Protein AF-0000000081538821 (afdb_homodimer)

Secondary structure (DSSP, 8-state):
--------------------------------------------------EEEEEEEESS-S-HHHH-EEEEEEEPPP-TTEEEEEEEEEE--HHHHHHHHT-SSSPPPTTTT-SS--GGGTT-EE----EEEEEEEE-TTHHHHH---TT-EEEE-STT---SBSEEEEEGGGEEE---BTTBTT--HHHHHTTTSHHHHHHHHHHHSS---TT-EEEESSTTSHHHHHHHHIIIIII--EEEEEE---TTHHHHHHHHHHHTTTSS-EEEEEHHHHH-SSGGGSTTSS-HHHHHHHHHTT--EEEEEESS-HHHHHHHHTT--TT-EEEE---TTSS-EEE-HHHHHHH--EEEE--HHHHHHTS-HHHHHHHHHHHHHHHHTTSSPPPPEEEEEEPS---SBSSHHHHHHHHHHHHHHSTT--SEEEEEES-TTGGGSPPB-PPPPPP-----/------------------------------------------------PPEEEEEEEESS-S-HHHH-EEEEEEEPPP-TTEEEEEEEEEE--HHHHHHHHT-SSSPPPTTTT-SS--GGGTT-EE----EEEEEEEE-TTHHHHH---TT-EEEE-STT---SBSEEEEEGGGEEE---BTTBTT--HHHHHTTTSHHHHHHHHHHHSS---TT-EEEESSTTSHHHHHHHHIIIIII--EEEEEE---TTHHHHHHHHHHHTTTSS-EEEEEHHHHH-SSGGGSTTSS-HHHHHHHHHTT----EEEESS-HHHHHHHHTT--TT-EEEE---TT-S-EEE-HHHHHHH--EEEE--HHHHHHTS-HHHHHHHHHHHHHHHHTTSSPPPPEEEEEEPS---SBSSHHHHHHHHHHHHHHSTT--SEEEEEES-TTGGGSPPB-PPPPPP-----

Nearest PDB structures (foldseek):
  1zsy-assembly1_A  TM=9.513E-01  e=8.155E-37  Homo sapiens
  7ayc-assembly1_A-2  TM=9.439E-01  e=1.626E-33  Homo sapiens
  4w99-assembly1_B  TM=8.924E-01  e=1.151E-33  Candida tropicalis
  1n9g-assembly1_A  TM=8.915E-01  e=8.147E-33  Candida tropicalis
  8j9i-assembly1_E3  TM=8.903E-01  e=4.312E-21  Euglena gracilis

Radius of gyration: 36.96 Å; Cα contacts (8 Å, |Δi|>4): 1919; chains: 2; bounding box: 76×119×106 Å

Structure (mmCIF, N/CA/C/O backbone):
data_AF-0000000081538821-model_v1
#
loop_
_entity.id
_entity.type
_entity.pdbx_description
1 polymer enoyl-
#
loop_
_atom_site.group_PDB
_atom_site.id
_atom_site.type_symbol
_atom_site.label_atom_id
_atom_site.label_alt_id
_atom_site.label_comp_id
_atom_site.label_asym_id
_atom_site.label_entity_id
_atom_site.label_seq_id
_atom_site.pdbx_PDB_ins_code
_atom_site.Cartn_x
_atom_site.Cartn_y
_atom_site.Cartn_z
_atom_site.occupancy
_atom_site.B_iso_or_equiv
_atom_site.auth_seq_id
_atom_site.auth_comp_id
_atom_site.auth_asym_id
_atom_site.auth_atom_id
_atom_site.pdbx_PDB_model_num
ATOM 1 N N . MET A 1 1 ? -42.844 4.176 -30.062 1 19.36 1 MET A N 1
ATOM 2 C CA . MET A 1 1 ? -42.062 3.545 -31.109 1 19.36 1 MET A CA 1
ATOM 3 C C . MET A 1 1 ? -41.438 4.594 -32.031 1 19.36 1 MET A C 1
ATOM 5 O O . MET A 1 1 ? -40.812 4.25 -33.031 1 19.36 1 MET A O 1
ATOM 9 N N . SER A 1 2 ? -41.75 5.887 -31.719 1 19.02 2 SER A N 1
ATOM 10 C CA . SER A 1 2 ? -41.812 7.047 -32.594 1 19.02 2 SER A CA 1
ATOM 11 C C . SER A 1 2 ? -40.438 7.473 -33.062 1 19.02 2 SER A C 1
ATOM 13 O O . SER A 1 2 ? -39.469 7.453 -32.312 1 19.02 2 SER A O 1
ATOM 15 N N . VAL A 1 3 ? -40.156 7.582 -34.469 1 19.09 3 VAL A N 1
ATOM 16 C CA . VAL A 1 3 ? -39.312 7.41 -35.656 1 19.09 3 VAL A CA 1
ATOM 17 C C . VAL A 1 3 ? -38.438 8.648 -35.844 1 19.09 3 VAL A C 1
ATOM 19 O O . VAL A 1 3 ? -37.5 8.648 -36.656 1 19.09 3 VAL A O 1
ATOM 22 N N . MET A 1 4 ? -38.625 9.781 -34.875 1 18.23 4 MET A N 1
ATOM 23 C CA . MET A 1 4 ? -38.469 11.055 -35.562 1 18.23 4 MET A CA 1
ATOM 24 C C . MET A 1 4 ? -37 11.258 -35.969 1 18.23 4 MET A C 1
ATOM 26 O O . MET A 1 4 ? -36.094 10.773 -35.312 1 18.23 4 MET A O 1
ATOM 30 N N . GLY A 1 5 ? -36.656 11.805 -37.188 1 18.34 5 GLY A N 1
ATOM 31 C CA . GLY A 1 5 ? -35.906 12.008 -38.406 1 18.34 5 GLY A CA 1
ATOM 32 C C . GLY A 1 5 ? -34.719 12.969 -38.25 1 18.34 5 GLY A C 1
ATOM 33 O O . GLY A 1 5 ? -34.875 14.18 -38.406 1 18.34 5 GLY A O 1
ATOM 34 N N . ILE A 1 6 ? -34.062 12.961 -36.906 1 18.58 6 ILE A N 1
ATOM 35 C CA . ILE A 1 6 ? -33.469 14.266 -36.688 1 18.58 6 ILE A CA 1
ATOM 36 C C . ILE A 1 6 ? -32.312 14.461 -37.688 1 18.58 6 ILE A C 1
ATOM 38 O O . ILE A 1 6 ? -31.359 13.68 -37.719 1 18.58 6 ILE A O 1
ATOM 42 N N . ARG A 1 7 ? -32.5 15.227 -38.75 1 16.61 7 ARG A N 1
ATOM 43 C CA . ARG A 1 7 ? -31.984 15.523 -40.094 1 16.61 7 ARG A CA 1
ATOM 44 C C . ARG A 1 7 ? -30.641 16.25 -40 1 16.61 7 ARG A C 1
ATOM 46 O O . ARG A 1 7 ? -29.984 16.469 -41.031 1 16.61 7 ARG A O 1
ATOM 53 N N . ALA A 1 8 ? -30.078 16.641 -38.688 1 19.66 8 ALA A N 1
ATOM 54 C CA . ALA A 1 8 ? -29.516 17.984 -38.781 1 19.66 8 ALA A CA 1
ATOM 55 C C . ALA A 1 8 ? -28.219 17.969 -39.594 1 19.66 8 ALA A C 1
ATOM 57 O O . ALA A 1 8 ? -27.266 17.281 -39.25 1 19.66 8 ALA A O 1
ATOM 58 N N . VAL A 1 9 ? -28.344 18.406 -40.812 1 17.19 9 VAL A N 1
ATOM 59 C CA . VAL A 1 9 ? -27.484 18.297 -42 1 17.19 9 VAL A CA 1
ATOM 60 C C . VAL A 1 9 ? -26.172 19.047 -41.719 1 17.19 9 VAL A C 1
ATOM 62 O O . VAL A 1 9 ? -26.078 19.812 -40.781 1 17.19 9 VAL A O 1
ATOM 65 N N . SER A 1 10 ? -25.656 19.844 -42.688 1 16.42 10 SER A N 1
ATOM 66 C CA . SER A 1 10 ? -24.531 19.781 -43.625 1 16.42 10 SER A CA 1
ATOM 67 C C . SER A 1 10 ? -23.531 20.891 -43.375 1 16.42 10 SER A C 1
ATOM 69 O O . SER A 1 10 ? -22.312 20.641 -43.344 1 16.42 10 SER A O 1
ATOM 71 N N . CYS A 1 11 ? -23.875 22.297 -43.25 1 16.98 11 CYS A N 1
ATOM 72 C CA . CYS A 1 11 ? -23.375 23.094 -44.375 1 16.98 11 CYS A CA 1
ATOM 73 C C . CYS A 1 11 ? -22.078 23.812 -44 1 16.98 11 CYS A C 1
ATOM 75 O O . CYS A 1 11 ? -22.109 24.844 -43.344 1 16.98 11 CYS A O 1
ATOM 77 N N . VAL A 1 12 ? -21.016 23.203 -43.375 1 18.64 12 VAL A N 1
ATOM 78 C CA . VAL A 1 12 ? -20.062 24 -42.594 1 18.64 12 VAL A CA 1
ATOM 79 C C . VAL A 1 12 ? -19.172 24.781 -43.562 1 18.64 12 VAL A C 1
ATOM 81 O O . VAL A 1 12 ? -17.953 24.578 -43.562 1 18.64 12 VAL A O 1
ATOM 84 N N . ARG A 1 13 ? -19.781 25.484 -44.625 1 16.3 13 ARG A N 1
ATOM 85 C CA . ARG A 1 13 ? -18.891 25.797 -45.719 1 16.3 13 ARG A CA 1
ATOM 86 C C . ARG A 1 13 ? -17.953 26.938 -45.344 1 16.3 13 ARG A C 1
ATOM 88 O O . ARG A 1 13 ? -17.031 27.266 -46.094 1 16.3 13 ARG A O 1
ATOM 95 N N . ALA A 1 14 ? -18.078 27.812 -44.312 1 17.19 14 ALA A N 1
ATOM 96 C CA . ALA A 1 14 ? -17.953 29.203 -44.719 1 17.19 14 ALA A CA 1
ATOM 97 C C . ALA A 1 14 ? -16.5 29.594 -44.938 1 17.19 14 ALA A C 1
ATOM 99 O O . ALA A 1 14 ? -15.664 29.469 -44.062 1 17.19 14 ALA A O 1
ATOM 100 N N . ALA A 1 15 ? -16.141 29.609 -46.281 1 16.66 15 ALA A N 1
ATOM 101 C CA . ALA A 1 15 ? -14.836 29.766 -46.906 1 16.66 15 ALA A CA 1
ATOM 102 C C . ALA A 1 15 ? -14.258 31.156 -46.656 1 16.66 15 ALA A C 1
ATOM 104 O O . ALA A 1 15 ? -14.945 32.156 -46.812 1 16.66 15 ALA A O 1
ATOM 105 N N . CYS A 1 16 ? -13.195 31.328 -46 1 17.25 16 CYS A N 1
ATOM 106 C CA . CYS A 1 16 ? -12.367 32.312 -45.281 1 17.25 16 CYS A CA 1
ATOM 107 C C . CYS A 1 16 ? -11.719 33.281 -46.25 1 17.25 16 CYS A C 1
ATOM 109 O O . CYS A 1 16 ? -10.891 34.094 -45.844 1 17.25 16 CYS A O 1
ATOM 111 N N . ARG A 1 17 ? -12.352 33.438 -47.562 1 15.86 17 ARG A N 1
ATOM 112 C CA . ARG A 1 17 ? -11.18 33.719 -48.406 1 15.86 17 ARG A CA 1
ATOM 113 C C . ARG A 1 17 ? -10.547 35.062 -48 1 15.86 17 ARG A C 1
ATOM 115 O O . ARG A 1 17 ? -11.211 35.906 -47.438 1 15.86 17 ARG A O 1
ATOM 122 N N . PRO A 1 18 ? -9.594 35.594 -48.938 1 17.22 18 PRO A N 1
ATOM 123 C CA . PRO A 1 18 ? -8.211 36.031 -48.812 1 17.22 18 PRO A CA 1
ATOM 124 C C . PRO A 1 18 ? -8.086 37.562 -48.75 1 17.22 18 PRO A C 1
ATOM 126 O O . PRO A 1 18 ? -7.246 38.094 -48.031 1 17.22 18 PRO A O 1
ATOM 129 N N . PHE A 1 19 ? -9.109 38.406 -49.406 1 17.39 19 PHE A N 1
ATOM 130 C CA . PHE A 1 19 ? -8.359 39.156 -50.406 1 17.39 19 PHE A CA 1
ATOM 131 C C . PHE A 1 19 ? -7.699 40.375 -49.812 1 17.39 19 PHE A C 1
ATOM 133 O O . PHE A 1 19 ? -8.172 40.906 -48.781 1 17.39 19 PHE A O 1
ATOM 140 N N . ASN A 1 20 ? -6.664 40.938 -50.469 1 17 20 ASN A N 1
ATOM 141 C CA . ASN A 1 20 ? -5.332 41.531 -50.438 1 17 20 ASN A CA 1
ATOM 142 C C . ASN A 1 20 ? -5.406 43.062 -50.281 1 17 20 ASN A C 1
ATOM 144 O O . ASN A 1 20 ? -4.711 43.625 -49.438 1 17 20 ASN A O 1
ATOM 148 N N . VAL A 1 21 ? -6.102 43.844 -51.219 1 17.09 21 VAL A N 1
ATOM 149 C CA . VAL A 1 21 ? -5.082 44.594 -51.938 1 17.09 21 VAL A CA 1
ATOM 150 C C . VAL A 1 21 ? -4.875 45.969 -51.281 1 17.09 21 VAL A C 1
ATOM 152 O O . VAL A 1 21 ? -3.736 46.406 -51.094 1 17.09 21 VAL A O 1
ATOM 155 N N . GLY A 1 22 ? -5.988 46.812 -51.125 1 16.81 22 GLY A N 1
ATOM 156 C CA . GLY A 1 22 ? -5.723 48.031 -51.906 1 16.81 22 GLY A CA 1
ATOM 157 C C . GLY A 1 22 ? -4.816 49 -51.156 1 16.81 22 GLY A C 1
ATOM 158 O O . GLY A 1 22 ? -4.57 48.844 -49.969 1 16.81 22 GLY A O 1
ATOM 159 N N . PHE A 1 23 ? -5.066 50.344 -51.5 1 17.81 23 PHE A N 1
ATOM 160 C CA . PHE A 1 23 ? -4.211 51.406 -52.031 1 17.81 23 PHE A CA 1
ATOM 161 C C . PHE A 1 23 ? -3.635 52.25 -50.906 1 17.81 23 PHE A C 1
ATOM 163 O O . PHE A 1 23 ? -3.949 52.031 -49.75 1 17.81 23 PHE A O 1
ATOM 170 N N . PRO A 1 24 ? -4.027 53.562 -50.969 1 18.25 24 PRO A N 1
ATOM 171 C CA . PRO A 1 24 ? -3.096 54.625 -51.312 1 18.25 24 PRO A CA 1
ATOM 172 C C . PRO A 1 24 ? -2.516 55.312 -50.094 1 18.25 24 PRO A C 1
ATOM 174 O O . PRO A 1 24 ? -1.297 55.469 -49.969 1 18.25 24 PRO A O 1
ATOM 177 N N . LEU A 1 25 ? -3.27 56.281 -49.562 1 18.95 25 LEU A N 1
ATOM 178 C CA . LEU A 1 25 ? -2.807 57.656 -49.594 1 18.95 25 LEU A CA 1
ATOM 179 C C . LEU A 1 25 ? -2.039 58 -48.344 1 18.95 25 LEU A C 1
ATOM 181 O O . LEU A 1 25 ? -2.354 57.5 -47.25 1 18.95 25 LEU A O 1
ATOM 185 N N . ARG A 1 26 ? -0.921 58.75 -48.469 1 17.45 26 ARG A N 1
ATOM 186 C CA . ARG A 1 26 ? 0.308 59.156 -47.812 1 17.45 26 ARG A CA 1
ATOM 187 C C . ARG A 1 26 ? 0.015 60.156 -46.719 1 17.45 26 ARG A C 1
ATOM 189 O O . ARG A 1 26 ? 0.92 60.562 -45.969 1 17.45 26 ARG A O 1
ATOM 196 N N . VAL A 1 27 ? -1.133 60.75 -46.531 1 20.5 27 VAL A N 1
ATOM 197 C CA . VAL A 1 27 ? -0.892 62.156 -46.219 1 20.5 27 VAL A CA 1
ATOM 198 C C . VAL A 1 27 ? -0.397 62.281 -44.781 1 20.5 27 VAL A C 1
ATOM 200 O O . VAL A 1 27 ? -1.11 61.938 -43.844 1 20.5 27 VAL A O 1
ATOM 203 N N . ASP A 1 28 ? 0.809 62.031 -44.469 1 19.16 28 ASP A N 1
ATOM 204 C CA . ASP A 1 28 ? 1.161 61.906 -43.062 1 19.16 28 ASP A CA 1
ATOM 205 C C . ASP A 1 28 ? 1.113 63.281 -42.375 1 19.16 28 ASP A C 1
ATOM 207 O O . ASP A 1 28 ? 1.746 64.25 -42.844 1 19.16 28 ASP A O 1
ATOM 211 N N . ARG A 1 29 ? -0.028 63.594 -41.812 1 17.11 29 ARG A N 1
ATOM 212 C CA . ARG A 1 29 ? -0.252 64.812 -41 1 17.11 29 ARG A CA 1
ATOM 213 C C . ARG A 1 29 ? 0.865 65 -39.969 1 17.11 29 ARG A C 1
ATOM 215 O O . ARG A 1 29 ? 1.244 64.062 -39.281 1 17.11 29 ARG A O 1
ATOM 222 N N . ALA A 1 30 ? 1.724 65.938 -40.125 1 20.12 30 ALA A N 1
ATOM 223 C CA . ALA A 1 30 ? 2.828 66.5 -39.312 1 20.12 30 ALA A CA 1
ATOM 224 C C . ALA A 1 30 ? 2.367 66.875 -37.906 1 20.12 30 ALA A C 1
ATOM 226 O O . ALA A 1 30 ? 3.139 67.375 -37.125 1 20.12 30 ALA A O 1
ATOM 227 N N . ILE A 1 31 ? 1.176 66.312 -37.375 1 19.8 31 ILE A N 1
ATOM 228 C CA . ILE A 1 31 ? 0.764 67.125 -36.25 1 19.8 31 ILE A CA 1
ATOM 229 C C . ILE A 1 31 ? 1.896 67.25 -35.25 1 19.8 31 ILE A C 1
ATOM 231 O O . ILE A 1 31 ? 2.572 66.25 -34.969 1 19.8 31 ILE A O 1
ATOM 235 N N . ALA A 1 32 ? 2.254 68.5 -34.844 1 22.36 32 ALA A N 1
ATOM 236 C CA . ALA A 1 32 ? 3.127 69.25 -33.938 1 22.36 32 ALA A CA 1
ATOM 237 C C . ALA A 1 32 ? 2.971 68.812 -32.5 1 22.36 32 ALA A C 1
ATOM 239 O O . ALA A 1 32 ? 1.892 68.938 -31.922 1 22.36 32 ALA A O 1
ATOM 240 N N . GLY A 1 33 ? 3.492 67.625 -32.125 1 21.53 33 GLY A N 1
ATOM 241 C CA . GLY A 1 33 ? 3.344 67.062 -30.797 1 21.53 33 GLY A CA 1
ATOM 242 C C . GLY A 1 33 ? 3.846 68 -29.719 1 21.53 33 GLY A C 1
ATOM 243 O O . GLY A 1 33 ? 4.969 68.5 -29.781 1 21.53 33 GLY A O 1
ATOM 244 N N . ASN A 1 34 ? 2.955 68.938 -29.312 1 23.7 34 ASN A N 1
ATOM 245 C CA . ASN A 1 34 ? 3.217 69.75 -28.125 1 23.7 34 ASN A CA 1
ATOM 246 C C . ASN A 1 34 ? 3.771 68.875 -26.984 1 23.7 34 ASN A C 1
ATOM 248 O O . ASN A 1 34 ? 3.291 67.812 -26.734 1 23.7 34 ASN A O 1
ATOM 252 N N . PHE A 1 35 ? 5.031 69.188 -26.625 1 24.12 35 PHE A N 1
ATOM 253 C CA . PHE A 1 35 ? 5.953 68.688 -25.609 1 24.12 35 PHE A CA 1
ATOM 254 C C . PHE A 1 35 ? 5.336 68.75 -24.219 1 24.12 35 PHE A C 1
ATOM 256 O O . PHE A 1 35 ? 5.195 69.875 -23.688 1 24.12 35 PHE A O 1
ATOM 263 N N . GLN A 1 36 ? 4.176 68.125 -23.969 1 22.34 36 GLN A N 1
ATOM 264 C CA . GLN A 1 36 ? 3.791 68.25 -22.562 1 22.34 36 GLN A CA 1
ATOM 265 C C . GLN A 1 36 ? 4.922 67.75 -21.641 1 22.34 36 GLN A C 1
ATOM 267 O O . GLN A 1 36 ? 5.52 66.688 -21.859 1 22.34 36 GLN A O 1
ATOM 272 N N . GLN A 1 37 ? 5.5 68.688 -20.875 1 23.59 37 GLN A N 1
ATOM 273 C CA . GLN A 1 37 ? 6.488 68.5 -19.812 1 23.59 37 GLN A CA 1
ATOM 274 C C . GLN A 1 37 ? 6.047 67.438 -18.828 1 23.59 37 GLN A C 1
ATOM 276 O O . GLN A 1 37 ? 4.973 67.5 -18.219 1 23.59 37 GLN A O 1
ATOM 281 N N . ARG A 1 38 ? 6.5 66.125 -19.031 1 29.06 38 ARG A N 1
ATOM 282 C CA . ARG A 1 38 ? 6.324 65.062 -18.078 1 29.06 38 ARG A CA 1
ATOM 283 C C . ARG A 1 38 ? 6.855 65.438 -16.703 1 29.06 38 ARG A C 1
ATOM 285 O O . ARG A 1 38 ? 8.055 65.688 -16.531 1 29.06 38 ARG A O 1
ATOM 292 N N . ALA A 1 39 ? 5.996 66.125 -15.938 1 28.22 39 ALA A N 1
ATOM 293 C CA . ALA A 1 39 ? 6.305 66.25 -14.508 1 28.22 39 ALA A CA 1
ATOM 294 C C . ALA A 1 39 ? 6.719 64.875 -13.961 1 28.22 39 ALA A C 1
ATOM 296 O O . ALA A 1 39 ? 5.98 63.875 -14.094 1 28.22 39 ALA A O 1
ATOM 297 N N . THR A 1 40 ? 7.984 64.688 -13.859 1 29.33 40 THR A N 1
ATOM 298 C CA . THR A 1 40 ? 8.57 63.562 -13.172 1 29.33 40 THR A CA 1
ATOM 299 C C . THR A 1 40 ? 8.023 63.469 -11.75 1 29.33 40 THR A C 1
ATOM 301 O O . THR A 1 40 ? 8.211 64.375 -10.938 1 29.33 40 THR A O 1
ATOM 304 N N . PHE A 1 41 ? 6.855 62.969 -11.57 1 25.56 41 PHE A N 1
ATOM 305 C CA . PHE A 1 41 ? 6.5 62.594 -10.203 1 25.56 41 PHE A CA 1
ATOM 306 C C . PHE A 1 41 ? 7.602 61.719 -9.586 1 25.56 41 PHE A C 1
ATOM 308 O O . PHE A 1 41 ? 7.902 60.625 -10.078 1 25.56 41 PHE A O 1
ATOM 315 N N . ALA A 1 42 ? 8.531 62.406 -9.125 1 32.19 42 ALA A N 1
ATOM 316 C CA . ALA A 1 42 ? 9.414 61.688 -8.211 1 32.19 42 ALA A CA 1
ATOM 317 C C . ALA A 1 42 ? 8.609 60.844 -7.242 1 32.19 42 ALA A C 1
ATOM 319 O O . ALA A 1 42 ? 7.84 61.344 -6.43 1 32.19 42 ALA A O 1
ATOM 320 N N . SER A 1 43 ? 8.211 59.719 -7.676 1 32.06 43 SER A N 1
ATOM 321 C CA . SER A 1 43 ? 7.699 58.719 -6.723 1 32.06 43 SER A CA 1
ATOM 322 C C . SER A 1 43 ? 8.547 58.688 -5.457 1 32.06 43 SER A C 1
ATOM 324 O O . SER A 1 43 ? 9.758 58.469 -5.516 1 32.06 43 SER A O 1
ATOM 326 N N . SER A 1 44 ? 8.391 59.625 -4.625 1 32.75 44 SER A N 1
ATOM 327 C CA . SER A 1 44 ? 8.992 59.5 -3.299 1 32.75 44 SER A CA 1
ATOM 328 C C . SER A 1 44 ? 8.938 58.062 -2.789 1 32.75 44 SER A C 1
ATOM 330 O O . SER A 1 44 ? 7.859 57.531 -2.588 1 32.75 44 SER A O 1
ATOM 332 N N . SER A 1 45 ? 9.797 57.219 -3.242 1 38.12 45 SER A N 1
ATOM 333 C CA . SER A 1 45 ? 10.062 56 -2.504 1 38.12 45 SER A CA 1
ATOM 334 C C . SER A 1 45 ? 10.133 56.25 -1.003 1 38.12 45 SER A C 1
ATOM 336 O O . SER A 1 45 ? 11.109 56.844 -0.518 1 38.12 45 SER A O 1
ATOM 338 N N . SER A 1 46 ? 9.195 56.875 -0.344 1 37.59 46 SER A N 1
ATOM 339 C CA . SER A 1 46 ? 9.227 56.938 1.114 1 37.59 46 SER A CA 1
ATOM 340 C C . SER A 1 46 ? 9.938 55.688 1.686 1 37.59 46 SER A C 1
ATOM 342 O O . SER A 1 46 ? 9.539 54.562 1.423 1 37.59 46 SER A O 1
ATOM 344 N N . SER A 1 47 ? 11.164 55.75 1.842 1 44.84 47 SER A N 1
ATOM 345 C CA . SER A 1 47 ? 12 54.812 2.572 1 44.84 47 SER A CA 1
ATOM 346 C C . SER A 1 47 ? 11.281 54.281 3.816 1 44.84 47 SER A C 1
ATOM 348 O O . SER A 1 47 ? 11.172 55 4.816 1 44.84 47 SER A O 1
ATOM 350 N N . ARG A 1 48 ? 10.258 53.625 3.689 1 52.03 48 ARG A N 1
ATOM 351 C CA . ARG A 1 48 ? 9.586 53.031 4.844 1 52.03 48 ARG A CA 1
ATOM 352 C C . ARG A 1 48 ? 10.602 52.375 5.781 1 52.03 48 ARG A C 1
ATOM 354 O O . ARG A 1 48 ? 11.477 51.625 5.34 1 52.03 48 ARG A O 1
ATOM 361 N N . ALA A 1 49 ? 10.758 52.906 6.984 1 57.94 49 ALA A N 1
ATOM 362 C CA . ALA A 1 49 ? 11.625 52.5 8.086 1 57.94 49 ALA A CA 1
ATOM 363 C C . ALA A 1 49 ? 11.523 50.969 8.336 1 57.94 49 ALA A C 1
ATOM 365 O O . ALA A 1 49 ? 10.438 50.406 8.219 1 57.94 49 ALA A O 1
ATOM 366 N N . ALA A 1 50 ? 12.719 50.312 8.383 1 72.31 50 ALA A N 1
ATOM 367 C CA . ALA A 1 50 ? 12.859 48.906 8.742 1 72.31 50 ALA A CA 1
ATOM 368 C C . ALA A 1 50 ? 12 48.562 9.961 1 72.31 50 ALA A C 1
ATOM 370 O O . ALA A 1 50 ? 11.883 49.375 10.891 1 72.31 50 ALA A O 1
ATOM 371 N N . ILE A 1 51 ? 11.188 47.594 9.812 1 85.94 51 ILE A N 1
ATOM 372 C CA . ILE A 1 51 ? 10.336 47.125 10.898 1 85.94 51 ILE A CA 1
ATOM 373 C C . ILE A 1 51 ? 11.141 46.188 11.805 1 85.94 51 ILE A C 1
ATOM 375 O O . ILE A 1 51 ? 11.953 45.406 11.336 1 85.94 51 ILE A O 1
ATOM 379 N N . THR A 1 52 ? 10.977 46.438 13.078 1 88.81 52 THR A N 1
ATOM 380 C CA . THR A 1 52 ? 11.523 45.5 14.031 1 88.81 52 THR A CA 1
ATOM 381 C C . THR A 1 52 ? 10.586 44.312 14.203 1 88.81 52 THR A C 1
ATOM 383 O O . THR A 1 52 ? 9.43 44.469 14.594 1 88.81 52 THR A O 1
ATOM 386 N N . ALA A 1 53 ? 11.078 43.125 13.883 1 90.62 53 ALA A N 1
ATOM 387 C CA . ALA A 1 53 ? 10.281 41.906 13.953 1 90.62 53 ALA A CA 1
ATOM 388 C C . ALA A 1 53 ? 10.797 40.969 15.039 1 90.62 53 ALA A C 1
ATOM 390 O O . ALA A 1 53 ? 11.953 41.062 15.453 1 90.62 53 ALA A O 1
ATOM 391 N N . ARG A 1 54 ? 9.914 40.156 15.547 1 92.44 54 ARG A N 1
ATOM 392 C CA . ARG A 1 54 ? 10.234 39.125 16.531 1 92.44 54 ARG A CA 1
ATOM 393 C C . ARG A 1 54 ? 9.883 37.719 16 1 92.44 54 ARG A C 1
ATOM 395 O O . ARG A 1 54 ? 8.883 37.562 15.297 1 92.44 54 ARG A O 1
ATOM 402 N N . ALA A 1 55 ? 10.734 36.75 16.359 1 93.25 55 ALA A N 1
ATOM 403 C CA . ALA A 1 55 ? 10.484 35.375 15.906 1 93.25 55 ALA A CA 1
ATOM 404 C C . ALA A 1 55 ? 10.953 34.344 16.95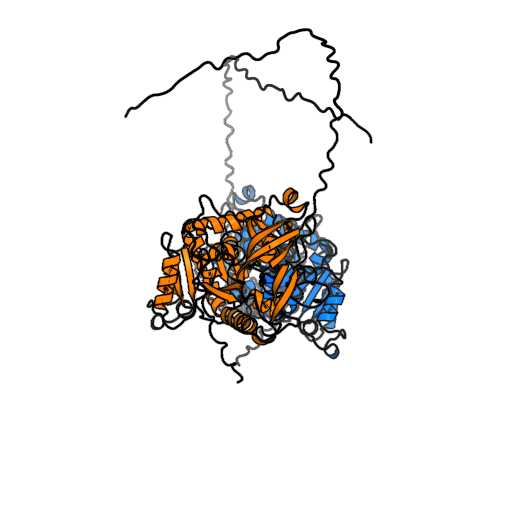3 1 93.25 55 ALA A C 1
ATOM 406 O O . ALA A 1 55 ? 11.68 34.719 17.875 1 93.25 55 ALA A O 1
ATOM 407 N N . ILE A 1 56 ? 10.414 33.156 16.875 1 94.75 56 ILE A N 1
ATOM 408 C CA . ILE A 1 56 ? 10.953 32 17.594 1 94.75 56 ILE A CA 1
ATOM 409 C C . ILE A 1 56 ? 11.938 31.266 16.703 1 94.75 56 ILE A C 1
ATOM 411 O O . ILE A 1 56 ? 11.562 30.75 15.641 1 94.75 56 ILE A O 1
ATOM 415 N N . VAL A 1 57 ? 13.188 31.156 17.188 1 93.06 57 VAL A N 1
ATOM 416 C CA . VAL A 1 57 ? 14.242 30.641 16.328 1 93.06 57 VAL A CA 1
ATOM 417 C C . VAL A 1 57 ? 14.977 29.5 17.031 1 93.06 57 VAL A C 1
ATOM 419 O O . VAL A 1 57 ? 14.797 29.281 18.234 1 93.06 57 VAL A O 1
ATOM 422 N N . TYR A 1 58 ? 15.695 28.766 16.297 1 92.19 58 TYR A N 1
ATOM 423 C CA . TYR A 1 58 ? 16.672 27.797 16.781 1 92.19 58 TYR A CA 1
ATOM 424 C C . TYR A 1 58 ? 17.859 27.703 15.844 1 92.19 58 TYR A C 1
ATOM 426 O O . TYR A 1 58 ? 17.75 28.016 14.656 1 92.19 58 TYR A O 1
ATOM 434 N N . GLU A 1 59 ? 18.984 27.297 16.344 1 89.06 59 GLU A N 1
ATOM 435 C CA . GLU A 1 59 ? 20.219 27.203 15.586 1 89.06 59 GLU A CA 1
ATOM 436 C C . GLU A 1 59 ? 20.594 25.75 15.312 1 89.06 59 GLU A C 1
ATOM 438 O O . GLU A 1 59 ? 21.234 25.453 14.305 1 89.06 59 GLU A O 1
ATOM 443 N N . THR A 1 60 ? 20.281 24.984 16.297 1 91.06 60 THR A N 1
ATOM 444 C CA . THR A 1 60 ? 20.547 23.562 16.203 1 91.06 60 THR A CA 1
ATOM 445 C C . THR A 1 60 ? 19.297 22.75 16.469 1 91.06 60 THR A C 1
ATOM 447 O O . THR A 1 60 ? 18.391 23.219 17.172 1 91.06 60 THR A O 1
ATOM 450 N N . HIS A 1 61 ? 19.281 21.609 15.875 1 93.06 61 HIS A N 1
ATOM 451 C CA . HIS A 1 61 ? 18.156 20.719 16.156 1 93.06 61 HIS A CA 1
ATOM 452 C C . HIS A 1 61 ? 18.219 20.203 17.594 1 93.06 61 HIS A C 1
ATOM 454 O O . HIS A 1 61 ? 19.297 20.078 18.172 1 93.06 61 HIS A O 1
ATOM 460 N N . GLY A 1 62 ? 17.062 19.875 18.141 1 94.06 62 GLY A N 1
ATOM 461 C CA . GLY A 1 62 ? 16.922 19.359 19.5 1 94.06 62 GLY A CA 1
ATOM 462 C C . GLY A 1 62 ? 15.492 19.422 20 1 94.06 62 GLY A C 1
ATOM 463 O O . GLY A 1 62 ? 14.562 19.688 19.25 1 94.06 62 GLY A O 1
ATOM 464 N N . GLU A 1 63 ? 15.406 19.125 21.281 1 94.31 63 GLU A N 1
ATOM 465 C CA . GLU A 1 63 ? 14.086 19.25 21.891 1 94.31 63 GLU A CA 1
ATOM 466 C C . GLU A 1 63 ? 13.641 20.719 21.906 1 94.31 63 GLU A C 1
ATOM 468 O O . GLU A 1 63 ? 14.406 21.609 22.266 1 94.31 63 GLU A O 1
ATOM 473 N N . PRO A 1 64 ? 12.469 20.969 21.547 1 94.56 64 PRO A N 1
ATOM 474 C CA . PRO A 1 64 ? 11.969 22.344 21.5 1 94.56 64 PRO A CA 1
ATOM 475 C C . PRO A 1 64 ? 12.195 23.094 22.812 1 94.56 64 PRO A C 1
ATOM 477 O O . PRO A 1 64 ? 12.57 24.266 22.797 1 94.56 64 PRO A O 1
ATOM 480 N N . SER A 1 65 ? 12.008 22.422 23.922 1 92.56 65 SER A N 1
ATOM 481 C CA . SER A 1 65 ? 12.164 23.047 25.234 1 92.56 65 SER A CA 1
ATOM 482 C C . SER A 1 65 ? 13.594 23.5 25.469 1 92.56 65 SER A C 1
ATOM 484 O O . SER A 1 65 ? 13.852 24.344 26.328 1 92.56 65 SER A O 1
ATOM 486 N N . ASP A 1 66 ? 14.5 23 24.641 1 93.5 66 ASP A N 1
ATOM 487 C CA . ASP A 1 66 ? 15.914 23.297 24.859 1 93.5 66 ASP A CA 1
ATOM 488 C C . ASP A 1 66 ? 16.438 24.281 23.812 1 93.5 66 ASP A C 1
ATOM 490 O O . ASP A 1 66 ? 17.359 25.047 24.078 1 93.5 66 ASP A O 1
ATOM 494 N N . VAL A 1 67 ? 15.867 24.281 22.641 1 94.62 67 VAL A N 1
ATOM 495 C CA . VAL A 1 67 ? 16.609 24.922 21.562 1 94.62 67 VAL A CA 1
ATOM 496 C C . VAL A 1 67 ? 15.852 26.156 21.078 1 94.62 67 VAL A C 1
ATOM 498 O O . VAL A 1 67 ? 16.422 27.031 20.422 1 94.62 67 VAL A O 1
ATOM 501 N N . LEU A 1 68 ? 14.609 26.312 21.375 1 95.56 68 LEU A N 1
ATOM 502 C CA . LEU A 1 68 ? 13.828 27.438 20.891 1 95.56 68 LEU A CA 1
ATOM 503 C C . LEU A 1 68 ? 14.102 28.688 21.734 1 95.56 68 LEU A C 1
ATOM 505 O O . LEU A 1 68 ? 14.234 28.594 22.953 1 95.56 68 LEU A O 1
ATOM 509 N N . ARG A 1 69 ? 14.109 29.812 21.062 1 94.56 69 ARG A N 1
ATOM 510 C CA . ARG A 1 69 ? 14.219 31.094 21.75 1 94.56 69 ARG A CA 1
ATOM 511 C C . ARG A 1 69 ? 13.641 32.219 20.891 1 94.56 69 ARG A C 1
ATOM 513 O O . ARG A 1 69 ? 13.57 32.094 19.672 1 94.56 69 ARG A O 1
ATOM 520 N N . THR A 1 70 ? 13.305 33.281 21.562 1 93.56 70 THR A N 1
ATOM 521 C CA . THR A 1 70 ? 12.859 34.469 20.844 1 93.56 70 THR A CA 1
ATOM 522 C C . THR A 1 70 ? 14.047 35.25 20.297 1 93.56 70 THR A C 1
ATOM 524 O O . THR A 1 70 ? 15.148 35.188 20.859 1 93.56 70 THR A O 1
ATOM 527 N N . HIS A 1 71 ? 13.797 35.844 19.25 1 91.62 71 HIS A N 1
ATOM 528 C CA . HIS A 1 71 ? 14.812 36.656 18.578 1 91.62 71 HIS A CA 1
ATOM 529 C C . HIS A 1 71 ? 14.195 37.906 17.922 1 91.62 71 HIS A C 1
ATOM 531 O O . HIS A 1 71 ? 13.141 37.812 17.297 1 91.62 71 HIS A O 1
ATOM 537 N N . THR A 1 72 ? 14.859 39 18.172 1 90.81 72 THR A N 1
ATOM 538 C CA . THR A 1 72 ? 14.445 40.25 17.516 1 90.81 72 THR A CA 1
ATOM 539 C C . THR A 1 72 ? 15.367 40.594 16.344 1 90.81 72 THR A C 1
ATOM 541 O O . THR A 1 72 ? 16.594 40.438 16.438 1 90.81 72 THR A O 1
ATOM 544 N N . PHE A 1 73 ? 14.773 41 15.289 1 86.25 73 PHE A N 1
ATOM 545 C CA . PHE A 1 73 ? 15.57 41.312 14.109 1 86.25 73 PHE A CA 1
ATOM 546 C C . PHE A 1 73 ? 14.906 42.438 13.297 1 86.25 73 PHE A C 1
ATOM 548 O O . PHE A 1 73 ? 13.727 42.719 13.492 1 86.25 73 PHE A O 1
ATOM 555 N N . SER A 1 74 ? 15.742 43.062 12.43 1 87.12 74 SER A N 1
ATOM 556 C CA . SER A 1 74 ? 15.227 44.094 11.539 1 87.12 74 SER A CA 1
ATOM 557 C C . SER A 1 74 ? 14.797 43.5 10.203 1 87.12 74 SER A C 1
ATOM 559 O O . SER A 1 74 ? 15.547 42.75 9.578 1 87.12 74 SER A O 1
ATOM 561 N N . LEU A 1 75 ? 13.602 43.812 9.867 1 87.94 75 LEU A N 1
ATOM 562 C CA . LEU A 1 75 ? 13.047 43.312 8.609 1 87.94 75 LEU A CA 1
ATOM 563 C C . LEU A 1 75 ? 13.109 44.375 7.535 1 87.94 75 LEU A C 1
ATOM 565 O O . LEU A 1 75 ? 12.633 45.5 7.738 1 87.94 75 LEU A O 1
ATOM 569 N N . SER A 1 76 ? 13.672 44.031 6.414 1 85 76 SER A N 1
ATOM 570 C CA . SER A 1 76 ? 13.797 44.969 5.297 1 85 76 SER A CA 1
ATOM 571 C C . SER A 1 76 ? 12.492 45.062 4.516 1 85 76 SER A C 1
ATOM 573 O O . SER A 1 76 ? 11.625 44.188 4.641 1 85 76 SER A O 1
ATOM 575 N N . ASP A 1 77 ? 12.461 46.094 3.727 1 89.31 77 ASP A N 1
ATOM 576 C CA . ASP A 1 77 ? 11.32 46.219 2.82 1 89.31 77 ASP A CA 1
ATOM 577 C C . ASP A 1 77 ? 11.297 45.094 1.796 1 89.31 77 ASP A C 1
ATOM 579 O O . ASP A 1 77 ? 12.352 44.594 1.385 1 89.31 77 ASP A O 1
ATOM 583 N N . PRO A 1 78 ? 10.062 44.75 1.386 1 92.88 78 PRO A N 1
ATOM 584 C CA . PRO A 1 78 ? 9.984 43.656 0.391 1 92.88 78 PRO A CA 1
ATOM 585 C C . PRO A 1 78 ? 10.57 44.062 -0.961 1 92.88 78 PRO A C 1
ATOM 587 O O . PRO A 1 78 ? 10.414 45.219 -1.386 1 92.88 78 PRO A O 1
ATOM 590 N N . SER A 1 79 ? 11.266 43.094 -1.604 1 92.19 79 SER A N 1
ATOM 591 C CA . SER A 1 79 ? 11.727 43.312 -2.973 1 92.19 79 SER A CA 1
ATOM 592 C C . SER A 1 79 ? 10.57 43.281 -3.959 1 92.19 79 SER A C 1
ATOM 594 O O . SER A 1 79 ? 9.406 43.156 -3.561 1 92.19 79 SER A O 1
ATOM 596 N N . ALA A 1 80 ? 10.852 43.469 -5.234 1 94.62 80 ALA A N 1
ATOM 597 C CA . ALA A 1 80 ? 9.867 43.719 -6.281 1 94.62 80 ALA A CA 1
ATOM 598 C C . ALA A 1 80 ? 8.773 42.656 -6.285 1 94.62 80 ALA A C 1
ATOM 600 O O . ALA A 1 80 ? 7.594 42.969 -6.461 1 94.62 80 ALA A O 1
ATOM 601 N N . THR A 1 81 ? 9.117 41.406 -6.055 1 94.56 81 THR A N 1
ATOM 602 C CA . THR A 1 81 ? 8.141 40.312 -6.184 1 94.56 81 THR A CA 1
ATOM 603 C C . THR A 1 81 ? 7.699 39.812 -4.812 1 94.56 81 THR A C 1
ATOM 605 O O . THR A 1 81 ? 6.977 38.844 -4.707 1 94.56 81 THR A O 1
ATOM 608 N N . GLN A 1 82 ? 8.094 40.5 -3.773 1 93.94 82 GLN A N 1
ATOM 609 C CA . GLN A 1 82 ? 7.875 40.031 -2.408 1 93.94 82 GLN A CA 1
ATOM 610 C C . GLN A 1 82 ? 6.758 40.844 -1.73 1 93.94 82 GLN A C 1
ATOM 612 O O . GLN A 1 82 ? 6.316 41.875 -2.244 1 93.94 82 GLN A O 1
ATOM 617 N N . VAL A 1 83 ? 6.305 40.281 -0.609 1 94.88 83 VAL A N 1
ATOM 618 C CA . VAL A 1 83 ? 5.316 40.938 0.247 1 94.88 83 VAL A CA 1
ATOM 619 C C . VAL A 1 83 ? 5.785 40.906 1.699 1 94.88 83 VAL A C 1
ATOM 621 O O . VAL A 1 83 ? 6.441 39.938 2.121 1 94.88 83 VAL A O 1
ATOM 624 N N . ARG A 1 84 ? 5.488 41.906 2.375 1 95.06 84 ARG A N 1
ATOM 625 C CA . ARG A 1 84 ? 5.652 41.938 3.826 1 95.06 84 ARG A CA 1
ATOM 626 C C . ARG A 1 84 ? 4.344 41.562 4.527 1 95.06 84 ARG A C 1
ATOM 628 O O . ARG A 1 84 ? 3.297 42.156 4.23 1 95.06 84 ARG A O 1
ATOM 635 N N . LEU A 1 85 ? 4.473 40.656 5.414 1 95.62 85 LEU A N 1
ATOM 636 C CA . LEU A 1 85 ? 3.305 40.125 6.113 1 95.62 85 LEU A CA 1
ATOM 637 C C . LEU A 1 85 ? 3.396 40.406 7.609 1 95.62 85 LEU A C 1
ATOM 639 O O . LEU A 1 85 ? 4.473 40.312 8.203 1 95.62 85 LEU A O 1
ATOM 643 N N . ARG A 1 86 ? 2.314 40.844 8.156 1 96.25 86 ARG A N 1
ATOM 644 C CA . ARG A 1 86 ? 2.113 40.75 9.602 1 96.25 86 ARG A CA 1
ATOM 645 C C . ARG A 1 86 ? 1.365 39.469 9.977 1 96.25 86 ARG A C 1
ATOM 647 O O . ARG A 1 86 ? 0.197 39.312 9.617 1 96.25 86 ARG A O 1
ATOM 654 N N . VAL A 1 87 ? 2.002 38.625 10.734 1 96.12 87 VAL A N 1
ATOM 655 C CA . VAL A 1 87 ? 1.389 37.344 11.086 1 96.12 87 VAL A CA 1
ATOM 656 C C . VAL A 1 87 ? 0.36 37.562 12.195 1 96.12 87 VAL A C 1
ATOM 658 O O . VAL A 1 87 ? 0.676 38.125 13.242 1 96.12 87 VAL A O 1
ATOM 661 N N . LEU A 1 88 ? -0.856 37.156 11.938 1 97.12 88 LEU A N 1
ATOM 662 C CA . LEU A 1 88 ? -1.927 37.281 12.922 1 97.12 88 LEU A CA 1
ATOM 663 C C . LEU A 1 88 ? -1.88 36.156 13.938 1 97.12 88 LEU A C 1
ATOM 665 O O . LEU A 1 88 ? -2.049 36.375 15.141 1 97.12 88 LEU A O 1
ATOM 669 N N . LEU A 1 89 ? -1.681 35 13.422 1 97.12 89 LEU A N 1
ATOM 670 C CA . LEU A 1 89 ? -1.694 33.781 14.219 1 97.12 89 LEU A CA 1
ATOM 671 C C . LEU A 1 89 ? -0.9 32.688 13.531 1 97.12 89 LEU A C 1
ATOM 673 O O . LEU A 1 89 ? -0.938 32.562 12.305 1 97.12 89 LEU A O 1
ATOM 677 N N . ALA A 1 90 ? -0.118 31.922 14.312 1 96.69 90 ALA A N 1
ATOM 678 C CA . ALA A 1 90 ? 0.599 30.75 13.812 1 96.69 90 ALA A CA 1
ATOM 679 C C . ALA A 1 90 ? 0.28 29.5 14.641 1 96.69 90 ALA A C 1
ATOM 681 O O . ALA A 1 90 ? 0.178 29.578 15.867 1 96.69 90 ALA A O 1
ATOM 682 N N . SER A 1 91 ? 0.126 28.422 13.984 1 96.25 91 SER A N 1
ATOM 683 C CA . SER A 1 91 ? -0.218 27.203 14.695 1 96.25 91 SER A CA 1
ATOM 684 C C . SER A 1 91 ? 1.03 26.406 15.047 1 96.25 91 SER A C 1
ATOM 686 O O . SER A 1 91 ? 2.113 26.656 14.523 1 96.25 91 SER A O 1
ATOM 688 N N . CYS A 1 92 ? 0.871 25.5 15.992 1 94.94 92 CYS A N 1
ATOM 689 C CA . CYS A 1 92 ? 1.866 24.484 16.328 1 94.94 92 CYS A CA 1
ATOM 690 C C . CYS A 1 92 ? 1.362 23.094 15.977 1 94.94 92 CYS A C 1
ATOM 692 O O . CYS A 1 92 ? 0.407 22.609 16.578 1 94.94 92 CYS A O 1
ATOM 694 N N . ASN A 1 93 ? 1.975 22.469 15.031 1 92.38 93 ASN A N 1
ATOM 695 C CA . ASN A 1 93 ? 1.66 21.094 14.648 1 92.38 93 ASN A CA 1
ATOM 696 C C . ASN A 1 93 ? 2.77 20.125 15.055 1 92.38 93 ASN A C 1
ATOM 698 O O . ASN A 1 93 ? 3.924 20.531 15.211 1 92.38 93 ASN A O 1
ATOM 702 N N . PRO A 1 94 ? 2.406 18.828 15.195 1 88.75 94 PRO A N 1
ATOM 703 C CA . PRO A 1 94 ? 3.447 17.844 15.469 1 88.75 94 PRO A CA 1
ATOM 704 C C . PRO A 1 94 ? 4.578 17.875 14.445 1 88.75 94 PRO A C 1
ATOM 706 O O . PRO A 1 94 ? 5.746 17.688 14.805 1 88.75 94 PRO A O 1
ATOM 709 N N . ALA A 1 95 ? 4.258 18.125 13.25 1 89.88 95 ALA A N 1
ATOM 710 C CA . ALA A 1 95 ? 5.273 18.219 12.203 1 89.88 95 ALA A CA 1
ATOM 711 C C . ALA A 1 95 ? 6.281 19.312 12.508 1 89.88 95 ALA A C 1
ATOM 713 O O . ALA A 1 95 ? 7.473 19.172 12.219 1 89.88 95 ALA A O 1
ATOM 714 N N . ASP A 1 96 ? 5.863 20.438 13.094 1 93 96 ASP A N 1
ATOM 715 C CA . ASP A 1 96 ? 6.766 21.516 13.469 1 93 96 ASP A CA 1
ATOM 716 C C . ASP A 1 96 ? 7.785 21.047 14.508 1 93 96 ASP A C 1
ATOM 718 O O . ASP A 1 96 ? 8.969 21.391 14.414 1 93 96 ASP A O 1
ATOM 722 N N . THR A 1 97 ? 7.285 20.328 15.438 1 91.88 97 THR A N 1
ATOM 723 C CA . THR A 1 97 ? 8.164 19.781 16.469 1 91.88 97 THR A CA 1
ATOM 724 C C . THR A 1 97 ? 9.195 18.844 15.836 1 91.88 97 THR A C 1
ATOM 726 O O . THR A 1 97 ? 10.391 18.922 16.156 1 91.88 97 THR A O 1
ATOM 729 N N . ASN A 1 98 ? 8.727 18.016 14.922 1 90.12 98 ASN A N 1
ATOM 730 C CA . ASN A 1 98 ? 9.633 17.094 14.242 1 90.12 98 ASN A CA 1
ATOM 731 C C . ASN A 1 98 ? 10.703 17.844 13.445 1 90.12 98 ASN A C 1
ATOM 733 O O . ASN A 1 98 ? 11.844 17.391 13.359 1 90.12 98 ASN A O 1
ATOM 737 N N . VAL A 1 99 ? 10.352 18.953 12.891 1 91.19 99 VAL A N 1
ATOM 738 C CA . VAL A 1 99 ? 11.297 19.781 12.148 1 91.19 99 VAL A CA 1
ATOM 739 C C . VAL A 1 99 ? 12.359 20.328 13.102 1 91.19 99 VAL A C 1
ATOM 741 O O . VAL A 1 99 ? 13.562 20.234 12.82 1 91.19 99 VAL A O 1
ATOM 744 N N . VAL A 1 100 ? 11.977 20.828 14.211 1 92.81 100 VAL A N 1
ATOM 745 C CA . VAL A 1 100 ? 12.891 21.391 15.203 1 92.81 100 VAL A CA 1
ATOM 746 C C . VAL A 1 100 ? 13.82 20.281 15.719 1 92.81 100 VAL A C 1
ATOM 748 O O . VAL A 1 100 ? 15.008 20.531 15.938 1 92.81 100 VAL A O 1
ATOM 751 N N . GLN A 1 101 ? 13.273 19.125 15.789 1 92.12 101 GLN A N 1
ATOM 752 C CA . GLN A 1 101 ? 14.039 17.984 16.281 1 92.12 101 GLN A CA 1
ATOM 753 C C . GLN A 1 101 ? 14.969 17.438 15.203 1 92.12 101 GLN A C 1
ATOM 755 O O . GLN A 1 101 ? 15.883 16.672 15.5 1 92.12 101 GLN A O 1
ATOM 760 N N . GLY A 1 102 ? 14.719 17.75 13.992 1 89.5 102 GLY A N 1
ATOM 761 C CA . GLY A 1 102 ? 15.539 17.297 12.883 1 89.5 102 GLY A CA 1
ATOM 762 C C . GLY A 1 102 ? 15.094 15.961 12.32 1 89.5 102 GLY A C 1
ATOM 763 O O . GLY A 1 102 ? 15.812 15.336 11.539 1 89.5 102 GLY A O 1
ATOM 764 N N . SER A 1 103 ? 13.945 15.523 12.688 1 83 103 SER A N 1
ATOM 765 C CA . SER A 1 103 ? 13.461 14.211 12.266 1 83 103 SER A CA 1
ATOM 766 C C . SER A 1 103 ? 12.469 14.328 11.117 1 83 103 SER A C 1
ATOM 768 O O . SER A 1 103 ? 11.93 13.32 10.648 1 83 103 SER A O 1
ATOM 770 N N . TYR A 1 104 ? 12.266 15.508 10.656 1 82.62 104 TYR A N 1
ATOM 771 C CA . TYR A 1 104 ? 11.328 15.742 9.562 1 82.62 104 TYR A CA 1
ATOM 772 C C . TYR A 1 104 ? 12.062 15.883 8.234 1 82.62 104 TYR A C 1
ATOM 774 O O . TYR A 1 104 ? 13.102 16.531 8.164 1 82.62 104 TYR A O 1
ATOM 782 N N . PRO A 1 105 ? 11.57 15.305 7.191 1 74.19 105 PRO A N 1
ATOM 783 C CA . PRO A 1 105 ? 12.32 15.305 5.934 1 74.19 105 PRO A CA 1
ATOM 784 C C . PRO A 1 105 ? 12.414 16.688 5.301 1 74.19 105 PRO A C 1
ATOM 786 O O . PRO A 1 105 ? 13.422 17.031 4.68 1 74.19 105 PRO A O 1
ATOM 789 N N . SER A 1 106 ? 11.352 17.422 5.402 1 69.94 106 SER A N 1
ATOM 790 C CA . SER A 1 106 ? 11.43 18.781 4.879 1 69.94 106 SER A CA 1
ATOM 791 C C . SER A 1 106 ? 12.203 19.703 5.82 1 69.94 106 SER A C 1
ATOM 793 O O . SER A 1 106 ? 11.766 19.969 6.938 1 69.94 106 SER A O 1
ATOM 795 N N . ARG A 1 107 ? 13.469 20 5.387 1 66.19 107 ARG A N 1
ATOM 796 C CA . ARG A 1 107 ? 14.328 20.828 6.219 1 66.19 107 ARG A CA 1
ATOM 797 C C . ARG A 1 107 ? 14.312 22.281 5.754 1 66.19 107 ARG A C 1
ATOM 799 O O . ARG A 1 107 ? 14.258 22.562 4.551 1 66.19 107 ARG A O 1
ATOM 806 N N . PRO A 1 108 ? 14.242 23.016 6.84 1 68 108 PRO A N 1
ATOM 807 C CA . PRO A 1 108 ? 14.328 24.438 6.453 1 68 108 PRO A CA 1
ATOM 808 C C . PRO A 1 108 ? 15.648 24.766 5.754 1 68 108 PRO A C 1
ATOM 810 O O . PRO A 1 108 ? 16.672 24.141 6.027 1 68 108 PRO A O 1
ATOM 813 N N . SER A 1 109 ? 15.523 25.266 4.559 1 62.03 109 SER A N 1
ATOM 814 C CA . SER A 1 109 ? 16.75 25.75 3.92 1 62.03 109 SER A CA 1
ATOM 815 C C . SER A 1 109 ? 16.969 27.219 4.191 1 62.03 109 SER A C 1
ATOM 817 O O . SER A 1 109 ? 16.031 27.953 4.488 1 62.03 109 SER A O 1
ATOM 819 N N . ARG A 1 110 ? 18.219 27.609 4.312 1 56.09 110 ARG A N 1
ATOM 820 C CA . ARG A 1 110 ? 18.547 29.016 4.465 1 56.09 110 ARG A CA 1
ATOM 821 C C . ARG A 1 110 ? 17.719 29.875 3.508 1 56.09 110 ARG A C 1
ATOM 823 O O . ARG A 1 110 ? 17.375 31.016 3.824 1 56.09 110 ARG A O 1
ATOM 830 N N . ARG A 1 111 ? 17.375 29.406 2.387 1 49.81 111 ARG A N 1
ATOM 831 C CA . ARG A 1 111 ? 16.609 30.109 1.376 1 49.81 111 ARG A CA 1
ATOM 832 C C . ARG A 1 111 ? 15.141 30.203 1.78 1 49.81 111 ARG A C 1
ATOM 834 O O . ARG A 1 111 ? 14.484 31.219 1.531 1 49.81 111 ARG A O 1
ATOM 841 N N . THR A 1 112 ? 14.656 29.094 2.195 1 50.62 112 THR A N 1
ATOM 842 C CA . THR A 1 112 ? 13.219 29 2.416 1 50.62 112 THR A CA 1
ATOM 843 C C . THR A 1 112 ? 12.797 29.812 3.639 1 50.62 112 THR A C 1
ATOM 845 O O . THR A 1 112 ? 11.656 30.266 3.727 1 50.62 112 THR A O 1
ATOM 848 N N . THR A 1 113 ? 13.797 29.859 4.621 1 50.19 113 THR A N 1
ATOM 849 C CA . THR A 1 113 ? 13.438 30.547 5.855 1 50.19 113 THR A CA 1
ATOM 850 C C . THR A 1 113 ? 13.711 32.031 5.742 1 50.19 113 THR A C 1
ATOM 852 O O . THR A 1 113 ? 13.648 32.781 6.734 1 50.19 113 THR A O 1
ATOM 855 N N . TYR A 1 114 ? 13.961 32.5 4.496 1 54.91 114 TYR A N 1
ATOM 856 C CA . TYR A 1 114 ? 14.438 33.875 4.469 1 54.91 114 TYR A CA 1
ATOM 857 C C . TYR A 1 114 ? 13.297 34.875 4.73 1 54.91 114 TYR A C 1
ATOM 859 O O . TYR A 1 114 ? 12.664 35.344 3.793 1 54.91 114 TYR A O 1
ATOM 867 N N . LEU A 1 115 ? 12.891 34.688 5.926 1 62.53 115 LEU A N 1
ATOM 868 C CA . LEU A 1 115 ? 11.914 35.625 6.48 1 62.53 115 LEU A CA 1
ATOM 869 C C . LEU A 1 115 ? 12.469 37.031 6.508 1 62.53 115 LEU A C 1
ATOM 871 O O . LEU A 1 115 ? 12.047 37.844 7.332 1 62.53 115 LEU A O 1
ATOM 875 N N . GLY A 1 116 ? 13.492 37.312 5.57 1 62.78 116 GLY A N 1
ATOM 876 C CA . GLY A 1 116 ? 14.07 38.656 5.68 1 62.78 116 GLY A CA 1
ATOM 877 C C . GLY A 1 116 ? 15.125 38.75 6.766 1 62.78 116 GLY A C 1
ATOM 878 O O . GLY A 1 116 ? 15.469 39.844 7.199 1 62.78 116 GLY A O 1
ATOM 879 N N . LEU A 1 117 ? 15.578 37.5 7.254 1 66.19 117 LEU A N 1
ATOM 880 C CA . LEU A 1 117 ? 16.656 37.531 8.242 1 66.19 117 LEU A CA 1
ATOM 881 C C . LEU A 1 117 ? 17.938 38.062 7.625 1 66.19 117 LEU A C 1
ATOM 883 O O . LEU A 1 117 ? 18.25 37.781 6.465 1 66.19 117 LEU A O 1
ATOM 887 N N . GLY A 1 118 ? 18.5 39 8.328 1 64.44 118 GLY A N 1
ATOM 888 C CA . GLY A 1 118 ? 19.703 39.656 7.84 1 64.44 118 GLY A CA 1
ATOM 889 C C . GLY A 1 118 ? 20.953 38.812 7.961 1 64.44 118 GLY A C 1
ATOM 890 O O . GLY A 1 118 ? 20.875 37.656 8.398 1 64.44 118 GLY A O 1
ATOM 891 N N . GLU A 1 119 ? 22.016 39.281 7.48 1 63.66 119 GLU A N 1
ATOM 892 C CA . GLU A 1 119 ? 23.312 38.625 7.457 1 63.66 119 GLU A CA 1
ATOM 893 C C . GLU A 1 119 ? 23.75 38.188 8.859 1 63.66 119 GLU A C 1
ATOM 895 O O . GLU A 1 119 ? 24.391 37.156 9.023 1 63.66 119 GLU A O 1
ATOM 900 N N . GLY A 1 120 ? 23.391 38.969 9.859 1 66 120 GLY A N 1
ATOM 901 C CA . GLY A 1 120 ? 23.75 38.656 11.227 1 66 120 GLY A CA 1
ATOM 902 C C . GLY A 1 120 ? 23 37.469 11.781 1 66 120 GLY A C 1
ATOM 903 O O . GLY A 1 120 ? 23.312 36.969 12.875 1 66 120 GLY A O 1
ATOM 904 N N . GLU A 1 121 ? 22.109 37 11.055 1 73.31 121 GLU A N 1
ATOM 905 C CA . GLU A 1 121 ? 21.25 35.906 11.523 1 73.31 121 GLU A CA 1
ATOM 906 C C . GLU A 1 121 ? 21.531 34.625 10.742 1 73.31 121 GLU A C 1
ATOM 908 O O . GLU A 1 121 ? 20.672 33.75 10.672 1 73.31 121 GLU A O 1
ATOM 913 N N . GLU A 1 122 ? 22.781 34.625 10.344 1 75 122 GLU A N 1
ATOM 914 C CA . GLU A 1 122 ? 23.156 33.406 9.602 1 75 122 GLU A CA 1
ATOM 915 C C . GLU A 1 122 ? 23.109 32.188 10.484 1 75 122 GLU A C 1
ATOM 917 O O . GLU A 1 122 ? 23.578 32.188 11.625 1 75 122 GLU A O 1
ATOM 922 N N . GLY A 1 123 ? 22.375 31.203 10.117 1 79.5 123 GLY A N 1
ATOM 923 C CA . GLY A 1 123 ? 22.328 29.938 10.828 1 79.5 123 GLY A CA 1
ATOM 924 C C . GLY A 1 123 ? 21.062 29.766 11.648 1 79.5 123 GLY A C 1
ATOM 925 O O . GLY A 1 123 ? 20.812 28.688 12.211 1 79.5 123 GLY A O 1
ATOM 926 N N . LEU A 1 124 ? 20.297 30.875 11.734 1 87.38 124 LEU A N 1
ATOM 927 C CA . LEU A 1 124 ? 19.062 30.781 12.5 1 87.38 124 LEU A CA 1
ATOM 928 C C . LEU A 1 124 ? 17.906 30.281 11.617 1 87.38 124 LEU A C 1
ATOM 930 O O . LEU A 1 124 ? 17.797 30.672 10.453 1 87.38 124 LEU A O 1
ATOM 934 N N . PHE A 1 125 ? 17.109 29.438 12.234 1 89.88 125 PHE A N 1
ATOM 935 C CA . PHE A 1 125 ? 15.875 28.984 11.594 1 89.88 125 PHE A CA 1
ATOM 936 C C . PHE A 1 125 ? 14.656 29.453 12.375 1 89.88 125 PHE A C 1
ATOM 938 O O . PHE A 1 125 ? 14.633 29.375 13.609 1 89.88 125 PHE A O 1
ATOM 945 N N . VAL A 1 126 ? 13.719 30.016 11.672 1 91.88 126 VAL A N 1
ATOM 946 C CA . VAL A 1 126 ? 12.445 30.375 12.297 1 91.88 126 VAL A CA 1
ATOM 947 C C . VAL A 1 126 ? 11.5 29.172 12.25 1 91.88 126 VAL A C 1
ATOM 949 O O . VAL A 1 126 ? 11.328 28.547 11.195 1 91.88 126 VAL A O 1
ATOM 952 N N . GLY A 1 127 ? 10.844 28.844 13.359 1 93.12 127 GLY A N 1
ATOM 953 C CA . GLY A 1 127 ? 9.953 27.688 13.414 1 93.12 127 GLY A CA 1
ATOM 954 C C . GLY A 1 127 ? 8.586 27.969 12.828 1 93.12 127 GLY A C 1
ATOM 955 O O . GLY A 1 127 ? 8.242 29.109 12.547 1 93.12 127 GLY A O 1
ATOM 956 N N . GLY A 1 128 ? 7.867 26.844 12.594 1 93.69 128 GLY A N 1
ATOM 957 C CA . GLY A 1 128 ? 6.477 26.938 12.18 1 93.69 128 GLY A CA 1
ATOM 958 C C . GLY A 1 128 ? 6.293 26.875 10.68 1 93.69 128 GLY A C 1
ATOM 959 O O . GLY A 1 128 ? 7.156 27.312 9.922 1 93.69 128 GLY A O 1
ATOM 960 N N . ASN A 1 129 ? 5.105 26.453 10.273 1 92.56 129 ASN A N 1
ATOM 961 C CA . ASN A 1 129 ? 4.82 26.297 8.852 1 92.56 129 ASN A CA 1
ATOM 962 C C . ASN A 1 129 ? 3.42 26.797 8.5 1 92.56 129 ASN A C 1
ATOM 964 O O . ASN A 1 129 ? 3.168 27.203 7.367 1 92.56 129 ASN A O 1
ATOM 968 N N . GLU A 1 130 ? 2.52 26.797 9.438 1 95.69 130 GLU A N 1
ATOM 969 C CA . GLU A 1 130 ? 1.125 27.156 9.203 1 95.69 130 GLU A CA 1
ATOM 970 C C . GLU A 1 130 ? 0.749 28.422 9.984 1 95.69 130 GLU A C 1
ATOM 972 O O . GLU A 1 130 ? 1.165 28.594 11.125 1 95.69 130 GLU A O 1
ATOM 977 N N . GLY A 1 131 ? -0.075 29.25 9.305 1 96.5 131 GLY A N 1
ATOM 978 C CA . GLY A 1 131 ? -0.53 30.484 9.906 1 96.5 131 GLY A CA 1
ATOM 979 C C . GLY A 1 131 ? -1.419 31.312 8.992 1 96.5 131 GLY A C 1
ATOM 980 O O . GLY A 1 131 ? -1.768 30.859 7.898 1 96.5 131 GLY A O 1
ATOM 981 N N . VAL A 1 132 ? -1.837 32.406 9.539 1 97.5 132 VAL A N 1
ATOM 982 C CA . VAL A 1 132 ? -2.566 33.438 8.789 1 97.5 132 VAL A CA 1
ATOM 983 C C . VAL A 1 132 ? -1.928 34.812 9.016 1 97.5 132 VAL A C 1
ATOM 985 O O . VAL A 1 132 ? -1.486 35.125 10.125 1 97.5 132 VAL A O 1
ATOM 988 N N . ALA A 1 133 ? -1.821 35.531 7.934 1 96.94 133 ALA A N 1
ATOM 989 C CA . ALA A 1 133 ? -1.185 36.844 7.98 1 96.94 133 ALA A CA 1
ATOM 990 C C . ALA A 1 133 ? -1.967 37.875 7.156 1 96.94 133 ALA A C 1
ATOM 992 O O . ALA A 1 133 ? -2.891 37.5 6.426 1 96.94 133 ALA A O 1
ATOM 993 N N . VAL A 1 134 ? -1.588 39.094 7.398 1 96.81 134 VAL A N 1
ATOM 994 C CA . VAL A 1 134 ? -2.139 40.188 6.609 1 96.81 134 VAL A CA 1
ATOM 995 C C . VAL A 1 134 ? -1.028 40.844 5.805 1 96.81 134 VAL A C 1
ATOM 997 O O . VAL A 1 134 ? 0.074 41.062 6.312 1 96.81 134 VAL A O 1
ATOM 1000 N N . VAL A 1 135 ? -1.339 41.156 4.582 1 97 135 VAL A N 1
ATOM 1001 C CA . VAL A 1 135 ? -0.385 41.875 3.738 1 97 135 VAL A CA 1
ATOM 1002 C C . VAL A 1 135 ? -0.256 43.312 4.211 1 97 135 VAL A C 1
ATOM 1004 O O . VAL A 1 135 ? -1.239 44.062 4.227 1 97 135 VAL A O 1
ATOM 1007 N N . GLU A 1 136 ? 0.967 43.688 4.539 1 96.31 136 GLU A N 1
ATOM 1008 C CA . GLU A 1 136 ? 1.203 45.062 5.016 1 96.31 136 GLU A CA 1
ATOM 1009 C C . GLU A 1 136 ? 1.826 45.938 3.924 1 96.31 136 GLU A C 1
ATOM 1011 O O . GLU A 1 136 ? 1.594 47.125 3.877 1 96.31 136 GLU A O 1
ATOM 1016 N N . ALA A 1 137 ? 2.668 45.312 3.143 1 95.81 137 ALA A N 1
ATOM 1017 C CA . ALA A 1 137 ? 3.334 46.031 2.049 1 95.81 137 ALA A CA 1
ATOM 1018 C C . ALA A 1 137 ? 3.662 45.062 0.903 1 95.81 137 ALA A C 1
ATOM 1020 O O . ALA A 1 137 ? 3.811 43.844 1.114 1 95.81 137 ALA A O 1
ATOM 1021 N N . LEU A 1 138 ? 3.699 45.625 -0.296 1 96.69 138 LEU A N 1
ATOM 1022 C CA . LEU A 1 138 ? 4.004 44.875 -1.494 1 96.69 138 LEU A CA 1
ATOM 1023 C C . LEU A 1 138 ? 5.172 45.469 -2.258 1 96.69 138 LEU A C 1
ATOM 1025 O O . LEU A 1 138 ? 5.273 46.719 -2.352 1 96.69 138 LEU A O 1
ATOM 1029 N N . GLY A 1 139 ? 5.918 44.562 -2.748 1 95 139 GLY A N 1
ATOM 1030 C CA . GLY A 1 139 ? 6.898 45.031 -3.709 1 95 139 GLY A CA 1
ATOM 1031 C C . GLY A 1 139 ? 6.273 45.594 -4.977 1 95 139 GLY A C 1
ATOM 1032 O O . GLY A 1 139 ? 5.094 45.344 -5.25 1 95 139 GLY A O 1
ATOM 1033 N N . SER A 1 140 ? 7.094 46.188 -5.77 1 94.5 140 SER A N 1
ATOM 1034 C CA . SER A 1 140 ? 6.625 46.969 -6.914 1 94.5 140 SER A CA 1
ATOM 1035 C C . SER A 1 140 ? 5.957 46.062 -7.949 1 94.5 140 SER A C 1
ATOM 1037 O O . SER A 1 140 ? 5.094 46.531 -8.711 1 94.5 140 SER A O 1
ATOM 1039 N N . GLN A 1 141 ? 6.305 44.844 -7.949 1 95.94 141 GLN A N 1
ATOM 1040 C CA . GLN A 1 141 ? 5.777 43.938 -8.977 1 95.94 141 GLN A CA 1
ATOM 1041 C C . GLN A 1 141 ? 4.828 42.906 -8.375 1 95.94 141 GLN A C 1
ATOM 1043 O O . GLN A 1 141 ? 4.164 42.156 -9.102 1 95.94 141 GLN A O 1
ATOM 1048 N N . ALA A 1 142 ? 4.773 42.844 -7.102 1 95.31 142 ALA A N 1
ATOM 1049 C CA . ALA A 1 142 ? 4.066 41.781 -6.406 1 95.31 142 ALA A CA 1
ATOM 1050 C C . ALA A 1 142 ? 2.561 41.875 -6.641 1 95.31 142 ALA A C 1
ATOM 1052 O O . ALA A 1 142 ? 1.892 40.844 -6.832 1 95.31 142 ALA A O 1
ATOM 1053 N N . ALA A 1 143 ? 2.025 43.062 -6.707 1 93.88 143 ALA A N 1
ATOM 1054 C CA . ALA A 1 143 ? 0.587 43.25 -6.895 1 93.88 143 ALA A CA 1
ATOM 1055 C C . ALA A 1 143 ? 0.144 42.75 -8.266 1 93.88 143 ALA A C 1
ATOM 1057 O O . ALA A 1 143 ? -0.837 42.031 -8.375 1 93.88 143 ALA A O 1
ATOM 1058 N N . ALA A 1 144 ? 0.867 43.062 -9.234 1 93.19 144 ALA A N 1
ATOM 1059 C CA . ALA A 1 144 ? 0.507 42.719 -10.609 1 93.19 144 ALA A CA 1
ATOM 1060 C C . ALA A 1 144 ? 0.608 41.219 -10.859 1 93.19 144 ALA A C 1
ATOM 1062 O O . ALA A 1 144 ? -0.205 40.656 -11.594 1 93.19 144 ALA A O 1
ATOM 1063 N N . THR A 1 145 ? 1.464 40.656 -10.25 1 92 145 THR A N 1
ATOM 1064 C CA . THR A 1 145 ? 1.73 39.25 -10.547 1 92 145 THR A CA 1
ATOM 1065 C C . THR A 1 145 ? 0.868 38.344 -9.68 1 92 145 THR A C 1
ATOM 1067 O O . THR A 1 145 ? 0.541 37.219 -10.078 1 92 145 THR A O 1
ATOM 1070 N N . SER A 1 146 ? 0.439 38.75 -8.539 1 93.44 146 SER A N 1
ATOM 1071 C CA . SER A 1 146 ? -0.223 37.875 -7.586 1 93.44 146 SER A CA 1
ATOM 1072 C C . SER A 1 146 ? -1.686 38.25 -7.395 1 93.44 146 SER A C 1
ATOM 1074 O O . SER A 1 146 ? -2.482 37.469 -6.887 1 93.44 146 SER A O 1
ATOM 1076 N N . GLY A 1 147 ? -2.029 39.531 -7.684 1 94.5 147 GLY A N 1
ATOM 1077 C CA . GLY A 1 147 ? -3.361 40.031 -7.41 1 94.5 147 GLY A CA 1
ATOM 1078 C C . GLY A 1 147 ? -3.578 40.406 -5.953 1 94.5 147 GLY A C 1
ATOM 1079 O O . GLY A 1 147 ? -4.684 40.781 -5.559 1 94.5 147 GLY A O 1
ATOM 1080 N N . LEU A 1 148 ? -2.561 40.438 -5.152 1 97.12 148 LEU A N 1
ATOM 1081 C CA . LEU A 1 148 ? -2.648 40.75 -3.734 1 97.12 148 LEU A CA 1
ATOM 1082 C C . LEU A 1 148 ? -2.707 42.281 -3.529 1 97.12 148 LEU A C 1
ATOM 1084 O O . LEU A 1 148 ? -2.205 43.031 -4.359 1 97.12 148 LEU A O 1
ATOM 1088 N N . LYS A 1 149 ? -3.357 42.719 -2.396 1 96.75 149 LYS A N 1
ATOM 1089 C CA . LYS A 1 149 ? -3.379 44.094 -1.941 1 96.75 149 LYS A CA 1
ATOM 1090 C C . LYS A 1 149 ? -3.117 44.188 -0.44 1 96.75 149 LYS A C 1
ATOM 1092 O O . LYS A 1 149 ? -3.281 43.188 0.284 1 96.75 149 LYS A O 1
ATOM 1097 N N . GLU A 1 150 ? -2.674 45.375 -0.069 1 97 150 GLU A N 1
ATOM 1098 C CA . GLU A 1 150 ? -2.545 45.594 1.366 1 97 150 GLU A CA 1
ATOM 1099 C C . GLU A 1 150 ? -3.863 45.344 2.088 1 97 150 GLU A C 1
ATOM 1101 O O . GLU A 1 150 ? -4.93 45.719 1.603 1 97 150 GLU A O 1
ATOM 1106 N N . GLY A 1 151 ? -3.783 44.562 3.146 1 96 151 GLY A N 1
ATOM 1107 C CA . GLY A 1 151 ? -4.977 44.25 3.918 1 96 151 GLY A CA 1
ATOM 1108 C C . GLY A 1 151 ? -5.512 42.844 3.652 1 96 151 GLY A C 1
ATOM 1109 O O . GLY A 1 151 ? -6.305 42.312 4.434 1 96 151 GLY A O 1
ATOM 1110 N N . ASP A 1 152 ? -5.047 42.25 2.6 1 96.75 152 ASP A N 1
ATOM 1111 C CA . ASP A 1 152 ? -5.488 40.906 2.295 1 96.75 152 ASP A CA 1
ATOM 1112 C C . ASP A 1 152 ? -4.984 39.906 3.346 1 96.75 152 ASP A C 1
ATOM 1114 O O . ASP A 1 152 ? -3.832 40 3.777 1 96.75 152 ASP A O 1
ATOM 1118 N N . TRP A 1 153 ? -5.914 39.031 3.811 1 97.12 153 TRP A N 1
ATOM 1119 C CA . TRP A 1 153 ? -5.473 37.906 4.609 1 97.12 153 TRP A CA 1
ATOM 1120 C C . TRP A 1 153 ? -4.898 36.812 3.721 1 97.12 153 TRP A C 1
ATOM 1122 O O . TRP A 1 153 ? -5.438 36.531 2.648 1 97.12 153 TRP A O 1
ATOM 1132 N N . VAL A 1 154 ? -3.82 36.219 4.156 1 97.12 154 VAL A N 1
ATOM 1133 C CA . VAL A 1 154 ? -3.18 35.156 3.355 1 97.12 154 VAL A CA 1
ATOM 1134 C C . VAL A 1 154 ? -2.797 34 4.25 1 97.12 154 VAL A C 1
ATOM 1136 O O . VAL A 1 154 ? -2.588 34.156 5.453 1 97.12 154 VAL A O 1
ATOM 1139 N N . SER A 1 155 ? -2.873 32.812 3.725 1 96.75 155 SER A N 1
ATOM 1140 C CA . SER A 1 155 ? -2.213 31.625 4.25 1 96.75 155 SER A CA 1
ATOM 1141 C C . SER A 1 155 ? -0.939 31.297 3.475 1 96.75 155 SER A C 1
ATOM 1143 O O . SER A 1 155 ? -0.52 32.094 2.617 1 96.75 155 SER A O 1
ATOM 1145 N N . PHE A 1 156 ? -0.333 30.188 3.873 1 90.69 156 PHE A N 1
ATOM 1146 C CA . PHE A 1 156 ? 0.968 29.875 3.299 1 90.69 156 PHE A CA 1
ATOM 1147 C C . PHE A 1 156 ? 0.874 28.641 2.402 1 90.69 156 PHE A C 1
ATOM 1149 O O . PHE A 1 156 ? -0.022 27.812 2.568 1 90.69 156 PHE A O 1
ATOM 1156 N N . GLY A 1 157 ? 1.639 28.625 1.304 1 76.31 157 GLY A N 1
ATOM 1157 C CA . GLY A 1 157 ? 1.574 27.516 0.356 1 76.31 157 GLY A CA 1
ATOM 1158 C C . GLY A 1 157 ? 2.885 26.766 0.227 1 76.31 157 GLY A C 1
ATOM 1159 O O . GLY A 1 157 ? 2.998 25.844 -0.581 1 76.31 157 GLY A O 1
ATOM 1160 N N . ARG A 1 158 ? 3.846 27.219 0.905 1 78.88 158 ARG A N 1
ATOM 1161 C CA . ARG A 1 158 ? 5.156 26.578 0.832 1 78.88 158 ARG A CA 1
ATOM 1162 C C . ARG A 1 158 ? 5.555 25.984 2.182 1 78.88 158 ARG A C 1
ATOM 1164 O O . ARG A 1 158 ? 5.23 26.547 3.229 1 78.88 158 ARG A O 1
ATOM 1171 N N . ALA A 1 159 ? 6.309 24.891 2.039 1 80.31 159 ALA A N 1
ATOM 1172 C CA . ALA A 1 159 ? 6.711 24.203 3.26 1 80.31 159 ALA A CA 1
ATOM 1173 C C . ALA A 1 159 ? 7.809 24.969 3.988 1 80.31 159 ALA A C 1
ATOM 1175 O O . ALA A 1 159 ? 8.711 25.516 3.357 1 80.31 159 ALA A O 1
ATOM 1176 N N . GLN A 1 160 ? 7.73 24.984 5.32 1 81.56 160 GLN A N 1
ATOM 1177 C CA . GLN A 1 160 ? 8.734 25.453 6.27 1 81.56 160 GLN A CA 1
ATOM 1178 C C . GLN A 1 160 ? 9.055 26.938 6.043 1 81.56 160 GLN A C 1
ATOM 1180 O O . GLN A 1 160 ? 10.219 27.312 5.961 1 81.56 160 GLN A O 1
ATOM 1185 N N . VAL A 1 161 ? 8.117 27.766 5.969 1 83.56 161 VAL A N 1
ATOM 1186 C CA . VAL A 1 161 ? 8.266 29.188 5.691 1 83.56 161 VAL A CA 1
ATOM 1187 C C . VAL A 1 161 ? 8.656 29.922 6.969 1 83.56 161 VAL A C 1
ATOM 1189 O O . VAL A 1 161 ? 9.172 31.047 6.91 1 83.56 161 VAL A O 1
ATOM 1192 N N . GLY A 1 162 ? 8.469 29.344 8.109 1 90.44 162 GLY A N 1
ATOM 1193 C CA . GLY A 1 162 ? 8.789 30.031 9.352 1 90.44 162 GLY A CA 1
ATOM 1194 C C . GLY A 1 162 ? 7.711 30.984 9.812 1 90.44 162 GLY A C 1
ATOM 1195 O O . GLY A 1 162 ? 7.945 32.188 9.906 1 90.44 162 GLY A O 1
ATOM 1196 N N . THR A 1 163 ? 6.617 30.469 10.266 1 94 163 THR A N 1
ATOM 1197 C CA . THR A 1 163 ? 5.445 31.281 10.562 1 94 163 THR A CA 1
ATOM 1198 C C . THR A 1 163 ? 5.469 31.75 12.016 1 94 163 THR A C 1
ATOM 1200 O O . THR A 1 163 ? 4.68 32.625 12.414 1 94 163 THR A O 1
ATOM 1203 N N . TRP A 1 164 ? 6.379 31.203 12.836 1 95.25 164 TRP A N 1
ATOM 1204 C CA . TRP A 1 164 ? 6.469 31.641 14.219 1 95.25 164 TRP A CA 1
ATOM 1205 C C . TRP A 1 164 ? 7.195 32.969 14.328 1 95.25 164 TRP A C 1
ATOM 1207 O O . TRP A 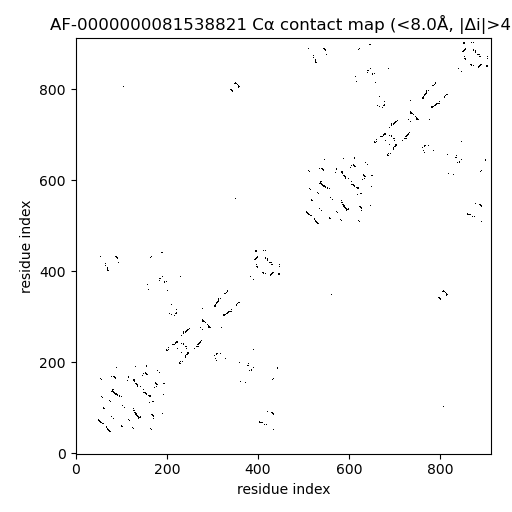1 164 ? 8.266 33.062 14.938 1 95.25 164 TRP A O 1
ATOM 1217 N N . ALA A 1 165 ? 6.543 34 13.781 1 93.94 165 ALA A N 1
ATOM 1218 C CA . ALA A 1 165 ? 7.109 35.344 13.727 1 93.94 165 ALA A CA 1
ATOM 1219 C C . ALA A 1 165 ? 6.012 36.406 13.727 1 93.94 165 ALA A C 1
ATOM 1221 O O . ALA A 1 165 ? 4.863 36.125 13.375 1 93.94 165 ALA A O 1
ATOM 1222 N N . SER A 1 166 ? 6.426 37.594 14.156 1 94.69 166 SER A N 1
ATOM 1223 C CA . SER A 1 166 ? 5.48 38.719 14.133 1 94.69 166 SER A CA 1
ATOM 1224 C C . SER A 1 166 ? 5.273 39.219 12.711 1 94.69 166 SER A C 1
ATOM 1226 O O . SER A 1 166 ? 4.172 39.656 12.344 1 94.69 166 SER A O 1
ATOM 1228 N N . HIS A 1 167 ? 6.402 39.281 12.023 1 93.62 167 HIS A N 1
ATOM 1229 C CA . HIS A 1 167 ? 6.426 39.75 10.641 1 93.62 167 HIS A CA 1
ATOM 1230 C C . HIS A 1 167 ? 7.336 38.875 9.781 1 93.62 167 HIS A C 1
ATOM 1232 O O . HIS A 1 167 ? 8.242 38.219 10.305 1 93.62 167 HIS A O 1
ATOM 1238 N N . MET A 1 168 ? 7.055 38.906 8.508 1 92 168 MET A N 1
ATOM 1239 C CA . MET A 1 168 ? 7.945 38.219 7.578 1 92 168 MET A CA 1
ATOM 1240 C C . MET A 1 168 ? 7.855 38.844 6.184 1 92 168 MET A C 1
ATOM 1242 O O . MET A 1 168 ? 6.887 39.531 5.863 1 92 168 MET A O 1
ATOM 1246 N N . VAL A 1 169 ? 8.898 38.625 5.445 1 91.94 169 VAL A N 1
ATOM 1247 C CA . VAL A 1 169 ? 8.922 38.938 4.02 1 91.94 169 VAL A CA 1
ATOM 1248 C C . VAL A 1 169 ? 9.102 37.656 3.207 1 91.94 169 VAL A C 1
ATOM 1250 O O . VAL A 1 169 ? 9.961 36.844 3.512 1 91.94 169 VAL A O 1
ATOM 1253 N N . CYS A 1 170 ? 8.211 37.469 2.24 1 90.62 170 CYS A N 1
ATOM 1254 C CA . CYS A 1 170 ? 8.289 36.281 1.395 1 90.62 170 CYS A CA 1
ATOM 1255 C C . CYS A 1 170 ? 7.824 36.594 -0.023 1 90.62 170 CYS A C 1
ATOM 1257 O O . CYS A 1 170 ? 7.383 37.688 -0.306 1 90.62 170 CYS A O 1
ATOM 1259 N N . GLU A 1 171 ? 8.016 35.594 -0.887 1 91.25 171 GLU A N 1
ATOM 1260 C CA . GLU A 1 171 ? 7.523 35.75 -2.252 1 91.25 171 GLU A CA 1
ATOM 1261 C C . GLU A 1 171 ? 5.996 35.781 -2.293 1 91.25 171 GLU A C 1
ATOM 1263 O O . GLU A 1 171 ? 5.344 35 -1.587 1 91.25 171 GLU A O 1
ATOM 1268 N N . ALA A 1 172 ? 5.5 36.656 -3.15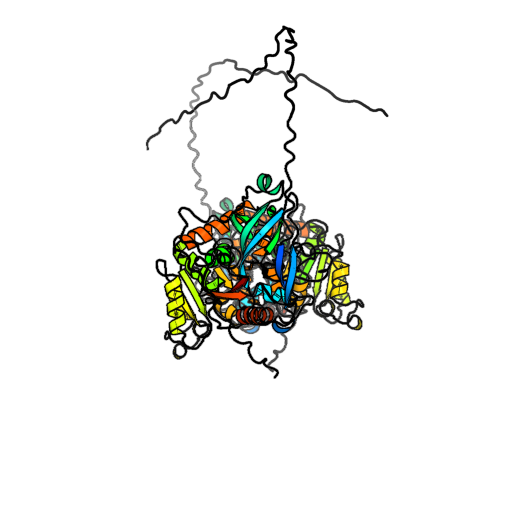 1 93.5 172 ALA A N 1
ATOM 1269 C CA . ALA A 1 172 ? 4.047 36.75 -3.289 1 93.5 172 ALA A CA 1
ATOM 1270 C C . ALA A 1 172 ? 3.469 35.406 -3.74 1 93.5 172 ALA A C 1
ATOM 1272 O O . ALA A 1 172 ? 2.352 35.031 -3.359 1 93.5 172 ALA A O 1
ATOM 1273 N N . SER A 1 173 ? 4.258 34.625 -4.465 1 90.88 173 SER A N 1
ATOM 1274 C CA . SER A 1 173 ? 3.826 33.312 -5.004 1 90.88 173 SER A CA 1
ATOM 1275 C C . SER A 1 173 ? 3.76 32.25 -3.91 1 90.88 173 SER A C 1
ATOM 1277 O O . SER A 1 173 ? 3.191 31.188 -4.117 1 90.88 173 SER A O 1
ATOM 1279 N N . ASP A 1 174 ? 4.234 32.594 -2.734 1 89.94 174 ASP A N 1
ATOM 1280 C CA . ASP A 1 174 ? 4.301 31.594 -1.668 1 89.94 174 ASP A CA 1
ATOM 1281 C C . ASP A 1 174 ? 3.078 31.672 -0.758 1 89.94 174 ASP A C 1
ATOM 1283 O O . ASP A 1 174 ? 2.928 30.875 0.165 1 89.94 174 ASP A O 1
ATOM 1287 N N . VAL A 1 175 ? 2.238 32.656 -1.044 1 94.38 175 VAL A N 1
ATOM 1288 C CA . VAL A 1 175 ? 1.087 32.812 -0.161 1 94.38 175 VAL A CA 1
ATOM 1289 C C . VAL A 1 175 ? -0.204 32.625 -0.959 1 94.38 175 VAL A C 1
ATOM 1291 O O . VAL A 1 175 ? -0.203 32.75 -2.186 1 94.38 175 VAL A O 1
ATOM 1294 N N . VAL A 1 176 ? -1.24 32.281 -0.274 1 95.62 176 VAL A N 1
ATOM 1295 C CA . VAL A 1 176 ? -2.578 32.094 -0.831 1 95.62 176 VAL A CA 1
ATOM 1296 C C . VAL A 1 176 ? -3.533 33.125 -0.206 1 95.62 176 VAL A C 1
ATOM 1298 O O . VAL A 1 176 ? -3.641 33.219 1.02 1 95.62 176 VAL A O 1
ATOM 1301 N N . ARG A 1 177 ? -4.172 33.875 -1.05 1 96.75 177 ARG A N 1
ATOM 1302 C CA . ARG A 1 177 ? -5.152 34.844 -0.551 1 96.75 177 ARG A CA 1
ATOM 1303 C C . ARG A 1 177 ? -6.371 34.125 0.025 1 96.75 177 ARG A C 1
ATOM 1305 O O . ARG A 1 177 ? -6.906 33.219 -0.593 1 96.75 177 ARG A O 1
ATOM 1312 N N . LEU A 1 178 ? -6.809 34.562 1.19 1 97.31 178 LEU A N 1
ATOM 1313 C CA . LEU A 1 178 ? -8 34 1.828 1 97.31 178 LEU A CA 1
ATOM 1314 C C . LEU A 1 178 ? -9.188 34.938 1.663 1 97.31 178 LEU A C 1
ATOM 1316 O O . LEU A 1 178 ? -9.039 36.156 1.778 1 97.31 178 LEU A O 1
ATOM 1320 N N . GLU A 1 179 ? -10.258 34.375 1.356 1 94.88 179 GLU A N 1
ATOM 1321 C CA . GLU A 1 179 ? -11.469 35.188 1.181 1 94.88 179 GLU A CA 1
ATOM 1322 C C . GLU A 1 179 ? -12.156 35.438 2.52 1 94.88 179 GLU A C 1
ATOM 1324 O O . GLU A 1 179 ? -12.945 34.625 2.996 1 94.88 179 GLU A O 1
ATOM 1329 N N . VAL A 1 180 ? -11.766 36.5 3.008 1 92.75 180 VAL A N 1
ATOM 1330 C CA . VAL A 1 180 ? -12.352 36.938 4.277 1 92.75 180 VAL A CA 1
ATOM 1331 C C . VAL A 1 180 ? -13.148 38.219 4.074 1 92.75 180 VAL A C 1
ATOM 1333 O O . VAL A 1 180 ? -12.938 38.938 3.098 1 92.75 180 VAL A O 1
ATOM 1336 N N . GLY A 1 181 ? -14.164 38.5 4.945 1 80.56 181 GLY A N 1
ATOM 1337 C CA . GLY A 1 181 ? -14.953 39.719 4.859 1 80.56 181 GLY A CA 1
ATOM 1338 C C . GLY A 1 181 ? -16.203 39.562 4.016 1 80.56 181 GLY A C 1
ATOM 1339 O O . GLY A 1 181 ? -16.469 38.469 3.49 1 80.56 181 GLY A O 1
ATOM 1340 N N . GLY A 1 182 ? -16.891 40.562 3.949 1 71.19 182 GLY A N 1
ATOM 1341 C CA . GLY A 1 182 ? -18.156 40.531 3.246 1 71.19 182 GLY A CA 1
ATOM 1342 C C . GLY A 1 182 ? -19.172 39.594 3.875 1 71.19 182 GLY A C 1
ATOM 1343 O O . GLY A 1 182 ? -19.484 39.719 5.059 1 71.19 182 GLY A O 1
ATOM 1344 N N . ASP A 1 183 ? -19.5 38.562 3.078 1 63.94 183 ASP A N 1
ATOM 1345 C CA . ASP A 1 183 ? -20.5 37.594 3.5 1 63.94 183 ASP A CA 1
ATOM 1346 C C . ASP A 1 183 ? -19.891 36.594 4.48 1 63.94 183 ASP A C 1
ATOM 1348 O O . ASP A 1 183 ? -20.625 35.781 5.062 1 63.94 183 ASP A O 1
ATOM 1352 N N . ASN A 1 184 ? -18.578 36.812 4.738 1 76.69 184 ASN A N 1
ATOM 1353 C CA . ASN A 1 184 ? -17.875 35.875 5.609 1 76.69 184 ASN A CA 1
ATOM 1354 C C . ASN A 1 184 ? -17.359 36.562 6.871 1 76.69 184 ASN A C 1
ATOM 1356 O O . ASN A 1 184 ? -16.234 36.312 7.305 1 76.69 184 ASN A O 1
ATOM 1360 N N . GLU A 1 185 ? -18.141 37.406 7.434 1 78.69 185 GLU A N 1
ATOM 1361 C CA . GLU A 1 185 ? -17.734 38.188 8.594 1 78.69 185 GLU A CA 1
ATOM 1362 C C . GLU A 1 185 ? -17.547 37.312 9.82 1 78.69 185 GLU A C 1
ATOM 1364 O O . GLU A 1 185 ? -16.906 37.719 10.797 1 78.69 185 GLU A O 1
ATOM 1369 N N . SER A 1 186 ? -17.969 36.094 9.703 1 90.44 186 SER A N 1
ATOM 1370 C CA . SER A 1 186 ? -17.906 35.188 10.844 1 90.44 186 SER A CA 1
ATOM 1371 C C . SER A 1 186 ? -16.578 34.469 10.914 1 90.44 186 SER A C 1
ATOM 1373 O O . SER A 1 186 ? -16.281 33.781 11.891 1 90.44 186 SER A O 1
ATOM 1375 N N . ILE A 1 187 ? -15.719 34.719 9.938 1 94.81 187 ILE A N 1
ATOM 1376 C CA . ILE A 1 187 ? -14.43 34.031 9.898 1 94.81 187 ILE A CA 1
ATOM 1377 C C . ILE A 1 187 ? -13.484 34.656 10.922 1 94.81 187 ILE A C 1
ATOM 1379 O O . ILE A 1 187 ? -13.281 35.875 10.922 1 94.81 187 ILE A O 1
ATOM 1383 N N . THR A 1 188 ? -12.93 33.844 11.789 1 94.88 188 THR A N 1
ATOM 1384 C CA . THR A 1 188 ? -11.984 34.281 12.812 1 94.88 188 THR A CA 1
ATOM 1385 C C . THR A 1 188 ? -10.547 34 12.383 1 94.88 188 THR A C 1
ATOM 1387 O O . THR A 1 188 ? -10.32 33.312 11.383 1 94.88 188 THR A O 1
ATOM 1390 N N . ASP A 1 189 ? -9.594 34.562 13.148 1 95.56 189 ASP A N 1
ATOM 1391 C CA . ASP A 1 189 ? -8.18 34.344 12.883 1 95.56 189 ASP A CA 1
ATOM 1392 C C . ASP A 1 189 ? -7.828 32.844 13.086 1 95.56 189 ASP A C 1
ATOM 1394 O O . ASP A 1 189 ? -7.074 32.281 12.305 1 95.56 189 ASP A O 1
ATOM 1398 N N . VAL A 1 190 ? -8.422 32.188 14.094 1 96.81 190 VAL A N 1
ATOM 1399 C CA . VAL A 1 190 ? -8.172 30.766 14.359 1 96.81 190 VAL A CA 1
ATOM 1400 C C . VAL A 1 190 ? -8.672 29.922 13.188 1 96.81 190 VAL A C 1
ATOM 1402 O O . VAL A 1 190 ? -7.988 29 12.742 1 96.81 190 VAL A O 1
ATOM 1405 N N . MET A 1 191 ? -9.867 30.266 12.648 1 97 191 MET A N 1
ATOM 1406 C CA . MET A 1 191 ? -10.398 29.547 11.484 1 97 191 MET A CA 1
ATOM 1407 C C . MET A 1 191 ? -9.461 29.672 10.297 1 97 191 MET A C 1
ATOM 1409 O O . MET A 1 191 ? -9.078 28.672 9.688 1 97 191 MET A O 1
ATOM 1413 N N . ALA A 1 192 ? -9.062 30.875 10.047 1 97.31 192 ALA A N 1
ATOM 1414 C CA . ALA A 1 192 ? -8.203 31.156 8.898 1 97.31 192 ALA A CA 1
ATOM 1415 C C . ALA A 1 192 ? -6.836 30.5 9.07 1 97.31 192 ALA A C 1
ATOM 1417 O O . ALA A 1 192 ? -6.223 30.062 8.094 1 97.31 192 ALA A O 1
ATOM 1418 N N . CYS A 1 193 ? -6.352 30.406 10.266 1 97.12 193 CYS A N 1
ATOM 1419 C CA . CYS A 1 193 ? -5.035 29.844 10.57 1 97.12 193 CYS A CA 1
ATOM 1420 C C . CYS A 1 193 ? -4.996 28.359 10.297 1 97.12 193 CYS A C 1
ATOM 1422 O O . CYS A 1 193 ? -3.93 27.797 10.039 1 97.12 193 CYS A O 1
ATOM 1424 N N . ASN A 1 194 ? -6.102 27.656 10.25 1 95.5 194 ASN A N 1
ATOM 1425 C CA . ASN A 1 194 ? -6.152 26.203 10.266 1 95.5 194 ASN A CA 1
ATOM 1426 C C . ASN A 1 194 ? -6.312 25.625 8.859 1 95.5 194 ASN A C 1
ATOM 1428 O O . ASN A 1 194 ? -6.191 24.422 8.664 1 95.5 194 ASN A O 1
ATOM 1432 N N . VAL A 1 195 ? -6.457 26.359 7.879 1 96.94 195 VAL A N 1
ATOM 1433 C CA . VAL A 1 195 ? -7 25.859 6.621 1 96.94 195 VAL A CA 1
ATOM 1434 C C . VAL A 1 195 ? -5.914 25.109 5.855 1 96.94 195 VAL A C 1
ATOM 1436 O O . VAL A 1 195 ? -6.219 24.328 4.949 1 96.94 195 VAL A O 1
ATOM 1439 N N . MET A 1 196 ? -4.711 25.281 6.223 1 96.31 196 MET A N 1
ATOM 1440 C CA . MET A 1 196 ? -3.625 24.812 5.367 1 96.31 196 MET A CA 1
ATOM 1441 C C . MET A 1 196 ? -3.324 23.344 5.645 1 96.31 196 MET A C 1
ATOM 1443 O O . MET A 1 196 ? -2.971 22.594 4.73 1 96.31 196 MET A O 1
ATOM 1447 N N . VAL A 1 197 ? -3.436 22.875 6.887 1 96.5 197 VAL A N 1
ATOM 1448 C CA . VAL A 1 197 ? -2.836 21.578 7.199 1 96.5 197 VAL A CA 1
ATOM 1449 C C . VAL A 1 197 ? -3.93 20.578 7.566 1 96.5 197 VAL A C 1
ATOM 1451 O O . VAL A 1 197 ? -4.273 19.703 6.77 1 96.5 197 VAL A O 1
ATOM 1454 N N . ASN A 1 198 ? -4.602 20.734 8.734 1 97.25 198 ASN A N 1
ATOM 1455 C CA . ASN A 1 198 ? -5.418 19.672 9.305 1 97.25 198 ASN A CA 1
ATOM 1456 C C . ASN A 1 198 ? -6.691 19.438 8.5 1 97.25 198 ASN A C 1
ATOM 1458 O O . ASN A 1 198 ? -6.961 18.312 8.062 1 97.25 198 ASN A O 1
ATOM 1462 N N . PRO A 1 199 ? -7.504 20.484 8.25 1 98.44 199 PRO A N 1
ATOM 1463 C CA . PRO A 1 199 ? -8.711 20.219 7.473 1 98.44 199 PRO A CA 1
ATOM 1464 C C . PRO A 1 199 ? -8.414 19.875 6.012 1 98.44 199 PRO A C 1
ATOM 1466 O O . PRO A 1 199 ? -9.141 19.094 5.391 1 98.44 199 PRO A O 1
ATOM 1469 N N . ALA A 1 200 ? -7.348 20.453 5.469 1 98.06 200 ALA A N 1
ATOM 1470 C CA . ALA A 1 200 ? -6.938 20.109 4.109 1 98.06 200 ALA A CA 1
ATOM 1471 C C . ALA A 1 200 ? -6.547 18.641 4.016 1 98.06 200 ALA A C 1
ATOM 1473 O O . ALA A 1 200 ? -6.949 17.938 3.082 1 98.06 200 ALA A O 1
ATOM 1474 N N . THR A 1 201 ? -5.801 18.172 4.973 1 98.31 201 THR A N 1
ATOM 1475 C CA . THR A 1 201 ? -5.418 16.766 5.043 1 98.31 201 THR A CA 1
ATOM 1476 C C . THR A 1 201 ? -6.652 15.875 5.102 1 98.31 201 THR A C 1
ATOM 1478 O O . THR A 1 201 ? -6.762 14.906 4.348 1 98.31 201 THR A O 1
ATOM 1481 N N . ALA A 1 202 ? -7.559 16.234 5.965 1 98.81 202 ALA A N 1
ATOM 1482 C CA . ALA A 1 202 ? -8.789 15.453 6.121 1 98.81 202 ALA A CA 1
ATOM 1483 C C . ALA A 1 202 ? -9.562 15.375 4.805 1 98.81 202 ALA A C 1
ATOM 1485 O O . ALA A 1 202 ? -9.953 14.289 4.371 1 98.81 202 ALA A O 1
ATOM 1486 N N . PHE A 1 203 ? -9.75 16.516 4.164 1 98.81 203 PHE A N 1
ATOM 1487 C CA . PHE A 1 203 ? -10.516 16.594 2.926 1 98.81 203 PHE A CA 1
ATOM 1488 C C . PHE A 1 203 ? -9.859 15.766 1.831 1 98.81 203 PHE A C 1
ATOM 1490 O O . PHE A 1 203 ? -10.523 14.977 1.158 1 98.81 203 PHE A O 1
ATOM 1497 N N . CYS A 1 204 ? -8.586 15.945 1.665 1 98.75 204 CYS A N 1
ATOM 1498 C CA . CYS A 1 204 ? -7.867 15.25 0.603 1 98.75 204 CYS A CA 1
ATOM 1499 C C . CYS A 1 204 ? -7.895 13.742 0.824 1 98.75 204 CYS A C 1
ATOM 1501 O O . CYS A 1 204 ? -8.102 12.977 -0.119 1 98.75 204 CYS A O 1
ATOM 1503 N N . MET A 1 205 ? -7.723 13.25 2.029 1 98.81 205 MET A N 1
ATOM 1504 C CA . MET A 1 205 ? -7.73 11.812 2.295 1 98.81 205 MET A CA 1
ATOM 1505 C C . MET A 1 205 ? -9.109 11.219 2.025 1 98.81 205 MET A C 1
ATOM 1507 O O . MET A 1 205 ? -9.219 10.07 1.58 1 98.81 205 MET A O 1
ATOM 1511 N N . LEU A 1 206 ? -10.164 11.992 2.256 1 98.75 206 LEU A N 1
ATOM 1512 C CA . LEU A 1 206 ? -11.531 11.516 2.074 1 98.75 206 LEU A CA 1
ATOM 1513 C C . LEU A 1 206 ? -11.914 11.516 0.599 1 98.75 206 LEU A C 1
ATOM 1515 O O . LEU A 1 206 ? -12.883 10.859 0.207 1 98.75 206 LEU A O 1
ATOM 1519 N N . THR A 1 207 ? -11.133 12.219 -0.248 1 98.19 207 THR A N 1
ATOM 1520 C CA . THR A 1 207 ? -11.672 12.438 -1.588 1 98.19 207 THR A CA 1
ATOM 1521 C C . THR A 1 207 ? -10.703 11.914 -2.646 1 98.19 207 THR A C 1
ATOM 1523 O O . THR A 1 207 ? -11.078 11.758 -3.812 1 98.19 207 THR A O 1
ATOM 1526 N N . GLU A 1 208 ? -9.492 11.602 -2.279 1 97.12 208 GLU A N 1
ATOM 1527 C CA . GLU A 1 208 ? -8.492 11.375 -3.316 1 97.12 208 GLU A CA 1
ATOM 1528 C C . GLU A 1 208 ? -8.188 9.891 -3.482 1 97.12 208 GLU A C 1
ATOM 1530 O O . GLU A 1 208 ? -7.621 9.477 -4.496 1 97.12 208 GLU A O 1
ATOM 1535 N N . PHE A 1 209 ? -8.555 9 -2.586 1 98.12 209 PHE A N 1
ATOM 1536 C CA . PHE A 1 209 ? -8.07 7.621 -2.613 1 98.12 209 PHE A CA 1
ATOM 1537 C C . PHE A 1 209 ? -9.188 6.66 -2.988 1 98.12 209 PHE A C 1
ATOM 1539 O O . PHE A 1 209 ? -8.945 5.609 -3.58 1 98.12 209 PHE A O 1
ATOM 1546 N N . GLN A 1 210 ? -10.398 6.98 -2.533 1 98.12 210 GLN A N 1
ATOM 1547 C CA . GLN A 1 210 ? -11.602 6.227 -2.883 1 98.12 210 GLN A CA 1
ATOM 1548 C C . GLN A 1 210 ? -12.742 7.164 -3.277 1 98.12 210 GLN A C 1
ATOM 1550 O O . GLN A 1 210 ? -12.836 8.281 -2.768 1 98.12 210 GLN A O 1
ATOM 1555 N N . LYS A 1 211 ? -13.57 6.668 -4.164 1 97.5 211 LYS A N 1
ATOM 1556 C CA . LYS A 1 211 ? -14.797 7.402 -4.469 1 97.5 211 LYS A CA 1
ATOM 1557 C C . LYS A 1 211 ? -15.891 7.098 -3.447 1 97.5 211 LYS A C 1
ATOM 1559 O O . LYS A 1 211 ? -16.562 6.07 -3.539 1 97.5 211 LYS A O 1
ATOM 1564 N N . LEU A 1 212 ? -16.047 8.008 -2.543 1 97.62 212 LEU A N 1
ATOM 1565 C CA . LEU A 1 212 ? -17.062 7.852 -1.505 1 97.62 212 LEU A CA 1
ATOM 1566 C C . LEU A 1 212 ? -18.375 8.469 -1.938 1 97.62 212 LEU A C 1
ATOM 1568 O O . LEU A 1 212 ? -18.406 9.531 -2.557 1 97.62 212 LEU A O 1
ATOM 1572 N N . GLN A 1 213 ? -19.422 7.754 -1.697 1 96.5 213 GLN A N 1
ATOM 1573 C CA . GLN A 1 213 ? -20.781 8.219 -1.962 1 96.5 213 GLN A CA 1
ATOM 1574 C C . GLN A 1 213 ? -21.609 8.289 -0.676 1 96.5 213 GLN A C 1
ATOM 1576 O O . GLN A 1 213 ? -21.219 7.719 0.345 1 96.5 213 GLN A O 1
ATOM 1581 N N . LYS A 1 214 ? -22.719 9.039 -0.796 1 96.44 214 LYS A N 1
ATOM 1582 C CA . LYS A 1 214 ? -23.641 9.094 0.337 1 96.44 214 LYS A CA 1
ATOM 1583 C C . LYS A 1 214 ? -24.047 7.691 0.788 1 96.44 214 LYS A C 1
ATOM 1585 O O . LYS A 1 214 ? -24.375 6.84 -0.039 1 96.44 214 LYS A O 1
ATOM 1590 N N . GLY A 1 215 ? -23.891 7.457 2.047 1 94.56 215 GLY A N 1
ATOM 1591 C CA . GLY A 1 215 ? -24.25 6.156 2.586 1 94.56 215 GLY A CA 1
ATOM 1592 C C . GLY A 1 215 ? -23.062 5.246 2.814 1 94.56 215 GLY A C 1
ATOM 1593 O O . GLY A 1 215 ? -23.156 4.25 3.533 1 94.56 215 GLY A O 1
ATOM 1594 N N . ASP A 1 216 ? -21.938 5.578 2.234 1 96.94 216 ASP A N 1
ATOM 1595 C CA . ASP A 1 216 ? -20.719 4.812 2.492 1 96.94 216 ASP A CA 1
ATOM 1596 C C . ASP A 1 216 ? -20.25 4.996 3.934 1 96.94 216 ASP A C 1
ATOM 1598 O O . ASP A 1 216 ? -20.812 5.812 4.676 1 96.94 216 ASP A O 1
ATOM 1602 N N . ILE A 1 217 ? -19.281 4.148 4.359 1 97.5 217 ILE A N 1
ATOM 1603 C CA . ILE A 1 217 ? -18.75 4.188 5.715 1 97.5 217 ILE A CA 1
ATOM 1604 C C . ILE A 1 217 ? -17.219 4.109 5.668 1 97.5 217 ILE A C 1
ATOM 1606 O O . ILE A 1 217 ? -16.656 3.365 4.863 1 97.5 217 ILE A O 1
ATOM 1610 N N . VAL A 1 218 ? -16.562 4.949 6.48 1 98.31 218 VAL A N 1
ATOM 1611 C CA . VAL A 1 218 ? -15.102 4.988 6.574 1 98.31 218 VAL A CA 1
ATOM 1612 C C . VAL A 1 218 ? -14.664 4.75 8.023 1 98.31 218 VAL A C 1
ATOM 1614 O O . VAL A 1 218 ? -15.43 5.02 8.953 1 98.31 218 VAL A O 1
ATOM 1617 N N . ILE A 1 219 ? -13.43 4.184 8.188 1 98.88 219 ILE A N 1
ATOM 1618 C CA . ILE A 1 219 ? -12.898 3.975 9.531 1 98.88 219 ILE A CA 1
ATOM 1619 C C . ILE A 1 219 ? -11.602 4.762 9.703 1 98.88 219 ILE A C 1
ATOM 1621 O O . ILE A 1 219 ? -10.828 4.918 8.75 1 98.88 219 ILE A O 1
ATOM 1625 N N . GLN A 1 220 ? -11.383 5.324 10.867 1 98.81 220 GLN A N 1
ATOM 1626 C CA . GLN A 1 220 ? -10.141 6.02 11.172 1 98.81 220 GLN A CA 1
ATOM 1627 C C . GLN A 1 220 ? -9.68 5.723 12.594 1 98.81 220 GLN A C 1
ATOM 1629 O O . GLN A 1 220 ? -10.5 5.453 13.477 1 98.81 220 GLN A O 1
ATOM 1634 N N . ASN A 1 221 ? -8.367 5.742 12.789 1 98.44 221 ASN A N 1
ATOM 1635 C CA . ASN A 1 221 ? -7.832 5.793 14.141 1 98.44 221 ASN A CA 1
ATOM 1636 C C . ASN A 1 221 ? -7.312 7.184 14.492 1 98.44 221 ASN A C 1
ATOM 1638 O O . ASN A 1 221 ? -7.316 8.078 13.648 1 98.44 221 ASN A O 1
ATOM 1642 N N . ALA A 1 222 ? -7.055 7.41 15.805 1 95.69 222 ALA A N 1
ATOM 1643 C CA . ALA A 1 222 ? -6.684 8.734 16.297 1 95.69 222 ALA A CA 1
ATOM 1644 C C . ALA A 1 222 ? -7.777 9.758 16 1 95.69 222 ALA A C 1
ATOM 1646 O O . ALA A 1 222 ? -7.484 10.867 15.539 1 95.69 222 ALA A O 1
ATOM 1647 N N . ALA A 1 223 ? -8.984 9.391 16.266 1 97 223 ALA A N 1
ATOM 1648 C CA . ALA A 1 223 ? -10.133 10.172 15.82 1 97 223 ALA A CA 1
ATOM 1649 C C . ALA A 1 223 ? -10.234 11.484 16.594 1 97 223 ALA A C 1
ATOM 1651 O O . ALA A 1 223 ? -10.891 12.43 16.141 1 97 223 ALA A O 1
ATOM 1652 N N . ASN A 1 224 ? -9.664 11.547 17.766 1 94.06 224 ASN A N 1
ATOM 1653 C CA . ASN A 1 224 ? -9.75 12.781 18.547 1 94.06 224 ASN A CA 1
ATOM 1654 C C . ASN A 1 224 ? -8.625 13.75 18.188 1 94.06 224 ASN A C 1
ATOM 1656 O O . ASN A 1 224 ? -8.531 14.836 18.766 1 94.06 224 ASN A O 1
ATOM 1660 N N . SER A 1 225 ? -7.75 13.344 17.297 1 92.81 225 SER A N 1
ATOM 1661 C CA . SER A 1 225 ? -6.766 14.289 16.781 1 92.81 225 SER A CA 1
ATOM 1662 C C . SER A 1 225 ? -7.441 15.43 16.031 1 92.81 225 SER A C 1
ATOM 1664 O O . SER A 1 225 ? -8.633 15.352 15.703 1 92.81 225 SER A O 1
ATOM 1666 N N . ALA A 1 226 ? -6.625 16.516 15.734 1 94.12 226 ALA A N 1
ATOM 1667 C CA . ALA A 1 226 ? -7.18 17.609 14.961 1 94.12 226 ALA A CA 1
ATOM 1668 C C . ALA A 1 226 ? -7.672 17.141 13.594 1 94.12 226 ALA A C 1
ATOM 1670 O O . ALA A 1 226 ? -8.805 17.422 13.203 1 94.12 226 ALA A O 1
ATOM 1671 N N . VAL A 1 227 ? -6.867 16.344 12.891 1 96.81 227 VAL A N 1
ATOM 1672 C CA . VAL A 1 227 ? -7.254 15.812 11.586 1 96.81 227 VAL A CA 1
ATOM 1673 C C . VAL A 1 227 ? -8.477 14.906 11.734 1 96.81 227 VAL A C 1
ATOM 1675 O O . VAL A 1 227 ? -9.43 15 10.953 1 96.81 227 VAL A O 1
ATOM 1678 N N . GLY A 1 228 ? -8.445 14.07 12.75 1 97.31 228 GLY A N 1
ATOM 1679 C CA . GLY A 1 228 ? -9.547 13.148 12.969 1 97.31 228 GLY A CA 1
ATOM 1680 C C . GLY A 1 228 ? -10.883 13.852 13.172 1 97.31 228 GLY A C 1
ATOM 1681 O O . GLY A 1 228 ? -11.906 13.398 12.664 1 97.31 228 GLY A O 1
ATOM 1682 N N . GLN A 1 229 ? -10.883 14.898 13.898 1 97.38 229 GLN A N 1
ATOM 1683 C CA . GLN A 1 229 ? -12.109 15.656 14.148 1 97.38 229 GLN A CA 1
ATOM 1684 C C . GLN A 1 229 ? -12.625 16.297 12.859 1 97.38 229 GLN A C 1
ATOM 1686 O O . GLN A 1 229 ? -13.836 16.359 12.641 1 97.38 229 GLN A O 1
ATOM 1691 N N . TYR A 1 230 ? -11.742 16.734 12 1 98.31 230 TYR A N 1
ATOM 1692 C CA . TYR A 1 230 ? -12.172 17.281 10.719 1 98.31 230 TYR A CA 1
ATOM 1693 C C . TYR A 1 230 ? -12.695 16.188 9.805 1 98.31 230 TYR A C 1
ATOM 1695 O O . TYR A 1 230 ? -13.625 16.406 9.023 1 98.31 230 TYR A O 1
ATOM 1703 N N . VAL A 1 231 ? -12.117 14.969 9.867 1 98.75 231 VAL A N 1
ATOM 1704 C CA . VAL A 1 231 ? -12.609 13.828 9.094 1 98.75 231 VAL A CA 1
ATOM 1705 C C . VAL A 1 231 ? -14.07 13.562 9.438 1 98.75 231 VAL A C 1
ATOM 1707 O O . VAL A 1 231 ? -14.906 13.398 8.547 1 98.75 231 VAL A O 1
ATOM 1710 N N . ILE A 1 232 ? -14.398 13.586 10.75 1 98.69 232 ILE A N 1
ATOM 1711 C CA . ILE A 1 232 ? -15.766 13.344 11.195 1 98.69 232 ILE A CA 1
ATOM 1712 C C . ILE A 1 232 ? -16.703 14.367 10.57 1 98.69 232 ILE A C 1
ATOM 1714 O O . ILE A 1 232 ? -17.734 14 9.984 1 98.69 232 ILE A O 1
ATOM 1718 N N . GLN A 1 233 ? -16.359 15.578 10.625 1 98.56 233 GLN A N 1
ATOM 1719 C CA . GLN A 1 233 ? -17.25 16.656 10.188 1 98.56 233 GLN A CA 1
ATOM 1720 C C . GLN A 1 233 ? -17.422 16.656 8.672 1 98.56 233 GLN A C 1
ATOM 1722 O O . GLN A 1 233 ? -18.531 16.734 8.172 1 98.56 233 GLN A O 1
ATOM 1727 N N . ILE A 1 234 ? -16.328 16.578 7.941 1 98.62 234 ILE A N 1
ATOM 1728 C CA . ILE A 1 234 ? -16.375 16.641 6.484 1 98.62 234 ILE A CA 1
ATOM 1729 C C . ILE A 1 234 ? -17.125 15.422 5.941 1 98.62 234 ILE A C 1
ATOM 1731 O O . ILE A 1 234 ? -17.969 15.555 5.051 1 98.62 234 ILE A O 1
ATOM 1735 N N . ALA A 1 235 ? -16.812 14.25 6.445 1 98.56 235 ALA A N 1
ATOM 1736 C CA . ALA A 1 235 ? -17.516 13.039 6.012 1 98.56 235 ALA A CA 1
ATOM 1737 C C . ALA A 1 235 ? -19.016 13.156 6.227 1 98.56 235 ALA A C 1
ATOM 1739 O O . ALA A 1 235 ? -19.797 12.914 5.309 1 98.56 235 ALA A O 1
ATOM 1740 N N . ALA A 1 236 ? -19.422 13.609 7.395 1 97.25 236 ALA A N 1
ATOM 1741 C CA . ALA A 1 236 ? -20.828 13.656 7.773 1 97.25 236 ALA A CA 1
ATOM 1742 C C . ALA A 1 236 ? -21.547 14.789 7.051 1 97.25 236 ALA A C 1
ATOM 1744 O O . ALA A 1 236 ? -22.562 14.562 6.387 1 97.25 236 ALA A O 1
ATOM 1745 N N . LYS A 1 237 ? -21 15.938 7.113 1 96.75 237 LYS A N 1
ATOM 1746 C CA . LYS A 1 237 ? -21.75 17.141 6.758 1 96.75 237 LYS A CA 1
ATOM 1747 C C . LYS A 1 237 ? -21.578 17.484 5.281 1 96.75 237 LYS A C 1
ATOM 1749 O O . LYS A 1 237 ? -22.453 18.078 4.668 1 96.75 237 LYS A O 1
ATOM 1754 N N . GLN A 1 238 ? -20.438 17.125 4.738 1 97.12 238 GLN A N 1
ATOM 1755 C CA . GLN A 1 238 ? -20.172 17.547 3.367 1 97.12 238 GLN A CA 1
ATOM 1756 C C . GLN A 1 238 ? -20.312 16.375 2.4 1 97.12 238 GLN A C 1
ATOM 1758 O O . GLN A 1 238 ? -20.75 16.547 1.258 1 97.12 238 GLN A O 1
ATOM 1763 N N . LEU A 1 239 ? -20.031 15.117 2.859 1 97.44 239 LEU A N 1
ATOM 1764 C CA . LEU A 1 239 ? -20.016 13.984 1.935 1 97.44 239 LEU A CA 1
ATOM 1765 C C . LEU A 1 239 ? -21.172 13.031 2.215 1 97.44 239 LEU A C 1
ATOM 1767 O O . LEU A 1 239 ? -21.5 12.188 1.381 1 97.44 239 LEU A O 1
ATOM 1771 N N . GLY A 1 240 ? -21.797 13.141 3.395 1 97.75 240 GLY A N 1
ATOM 1772 C CA . GLY A 1 240 ? -22.859 12.227 3.76 1 97.75 240 GLY A CA 1
ATOM 1773 C C . GLY A 1 240 ? -22.375 10.812 4.023 1 97.75 240 GLY A C 1
ATOM 1774 O O . GLY A 1 240 ? -23.078 9.844 3.713 1 97.75 240 GLY A O 1
ATOM 1775 N N . VAL A 1 241 ? -21.203 10.664 4.531 1 97.94 241 VAL A N 1
ATOM 1776 C CA . VAL A 1 241 ? -20.531 9.383 4.777 1 97.94 241 VAL A CA 1
ATOM 1777 C C . VAL A 1 241 ? -20.469 9.109 6.277 1 97.94 241 VAL A C 1
ATOM 1779 O O . VAL A 1 241 ? -20.203 10.016 7.07 1 97.94 241 VAL A O 1
ATOM 1782 N N . GLU A 1 242 ? -20.781 7.895 6.695 1 98 242 GLU A N 1
ATOM 1783 C CA . GLU A 1 242 ? -20.672 7.484 8.086 1 98 242 GLU A CA 1
ATOM 1784 C C . GLU A 1 242 ? -19.219 7.219 8.469 1 98 242 GLU A C 1
ATOM 1786 O O . GLU A 1 242 ? -18.406 6.855 7.617 1 98 242 GLU A O 1
ATOM 1791 N N . THR A 1 243 ? -18.953 7.426 9.766 1 98.56 243 THR A N 1
ATOM 1792 C CA . THR A 1 243 ? -17.578 7.191 10.203 1 98.56 243 THR A CA 1
ATOM 1793 C C . THR A 1 243 ? -17.531 6.277 11.422 1 98.56 243 THR A C 1
ATOM 1795 O O . THR A 1 243 ? -18.391 6.383 12.305 1 98.56 243 THR A O 1
ATOM 1798 N N . ILE A 1 244 ? -16.625 5.32 11.414 1 98.75 244 ILE A N 1
ATOM 1799 C CA . ILE A 1 244 ? -16.188 4.59 12.602 1 98.75 244 ILE A CA 1
ATOM 1800 C C . ILE A 1 244 ? -14.883 5.172 13.125 1 98.75 244 ILE A C 1
ATOM 1802 O O . ILE A 1 244 ? -13.859 5.145 12.43 1 98.75 244 ILE A O 1
ATOM 1806 N N . ASN A 1 245 ? -14.961 5.652 14.344 1 98.81 245 ASN A N 1
ATOM 1807 C CA . ASN A 1 245 ? -13.875 6.453 14.898 1 98.81 245 ASN A CA 1
ATOM 1808 C C . ASN A 1 245 ? -13.25 5.777 16.109 1 98.81 245 ASN A C 1
ATOM 1810 O O . ASN A 1 245 ? -13.906 5.609 17.141 1 98.81 245 ASN A O 1
ATOM 1814 N N . LEU A 1 246 ? -11.969 5.422 15.961 1 98.56 246 LEU A N 1
ATOM 1815 C CA . LEU A 1 246 ? -11.273 4.723 17.031 1 98.56 246 LEU A CA 1
ATOM 1816 C C . LEU A 1 246 ? -10.5 5.703 17.906 1 98.56 246 LEU A C 1
ATOM 1818 O O . LEU A 1 246 ? -9.82 6.594 17.391 1 98.56 246 LEU A O 1
ATOM 1822 N N . VAL A 1 247 ? -10.641 5.582 19.219 1 96.62 247 VAL A N 1
ATOM 1823 C CA . VAL A 1 247 ? -9.922 6.398 20.203 1 96.62 247 VAL A CA 1
ATOM 1824 C C . VAL A 1 247 ? -9.305 5.5 21.266 1 96.62 247 VAL A C 1
ATOM 1826 O O . VAL A 1 247 ? -9.68 4.332 21.391 1 96.62 247 VAL A O 1
ATOM 1829 N N . ARG A 1 248 ? -8.352 6 21.938 1 93.56 248 ARG A N 1
ATOM 1830 C CA . ARG A 1 248 ? -7.766 5.293 23.078 1 93.56 248 ARG A CA 1
ATOM 1831 C C . ARG A 1 248 ? -8.703 5.32 24.281 1 93.56 248 ARG A C 1
ATOM 1833 O O . ARG A 1 248 ? -9.383 6.32 24.531 1 93.56 248 ARG A O 1
ATOM 1840 N N . GLU A 1 249 ? -8.648 4.262 25.031 1 92.19 249 GLU A N 1
ATOM 1841 C CA . GLU A 1 249 ? -9.312 4.281 26.328 1 92.19 249 GLU A CA 1
ATOM 1842 C C . GLU A 1 249 ? -8.727 5.363 27.234 1 92.19 249 GLU A C 1
ATOM 1844 O O . GLU A 1 249 ? -7.512 5.578 27.234 1 92.19 249 GLU A O 1
ATOM 1849 N N . ARG A 1 250 ? -9.609 6.066 27.938 1 90.31 250 ARG A N 1
ATOM 1850 C CA . ARG A 1 250 ? -9.172 7.172 28.781 1 90.31 250 ARG A CA 1
ATOM 1851 C C . ARG A 1 250 ? -10.234 7.516 29.828 1 90.31 250 ARG A C 1
ATOM 1853 O O . ARG A 1 250 ? -11.383 7.074 29.719 1 90.31 250 ARG A O 1
ATOM 1860 N N . PRO A 1 251 ? -9.711 8.344 30.781 1 88.69 251 PRO A N 1
ATOM 1861 C CA . PRO A 1 251 ? -10.734 8.898 31.672 1 88.69 251 PRO A CA 1
ATOM 1862 C C . PRO A 1 251 ? -11.734 9.789 30.953 1 88.69 251 PRO A C 1
ATOM 1864 O O . PRO A 1 251 ? -11.383 10.453 29.969 1 88.69 251 PRO A O 1
ATOM 1867 N N . HIS A 1 252 ? -12.938 9.828 31.312 1 89.06 252 HIS A N 1
ATOM 1868 C CA . HIS A 1 252 ? -14.008 10.656 30.766 1 89.06 252 HIS A CA 1
ATOM 1869 C C . HIS A 1 252 ? -14.305 10.305 29.312 1 89.06 252 HIS A C 1
ATOM 1871 O O . HIS A 1 252 ? -14.523 11.195 28.484 1 89.06 252 HIS A O 1
ATOM 1877 N N . LEU A 1 253 ? -14.172 9.109 29 1 94 253 LEU A N 1
ATOM 1878 C CA . LEU A 1 253 ? -14.398 8.602 27.656 1 94 253 LEU A CA 1
ATOM 1879 C C . LEU A 1 253 ? -15.781 9 27.141 1 94 253 LEU A C 1
ATOM 1881 O O . LEU A 1 253 ? -15.945 9.32 25.969 1 94 253 LEU A O 1
ATOM 1885 N N . ASP A 1 254 ? -16.766 9 28 1 95.31 254 ASP A N 1
ATOM 1886 C CA . ASP A 1 254 ? -18.125 9.32 27.594 1 95.31 254 ASP A CA 1
ATOM 1887 C C . ASP A 1 254 ? -18.234 10.766 27.125 1 95.31 254 ASP A C 1
ATOM 1889 O O . ASP A 1 254 ? -18.969 11.062 26.172 1 95.31 254 ASP A O 1
ATOM 1893 N N . GLU A 1 255 ? -17.531 11.602 27.812 1 94.25 255 GLU A N 1
ATOM 1894 C CA . GLU A 1 255 ? -17.516 13 27.391 1 94.25 255 GLU A CA 1
ATOM 1895 C C . GLU A 1 255 ? -16.891 13.156 26.016 1 94.25 255 GLU A C 1
ATOM 1897 O O . GLU A 1 255 ? -17.406 13.883 25.156 1 94.25 255 GLU A O 1
ATOM 1902 N N . LEU A 1 256 ? -15.82 12.453 25.828 1 94.19 256 LEU A N 1
ATOM 1903 C CA . LEU A 1 256 ? -15.156 12.5 24.531 1 94.19 256 LEU A CA 1
ATOM 1904 C C . LEU A 1 256 ? -16.078 11.945 23.438 1 94.19 256 LEU A C 1
ATOM 1906 O O . LEU A 1 256 ? -16.188 12.539 22.375 1 94.19 256 LEU A O 1
ATOM 1910 N N . ARG A 1 257 ? -16.734 10.836 23.734 1 96.69 257 ARG A N 1
ATOM 1911 C CA . ARG A 1 257 ? -17.656 10.234 22.781 1 96.69 257 ARG A CA 1
ATOM 1912 C C . ARG A 1 257 ? -18.734 11.227 22.375 1 96.69 257 ARG A C 1
ATOM 1914 O O . ARG A 1 257 ? -19.031 11.383 21.188 1 96.69 257 ARG A O 1
ATOM 1921 N N . SER A 1 258 ? -19.281 11.844 23.359 1 96.88 258 SER A N 1
ATOM 1922 C CA . SER A 1 258 ? -20.344 12.82 23.109 1 96.88 258 SER A CA 1
ATOM 1923 C C . SER A 1 258 ? -19.828 13.984 22.266 1 96.88 258 SER A C 1
ATOM 1925 O O . SER A 1 258 ? -20.5 14.414 21.328 1 96.88 258 SER A O 1
ATOM 1927 N N . GLN A 1 259 ? -18.688 14.43 22.594 1 94.88 259 GLN A N 1
ATOM 1928 C CA . GLN A 1 259 ? -18.094 15.531 21.859 1 94.88 259 GLN A CA 1
ATOM 1929 C C . GLN A 1 259 ? -17.875 15.164 20.391 1 94.88 259 GLN A C 1
ATOM 1931 O O . GLN A 1 259 ? -18.234 15.938 19.5 1 94.88 259 GLN A O 1
ATOM 1936 N N . LEU A 1 260 ? -17.297 14.039 20.125 1 96.88 260 LEU A N 1
ATOM 1937 C CA . LEU A 1 260 ? -17 13.609 18.766 1 96.88 260 LEU A CA 1
ATOM 1938 C C . LEU A 1 260 ? -18.281 13.344 17.984 1 96.88 260 LEU A C 1
ATOM 1940 O O . LEU A 1 260 ? -18.375 13.672 16.797 1 96.88 260 LEU A O 1
ATOM 1944 N N . LYS A 1 261 ? -19.297 12.773 18.656 1 97.75 261 LYS A N 1
ATOM 1945 C CA . LYS A 1 261 ? -20.578 12.555 18 1 97.75 261 LYS A CA 1
ATOM 1946 C C . LYS A 1 261 ? -21.219 13.875 17.594 1 97.75 261 LYS A C 1
ATOM 1948 O O . LYS A 1 261 ? -21.812 13.969 16.516 1 97.75 261 LYS A O 1
ATOM 1953 N N . ASN A 1 262 ? -21.078 14.836 18.406 1 97.25 262 ASN A N 1
ATOM 1954 C CA . ASN A 1 262 ? -21.641 16.141 18.141 1 97.25 262 ASN A CA 1
ATOM 1955 C C . ASN A 1 262 ? -21 16.797 16.906 1 97.25 262 ASN A C 1
ATOM 1957 O O . ASN A 1 262 ? -21.656 17.562 16.188 1 97.25 262 ASN A O 1
ATOM 1961 N N . LEU A 1 263 ? -19.781 16.453 16.641 1 97.06 263 LEU A N 1
ATOM 1962 C CA . LEU A 1 263 ? -19.094 17 15.477 1 97.06 263 LEU A CA 1
ATOM 1963 C C . LEU A 1 263 ? -19.75 16.516 14.188 1 97.06 263 LEU A C 1
ATOM 1965 O O . LEU A 1 263 ? -19.703 17.203 13.164 1 97.06 263 LEU A O 1
ATOM 1969 N N . GLY A 1 264 ? -20.328 15.383 14.203 1 97.19 264 GLY A N 1
ATOM 1970 C CA . GLY A 1 264 ? -20.953 14.812 13.023 1 97.19 264 GLY A CA 1
ATOM 1971 C C . GLY A 1 264 ? -22.453 15.047 12.969 1 97.19 264 GLY A C 1
ATOM 1972 O O . GLY A 1 264 ? -23.141 14.523 12.094 1 97.19 264 GLY A O 1
ATOM 1973 N N . LYS A 1 265 ? -22.953 15.812 13.945 1 95.56 265 LYS A N 1
ATOM 1974 C CA . LYS A 1 265 ? -24.391 16.047 14.039 1 95.56 265 LYS A CA 1
ATOM 1975 C C . LYS A 1 265 ? -24.922 16.688 12.758 1 95.56 265 LYS A C 1
ATOM 1977 O O . LYS A 1 265 ? -24.312 17.609 12.219 1 95.56 265 LYS A O 1
ATOM 1982 N N . GLY A 1 266 ? -26.094 16.203 12.273 1 91.94 266 GLY A N 1
ATOM 1983 C CA . GLY A 1 266 ? -26.688 16.672 11.031 1 91.94 266 GLY A CA 1
ATOM 1984 C C . GLY A 1 266 ? -26.391 15.789 9.844 1 91.94 266 GLY A C 1
ATOM 1985 O O . GLY A 1 266 ? -27.016 15.914 8.797 1 91.94 266 GLY A O 1
ATOM 1986 N N . GLY A 1 267 ? -25.375 14.938 9.984 1 92.38 267 GLY A N 1
ATOM 1987 C CA . GLY A 1 267 ? -25.062 13.93 8.984 1 92.38 267 GLY A CA 1
ATOM 1988 C C . GLY A 1 267 ? -25.406 12.523 9.422 1 92.38 267 GLY A C 1
ATOM 1989 O O . GLY A 1 267 ? -26.172 12.336 10.367 1 92.38 267 GLY A O 1
ATOM 1990 N N . PRO A 1 268 ? -24.844 11.656 8.609 1 92.88 268 PRO A N 1
ATOM 1991 C CA . PRO A 1 268 ? -25.094 10.266 8.977 1 92.88 268 PRO A CA 1
ATOM 1992 C C . PRO A 1 268 ? -24.375 9.844 10.25 1 92.88 268 PRO A C 1
ATOM 1994 O O . PRO A 1 268 ? -23.781 10.688 10.938 1 92.88 268 PRO A O 1
ATOM 1997 N N . GLY A 1 269 ? -24.359 8.625 10.562 1 91.69 269 GLY A N 1
ATOM 1998 C CA . GLY A 1 269 ? -23.875 8.094 11.828 1 91.69 269 GLY A CA 1
ATOM 1999 C C . GLY A 1 269 ? -22.406 8.344 12.047 1 91.69 269 GLY A C 1
ATOM 2000 O O . GLY A 1 269 ? -21.594 8.258 11.117 1 91.69 269 GLY A O 1
ATOM 2001 N N . THR A 1 270 ? -22.031 8.773 13.289 1 97.69 270 THR A N 1
ATOM 2002 C CA . THR A 1 270 ? -20.672 8.898 13.82 1 97.69 270 THR A CA 1
ATOM 2003 C C . THR A 1 270 ? -20.469 7.941 14.992 1 97.69 270 THR A C 1
ATOM 2005 O O . THR A 1 270 ? -20.969 8.172 16.094 1 97.69 270 THR A O 1
ATOM 2008 N N . HIS A 1 271 ? -19.703 6.887 14.742 1 98.06 271 HIS A N 1
ATOM 2009 C CA . HIS A 1 271 ? -19.547 5.836 15.742 1 98.06 271 HIS A CA 1
ATOM 2010 C C . HIS A 1 271 ? -18.172 5.91 16.406 1 98.06 271 HIS A C 1
ATOM 2012 O O . HIS A 1 271 ? -17.156 5.988 15.711 1 98.06 271 HIS A O 1
ATOM 2018 N N . ILE A 1 272 ? -18.172 5.906 17.75 1 98.25 272 ILE A N 1
ATOM 2019 C CA . ILE A 1 272 ? -16.922 6.004 18.484 1 98.25 272 ILE A CA 1
ATOM 2020 C C . ILE A 1 272 ? -16.656 4.691 19.219 1 98.25 272 ILE A C 1
ATOM 2022 O O . ILE A 1 272 ? -17.484 4.242 20.016 1 98.25 272 ILE A O 1
ATOM 2026 N N . LEU A 1 273 ? -15.539 4.086 18.938 1 97.75 273 LEU A N 1
ATOM 2027 C CA . LEU A 1 273 ? -15.078 2.871 19.594 1 97.75 273 LEU A CA 1
ATOM 2028 C C . LEU A 1 273 ? -13.672 3.061 20.156 1 97.75 273 LEU A C 1
ATOM 2030 O O . LEU A 1 273 ? -12.875 3.828 19.594 1 97.75 273 LEU A O 1
ATOM 2034 N N . THR A 1 274 ? -13.383 2.357 21.297 1 97.5 274 THR A N 1
ATOM 2035 C CA . THR A 1 274 ? -11.984 2.256 21.703 1 97.5 274 THR A CA 1
ATOM 2036 C C . THR A 1 274 ? -11.281 1.133 20.938 1 97.5 274 THR A C 1
ATOM 2038 O O . THR A 1 274 ? -11.938 0.253 20.375 1 97.5 274 THR A O 1
ATOM 2041 N N . TYR A 1 275 ? -9.93 1.183 20.953 1 96.81 275 TYR A N 1
ATOM 2042 C CA . TYR A 1 275 ? -9.156 0.105 20.344 1 96.81 275 TYR A CA 1
ATOM 2043 C C . TYR A 1 275 ? -9.445 -1.225 21.031 1 96.81 275 TYR A C 1
ATOM 2045 O O . TYR A 1 275 ? -9.531 -2.264 20.375 1 96.81 275 TYR A O 1
ATOM 2053 N N . GLN A 1 276 ? -9.633 -1.131 22.297 1 95.5 276 GLN A N 1
ATOM 2054 C CA . GLN A 1 276 ? -9.938 -2.324 23.078 1 95.5 276 GLN A CA 1
ATOM 2055 C C . GLN A 1 276 ? -11.289 -2.91 22.688 1 95.5 276 GLN A C 1
ATOM 2057 O O . GLN A 1 276 ? -11.438 -4.129 22.578 1 95.5 276 GLN A O 1
ATOM 2062 N N . GLU A 1 277 ? -12.219 -2.053 22.5 1 96.69 277 GLU A N 1
ATOM 2063 C CA . GLU A 1 277 ? -13.547 -2.502 22.109 1 96.69 277 GLU A CA 1
ATOM 2064 C C . GLU A 1 277 ? -13.523 -3.148 20.719 1 96.69 277 GLU A C 1
ATOM 2066 O O . GLU A 1 277 ? -14.188 -4.156 20.484 1 96.69 277 GLU A O 1
ATOM 2071 N N . LEU A 1 278 ? -12.766 -2.633 19.812 1 97.5 278 LEU A N 1
ATOM 2072 C CA . LEU A 1 278 ? -12.625 -3.197 18.484 1 97.5 278 LEU A CA 1
ATOM 2073 C C . LEU A 1 278 ? -11.953 -4.566 18.531 1 97.5 278 LEU A C 1
ATOM 2075 O O . LEU A 1 278 ? -12.328 -5.477 17.797 1 97.5 278 LEU A O 1
ATOM 2079 N N . ALA A 1 279 ? -11.008 -4.723 19.438 1 95.75 279 ALA A N 1
ATOM 2080 C CA . ALA A 1 279 ? -10.195 -5.934 19.5 1 95.75 279 ALA A CA 1
ATOM 2081 C C . ALA A 1 279 ? -10.859 -6.984 20.391 1 95.75 279 ALA A C 1
ATOM 2083 O O . ALA A 1 279 ? -10.375 -8.117 20.5 1 95.75 279 ALA A O 1
ATOM 2084 N N . ALA A 1 280 ? -11.961 -6.684 21.031 1 95.94 280 ALA A N 1
ATOM 2085 C CA . ALA A 1 280 ? -12.562 -7.543 22.047 1 95.94 280 ALA A CA 1
ATOM 2086 C C . ALA A 1 280 ? -12.992 -8.883 21.438 1 95.94 280 ALA A C 1
ATOM 2088 O O . ALA A 1 280 ? -13.742 -8.922 20.469 1 95.94 280 ALA A O 1
ATOM 2089 N N . ARG A 1 281 ? -12.57 -9.984 22 1 94.06 281 ARG A N 1
ATOM 2090 C CA . ARG A 1 281 ? -12.93 -11.336 21.578 1 94.06 281 ARG A CA 1
ATOM 2091 C C . ARG A 1 281 ? -13.992 -11.922 22.5 1 94.06 281 ARG A C 1
ATOM 2093 O O . ARG A 1 281 ? -14.562 -12.969 22.203 1 94.06 281 ARG A O 1
ATOM 2100 N N . ASP A 1 282 ? -14.102 -11.234 23.609 1 94.69 282 ASP A N 1
ATOM 2101 C CA . ASP A 1 282 ? -15.102 -11.562 24.609 1 94.69 282 ASP A CA 1
ATOM 2102 C C . ASP A 1 282 ? -16.062 -10.398 24.828 1 94.69 282 ASP A C 1
ATOM 2104 O O . ASP A 1 282 ? -15.664 -9.32 25.25 1 94.69 282 ASP A O 1
ATOM 2108 N N . ALA A 1 283 ? -17.312 -10.672 24.672 1 93.19 283 ALA A N 1
ATOM 2109 C CA . ALA A 1 283 ? -18.344 -9.633 24.734 1 93.19 283 ALA A CA 1
ATOM 2110 C C . ALA A 1 283 ? -18.375 -8.984 26.109 1 93.19 283 ALA A C 1
ATOM 2112 O O . ALA A 1 283 ? -18.703 -7.801 26.25 1 93.19 283 ALA A O 1
ATOM 2113 N N . SER A 1 284 ? -18.016 -9.695 27.094 1 92.12 284 SER A N 1
ATOM 2114 C CA . SER A 1 284 ? -18.109 -9.211 28.453 1 92.12 284 SER A CA 1
ATOM 2115 C C . SER A 1 284 ? -17.062 -8.125 28.734 1 92.12 284 SER A C 1
ATOM 2117 O O . SER A 1 284 ? -17.203 -7.363 29.688 1 92.12 284 SER A O 1
ATOM 2119 N N . THR A 1 285 ? -16.109 -7.961 27.906 1 90 285 THR A N 1
ATOM 2120 C CA . THR A 1 285 ? -15.047 -6.992 28.125 1 90 285 THR A CA 1
ATOM 2121 C C . THR A 1 285 ? -15.32 -5.699 27.359 1 90 285 THR A C 1
ATOM 2123 O O . THR A 1 285 ? -14.523 -4.762 27.422 1 90 285 THR A O 1
ATOM 2126 N N . SER A 1 286 ? -16.344 -5.684 26.672 1 91.56 286 SER A N 1
ATOM 2127 C CA . SER A 1 286 ? -16.719 -4.539 25.844 1 91.56 286 SER A CA 1
ATOM 2128 C C . SER A 1 286 ? -17.891 -3.775 26.469 1 91.56 286 SER A C 1
ATOM 2130 O O . SER A 1 286 ? -18.828 -4.383 26.984 1 91.56 286 SER A O 1
ATOM 2132 N N . SER A 1 287 ? -17.875 -2.461 26.406 1 89.81 287 SER A N 1
ATOM 2133 C CA . SER A 1 287 ? -18.953 -1.628 26.922 1 89.81 287 SER A CA 1
ATOM 2134 C C . SER A 1 287 ? -20.234 -1.805 26.109 1 89.81 287 SER A C 1
ATOM 2136 O O . SER A 1 287 ? -21.312 -1.441 26.562 1 89.81 287 SER A O 1
ATOM 2138 N N . PHE A 1 288 ? -20.156 -2.369 24.969 1 91.44 288 PHE A N 1
ATOM 2139 C CA . PHE A 1 288 ? -21.312 -2.553 24.109 1 91.44 288 PHE A CA 1
ATOM 2140 C C . PHE A 1 288 ? -21.922 -3.938 24.297 1 91.44 288 PHE A C 1
ATOM 2142 O O . PHE A 1 288 ? -22.953 -4.258 23.688 1 91.44 288 PHE A O 1
ATOM 2149 N N . GLY A 1 289 ? -21.266 -4.746 25 1 93.31 289 GLY A N 1
ATOM 2150 C CA . GLY A 1 289 ? -21.734 -6.109 25.188 1 93.31 289 GLY A CA 1
ATOM 2151 C C . GLY A 1 289 ? -21.578 -6.973 23.953 1 93.31 289 GLY A C 1
ATOM 2152 O O . GLY A 1 289 ? -22.375 -7.891 23.734 1 93.31 289 GLY A O 1
ATOM 2153 N N . LYS A 1 290 ? -20.703 -6.633 23.094 1 95.12 290 LYS A N 1
ATOM 2154 C CA . LYS A 1 290 ? -20.422 -7.336 21.859 1 95.12 290 LYS A CA 1
ATOM 2155 C C . LYS A 1 290 ? -18.922 -7.48 21.641 1 95.12 290 LYS A C 1
ATOM 2157 O O . LYS A 1 290 ? -18.141 -6.652 22.109 1 95.12 290 LYS A O 1
ATOM 2162 N N . THR A 1 291 ? -18.562 -8.57 20.922 1 96.94 291 THR A N 1
ATOM 2163 C CA . THR A 1 291 ? -17.188 -8.641 20.422 1 96.94 291 THR A CA 1
ATOM 2164 C C . THR A 1 291 ? -16.938 -7.582 19.359 1 96.94 291 THR A C 1
ATOM 2166 O O . THR A 1 291 ? -17.891 -7.031 18.781 1 96.94 291 THR A O 1
ATOM 2169 N N . GLY A 1 292 ? -15.688 -7.281 19.172 1 97.12 292 GLY A N 1
ATOM 2170 C CA . GLY A 1 292 ? -15.359 -6.375 18.078 1 97.12 292 GLY A CA 1
ATOM 2171 C C . GLY A 1 292 ? -15.938 -6.816 16.75 1 97.12 292 GLY A C 1
ATOM 2172 O O . GLY A 1 292 ? -16.469 -6 15.992 1 97.12 292 GLY A O 1
ATOM 2173 N N . LYS A 1 293 ? -15.852 -8.078 16.484 1 96.81 293 LYS A N 1
ATOM 2174 C CA . LYS A 1 293 ? -16.359 -8.656 15.242 1 96.81 293 LYS A CA 1
ATOM 2175 C C . LYS A 1 293 ? -17.875 -8.438 15.117 1 96.81 293 LYS A C 1
ATOM 2177 O O . LYS A 1 293 ? -18.359 -8.023 14.062 1 96.81 293 LYS A O 1
ATOM 2182 N N . ASP A 1 294 ? -18.594 -8.68 16.156 1 97.12 294 ASP A N 1
ATOM 2183 C CA . ASP A 1 294 ? -20.031 -8.516 16.141 1 97.12 294 ASP A CA 1
ATOM 2184 C C . ASP A 1 294 ? -20.422 -7.043 16.016 1 97.12 294 ASP A C 1
ATOM 2186 O O . ASP A 1 294 ? -21.375 -6.699 15.32 1 97.12 294 ASP A O 1
ATOM 2190 N N . LEU A 1 295 ? -19.719 -6.27 16.75 1 96.94 295 LEU A N 1
ATOM 2191 C CA . LEU A 1 295 ? -19.953 -4.832 16.672 1 96.94 295 LEU A CA 1
ATOM 2192 C C . LEU A 1 295 ? -19.781 -4.332 15.242 1 96.94 295 LEU A C 1
ATOM 2194 O O . LEU A 1 295 ? -20.641 -3.621 14.719 1 96.94 295 LEU A O 1
ATOM 2198 N N . MET A 1 296 ? -18.719 -4.727 14.578 1 97.94 296 MET A N 1
ATOM 2199 C CA . MET A 1 296 ? -18.422 -4.289 13.211 1 97.94 296 MET A CA 1
ATOM 2200 C C . MET A 1 296 ? -19.453 -4.844 12.227 1 97.94 296 MET A C 1
ATOM 2202 O O . MET A 1 296 ? -19.844 -4.16 11.281 1 97.94 296 MET A O 1
ATOM 2206 N N . LYS A 1 297 ? -19.844 -6.023 12.438 1 97.25 297 LYS A N 1
ATOM 2207 C CA . LYS A 1 297 ? -20.891 -6.605 11.602 1 97.25 297 LYS A CA 1
ATOM 2208 C C . LYS A 1 297 ? -22.156 -5.766 11.656 1 97.25 297 LYS A C 1
ATOM 2210 O O . LYS A 1 297 ? -22.766 -5.492 10.617 1 97.25 297 LYS A O 1
ATOM 2215 N N . THR A 1 298 ? -22.484 -5.387 12.859 1 96.38 298 THR A N 1
ATOM 2216 C CA . THR A 1 298 ? -23.688 -4.574 13.047 1 96.38 298 THR A CA 1
ATOM 2217 C C . THR A 1 298 ? -23.516 -3.201 12.398 1 96.38 298 THR A C 1
ATOM 2219 O O . THR A 1 298 ? -24.391 -2.74 11.672 1 96.38 298 THR A O 1
ATOM 2222 N N . LEU A 1 299 ? -22.406 -2.553 12.602 1 96.69 299 LEU A N 1
ATOM 2223 C CA . LEU A 1 299 ? -22.156 -1.202 12.109 1 96.69 299 LEU A CA 1
ATOM 2224 C C . LEU A 1 299 ? -22.109 -1.182 10.586 1 96.69 299 LEU A C 1
ATOM 2226 O O . LEU A 1 299 ? -22.625 -0.262 9.945 1 96.69 299 LEU A O 1
ATOM 2230 N N . LEU A 1 300 ? -21.453 -2.154 9.992 1 97.56 300 LEU A N 1
ATOM 2231 C CA . LEU A 1 300 ? -21.266 -2.17 8.547 1 97.56 300 LEU A CA 1
ATOM 2232 C C . LEU A 1 300 ? -22.547 -2.602 7.84 1 97.56 300 LEU A C 1
ATOM 2234 O O . LEU A 1 300 ? -22.844 -2.148 6.73 1 97.56 300 LEU A O 1
ATOM 2238 N N . ASN A 1 301 ? -23.281 -3.512 8.531 1 95.5 301 ASN A N 1
ATOM 2239 C CA . ASN A 1 301 ? -24.562 -3.959 7.996 1 95.5 301 ASN A CA 1
ATOM 2240 C C . ASN A 1 301 ? -24.469 -4.289 6.508 1 95.5 301 ASN A C 1
ATOM 2242 O O . ASN A 1 301 ? -25.266 -3.793 5.707 1 95.5 301 ASN A O 1
ATOM 2246 N N . GLY A 1 302 ? -23.422 -4.973 6.105 1 95.19 302 GLY A N 1
ATOM 2247 C CA . GLY A 1 302 ? -23.25 -5.461 4.75 1 95.19 302 GLY A CA 1
ATOM 2248 C C . GLY A 1 302 ? -22.578 -4.461 3.834 1 95.19 302 GLY A C 1
ATOM 2249 O O . GLY A 1 302 ? -22.281 -4.77 2.68 1 95.19 302 GLY A O 1
ATOM 2250 N N . ARG A 1 303 ? -22.344 -3.221 4.277 1 95.94 303 ARG A N 1
ATOM 2251 C CA . ARG A 1 303 ? -21.672 -2.209 3.465 1 95.94 303 ARG A CA 1
ATOM 2252 C C . ARG A 1 303 ? -20.172 -2.475 3.381 1 95.94 303 ARG A C 1
ATOM 2254 O O . ARG A 1 303 ? -19.578 -3.055 4.297 1 95.94 303 ARG A O 1
ATOM 2261 N N . LYS A 1 304 ? -19.562 -1.999 2.34 1 96.62 304 LYS A N 1
ATOM 2262 C CA . LYS A 1 304 ? -18.125 -2.117 2.137 1 96.62 304 LYS A CA 1
ATOM 2263 C C . LYS A 1 304 ? -17.359 -1.014 2.875 1 96.62 304 LYS A C 1
ATOM 2265 O O . LYS A 1 304 ? -17.75 0.157 2.807 1 96.62 304 LYS A O 1
ATOM 2270 N N . LEU A 1 305 ? -16.375 -1.401 3.561 1 98.12 305 LEU A N 1
ATOM 2271 C CA . LEU A 1 305 ? -15.453 -0.464 4.191 1 98.12 305 LEU A CA 1
ATOM 2272 C C . LEU A 1 305 ? -14.242 -0.207 3.303 1 98.12 305 LEU A C 1
ATOM 2274 O O . LEU A 1 305 ? -13.195 -0.838 3.473 1 98.12 305 LEU A O 1
ATOM 2278 N N . LYS A 1 306 ? -14.297 0.8 2.477 1 97.38 306 LYS A N 1
ATOM 2279 C CA . LYS A 1 306 ? -13.359 0.922 1.363 1 97.38 306 LYS A CA 1
ATOM 2280 C C . LYS A 1 306 ? -12.172 1.812 1.736 1 97.38 306 LYS A C 1
ATOM 2282 O O . LYS A 1 306 ? -11.164 1.844 1.027 1 97.38 306 LYS A O 1
ATOM 2287 N N . LEU A 1 307 ? -12.281 2.486 2.889 1 98.81 307 LEU A N 1
ATOM 2288 C CA . LEU A 1 307 ? -11.234 3.447 3.225 1 98.81 307 LEU A CA 1
ATOM 2289 C C . LEU A 1 307 ? -10.93 3.412 4.719 1 98.81 307 LEU A C 1
ATOM 2291 O O . LEU A 1 307 ? -11.836 3.484 5.547 1 98.81 307 LEU A O 1
ATOM 2295 N N . GLY A 1 308 ? -9.688 3.189 5.043 1 98.88 308 GLY A N 1
ATOM 2296 C CA . GLY A 1 308 ? -9.148 3.352 6.387 1 98.88 308 GLY A CA 1
ATOM 2297 C C . GLY A 1 308 ? -8.109 4.449 6.484 1 98.88 308 GLY A C 1
ATOM 2298 O O . GLY A 1 308 ? -7.219 4.543 5.641 1 98.88 308 GLY A O 1
ATOM 2299 N N . LEU A 1 309 ? -8.266 5.324 7.484 1 98.88 309 LEU A N 1
ATOM 2300 C CA . LEU A 1 309 ? -7.309 6.398 7.734 1 98.88 309 LEU A CA 1
ATOM 2301 C C . LEU A 1 309 ? -6.492 6.113 8.992 1 98.88 309 LEU A C 1
ATOM 2303 O O . LEU A 1 309 ? -7.055 5.852 10.055 1 98.88 309 LEU A O 1
ATOM 2307 N N . ASN A 1 310 ? -5.152 6.219 8.82 1 98.75 310 ASN A N 1
ATOM 2308 C CA . ASN A 1 310 ? -4.254 5.707 9.852 1 98.75 310 ASN A CA 1
ATOM 2309 C C . ASN A 1 310 ? -3.227 6.758 10.266 1 98.75 310 ASN A C 1
ATOM 2311 O O . ASN A 1 310 ? -2.465 7.25 9.438 1 98.75 310 ASN A O 1
ATOM 2315 N N . ALA A 1 311 ? -3.203 7.082 11.57 1 97 311 ALA A N 1
ATOM 2316 C CA . ALA A 1 311 ? -2.188 7.977 12.117 1 97 311 ALA A CA 1
ATOM 2317 C C . ALA A 1 311 ? -1.438 7.32 13.273 1 97 311 ALA A C 1
ATOM 2319 O O . ALA A 1 311 ? -0.694 7.984 14 1 97 311 ALA A O 1
ATOM 2320 N N . VAL A 1 312 ? -1.637 6.039 13.445 1 95.69 312 VAL A N 1
ATOM 2321 C CA . VAL A 1 312 ? -1.117 5.367 14.633 1 95.69 312 VAL A CA 1
ATOM 2322 C C . VAL A 1 312 ? -0.135 4.273 14.219 1 95.69 312 VAL A C 1
ATOM 2324 O O . VAL A 1 312 ? 1.028 4.285 14.625 1 95.69 312 VAL A O 1
ATOM 2327 N N . SER A 1 313 ? -0.54 3.35 13.32 1 96.06 313 SER A N 1
ATOM 2328 C CA . SER A 1 313 ? 0.161 2.133 12.922 1 96.06 313 SER A CA 1
ATOM 2329 C C . SER A 1 313 ? 0.235 1.134 14.07 1 96.06 313 SER A C 1
ATOM 2331 O O . SER A 1 313 ? -0.673 1.065 14.906 1 96.06 313 SER A O 1
ATOM 2333 N N . GLY A 1 314 ? 1.123 0.184 14.047 1 92.75 314 GLY A N 1
ATOM 2334 C CA . GLY A 1 314 ? 1.258 -0.785 15.125 1 92.75 314 GLY A CA 1
ATOM 2335 C C . GLY A 1 314 ? 0.084 -1.74 15.219 1 92.75 314 GLY A C 1
ATOM 2336 O O . GLY A 1 314 ? -0.641 -1.939 14.242 1 92.75 314 GLY A O 1
ATOM 2337 N N . ARG A 1 315 ? -0.137 -2.309 16.391 1 89.56 315 ARG A N 1
ATOM 2338 C CA . ARG A 1 315 ? -1.11 -3.373 16.625 1 89.56 315 ARG A CA 1
ATOM 2339 C C . ARG A 1 315 ? -2.535 -2.85 16.484 1 89.56 315 ARG A C 1
ATOM 2341 O O . ARG A 1 315 ? -3.4 -3.529 15.922 1 89.56 315 ARG A O 1
ATOM 2348 N N . ASP A 1 316 ? -2.803 -1.672 16.953 1 92 316 ASP A N 1
ATOM 2349 C CA . ASP A 1 316 ? -4.133 -1.078 16.891 1 92 316 ASP A CA 1
ATOM 2350 C C . ASP A 1 316 ? -4.609 -0.957 15.445 1 92 316 ASP A C 1
ATOM 2352 O O . ASP A 1 316 ? -5.77 -1.245 15.141 1 92 316 ASP A O 1
ATOM 2356 N N . THR A 1 317 ? -3.725 -0.634 14.617 1 96.31 317 THR A N 1
ATOM 2357 C CA . THR A 1 317 ? -4.086 -0.471 13.211 1 96.31 317 THR A CA 1
ATOM 2358 C C . THR A 1 317 ? -4.281 -1.829 12.539 1 96.31 317 THR A C 1
ATOM 2360 O O . THR A 1 317 ? -5.125 -1.976 11.656 1 96.31 317 THR A O 1
ATOM 2363 N N . THR A 1 318 ? -3.51 -2.828 12.992 1 94.56 318 THR A N 1
ATOM 2364 C CA . THR A 1 318 ? -3.664 -4.168 12.438 1 94.56 318 THR A CA 1
ATOM 2365 C C . THR A 1 318 ? -5.082 -4.688 12.672 1 94.56 318 THR A C 1
ATOM 2367 O O . THR A 1 318 ? -5.68 -5.289 11.773 1 94.56 318 THR A O 1
ATOM 2370 N N . ASP A 1 319 ? -5.629 -4.453 13.844 1 95.38 319 ASP A N 1
ATOM 2371 C CA . ASP A 1 319 ? -6.988 -4.883 14.156 1 95.38 319 ASP A CA 1
ATOM 2372 C C . ASP A 1 319 ? -8.008 -4.16 13.273 1 95.38 319 ASP A C 1
ATOM 2374 O O . ASP A 1 319 ? -9.016 -4.742 12.883 1 95.38 319 ASP A O 1
ATOM 2378 N N . MET A 1 320 ? -7.773 -2.951 12.969 1 96.88 320 MET A N 1
ATOM 2379 C CA . MET A 1 320 ? -8.609 -2.145 12.086 1 96.88 320 MET A CA 1
ATOM 2380 C C . MET A 1 320 ? -8.57 -2.674 10.656 1 96.88 320 MET A C 1
ATOM 2382 O O . MET A 1 320 ? -9.594 -2.732 9.977 1 96.88 320 MET A O 1
ATOM 2386 N N . LEU A 1 321 ? -7.461 -3.166 10.242 1 97.62 321 LEU A N 1
ATOM 2387 C CA . LEU A 1 321 ? -7.207 -3.623 8.883 1 97.62 321 LEU A CA 1
ATOM 2388 C C . LEU A 1 321 ? -8.086 -4.824 8.539 1 97.62 321 LEU A C 1
ATOM 2390 O O . LEU A 1 321 ? -8.523 -4.973 7.395 1 97.62 321 LEU A O 1
ATOM 2394 N N . LYS A 1 322 ? -8.352 -5.562 9.477 1 95.25 322 LYS A N 1
ATOM 2395 C CA . LYS A 1 322 ? -9.07 -6.816 9.266 1 95.25 322 LYS A CA 1
ATOM 2396 C C . LYS A 1 322 ? -10.477 -6.566 8.742 1 95.25 322 LYS A C 1
ATOM 2398 O O . LYS A 1 322 ? -11.109 -7.473 8.195 1 95.25 322 LYS A O 1
ATOM 2403 N N . TYR A 1 323 ? -10.977 -5.363 8.875 1 97.62 323 TYR A N 1
ATOM 2404 C CA . TYR A 1 323 ? -12.359 -5.086 8.508 1 97.62 323 TYR A CA 1
ATOM 2405 C C . TYR A 1 323 ? -12.438 -4.383 7.16 1 97.62 323 TYR A C 1
ATOM 2407 O O . TYR A 1 323 ? -13.531 -4.16 6.633 1 97.62 323 TYR A O 1
ATOM 2415 N N . LEU A 1 324 ? -11.289 -3.98 6.582 1 98.25 324 LEU A N 1
ATOM 2416 C CA . LEU A 1 324 ? -11.305 -3.348 5.27 1 98.25 324 LEU A CA 1
ATOM 2417 C C . LEU A 1 324 ? -11.789 -4.32 4.203 1 98.25 324 LEU A C 1
ATOM 2419 O O . LEU A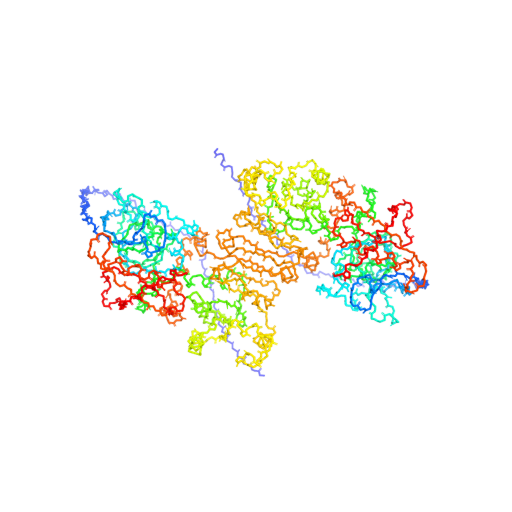 1 324 ? -11.461 -5.508 4.238 1 98.25 324 LEU A O 1
ATOM 2423 N N . SER A 1 325 ? -12.578 -3.744 3.285 1 97.75 325 SER A N 1
ATOM 2424 C CA . SER A 1 325 ? -13.188 -4.566 2.244 1 97.75 325 SER A CA 1
ATOM 2425 C C . SER A 1 325 ? -12.242 -4.758 1.065 1 97.75 325 SER A C 1
ATOM 2427 O O . SER A 1 325 ? -11.109 -4.266 1.083 1 97.75 325 SER A O 1
ATOM 2429 N N . GLU A 1 326 ? -12.703 -5.582 0.099 1 96.56 326 GLU A N 1
ATOM 2430 C CA . GLU A 1 326 ? -11.938 -5.832 -1.118 1 96.56 326 GLU A CA 1
ATOM 2431 C C . GLU A 1 326 ? -11.594 -4.523 -1.829 1 96.56 326 GLU A C 1
ATOM 2433 O O . GLU A 1 326 ? -12.445 -3.652 -1.99 1 96.56 326 GLU A O 1
ATOM 2438 N N . SER A 1 327 ? -10.328 -4.363 -2.18 1 97.19 327 SER A N 1
ATOM 2439 C CA . SER A 1 327 ? -9.797 -3.244 -2.945 1 97.19 327 SER A CA 1
ATOM 2440 C C . SER A 1 327 ? -9.859 -1.947 -2.146 1 97.19 327 SER A C 1
ATOM 2442 O O . SER A 1 327 ? -9.914 -0.859 -2.721 1 97.19 327 SER A O 1
ATOM 2444 N N . ALA A 1 328 ? -9.953 -2.086 -0.792 1 98.44 328 ALA A N 1
ATOM 2445 C CA . ALA A 1 328 ? -9.945 -0.912 0.077 1 98.44 328 ALA A CA 1
ATOM 2446 C C . ALA A 1 328 ? -8.555 -0.274 0.125 1 98.44 328 ALA A C 1
ATOM 2448 O O . ALA A 1 328 ? -7.562 -0.906 -0.241 1 98.44 328 ALA A O 1
ATOM 2449 N N . SER A 1 329 ? -8.508 1.001 0.529 1 98.75 329 SER A N 1
ATOM 2450 C CA . SER A 1 329 ? -7.258 1.737 0.709 1 98.75 329 SER A CA 1
ATOM 2451 C C . SER A 1 329 ? -7.027 2.082 2.176 1 98.75 329 SER A C 1
ATOM 2453 O O . SER A 1 329 ? -7.938 2.549 2.861 1 98.75 329 SER A O 1
ATOM 2455 N N . LEU A 1 330 ? -5.867 1.738 2.654 1 98.88 330 LEU A N 1
ATOM 2456 C CA . LEU A 1 330 ? -5.383 2.293 3.916 1 98.88 330 LEU A CA 1
ATOM 2457 C C . LEU A 1 330 ? -4.465 3.482 3.67 1 98.88 330 LEU A C 1
ATOM 2459 O O . LEU A 1 330 ? -3.459 3.361 2.965 1 98.88 330 LEU A O 1
ATOM 2463 N N . VAL A 1 331 ? -4.801 4.609 4.23 1 98.88 331 VAL A N 1
ATOM 2464 C CA . VAL A 1 331 ? -4.008 5.82 4.043 1 98.88 331 VAL A CA 1
ATOM 2465 C C . VAL A 1 331 ? -3.324 6.199 5.352 1 98.88 331 VAL A C 1
ATOM 2467 O O . VAL A 1 331 ? -3.992 6.516 6.34 1 98.88 331 VAL A O 1
ATOM 2470 N N . THR A 1 332 ? -1.998 6.16 5.371 1 98.69 332 THR A N 1
ATOM 2471 C CA . THR A 1 332 ? -1.189 6.52 6.531 1 98.69 332 THR A CA 1
ATOM 2472 C C . THR A 1 332 ? -0.726 7.969 6.441 1 98.69 332 THR A C 1
ATOM 2474 O O . THR A 1 332 ? -0.089 8.367 5.461 1 98.69 332 THR A O 1
ATOM 2477 N N . TYR A 1 333 ? -1.04 8.742 7.477 1 97.88 333 TYR A N 1
ATOM 2478 C CA . TYR A 1 333 ? -0.685 10.148 7.418 1 97.88 333 TYR A CA 1
ATOM 2479 C C . TYR A 1 333 ? 0.022 10.586 8.695 1 97.88 333 TYR A C 1
ATOM 2481 O O . TYR A 1 333 ? 0.406 11.75 8.836 1 97.88 333 TYR A O 1
ATOM 2489 N N . GLY A 1 334 ? 0.172 9.664 9.594 1 94.5 334 GLY A N 1
ATOM 2490 C CA . GLY A 1 334 ? 0.881 9.867 10.844 1 94.5 334 GLY A CA 1
ATOM 2491 C C . GLY A 1 334 ? 1.422 8.586 11.445 1 94.5 334 GLY A C 1
ATOM 2492 O O . GLY A 1 334 ? 1.14 7.492 10.945 1 94.5 334 GLY A O 1
ATOM 2493 N N . ALA A 1 335 ? 2.225 8.688 12.484 1 90.62 335 ALA A N 1
ATOM 2494 C CA . ALA A 1 335 ? 2.848 7.543 13.156 1 90.62 335 ALA A CA 1
ATOM 2495 C C . ALA A 1 335 ? 2.924 7.766 14.664 1 90.62 335 ALA A C 1
ATOM 2497 O O . ALA A 1 335 ? 3.998 7.66 15.258 1 90.62 335 ALA A O 1
ATOM 2498 N N . MET A 1 336 ? 1.814 7.828 15.227 1 85.62 336 MET A N 1
ATOM 2499 C CA . MET A 1 336 ? 1.748 8.258 16.625 1 85.62 336 MET A CA 1
ATOM 2500 C C . MET A 1 336 ? 2.266 7.164 17.547 1 85.62 336 MET A C 1
ATOM 2502 O O . MET A 1 336 ? 2.701 7.449 18.672 1 85.62 336 MET A O 1
ATOM 2506 N N . SER A 1 337 ? 2.201 5.93 17.109 1 86.88 337 SER A N 1
ATOM 2507 C CA . SER A 1 337 ? 2.701 4.836 17.938 1 86.88 337 SER A CA 1
ATOM 2508 C C . SER A 1 337 ? 4.215 4.703 17.828 1 86.88 337 SER A C 1
ATOM 2510 O O . SER A 1 337 ? 4.844 3.99 18.609 1 86.88 337 SER A O 1
ATOM 2512 N N . ARG A 1 338 ? 4.793 5.34 16.828 1 85.94 338 ARG A N 1
ATOM 2513 C CA . ARG A 1 338 ? 6.215 5.246 16.516 1 85.94 338 ARG A CA 1
ATOM 2514 C C . ARG A 1 338 ? 6.594 3.82 16.125 1 85.94 338 ARG A C 1
ATOM 2516 O O . ARG A 1 338 ? 7.758 3.428 16.25 1 85.94 338 ARG A O 1
ATOM 2523 N N . SER A 1 339 ? 5.609 2.984 15.828 1 92.19 339 SER A N 1
ATOM 2524 C CA . SER A 1 339 ? 5.793 1.637 15.305 1 92.19 339 SER A CA 1
ATOM 2525 C C . SER A 1 339 ? 5.391 1.562 13.836 1 92.19 339 SER A C 1
ATOM 2527 O O . SER A 1 339 ? 4.504 2.293 13.391 1 92.19 339 SER A O 1
ATOM 2529 N N . PRO A 1 340 ? 6.078 0.663 13.164 1 94.75 340 PRO A N 1
ATOM 2530 C CA . PRO A 1 340 ? 5.688 0.521 11.758 1 94.75 340 PRO A CA 1
ATOM 2531 C C . PRO A 1 340 ? 4.309 -0.114 11.586 1 94.75 340 PRO A C 1
ATOM 2533 O O . PRO A 1 340 ? 3.771 -0.693 12.539 1 94.75 340 PRO A O 1
ATOM 2536 N N . LEU A 1 341 ? 3.75 0.087 10.422 1 96.81 341 LEU A N 1
ATOM 2537 C CA . LEU A 1 341 ? 2.52 -0.599 10.039 1 96.81 341 LEU A CA 1
ATOM 2538 C C . LEU A 1 341 ? 2.768 -2.092 9.844 1 96.81 341 LEU A C 1
ATOM 2540 O O . LEU A 1 341 ? 3.693 -2.484 9.133 1 96.81 341 LEU A O 1
ATOM 2544 N N . SER A 1 342 ? 2.068 -2.861 10.562 1 96.5 342 SER A N 1
ATOM 2545 C CA . SER A 1 342 ? 2.057 -4.305 10.352 1 96.5 342 SER A CA 1
ATOM 2546 C C . SER A 1 342 ? 0.933 -4.715 9.406 1 96.5 342 SER A C 1
ATOM 2548 O O . SER A 1 342 ? -0.24 -4.715 9.789 1 96.5 342 SER A O 1
ATOM 2550 N N . LEU A 1 343 ? 1.235 -5.047 8.172 1 96.75 343 LEU A N 1
ATOM 2551 C CA . LEU A 1 343 ? 0.261 -5.297 7.117 1 96.75 343 LEU A CA 1
ATOM 2552 C C . LEU A 1 343 ? 0.263 -6.766 6.715 1 96.75 343 LEU A C 1
ATOM 2554 O O . LEU A 1 343 ? 1.214 -7.242 6.086 1 96.75 343 LEU A O 1
ATOM 2558 N N . PRO A 1 344 ? -0.715 -7.543 7.094 1 95.81 344 PRO A N 1
ATOM 2559 C CA . PRO A 1 344 ? -0.773 -8.945 6.691 1 95.81 344 PRO A CA 1
ATOM 2560 C C . PRO A 1 344 ? -0.762 -9.125 5.176 1 95.81 344 PRO A C 1
ATOM 2562 O O . PRO A 1 344 ? -1.495 -8.438 4.461 1 95.81 344 PRO A O 1
ATOM 2565 N N . ALA A 1 345 ? 0.003 -10.086 4.719 1 95 345 ALA A N 1
ATOM 2566 C CA . ALA A 1 345 ? 0.143 -10.344 3.287 1 95 345 ALA A CA 1
ATOM 2567 C C . ALA A 1 345 ? -1.182 -10.797 2.678 1 95 345 ALA A C 1
ATOM 2569 O O . ALA A 1 345 ? -1.492 -10.461 1.532 1 95 345 ALA A O 1
ATOM 2570 N N . SER A 1 346 ? -1.977 -11.539 3.412 1 94.69 346 SER A N 1
ATOM 2571 C CA . SER A 1 346 ? -3.234 -12.078 2.912 1 94.69 346 SER A CA 1
ATOM 2572 C C . SER A 1 346 ? -4.207 -10.969 2.531 1 94.69 346 SER A C 1
ATOM 2574 O O . SER A 1 346 ? -4.926 -11.078 1.538 1 94.69 346 SER A O 1
ATOM 2576 N N . LEU A 1 347 ? -4.238 -9.844 3.326 1 96.38 347 LEU A N 1
ATOM 2577 C CA . LEU A 1 347 ? -5.109 -8.719 3.016 1 96.38 347 LEU A CA 1
ATOM 2578 C C . LEU A 1 347 ? -4.707 -8.062 1.697 1 96.38 347 LEU A C 1
ATOM 2580 O O . LEU A 1 347 ? -5.566 -7.637 0.922 1 96.38 347 LEU A O 1
ATOM 2584 N N . GLN A 1 348 ? -3.43 -7.98 1.488 1 97.31 348 GLN A N 1
ATOM 2585 C CA . GLN A 1 348 ? -2.934 -7.383 0.254 1 97.31 348 GLN A CA 1
ATOM 2586 C C . GLN A 1 348 ? -3.213 -8.281 -0.946 1 97.31 348 GLN A C 1
ATOM 2588 O O . GLN A 1 348 ? -3.797 -7.84 -1.938 1 97.31 348 GLN A O 1
ATOM 2593 N N . ILE A 1 349 ? -2.82 -9.523 -0.813 1 96.62 349 ILE A N 1
ATOM 2594 C CA . ILE A 1 349 ? -2.852 -10.445 -1.947 1 96.62 349 ILE A CA 1
ATOM 2595 C C . ILE A 1 349 ? -4.297 -10.828 -2.26 1 96.62 349 ILE A C 1
ATOM 2597 O O . ILE A 1 349 ? -4.754 -10.672 -3.396 1 96.62 349 ILE A O 1
ATOM 2601 N N . PHE A 1 350 ? -5.109 -11.203 -1.249 1 95.12 350 PHE A N 1
ATOM 2602 C CA . PHE A 1 350 ? -6.371 -11.875 -1.528 1 95.12 350 PHE A CA 1
ATOM 2603 C C . PHE A 1 350 ? -7.535 -10.891 -1.452 1 95.12 350 PHE A C 1
ATOM 2605 O O . PHE A 1 350 ? -8.594 -11.125 -2.043 1 95.12 350 PHE A O 1
ATOM 2612 N N . ARG A 1 351 ? -7.309 -9.727 -0.804 1 95.94 351 ARG A N 1
ATOM 2613 C CA . ARG A 1 351 ? -8.391 -8.75 -0.716 1 95.94 351 ARG A CA 1
ATOM 2614 C C . ARG A 1 351 ? -8.055 -7.48 -1.493 1 95.94 351 ARG A C 1
ATOM 2616 O O . ARG A 1 351 ? -8.875 -6.566 -1.593 1 95.94 351 ARG A O 1
ATOM 2623 N N . ASP A 1 352 ? -6.824 -7.449 -1.941 1 97.44 352 ASP A N 1
ATOM 2624 C CA . ASP A 1 352 ? -6.387 -6.328 -2.771 1 97.44 352 ASP A CA 1
ATOM 2625 C C . ASP A 1 352 ? -6.43 -5.016 -1.989 1 97.44 352 ASP A C 1
ATOM 2627 O O . ASP A 1 352 ? -6.793 -3.973 -2.537 1 97.44 352 ASP A O 1
ATOM 2631 N N . VAL A 1 353 ? -6.215 -5.117 -0.672 1 98.25 353 VAL A N 1
ATOM 2632 C CA . VAL A 1 353 ? -6.043 -3.906 0.125 1 98.25 353 VAL A CA 1
ATOM 2633 C C . VAL A 1 353 ? -4.723 -3.229 -0.24 1 98.25 353 VAL A C 1
ATOM 2635 O O . VAL A 1 353 ? -3.688 -3.891 -0.347 1 98.25 353 VAL A O 1
ATOM 2638 N N . THR A 1 354 ? -4.746 -1.921 -0.473 1 98.56 354 THR A N 1
ATOM 2639 C CA . THR A 1 354 ? -3.547 -1.158 -0.797 1 98.56 354 THR A CA 1
ATOM 2640 C C . THR A 1 354 ? -3.211 -0.175 0.321 1 98.56 354 THR A C 1
ATOM 2642 O O . THR A 1 354 ? -4.109 0.345 0.987 1 98.56 354 THR A O 1
ATOM 2645 N N . ALA A 1 355 ? -1.935 0.002 0.539 1 98.75 355 ALA A N 1
ATOM 2646 C CA . ALA A 1 355 ? -1.473 0.961 1.539 1 98.75 355 ALA A CA 1
ATOM 2647 C C . ALA A 1 355 ? -0.782 2.152 0.88 1 98.75 355 ALA A C 1
ATOM 2649 O O . ALA A 1 355 ? 0.085 1.977 0.021 1 98.75 355 ALA A O 1
ATOM 2650 N N . HIS A 1 356 ? -1.179 3.332 1.301 1 98.62 356 HIS A N 1
ATOM 2651 C CA . HIS A 1 356 ? -0.692 4.605 0.785 1 98.62 356 HIS A CA 1
ATOM 2652 C C . HIS A 1 356 ? -0.234 5.52 1.917 1 98.62 356 HIS A C 1
ATOM 2654 O O . HIS A 1 356 ? -0.581 5.297 3.08 1 98.62 356 HIS A O 1
ATOM 2660 N N . GLY A 1 357 ? 0.583 6.449 1.52 1 98.44 357 GLY A N 1
ATOM 2661 C CA . GLY A 1 357 ? 0.895 7.574 2.387 1 98.44 357 GLY A CA 1
ATOM 2662 C C . GLY A 1 357 ? 0.298 8.883 1.905 1 98.44 357 GLY A C 1
ATOM 2663 O O . GLY A 1 357 ? 0.06 9.062 0.708 1 98.44 357 GLY A O 1
ATOM 2664 N N . PHE A 1 358 ? 0.047 9.719 2.848 1 98.31 358 PHE A N 1
ATOM 2665 C CA . PHE A 1 358 ? -0.412 11.047 2.453 1 98.31 358 PHE A CA 1
ATOM 2666 C C . PHE A 1 358 ? 0.38 12.133 3.176 1 98.31 358 PHE A C 1
ATOM 2668 O O . PHE A 1 358 ? 0.575 12.062 4.391 1 98.31 358 PHE A O 1
ATOM 2675 N N . TRP A 1 359 ? 0.82 13.031 2.395 1 96.25 359 TRP A N 1
ATOM 2676 C CA . TRP A 1 359 ? 1.562 14.195 2.859 1 96.25 359 TRP A CA 1
ATOM 2677 C C . TRP A 1 359 ? 1.037 15.469 2.203 1 96.25 359 TRP A C 1
ATOM 2679 O O . TRP A 1 359 ? 1.231 15.688 1.004 1 96.25 359 TRP A O 1
ATOM 2689 N N . GLN A 1 360 ? 0.406 16.297 3.033 1 95.5 360 GLN A N 1
ATOM 2690 C CA . GLN A 1 360 ? -0.225 17.5 2.516 1 95.5 360 GLN A CA 1
ATOM 2691 C C . GLN A 1 360 ? 0.791 18.391 1.806 1 95.5 360 GLN A C 1
ATOM 2693 O O . GLN A 1 360 ? 0.466 19.047 0.811 1 95.5 360 GLN A O 1
ATOM 2698 N N . THR A 1 361 ? 2.021 18.469 2.336 1 92.75 361 THR A N 1
ATOM 2699 C CA . THR A 1 361 ? 3.084 19.25 1.711 1 92.75 361 THR A CA 1
ATOM 2700 C C . THR A 1 361 ? 3.311 18.797 0.271 1 92.75 361 THR A C 1
ATOM 2702 O O . THR A 1 361 ? 3.441 19.625 -0.632 1 92.75 361 THR A O 1
ATOM 2705 N N . ARG A 1 362 ? 3.322 17.5 0.054 1 93.75 362 ARG A N 1
ATOM 2706 C CA . ARG A 1 362 ? 3.494 16.969 -1.294 1 93.75 362 ARG A CA 1
ATOM 2707 C C . ARG A 1 362 ? 2.299 17.312 -2.176 1 93.75 362 ARG A C 1
ATOM 2709 O O . ARG A 1 362 ? 2.465 17.641 -3.35 1 93.75 362 ARG A O 1
ATOM 2716 N N . TRP A 1 363 ? 1.118 17.219 -1.625 1 95.38 363 TRP A N 1
ATOM 2717 C CA . TRP A 1 363 ? -0.085 17.578 -2.367 1 95.38 363 TRP A CA 1
ATOM 2718 C C . TRP A 1 363 ? 0.01 19 -2.9 1 95.38 363 TRP A C 1
ATOM 2720 O O . TRP A 1 363 ? -0.275 19.25 -4.074 1 95.38 363 TRP A O 1
ATOM 2730 N N . TYR A 1 364 ? 0.447 19.938 -2.066 1 93.69 364 TYR A N 1
ATOM 2731 C CA . TYR A 1 364 ? 0.586 21.328 -2.473 1 93.69 364 TYR A CA 1
ATOM 2732 C C . TYR A 1 364 ? 1.672 21.484 -3.531 1 93.69 364 TYR A C 1
ATOM 2734 O O . TYR A 1 364 ? 1.514 22.25 -4.484 1 93.69 364 TYR A O 1
ATOM 2742 N N . ALA A 1 365 ? 2.756 20.781 -3.385 1 90.88 365 ALA A N 1
ATOM 2743 C CA . ALA A 1 365 ? 3.883 20.891 -4.309 1 90.88 365 ALA A CA 1
ATOM 2744 C C . ALA A 1 365 ? 3.506 20.391 -5.699 1 90.88 365 ALA A C 1
ATOM 2746 O O . ALA A 1 365 ? 4.039 20.875 -6.703 1 90.88 365 ALA A O 1
ATOM 2747 N N . GLN A 1 366 ? 2.541 19.469 -5.719 1 92.75 366 GLN A N 1
ATOM 2748 C CA . GLN A 1 366 ? 2.223 18.812 -6.977 1 92.75 366 GLN A CA 1
ATOM 2749 C C . GLN A 1 366 ? 1.009 19.453 -7.645 1 92.75 366 GLN A C 1
ATOM 2751 O O . GLN A 1 366 ? 0.593 19.031 -8.727 1 92.75 366 GLN A O 1
ATOM 2756 N N . ARG A 1 367 ? 0.463 20.469 -7.023 1 93.31 367 ARG A N 1
ATOM 2757 C CA . ARG A 1 367 ? -0.742 21.094 -7.559 1 93.31 367 ARG A CA 1
ATOM 2758 C C . ARG A 1 367 ? -0.505 22.562 -7.863 1 93.31 367 ARG A C 1
ATOM 2760 O O . ARG A 1 367 ? 0.299 23.219 -7.195 1 93.31 367 ARG A O 1
ATOM 2767 N N . PRO A 1 368 ? -1.265 23.047 -8.867 1 93.44 368 PRO A N 1
ATOM 2768 C CA . PRO A 1 368 ? -1.161 24.469 -9.156 1 93.44 368 PRO A CA 1
ATOM 2769 C C . PRO A 1 368 ? -1.608 25.344 -7.992 1 93.44 368 PRO A C 1
ATOM 2771 O O . PRO A 1 368 ? -2.443 24.938 -7.184 1 93.44 368 PRO A O 1
ATOM 2774 N N . HIS A 1 369 ? -1.042 26.516 -7.961 1 93.19 369 HIS A N 1
ATOM 2775 C CA . HIS A 1 369 ? -1.306 27.484 -6.902 1 93.19 369 HIS A CA 1
ATOM 2776 C C . HIS A 1 369 ? -2.801 27.75 -6.758 1 93.19 369 HIS A C 1
ATOM 2778 O O . HIS A 1 369 ? -3.311 27.859 -5.641 1 93.19 369 HIS A O 1
ATOM 2784 N N . ASP A 1 370 ? -3.479 27.797 -7.852 1 94 370 ASP A N 1
ATOM 2785 C CA . ASP A 1 370 ? -4.906 28.109 -7.816 1 94 370 ASP A CA 1
ATOM 2786 C C . ASP A 1 370 ? -5.699 26.984 -7.152 1 94 370 ASP A C 1
ATOM 2788 O O . ASP A 1 370 ? -6.699 27.25 -6.477 1 94 370 ASP A O 1
ATOM 2792 N N . GLU A 1 371 ? -5.242 25.75 -7.285 1 95.75 371 GLU A N 1
ATOM 2793 C CA . GLU A 1 371 ? -5.918 24.625 -6.656 1 95.75 371 GLU A CA 1
ATOM 2794 C C . GLU A 1 371 ? -5.727 24.641 -5.141 1 95.75 371 GLU A C 1
ATOM 2796 O O . GLU A 1 371 ? -6.633 24.281 -4.391 1 95.75 371 GLU A O 1
ATOM 2801 N N . ARG A 1 372 ? -4.582 25.125 -4.738 1 95.12 372 ARG A N 1
ATOM 2802 C CA . ARG A 1 372 ? -4.336 25.281 -3.309 1 95.12 372 ARG A CA 1
ATOM 2803 C C . ARG A 1 372 ? -5.301 26.297 -2.693 1 95.12 372 ARG A C 1
ATOM 2805 O O . ARG A 1 372 ? -5.91 26.016 -1.656 1 95.12 372 ARG A O 1
ATOM 2812 N N . GLY A 1 373 ? -5.441 27.406 -3.398 1 95.94 373 GLY A N 1
ATOM 2813 C CA . GLY A 1 373 ? -6.34 28.453 -2.928 1 95.94 373 GLY A CA 1
ATOM 2814 C C . GLY A 1 373 ? -7.793 28.016 -2.895 1 95.94 373 GLY A C 1
ATOM 2815 O O . GLY A 1 373 ? -8.516 28.312 -1.938 1 95.94 373 GLY A O 1
ATOM 2816 N N . ARG A 1 374 ? -8.172 27.25 -3.926 1 97.5 374 ARG A N 1
ATOM 2817 C CA . ARG A 1 374 ? -9.547 26.766 -3.969 1 97.5 374 ARG A CA 1
ATOM 2818 C C . ARG A 1 374 ? -9.828 25.828 -2.799 1 97.5 374 ARG A C 1
ATOM 2820 O O . ARG A 1 374 ? -10.891 25.922 -2.172 1 97.5 374 ARG A O 1
ATOM 2827 N N . LEU A 1 375 ? -8.867 25.031 -2.508 1 97.81 375 LEU A N 1
ATOM 2828 C CA . LEU A 1 375 ? -9.039 24.109 -1.387 1 97.81 375 LEU A CA 1
ATOM 2829 C C . LEU A 1 375 ? -9.156 24.875 -0.071 1 97.81 375 LEU A C 1
ATOM 2831 O O . LEU A 1 375 ? -10.117 24.688 0.678 1 97.81 375 LEU A O 1
ATOM 2835 N N . MET A 1 376 ? -8.242 25.75 0.181 1 97.75 376 MET A N 1
ATOM 2836 C CA . MET A 1 376 ? -8.211 26.469 1.453 1 97.75 376 MET A CA 1
ATOM 2837 C C . MET A 1 376 ? -9.445 27.344 1.618 1 97.75 376 MET A C 1
ATOM 2839 O O . MET A 1 376 ? -10.023 27.422 2.703 1 97.75 376 MET A O 1
ATOM 2843 N N . ASN A 1 377 ? -9.836 27.953 0.545 1 97.56 377 ASN A N 1
ATOM 2844 C CA . ASN A 1 377 ? -10.992 28.844 0.641 1 97.56 377 ASN A CA 1
ATOM 2845 C C . ASN A 1 377 ? -12.297 28.062 0.75 1 97.56 377 ASN A C 1
ATOM 2847 O O . ASN A 1 377 ? -13.25 28.516 1.387 1 97.56 377 ASN A O 1
ATOM 2851 N N . ARG A 1 378 ? -12.352 26.875 0.158 1 97.94 378 ARG A N 1
ATOM 2852 C CA . ARG A 1 378 ? -13.492 25.984 0.382 1 97.94 378 ARG A CA 1
ATOM 2853 C C . ARG A 1 378 ? -13.633 25.641 1.86 1 97.94 378 ARG A C 1
ATOM 2855 O O . ARG A 1 378 ? -14.727 25.75 2.428 1 97.94 378 ARG A O 1
ATOM 2862 N N . LEU A 1 379 ? -12.594 25.297 2.441 1 98.31 379 LEU A N 1
ATOM 2863 C CA . LEU A 1 379 ? -12.586 24.938 3.855 1 98.31 379 LEU A CA 1
ATOM 2864 C C . LEU A 1 379 ? -12.945 26.141 4.723 1 98.31 379 LEU A C 1
ATOM 2866 O O . LEU A 1 379 ? -13.734 26.031 5.664 1 98.31 379 LEU A O 1
ATOM 2870 N N . LEU A 1 380 ? -12.375 27.281 4.391 1 97.69 380 LEU A N 1
ATOM 2871 C CA . LEU A 1 380 ? -12.648 28.5 5.129 1 97.69 380 LEU A CA 1
ATOM 2872 C C . LEU A 1 380 ? -14.125 28.875 5.035 1 97.69 380 LEU A C 1
ATOM 2874 O O . LEU A 1 380 ? -14.734 29.281 6.027 1 97.69 380 LEU A O 1
ATOM 2878 N N . ALA A 1 381 ? -14.68 28.719 3.848 1 96.75 381 ALA A N 1
ATOM 2879 C CA . ALA A 1 381 ? -16.094 29 3.648 1 96.75 381 ALA A CA 1
ATOM 2880 C C . ALA A 1 381 ? -16.969 28.094 4.508 1 96.75 381 ALA A C 1
ATOM 2882 O O . ALA A 1 381 ? -17.953 28.547 5.098 1 96.75 381 ALA A O 1
ATOM 2883 N N . TRP A 1 382 ? -16.609 26.844 4.57 1 96.88 382 TRP A N 1
ATOM 2884 C CA . TRP A 1 382 ? -17.344 25.906 5.418 1 96.88 382 TRP A CA 1
ATOM 2885 C C . TRP A 1 382 ? -17.266 26.328 6.883 1 96.88 382 TRP A C 1
ATOM 2887 O O . TRP A 1 382 ? -18.25 26.219 7.617 1 96.88 382 TRP A O 1
ATOM 2897 N N . MET A 1 383 ? -16.141 26.828 7.309 1 96.81 383 MET A N 1
ATOM 2898 C CA . MET A 1 383 ? -15.984 27.281 8.688 1 96.81 383 MET A CA 1
ATOM 2899 C C . MET A 1 383 ? -16.812 28.547 8.93 1 96.81 383 MET A C 1
ATOM 2901 O O . MET A 1 383 ? -17.5 28.641 9.953 1 96.81 383 MET A O 1
ATOM 2905 N N . GLY A 1 384 ? -16.766 29.438 7.98 1 95.19 384 GLY A N 1
ATOM 2906 C CA . GLY A 1 384 ? -17.516 30.672 8.102 1 95.19 384 GLY A CA 1
ATOM 2907 C C . GLY A 1 384 ? -19 30.453 8.211 1 95.19 384 GLY A C 1
ATOM 2908 O O . GLY A 1 384 ? -19.703 31.219 8.875 1 95.19 384 GLY A O 1
ATOM 2909 N N . ARG A 1 385 ? -19.438 29.375 7.625 1 94.12 385 ARG A N 1
ATOM 2910 C CA . ARG A 1 385 ? -20.875 29.062 7.641 1 94.12 385 ARG A CA 1
ATOM 2911 C C . ARG A 1 385 ? -21.219 28.172 8.82 1 94.12 385 ARG A C 1
ATOM 2913 O O . ARG A 1 385 ? -22.359 27.703 8.938 1 94.12 385 ARG A O 1
ATOM 2920 N N . GLY A 1 386 ? -20.266 27.781 9.586 1 93.56 386 GLY A N 1
ATOM 2921 C CA . GLY A 1 386 ? -20.5 26.953 10.758 1 93.56 386 GLY A CA 1
ATOM 2922 C C . GLY A 1 386 ? -20.625 25.484 10.445 1 93.56 386 GLY A C 1
ATOM 2923 O O . GLY A 1 386 ? -21.031 24.688 11.297 1 93.56 386 GLY A O 1
ATOM 2924 N N . GLU A 1 387 ? -20.281 25.109 9.281 1 94.75 387 GLU A N 1
ATOM 2925 C CA . GLU A 1 387 ? -20.375 23.719 8.852 1 94.75 387 GLU A CA 1
ATOM 2926 C C . GLU A 1 387 ? -19.156 22.922 9.305 1 94.75 387 GLU A C 1
ATOM 2928 O O . GLU A 1 387 ? -19.203 21.688 9.352 1 94.75 387 GLU A O 1
ATOM 2933 N N . LEU A 1 388 ? -18.125 23.594 9.547 1 96.38 388 LEU A N 1
ATOM 2934 C CA . LEU A 1 388 ? -16.875 23.031 10.055 1 96.38 388 LEU A CA 1
ATOM 2935 C C . LEU A 1 388 ? -16.406 23.781 11.297 1 96.38 388 LEU A C 1
ATOM 2937 O O . LEU A 1 388 ? -16.203 25 11.25 1 96.38 388 LEU A O 1
ATOM 2941 N N . GLN A 1 389 ? -16.266 23.062 12.32 1 96 389 GLN A N 1
ATOM 2942 C CA . GLN A 1 389 ? -15.805 23.641 13.57 1 96 389 GLN A CA 1
ATOM 2943 C C . GLN A 1 389 ? -14.32 23.375 13.797 1 96 389 GLN A C 1
ATOM 2945 O O . GLN A 1 389 ? -13.844 22.266 13.539 1 96 389 GLN A O 1
ATOM 2950 N N . VAL A 1 390 ? -13.633 24.375 14.234 1 95.69 390 VAL A N 1
ATOM 2951 C CA . VAL A 1 390 ? -12.234 24.188 14.609 1 95.69 390 VAL A CA 1
ATOM 2952 C C . VAL A 1 390 ? -12.148 23.469 15.945 1 95.69 390 VAL A C 1
ATOM 2954 O O . VAL A 1 390 ? -13.047 23.594 16.781 1 95.69 390 VAL A O 1
ATOM 2957 N N . PRO A 1 391 ? -11.109 22.703 16.141 1 92.25 391 PRO A N 1
ATOM 2958 C CA . PRO A 1 391 ? -10.953 22.078 17.469 1 92.25 391 PRO A CA 1
ATOM 2959 C C . PRO A 1 391 ? -10.781 23.109 18.578 1 92.25 391 PRO A C 1
ATOM 2961 O O . PRO A 1 391 ? -10.492 24.281 18.312 1 92.25 391 PRO A O 1
ATOM 2964 N N . PRO A 1 392 ? -11.062 22.594 19.844 1 89.81 392 PRO A N 1
ATOM 2965 C CA . PRO A 1 392 ? -10.695 23.484 20.953 1 89.81 392 PRO A CA 1
ATOM 2966 C C . PRO A 1 392 ? -9.289 24.062 20.812 1 89.81 392 PRO A C 1
ATOM 2968 O O . PRO A 1 392 ? -8.352 23.312 20.484 1 89.81 392 PRO A O 1
ATOM 2971 N N . SER A 1 393 ? -9.219 25.391 20.969 1 92.56 393 SER A N 1
ATOM 2972 C CA . SER A 1 393 ? -7.988 26.078 20.609 1 92.56 393 SER A CA 1
ATOM 2973 C C . SER A 1 393 ? -7.48 26.922 21.781 1 92.56 393 SER A C 1
ATOM 2975 O O . SER A 1 393 ? -8.273 27.5 22.531 1 92.56 393 SER A O 1
ATOM 2977 N N . GLY A 1 394 ? -6.164 26.906 21.969 1 94 394 GLY A N 1
ATOM 2978 C CA . GLY A 1 394 ? -5.484 27.828 22.875 1 94 394 GLY A CA 1
ATOM 2979 C C . GLY A 1 394 ? -4.52 28.75 22.156 1 94 394 GLY A C 1
ATOM 2980 O O . GLY A 1 394 ? -3.619 28.297 21.453 1 94 394 GLY A O 1
ATOM 2981 N N . VAL A 1 395 ? -4.801 30.094 22.328 1 96.19 395 VAL A N 1
ATOM 2982 C CA . VAL A 1 395 ? -3.928 31.094 21.719 1 96.19 395 VAL A CA 1
ATOM 2983 C C . VAL A 1 395 ? -3.008 31.688 22.781 1 96.19 395 VAL A C 1
ATOM 2985 O O . VAL A 1 395 ? -3.473 32.188 23.812 1 96.19 395 VAL A O 1
ATOM 2988 N N . VAL A 1 396 ? -1.713 31.656 22.516 1 96.25 396 VAL A N 1
ATOM 2989 C CA . VAL A 1 396 ? -0.733 32.188 23.453 1 96.25 396 VAL A CA 1
ATOM 2990 C C . VAL A 1 396 ? -0.149 33.5 22.891 1 96.25 396 VAL A C 1
ATOM 2992 O O . VAL A 1 396 ? 0.403 33.5 21.781 1 96.25 396 VAL A O 1
ATOM 2995 N N . GLU A 1 397 ? -0.212 34.531 23.656 1 95.5 397 GLU A N 1
ATOM 2996 C CA . GLU A 1 397 ? 0.358 35.812 23.281 1 95.5 397 GLU A CA 1
ATOM 2997 C C . GLU A 1 397 ? 1.825 35.906 23.688 1 95.5 397 GLU A C 1
ATOM 2999 O O . GLU A 1 397 ? 2.162 35.719 24.859 1 95.5 397 GLU A O 1
ATOM 3004 N N . LEU A 1 398 ? 2.59 36.156 22.719 1 94.12 398 LEU A N 1
ATOM 3005 C CA . LEU A 1 398 ? 4.008 36.406 22.969 1 94.12 398 LEU A CA 1
ATOM 3006 C C . LEU A 1 398 ? 4.328 37.875 22.984 1 94.12 398 LEU A C 1
ATOM 3008 O O . LEU A 1 398 ? 3.838 38.625 22.141 1 94.12 398 LEU A O 1
ATOM 3012 N N . PRO A 1 399 ? 5.152 38.219 23.953 1 89.06 399 PRO A N 1
ATOM 3013 C CA . PRO A 1 399 ? 5.492 39.656 24 1 89.06 399 PRO A CA 1
ATOM 3014 C C . PRO A 1 399 ? 6.316 40.125 22.812 1 89.06 399 PRO A C 1
ATOM 3016 O O . PRO A 1 399 ? 7.188 39.375 22.328 1 89.06 399 PRO A O 1
ATOM 3019 N N . LEU A 1 400 ? 6.027 41.281 22.312 1 84.75 400 LEU A N 1
ATOM 3020 C CA . LEU A 1 400 ? 6.773 41.875 21.188 1 84.75 400 LEU A CA 1
ATOM 3021 C C . LEU A 1 400 ? 8.102 42.438 21.672 1 84.75 400 LEU A C 1
ATOM 3023 O O . LEU A 1 400 ? 9.039 42.594 20.891 1 84.75 400 LEU A O 1
ATOM 3027 N N . GLU A 1 401 ? 8.016 42.844 22.922 1 76.31 401 GLU A N 1
ATOM 3028 C CA . GLU A 1 401 ? 9.211 43.438 23.516 1 76.31 401 GLU A CA 1
ATOM 3029 C C . GLU A 1 401 ? 9.953 42.438 24.391 1 76.31 401 GLU A C 1
ATOM 3031 O O . GLU A 1 401 ? 9.359 41.469 24.875 1 76.31 401 GLU A O 1
ATOM 3036 N N . GLY A 1 402 ? 11.195 42.594 24.438 1 67.69 402 GLY A N 1
ATOM 3037 C CA . GLY A 1 402 ? 12.023 41.75 25.281 1 67.69 402 GLY A CA 1
ATOM 3038 C C . GLY A 1 402 ? 13.336 41.375 24.625 1 67.69 402 GLY A C 1
ATOM 3039 O O . GLY A 1 402 ? 13.523 41.562 23.422 1 67.69 402 GLY A O 1
ATOM 3040 N N . GLY A 1 403 ? 14.406 41.062 25.375 1 67.19 403 GLY A N 1
ATOM 3041 C CA . GLY A 1 403 ? 15.719 40.688 24.875 1 67.19 403 GLY A CA 1
ATOM 3042 C C . GLY A 1 403 ? 15.734 39.344 24.172 1 67.19 403 GLY A C 1
ATOM 3043 O O . GLY A 1 403 ? 14.703 38.688 24.094 1 67.19 403 GLY A O 1
ATOM 3044 N N . ASN A 1 404 ? 16.719 39.219 23.375 1 71.12 404 ASN A N 1
ATOM 3045 C CA . ASN A 1 404 ? 17 37.906 22.766 1 71.12 404 ASN A CA 1
ATOM 3046 C C . ASN A 1 404 ? 17.344 36.875 23.812 1 71.12 404 ASN A C 1
ATOM 3048 O O . ASN A 1 404 ? 18.016 37.156 24.797 1 71.12 404 ASN A O 1
ATOM 3052 N N . GLY A 1 405 ? 16.766 35.75 23.672 1 70.31 405 GLY A N 1
ATOM 3053 C CA . GLY A 1 405 ? 17.219 34.688 24.547 1 70.31 405 GLY A CA 1
ATOM 3054 C C . GLY A 1 405 ? 16.156 34.219 25.516 1 70.31 405 GLY A C 1
ATOM 3055 O O . GLY A 1 405 ? 15.008 34 25.141 1 70.31 405 GLY A O 1
ATOM 3056 N N . GLU A 1 406 ? 16.578 34.125 26.891 1 70.75 406 GLU A N 1
ATOM 3057 C CA . GLU A 1 406 ? 15.852 33.406 27.922 1 70.75 406 GLU A CA 1
ATOM 3058 C C . GLU A 1 406 ? 14.844 34.312 28.625 1 70.75 406 GLU A C 1
ATOM 3060 O O . GLU A 1 406 ? 15.18 34.938 29.641 1 70.75 406 GLU A O 1
ATOM 3065 N N . GLY A 1 407 ? 13.82 34.875 27.984 1 86.75 407 GLY A N 1
ATOM 3066 C CA . GLY A 1 407 ? 12.773 35.688 28.594 1 86.75 407 GLY A CA 1
ATOM 3067 C C . GLY A 1 407 ? 11.406 35.031 28.531 1 86.75 407 GLY A C 1
ATOM 3068 O O . GLY A 1 407 ? 11.289 33.844 28.203 1 86.75 407 GLY A O 1
ATOM 3069 N N . ARG A 1 408 ? 10.484 35.75 28.984 1 91 408 ARG A N 1
ATOM 3070 C CA . ARG A 1 408 ? 9.117 35.25 29.078 1 91 408 ARG A CA 1
ATOM 3071 C C . ARG A 1 408 ? 8.617 34.75 27.734 1 91 408 ARG A C 1
ATOM 3073 O O . ARG A 1 408 ? 7.926 33.719 27.672 1 91 408 ARG A O 1
ATOM 3080 N N . GLY A 1 409 ? 9 35.469 26.719 1 93.5 409 GLY A N 1
ATOM 3081 C CA . GLY A 1 409 ? 8.609 35.031 25.391 1 93.5 409 GLY A CA 1
ATOM 3082 C C . GLY A 1 409 ? 9.141 33.656 25.047 1 93.5 409 GLY A C 1
ATOM 3083 O O . GLY A 1 409 ? 8.414 32.844 24.484 1 93.5 409 GLY A O 1
ATOM 3084 N N . THR A 1 410 ? 10.328 33.438 25.359 1 95.19 410 THR A N 1
ATOM 3085 C CA . THR A 1 410 ? 10.961 32.125 25.125 1 95.19 410 THR A CA 1
ATOM 3086 C C . THR A 1 410 ? 10.289 31.031 25.938 1 95.19 410 THR A C 1
ATOM 3088 O O . THR A 1 410 ? 9.992 29.953 25.422 1 95.19 410 THR A O 1
ATOM 3091 N N . GLU A 1 411 ? 10.047 31.344 27.156 1 94.44 411 GLU A N 1
ATOM 3092 C CA . GLU A 1 411 ? 9.383 30.375 28.016 1 94.44 411 GLU A CA 1
ATOM 3093 C C . GLU A 1 411 ? 8.008 30 27.484 1 94.44 411 GLU A C 1
ATOM 3095 O O . GLU A 1 411 ? 7.668 28.812 27.406 1 94.44 411 GLU A O 1
ATOM 3100 N N . LEU A 1 412 ? 7.258 31 27.125 1 94.56 412 LEU A N 1
ATOM 3101 C CA . LEU A 1 412 ? 5.914 30.766 26.594 1 94.56 412 LEU A CA 1
ATOM 3102 C C . LEU A 1 412 ? 5.969 29.953 25.297 1 94.56 412 LEU A C 1
ATOM 3104 O O . LEU A 1 412 ? 5.16 29.047 25.094 1 94.56 412 LEU A O 1
ATOM 3108 N N . ALA A 1 413 ? 6.918 30.344 24.469 1 95.38 413 ALA A N 1
ATOM 3109 C CA . ALA A 1 413 ? 7.062 29.625 23.203 1 95.38 413 ALA A CA 1
ATOM 3110 C C . ALA A 1 413 ? 7.375 28.141 23.453 1 95.38 413 ALA A C 1
ATOM 3112 O O . ALA A 1 413 ? 6.73 27.266 22.859 1 95.38 413 ALA A O 1
ATOM 3113 N N . ARG A 1 414 ? 8.312 27.875 24.297 1 95.75 414 ARG A N 1
ATOM 3114 C CA . ARG A 1 414 ? 8.727 26.516 24.609 1 95.75 414 ARG A CA 1
ATOM 3115 C C . ARG A 1 414 ? 7.578 25.703 25.203 1 95.75 414 ARG A C 1
ATOM 3117 O O . ARG A 1 414 ? 7.324 24.578 24.797 1 95.75 414 ARG A O 1
ATOM 3124 N N . ARG A 1 415 ? 6.809 26.281 26.094 1 93.94 415 ARG A N 1
ATOM 3125 C CA . ARG A 1 415 ? 5.672 25.609 26.719 1 93.94 415 ARG A CA 1
ATOM 3126 C C . ARG A 1 415 ? 4.574 25.328 25.703 1 93.94 415 ARG A C 1
ATOM 3128 O O . ARG A 1 415 ? 3.943 24.266 25.75 1 93.94 415 ARG A O 1
ATOM 3135 N N . THR A 1 416 ? 4.387 26.266 24.828 1 94.88 416 THR A N 1
ATOM 3136 C CA . THR A 1 416 ? 3.326 26.109 23.844 1 94.88 416 THR A CA 1
ATOM 3137 C C . THR A 1 416 ? 3.637 24.953 22.891 1 94.88 416 THR A C 1
ATOM 3139 O O . THR A 1 416 ? 2.783 24.109 22.625 1 94.88 416 THR A O 1
ATOM 3142 N N . VAL A 1 417 ? 4.848 24.922 22.391 1 94.38 417 VAL A N 1
ATOM 3143 C CA . VAL A 1 417 ? 5.25 23.875 21.453 1 94.38 417 VAL A CA 1
ATOM 3144 C C . VAL A 1 417 ? 5.254 22.531 22.141 1 94.38 417 VAL A C 1
ATOM 3146 O O . VAL A 1 417 ? 4.793 21.531 21.594 1 94.38 417 VAL A O 1
ATOM 3149 N N . ALA A 1 418 ? 5.668 22.516 23.375 1 90.88 418 ALA A N 1
ATOM 3150 C CA . ALA A 1 418 ? 5.645 21.281 24.156 1 90.88 418 ALA A CA 1
ATOM 3151 C C . ALA A 1 418 ? 4.215 20.797 24.375 1 90.88 418 ALA A C 1
ATOM 3153 O O . ALA A 1 418 ? 3.943 19.594 24.281 1 90.88 418 ALA A O 1
ATOM 3154 N N . ALA A 1 419 ? 3.338 21.719 24.641 1 88.38 419 ALA A N 1
ATOM 3155 C CA . ALA A 1 419 ? 1.938 21.375 24.875 1 88.38 419 ALA A CA 1
ATOM 3156 C C . ALA A 1 419 ? 1.303 20.75 23.641 1 88.38 419 ALA A C 1
ATOM 3158 O O . ALA A 1 419 ? 0.42 19.906 23.75 1 88.38 419 ALA A O 1
ATOM 3159 N N . SER A 1 420 ? 1.758 21.156 22.516 1 87.38 420 SER A N 1
ATOM 3160 C CA . SER A 1 420 ? 1.186 20.688 21.25 1 87.38 420 SER A CA 1
ATOM 3161 C C . SER A 1 420 ? 1.546 19.234 21 1 87.38 420 SER A C 1
ATOM 3163 O O . SER A 1 420 ? 0.906 18.562 20.172 1 87.38 420 SER A O 1
ATOM 3165 N N . MET A 1 421 ? 2.48 18.656 21.656 1 80.38 421 MET A N 1
ATOM 3166 C CA . MET A 1 421 ? 2.934 17.281 21.453 1 80.38 421 MET A CA 1
ATOM 3167 C C . MET A 1 421 ? 2.363 16.359 22.531 1 80.38 421 MET A C 1
ATOM 3169 O O . MET A 1 421 ? 2.461 15.141 22.422 1 80.38 421 MET A O 1
ATOM 3173 N N . ARG A 1 422 ? 1.854 17 23.547 1 76.62 422 ARG A N 1
ATOM 3174 C CA . ARG A 1 422 ? 1.38 16.188 24.672 1 76.62 422 ARG A CA 1
ATOM 3175 C C . ARG A 1 422 ? 0.084 15.477 24.312 1 76.62 422 ARG A C 1
ATOM 3177 O O . ARG A 1 422 ? -0.821 16.062 23.719 1 76.62 422 ARG A O 1
ATOM 3184 N N . GLY A 1 423 ? 0.126 14.18 24.516 1 66.69 423 GLY A N 1
ATOM 3185 C CA . GLY A 1 423 ? -1.103 13.414 24.359 1 66.69 423 GLY A CA 1
ATOM 3186 C C . GLY A 1 423 ? -2.197 13.852 25.328 1 66.69 423 GLY A C 1
ATOM 3187 O O . GLY A 1 423 ? -1.916 14.312 26.438 1 66.69 423 GLY A O 1
ATOM 3188 N N . PHE A 1 424 ? -3.396 13.922 24.938 1 63.69 424 PHE A N 1
ATOM 3189 C CA . PHE A 1 424 ? -4.578 14.18 25.75 1 63.69 424 PHE A CA 1
ATOM 3190 C C . PHE A 1 424 ? -4.715 15.664 26.062 1 63.69 424 PHE A C 1
ATOM 3192 O O . PHE A 1 424 ? -5.328 16.047 27.062 1 63.69 424 PHE A O 1
ATOM 3199 N N . SER A 1 425 ? -4.008 16.516 25.344 1 64.94 425 SER A N 1
ATOM 3200 C CA . SER A 1 425 ? -4.094 17.953 25.656 1 64.94 425 SER A CA 1
ATOM 3201 C C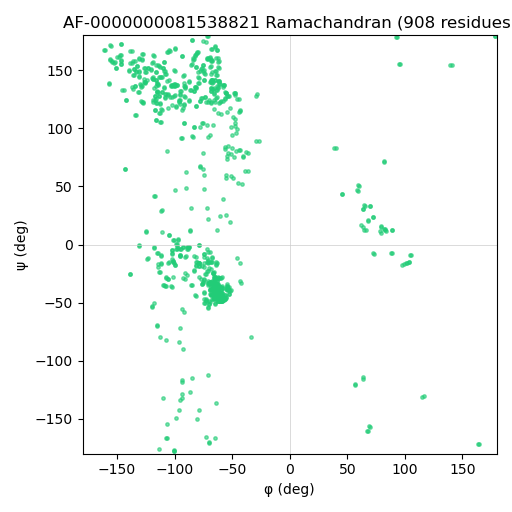 . SER A 1 425 ? -5.48 18.5 25.344 1 64.94 425 SER A C 1
ATOM 3203 O O . SER A 1 425 ? -5.945 19.422 26 1 64.94 425 SER A O 1
ATOM 3205 N N . GLY A 1 426 ? -6.098 17.953 24.562 1 73.19 426 GLY A N 1
ATOM 3206 C CA . GLY A 1 426 ? -7.473 18.312 24.25 1 73.19 426 GLY A CA 1
ATOM 3207 C C . GLY A 1 426 ? -7.594 19.594 23.469 1 73.19 426 GLY A C 1
ATOM 3208 O O . GLY A 1 426 ? -8.695 20.031 23.141 1 73.19 426 GLY A O 1
ATOM 3209 N N . LYS A 1 427 ? -6.449 20.391 23.266 1 87.62 427 LYS A N 1
ATOM 3210 C CA . LYS A 1 427 ? -6.504 21.656 22.531 1 87.62 427 LYS A CA 1
ATOM 3211 C C . LYS A 1 427 ? -5.41 21.719 21.469 1 87.62 427 LYS A C 1
ATOM 3213 O O . LYS A 1 427 ? -4.328 21.156 21.641 1 87.62 427 LYS A O 1
ATOM 3218 N N . LYS A 1 428 ? -5.742 22.422 20.438 1 92.69 428 LYS A N 1
ATOM 3219 C CA . LYS A 1 428 ? -4.715 22.875 19.5 1 92.69 428 LYS A CA 1
ATOM 3220 C C . LYS A 1 428 ? -4.18 24.25 19.875 1 92.69 428 LYS A C 1
ATOM 3222 O O . LYS A 1 428 ? -4.953 25.156 20.188 1 92.69 428 LYS A O 1
ATOM 3227 N N . TRP A 1 429 ? -2.855 24.438 19.812 1 95 429 TRP A N 1
ATOM 3228 C CA . TRP A 1 429 ? -2.242 25.656 20.328 1 95 429 TRP A CA 1
ATOM 3229 C C . TRP A 1 429 ? -1.742 26.547 19.203 1 95 429 TRP A C 1
ATOM 3231 O O . TRP A 1 429 ? -1.276 26.047 18.172 1 95 429 TRP A O 1
ATOM 3241 N N . TYR A 1 430 ? -1.817 27.828 19.438 1 96.62 430 TYR A N 1
ATOM 3242 C CA . TYR A 1 430 ? -1.421 28.859 18.484 1 96.62 430 TYR A CA 1
ATOM 3243 C C . TYR A 1 430 ? -0.538 29.906 19.156 1 96.62 430 TYR A C 1
ATOM 3245 O O . TYR A 1 430 ? -0.651 30.141 20.375 1 96.62 430 TYR A O 1
ATOM 3253 N N . LEU A 1 431 ? 0.285 30.531 18.359 1 96.88 431 LEU A N 1
ATOM 3254 C CA . LEU A 1 431 ? 1.167 31.609 18.797 1 96.88 431 LEU A CA 1
ATOM 3255 C C . LEU A 1 431 ? 0.787 32.938 18.141 1 96.88 431 LEU A C 1
ATOM 3257 O O . LEU A 1 431 ? 0.466 32.969 16.953 1 96.88 431 LEU A O 1
ATOM 3261 N N . ARG A 1 432 ? 0.806 33.906 18.906 1 96 432 ARG A N 1
ATOM 3262 C CA . ARG A 1 432 ? 0.487 35.25 18.453 1 96 432 ARG A CA 1
ATOM 3263 C C . ARG A 1 432 ? 1.474 36.281 19.016 1 96 432 ARG A C 1
ATOM 3265 O O . ARG A 1 432 ? 1.761 36.25 20.219 1 96 432 ARG A O 1
ATOM 3272 N N . PHE A 1 433 ? 1.973 37.188 18.156 1 91.75 433 PHE A N 1
ATOM 3273 C CA . PHE A 1 433 ? 2.846 38.281 18.609 1 91.75 433 PHE A CA 1
ATOM 3274 C C . PHE A 1 433 ? 2.084 39.594 18.703 1 91.75 433 PHE A C 1
ATOM 3276 O O . PHE A 1 433 ? 1.616 40.125 17.688 1 91.75 433 PHE A O 1
ATOM 3283 N N . GLY A 1 434 ? 1.954 40.281 19.859 1 86.31 434 GLY A N 1
ATOM 3284 C CA . GLY A 1 434 ? 1.406 41.625 20.078 1 86.31 434 GLY A CA 1
ATOM 3285 C C . GLY A 1 434 ? -0.069 41.719 19.734 1 86.31 434 GLY A C 1
ATOM 3286 O O . GLY A 1 434 ? -0.655 42.812 19.797 1 86.31 434 GLY A O 1
ATOM 3287 N N . ASN A 1 435 ? -0.831 40.75 19.516 1 81.62 435 ASN A N 1
ATOM 3288 C CA . ASN A 1 435 ? -2.232 40.688 19.125 1 81.62 435 ASN A CA 1
ATOM 3289 C C . ASN A 1 435 ? -2.598 41.781 18.125 1 81.62 435 ASN A C 1
ATOM 3291 O O . ASN A 1 435 ? -3.279 42.75 18.484 1 81.62 435 ASN A O 1
ATOM 3295 N N . PRO A 1 436 ? -2.414 41.719 16.922 1 80.75 436 PRO A N 1
ATOM 3296 C CA . PRO A 1 436 ? -2.631 42.75 15.914 1 80.75 436 PRO A CA 1
ATOM 3297 C C . PRO A 1 436 ? -4.109 43 15.648 1 80.75 436 PRO A C 1
ATOM 3299 O O . PRO A 1 436 ? -4.461 44.031 15.047 1 80.75 436 PRO A O 1
ATOM 3302 N N . LEU A 1 437 ? -4.965 42.188 16.125 1 88.06 437 LEU A N 1
ATOM 3303 C CA . LEU A 1 437 ? -6.383 42.344 15.828 1 88.06 437 LEU A CA 1
ATOM 3304 C C . LEU A 1 437 ? -7.129 42.969 17.016 1 88.06 437 LEU A C 1
ATOM 3306 O O . LEU A 1 437 ? -8.328 43.25 16.922 1 88.06 437 LEU A O 1
ATOM 3310 N N . GLY A 1 438 ? -6.504 43.156 18.031 1 86.62 438 GLY A N 1
ATOM 3311 C CA . GLY A 1 438 ? -7.141 43.719 19.219 1 86.62 438 GLY A CA 1
ATOM 3312 C C . GLY A 1 438 ? -8.344 42.906 19.672 1 86.62 438 GLY A C 1
ATOM 3313 O O . GLY A 1 438 ? -8.25 41.688 19.844 1 86.62 438 GLY A O 1
ATOM 3314 N N . GLU A 1 439 ? -9.43 43.562 19.672 1 81.69 439 GLU A N 1
ATOM 3315 C CA . GLU A 1 439 ? -10.641 42.938 20.203 1 81.69 439 GLU A CA 1
ATOM 3316 C C . GLU A 1 439 ? -11.211 41.938 19.219 1 81.69 439 GLU A C 1
ATOM 3318 O O . GLU A 1 439 ? -11.977 41.031 19.625 1 81.69 439 GLU A O 1
ATOM 3323 N N . LYS A 1 440 ? -10.82 42.062 18.047 1 83.62 440 LYS A N 1
ATOM 3324 C CA . LYS A 1 440 ? -11.336 41.156 17.031 1 83.62 440 LYS A CA 1
ATOM 3325 C C . LYS A 1 440 ? -10.555 39.812 17.016 1 83.62 440 LYS A C 1
ATOM 3327 O O . LYS A 1 440 ? -10.969 38.844 16.375 1 83.62 440 LYS A O 1
ATOM 3332 N N . GLY A 1 441 ? -9.523 39.906 17.75 1 87.5 441 GLY A N 1
ATOM 3333 C CA . GLY A 1 441 ? -8.711 38.688 17.828 1 87.5 441 GLY A CA 1
ATOM 3334 C C . GLY A 1 441 ? -9.188 37.719 18.891 1 87.5 441 GLY A C 1
ATOM 3335 O O . GLY A 1 441 ? -9.828 38.125 19.859 1 87.5 441 GLY A O 1
ATOM 3336 N N . THR A 1 442 ? -8.867 36.469 18.672 1 89.94 442 THR A N 1
ATOM 3337 C CA . THR A 1 442 ? -9.18 35.469 19.672 1 89.94 442 THR A CA 1
ATOM 3338 C C . THR A 1 442 ? -8.445 35.75 20.984 1 89.94 442 THR A C 1
ATOM 3340 O O . THR A 1 442 ? -7.273 36.125 20.969 1 89.94 442 THR A O 1
ATOM 3343 N N . LYS A 1 443 ? -9.148 35.531 22.141 1 92.38 443 LYS A N 1
ATOM 3344 C CA . LYS A 1 443 ? -8.578 35.812 23.453 1 92.38 443 LYS A CA 1
ATOM 3345 C C . LYS A 1 443 ? -7.418 34.844 23.766 1 92.38 443 LYS A C 1
ATOM 3347 O O . LYS A 1 443 ? -7.488 33.656 23.453 1 92.38 443 LYS A O 1
ATOM 3352 N N . ASP A 1 444 ? -6.414 35.406 24.391 1 92.5 444 ASP A N 1
ATOM 3353 C CA . ASP A 1 444 ? -5.23 34.625 24.703 1 92.5 444 ASP A CA 1
ATOM 3354 C C . ASP A 1 444 ? -5.422 33.844 26 1 92.5 444 ASP A C 1
ATOM 3356 O O . ASP A 1 444 ? -6.328 34.125 26.781 1 92.5 444 ASP A O 1
ATOM 3360 N N . GLU A 1 445 ? -4.609 32.781 26.156 1 91.62 445 GLU A N 1
ATOM 3361 C CA . GLU A 1 445 ? -4.523 32 27.391 1 91.62 445 GLU A CA 1
ATOM 3362 C C . GLU A 1 445 ? -3.107 31.484 27.609 1 91.62 445 GLU A C 1
ATOM 3364 O O . GLU A 1 445 ? -2.287 31.484 26.688 1 91.62 445 GLU A O 1
ATOM 3369 N N . GLU A 1 446 ? -2.779 31.062 28.844 1 90.56 446 GLU A N 1
ATOM 3370 C CA . GLU A 1 446 ? -1.469 30.516 29.172 1 90.56 446 GLU A CA 1
ATOM 3371 C C . GLU A 1 446 ? -1.39 29.031 28.797 1 90.56 446 GLU A C 1
ATOM 3373 O O . GLU A 1 446 ? -2.338 28.281 29.031 1 90.56 446 GLU A O 1
ATOM 3378 N N . PRO A 1 447 ? -0.268 28.719 28.188 1 90.31 447 PRO A N 1
ATOM 3379 C CA . PRO A 1 447 ? -0.075 27.281 27.953 1 90.31 447 PRO A CA 1
ATOM 3380 C C . PRO A 1 447 ? 0.233 26.516 29.234 1 90.31 447 PRO A C 1
ATOM 3382 O O . PRO A 1 447 ? 0.601 27.109 30.25 1 90.31 447 PRO A O 1
ATOM 3385 N N . PRO A 1 448 ? 0.001 25.172 29.188 1 86.62 448 PRO A N 1
ATOM 3386 C CA . PRO A 1 448 ? 0.355 24.391 30.375 1 86.62 448 PRO A CA 1
ATOM 3387 C C . PRO A 1 448 ? 1.846 24.438 30.688 1 86.62 448 PRO A C 1
ATOM 3389 O O . PRO A 1 448 ? 2.664 24.703 29.812 1 86.62 448 PRO A O 1
ATOM 3392 N N . ALA A 1 449 ? 2.152 24.172 31.984 1 84.19 449 ALA A N 1
ATOM 3393 C CA . ALA A 1 449 ? 3.547 24.141 32.406 1 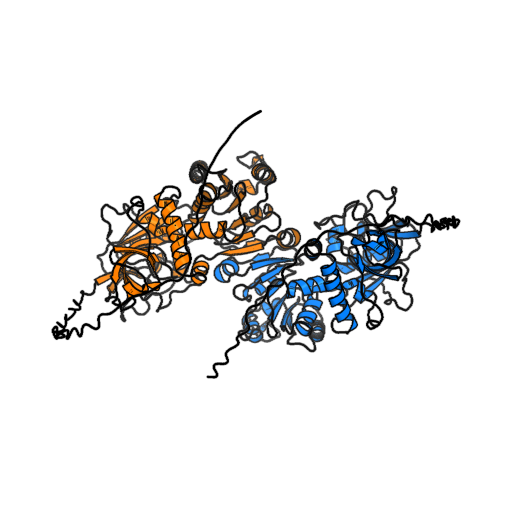84.19 449 ALA A CA 1
ATOM 3394 C C . ALA A 1 449 ? 4.289 22.969 31.781 1 84.19 449 ALA A C 1
ATOM 3396 O O . ALA A 1 449 ? 3.67 21.953 31.406 1 84.19 449 ALA A O 1
ATOM 3397 N N . LEU A 1 450 ? 5.582 23.141 31.516 1 80 450 LEU A N 1
ATOM 3398 C CA . LEU A 1 450 ? 6.395 22.047 30.984 1 80 450 LEU A CA 1
ATOM 3399 C C . LEU A 1 450 ? 6.395 20.875 31.953 1 80 450 LEU A C 1
ATOM 3401 O O . LEU A 1 450 ? 6.418 21.062 33.188 1 80 450 LEU A O 1
ATOM 3405 N N . SER A 1 451 ? 5.98 19.656 31.469 1 65.88 451 SER A N 1
ATOM 3406 C CA . SER A 1 451 ? 6.027 18.469 32.312 1 65.88 451 SER A CA 1
ATOM 3407 C C . SER A 1 451 ? 7.441 18.219 32.844 1 65.88 451 SER A C 1
ATOM 3409 O O . SER A 1 451 ? 8.422 18.531 32.156 1 65.88 451 SER A O 1
ATOM 3411 N N . GLU A 1 452 ? 7.703 18.094 34.188 1 52.94 452 GLU A N 1
ATOM 3412 C CA . GLU A 1 452 ? 8.984 17.625 34.688 1 52.94 452 GLU A CA 1
ATOM 3413 C C . GLU A 1 452 ? 9.445 16.359 33.969 1 52.94 452 GLU A C 1
ATOM 3415 O O . GLU A 1 452 ? 8.641 15.461 33.719 1 52.94 452 GLU A O 1
ATOM 3420 N N . GLY A 1 453 ? 10.328 16.406 33.062 1 42.81 453 GLY A N 1
ATOM 3421 C CA . GLY A 1 453 ? 10.906 15.32 32.281 1 42.81 453 GLY A CA 1
ATOM 3422 C C . GLY A 1 453 ? 10.906 14 33.031 1 42.81 453 GLY A C 1
ATOM 3423 O O . GLY A 1 453 ? 10.977 13.969 34.281 1 42.81 453 GLY A O 1
ATOM 3424 N N . ASN A 1 454 ? 10.414 12.906 32.438 1 35.75 454 ASN A N 1
ATOM 3425 C CA . ASN A 1 454 ? 10.836 11.555 32.781 1 35.75 454 ASN A CA 1
ATOM 3426 C C . ASN A 1 454 ? 12.352 11.43 32.812 1 35.75 454 ASN A C 1
ATOM 3428 O O . ASN A 1 454 ? 12.977 11.211 31.766 1 35.75 454 ASN A O 1
ATOM 3432 N N . LYS A 1 455 ? 13.188 12.117 33.531 1 32.09 455 LYS A N 1
ATOM 3433 C CA . LYS A 1 455 ? 14.562 11.703 33.781 1 32.09 455 LYS A CA 1
ATOM 3434 C C . LYS A 1 455 ? 14.633 10.227 34.156 1 32.09 455 LYS A C 1
ATOM 3436 O O . LYS A 1 455 ? 15.688 9.727 34.562 1 32.09 455 LYS A O 1
ATOM 3441 N N . GLN A 1 456 ? 13.57 9.469 34.469 1 24.36 456 GLN A N 1
ATOM 3442 C CA . GLN A 1 456 ? 13.969 8.062 34.562 1 24.36 456 GLN A CA 1
ATOM 3443 C C . GLN A 1 456 ? 13.914 7.375 33.219 1 24.36 456 GLN A C 1
ATOM 3445 O O . GLN A 1 456 ? 12.922 7.492 32.5 1 24.36 456 GLN A O 1
ATOM 3450 N N . MET B 1 1 ? 29.203 20.656 -49.5 1 16.36 1 MET B N 1
ATOM 3451 C CA . MET B 1 1 ? 28.906 19.484 -50.312 1 16.36 1 MET B CA 1
ATOM 3452 C C . MET B 1 1 ? 27.453 19.5 -50.75 1 16.36 1 MET B C 1
ATOM 3454 O O . MET B 1 1 ? 26.609 20.141 -50.125 1 16.36 1 MET B O 1
ATOM 3458 N N . SER B 1 2 ? 27.125 18.438 -51.594 1 14.99 2 SER B N 1
ATOM 3459 C CA . SER B 1 2 ? 26.516 18.031 -52.844 1 14.99 2 SER B CA 1
ATOM 3460 C C . SER B 1 2 ? 25.047 17.688 -52.656 1 14.99 2 SER B C 1
ATOM 3462 O O . SER B 1 2 ? 24.188 18.188 -53.375 1 14.99 2 SER B O 1
ATOM 3464 N N . VAL B 1 3 ? 24.797 16.328 -52.344 1 15.34 3 VAL B N 1
ATOM 3465 C CA . VAL B 1 3 ? 24.281 15.555 -53.469 1 15.34 3 VAL B CA 1
ATOM 3466 C C . VAL B 1 3 ? 22.797 15.844 -53.656 1 15.34 3 VAL B C 1
ATOM 3468 O O . VAL B 1 3 ? 22.141 16.391 -52.75 1 15.34 3 VAL B O 1
ATOM 3471 N N . MET B 1 4 ? 22.156 14.75 -54 1 15.82 4 MET B N 1
ATOM 3472 C CA . MET B 1 4 ? 21.453 14.352 -55.219 1 15.82 4 MET B CA 1
ATOM 3473 C C . MET B 1 4 ? 19.953 14.625 -55.094 1 15.82 4 MET B C 1
ATOM 3475 O O . MET B 1 4 ? 19.453 14.852 -54 1 15.82 4 MET B O 1
ATOM 3479 N N . GLY B 1 5 ? 19.172 13.695 -55.469 1 14.47 5 GLY B N 1
ATOM 3480 C CA . GLY B 1 5 ? 18.422 13.516 -56.688 1 14.47 5 GLY B CA 1
ATOM 3481 C C . GLY B 1 5 ? 16.922 13.609 -56.5 1 14.47 5 GLY B C 1
ATOM 3482 O O . GLY B 1 5 ? 16.25 14.375 -57.188 1 14.47 5 GLY B O 1
ATOM 3483 N N . ILE B 1 6 ? 16.391 12.422 -56 1 15.1 6 ILE B N 1
ATOM 3484 C CA . ILE B 1 6 ? 15.617 11.789 -57.062 1 15.1 6 ILE B CA 1
ATOM 3485 C C . ILE B 1 6 ? 14.203 12.359 -57.094 1 15.1 6 ILE B C 1
ATOM 3487 O O . ILE B 1 6 ? 13.75 12.969 -56.125 1 15.1 6 ILE B O 1
ATOM 3491 N N . ARG B 1 7 ? 13.203 11.461 -56.781 1 14.79 7 ARG B N 1
ATOM 3492 C CA . ARG B 1 7 ? 12.469 10.836 -57.875 1 14.79 7 ARG B CA 1
ATOM 3493 C C . ARG B 1 7 ? 11.133 11.531 -58.125 1 14.79 7 ARG B C 1
ATOM 3495 O O . ARG B 1 7 ? 10.641 12.25 -57.25 1 14.79 7 ARG B O 1
ATOM 3502 N N . ALA B 1 8 ? 10.195 10.703 -58.594 1 16.39 8 ALA B N 1
ATOM 3503 C CA . ALA B 1 8 ? 9.375 10.703 -59.812 1 16.39 8 ALA B CA 1
ATOM 3504 C C . ALA B 1 8 ? 8.031 11.375 -59.562 1 16.39 8 ALA B C 1
ATOM 3506 O O . ALA B 1 8 ? 7.637 11.594 -58.438 1 16.39 8 ALA B O 1
ATOM 3507 N N . VAL B 1 9 ? 6.973 10.664 -59.938 1 16.08 9 VAL B N 1
ATOM 3508 C CA . VAL B 1 9 ? 6.164 10.75 -61.125 1 16.08 9 VAL B CA 1
ATOM 3509 C C . VAL B 1 9 ? 4.777 11.289 -60.812 1 16.08 9 VAL B C 1
ATOM 3511 O O . VAL B 1 9 ? 4.398 11.352 -59.625 1 16.08 9 VAL B O 1
ATOM 3514 N N . SER B 1 10 ? 3.729 10.625 -61.312 1 15.42 10 SER B N 1
ATOM 3515 C CA . SER B 1 10 ? 2.742 10.859 -62.375 1 15.42 10 SER B CA 1
ATOM 3516 C C . SER B 1 10 ? 1.381 11.211 -61.781 1 15.42 10 SER B C 1
ATOM 3518 O O . SER B 1 10 ? 1.156 11.031 -60.562 1 15.42 10 SER B O 1
ATOM 3520 N N . CYS B 1 11 ? 0.272 10.93 -62.562 1 15.34 11 CYS B N 1
ATOM 3521 C CA . CYS B 1 11 ? -0.816 11.57 -63.312 1 15.34 11 CYS B CA 1
ATOM 3522 C C . CYS B 1 11 ? -2.154 11.32 -62.625 1 15.34 11 CYS B C 1
ATOM 3524 O O . CYS B 1 11 ? -3.205 11.688 -63.156 1 15.34 11 CYS B O 1
ATOM 3526 N N . VAL B 1 12 ? -2.109 10.742 -61.281 1 15.84 12 VAL B N 1
ATOM 3527 C CA . VAL B 1 12 ? -3.133 9.695 -61.25 1 15.84 12 VAL B CA 1
ATOM 3528 C C . VAL B 1 12 ? -4.52 10.336 -61.312 1 15.84 12 VAL B C 1
ATOM 3530 O O . VAL B 1 12 ? -4.922 11.055 -60.406 1 15.84 12 VAL B O 1
ATOM 3533 N N . ARG B 1 13 ? -5.059 10.422 -62.594 1 15.32 13 ARG B N 1
ATOM 3534 C CA . ARG B 1 13 ? -6.16 11.141 -63.219 1 15.32 13 ARG B CA 1
ATOM 3535 C C . ARG B 1 13 ? -7.5 10.727 -62.625 1 15.32 13 ARG B C 1
ATOM 3537 O O . ARG B 1 13 ? -8.375 11.57 -62.406 1 15.32 13 ARG B O 1
ATOM 3544 N N . ALA B 1 14 ? -7.637 9.32 -62.562 1 15.29 14 ALA B N 1
ATOM 3545 C CA . ALA B 1 14 ? -8.75 8.945 -63.438 1 15.29 14 ALA B CA 1
ATOM 3546 C C . ALA B 1 14 ? -10.086 9.336 -62.812 1 15.29 14 ALA B C 1
ATOM 3548 O O . ALA B 1 14 ? -10.18 9.539 -61.594 1 15.29 14 ALA B O 1
ATOM 3549 N N . ALA B 1 15 ? -11.039 8.781 -63.375 1 16.06 15 ALA B N 1
ATOM 3550 C CA . ALA B 1 15 ? -12.297 8.891 -64.125 1 16.06 15 ALA B CA 1
ATOM 3551 C C . ALA B 1 15 ? -13.484 8.531 -63.219 1 16.06 15 ALA B C 1
ATOM 3553 O O . ALA B 1 15 ? -13.57 7.41 -62.719 1 16.06 15 ALA B O 1
ATOM 3554 N N . CYS B 1 16 ? -13.852 9.555 -62.406 1 16.09 16 CYS B N 1
ATOM 3555 C CA . CYS B 1 16 ? -14.969 9.414 -61.469 1 16.09 16 CYS B CA 1
ATOM 3556 C C . CYS B 1 16 ? -16.047 8.5 -62.062 1 16.09 16 CYS B C 1
ATOM 3558 O O . CYS B 1 16 ? -16.469 7.547 -61.406 1 16.09 16 CYS B O 1
ATOM 3560 N N . ARG B 1 17 ? -16.766 9.148 -62.906 1 15.87 17 ARG B N 1
ATOM 3561 C CA . ARG B 1 17 ? -18.156 9.305 -62.5 1 15.87 17 ARG B CA 1
ATOM 3562 C C . ARG B 1 17 ? -18.984 8.094 -62.938 1 15.87 17 ARG B C 1
ATOM 3564 O O . ARG B 1 17 ? -18.531 7.27 -63.719 1 15.87 17 ARG B O 1
ATOM 3571 N N . PRO B 1 18 ? -20.047 8.359 -63.625 1 17.23 18 PRO B N 1
ATOM 3572 C CA . PRO B 1 18 ? -21.406 8.008 -63.188 1 17.23 18 PRO B CA 1
ATOM 3573 C C . PRO B 1 18 ? -21.953 6.781 -63.906 1 17.23 18 PRO B C 1
ATOM 3575 O O . PRO B 1 18 ? -22.844 6.102 -63.375 1 17.23 18 PRO B O 1
ATOM 3578 N N . PHE B 1 19 ? -21.219 6.277 -65.125 1 15.95 19 PHE B N 1
ATOM 3579 C CA . PHE B 1 19 ? -22.297 6.387 -66.125 1 15.95 19 PHE B CA 1
ATOM 3580 C C . PHE B 1 19 ? -23.375 5.336 -65.875 1 15.95 19 PHE B C 1
ATOM 3582 O O . PHE B 1 19 ? -24.531 5.672 -65.625 1 15.95 19 PHE B O 1
ATOM 3589 N N . ASN B 1 20 ? -23.375 4.426 -66.875 1 15.7 20 ASN B N 1
ATOM 3590 C CA . ASN B 1 20 ? -24.484 4.203 -67.812 1 15.7 20 ASN B CA 1
ATOM 3591 C C . ASN B 1 20 ? -25.406 3.092 -67.312 1 15.7 20 ASN B C 1
ATOM 3593 O O . ASN B 1 20 ? -25.062 2.355 -66.438 1 15.7 20 ASN B O 1
ATOM 3597 N N . VAL B 1 21 ? -25.453 1.93 -68.188 1 16.44 21 VAL B N 1
ATOM 3598 C CA . VAL B 1 21 ? -26.547 1.673 -69.125 1 16.44 21 VAL B CA 1
ATOM 3599 C C . VAL B 1 21 ? -27.406 0.521 -68.625 1 16.44 21 VAL B C 1
ATOM 3601 O O . VAL B 1 21 ? -28.625 0.646 -68.5 1 16.44 21 VAL B O 1
ATOM 3604 N N . GLY B 1 22 ? -27 -0.82 -68.875 1 16.11 22 GLY B N 1
ATOM 3605 C CA . GLY B 1 22 ? -27.766 -1.507 -69.938 1 16.11 22 GLY B CA 1
ATOM 3606 C C . GLY B 1 22 ? -28.891 -2.346 -69.375 1 16.11 22 GLY B C 1
ATOM 3607 O O . GLY B 1 22 ? -28.984 -2.551 -68.125 1 16.11 22 GLY B O 1
ATOM 3608 N N . PHE B 1 23 ? -29.047 -3.574 -70.125 1 17.55 23 PHE B N 1
ATOM 3609 C CA . PHE B 1 23 ? -30.203 -4.172 -70.812 1 17.55 23 PHE B CA 1
ATOM 3610 C C . PHE B 1 23 ? -30.922 -5.133 -69.875 1 17.55 23 PHE B C 1
ATOM 3612 O O . PHE B 1 23 ? -30.406 -5.5 -68.812 1 17.55 23 PHE B O 1
ATOM 3619 N N . PRO B 1 24 ? -31.172 -6.367 -70.562 1 17.97 24 PRO B N 1
ATOM 3620 C CA . PRO B 1 24 ? -32.469 -6.938 -70.938 1 17.97 24 PRO B CA 1
ATOM 3621 C C . PRO B 1 24 ? -32.969 -7.965 -69.875 1 17.97 24 PRO B C 1
ATOM 3623 O O . PRO B 1 24 ? -34.125 -7.902 -69.5 1 17.97 24 PRO B O 1
ATOM 3626 N N . LEU B 1 25 ? -32.312 -9.188 -69.812 1 18.09 25 LEU B N 1
ATOM 3627 C CA . LEU B 1 25 ? -33.062 -10.352 -70.312 1 18.09 25 LEU B CA 1
ATOM 3628 C C . LEU B 1 25 ? -33.75 -11.062 -69.125 1 18.09 25 LEU B C 1
ATOM 3630 O O . LEU B 1 25 ? -33.156 -11.234 -68.062 1 18.09 25 LEU B O 1
ATOM 3634 N N . ARG B 1 26 ? -35.031 -11.195 -69.125 1 18.39 26 ARG B N 1
ATOM 3635 C CA . ARG B 1 26 ? -36.094 -11.688 -68.312 1 18.39 26 ARG B CA 1
ATOM 3636 C C . ARG B 1 26 ? -36 -13.195 -68.062 1 18.39 26 ARG B C 1
ATOM 3638 O O . ARG B 1 26 ? -36.875 -13.812 -67.5 1 18.39 26 ARG B O 1
ATOM 3645 N N . VAL B 1 27 ? -34.781 -13.969 -68.375 1 19.27 27 VAL B N 1
ATOM 3646 C CA . VAL B 1 27 ? -35.25 -15.312 -68.75 1 19.27 27 VAL B CA 1
ATOM 3647 C C . VAL B 1 27 ? -35.844 -15.977 -67.5 1 19.27 27 VAL B C 1
ATOM 3649 O O . VAL B 1 27 ? -35.406 -15.75 -66.375 1 19.27 27 VAL B O 1
ATOM 3652 N N . ASP B 1 28 ? -37 -16.688 -67.688 1 19.92 28 ASP B N 1
ATOM 3653 C CA . ASP B 1 28 ? -38.094 -17.375 -66.938 1 19.92 28 ASP B CA 1
ATOM 3654 C C . ASP B 1 28 ? -37.594 -18.656 -66.312 1 19.92 28 ASP B C 1
ATOM 3656 O O . ASP B 1 28 ? -38.375 -19.453 -65.812 1 19.92 28 ASP B O 1
ATOM 3660 N N . ARG B 1 29 ? -36.219 -18.781 -65.875 1 17.16 29 ARG B N 1
ATOM 3661 C CA . ARG B 1 29 ? -35.875 -20.188 -65.75 1 17.16 29 ARG B CA 1
ATOM 3662 C C . ARG B 1 29 ? -36.781 -20.875 -64.75 1 17.16 29 ARG B C 1
ATOM 3664 O O . ARG B 1 29 ? -37 -20.359 -63.625 1 17.16 29 ARG B O 1
ATOM 3671 N N . ALA B 1 30 ? -37.625 -21.75 -65.125 1 20.83 30 ALA B N 1
ATOM 3672 C CA . ALA B 1 30 ? -38.531 -22.719 -64.5 1 20.83 30 ALA B CA 1
ATOM 3673 C C . ALA B 1 30 ? -37.75 -23.688 -63.594 1 20.83 30 ALA B C 1
ATOM 3675 O O . ALA B 1 30 ? -37.375 -24.781 -64 1 20.83 30 ALA B O 1
ATOM 3676 N N . ILE B 1 31 ? -36.688 -23.281 -62.781 1 19.64 31 ILE B N 1
ATOM 3677 C CA . ILE B 1 31 ? -35.906 -24.422 -62.312 1 19.64 31 ILE B CA 1
ATOM 3678 C C . ILE B 1 31 ? -36.781 -25.328 -61.469 1 19.64 31 ILE B C 1
ATOM 3680 O O . ILE B 1 31 ? -37.5 -24.859 -60.594 1 19.64 31 ILE B O 1
ATOM 3684 N N . ALA B 1 32 ? -37.062 -26.625 -62 1 25.16 32 ALA B N 1
ATOM 3685 C CA . ALA B 1 32 ? -37.625 -27.891 -61.531 1 25.16 32 ALA B CA 1
ATOM 3686 C C . ALA B 1 32 ? -37 -28.328 -60.219 1 25.16 32 ALA B C 1
ATOM 3688 O O . ALA B 1 32 ? -35.812 -28.578 -60.156 1 25.16 32 ALA B O 1
ATOM 3689 N N . GLY B 1 33 ? -37.344 -27.719 -59.062 1 22.62 33 GLY B N 1
ATOM 3690 C CA . GLY B 1 33 ? -36.75 -27.953 -57.75 1 22.62 33 GLY B CA 1
ATOM 3691 C C . GLY B 1 33 ? -36.812 -29.406 -57.312 1 22.62 33 GLY B C 1
ATOM 3692 O O . GLY B 1 33 ? -37.875 -30 -57.25 1 22.62 33 GLY B O 1
ATOM 3693 N N . ASN B 1 34 ? -35.781 -30.234 -57.844 1 22.44 34 ASN B N 1
ATOM 3694 C CA . ASN B 1 34 ? -35.594 -31.625 -57.406 1 22.44 34 ASN B CA 1
ATOM 3695 C C . ASN B 1 34 ? -35.562 -31.734 -55.906 1 22.44 34 ASN B C 1
ATOM 3697 O O . ASN B 1 34 ? -34.875 -30.953 -55.219 1 22.44 34 ASN B O 1
ATOM 3701 N N . PHE B 1 35 ? -36.594 -32.312 -55.312 1 23.62 35 PHE B N 1
ATOM 3702 C CA . PHE B 1 35 ? -36.875 -32.688 -53.938 1 23.62 35 PHE B CA 1
ATOM 3703 C C . PHE B 1 35 ? -35.781 -33.594 -53.375 1 23.62 35 PHE B C 1
ATOM 3705 O O . PHE B 1 35 ? -35.656 -34.75 -53.781 1 23.62 35 PHE B O 1
ATOM 3712 N N . GLN B 1 36 ? -34.5 -33.094 -53.344 1 21.62 36 GLN B N 1
ATOM 3713 C CA . GLN B 1 36 ? -33.531 -34.031 -52.75 1 21.62 36 GLN B CA 1
ATOM 3714 C C . GLN B 1 36 ? -34 -34.531 -51.406 1 21.62 36 GLN B C 1
ATOM 3716 O O . GLN B 1 36 ? -34.469 -33.75 -50.562 1 21.62 36 GLN B O 1
ATOM 3721 N N . GLN B 1 37 ? -34.219 -35.844 -51.281 1 25.69 37 GLN B N 1
ATOM 3722 C CA . GLN B 1 37 ? -34.5 -36.688 -50.125 1 25.69 37 GLN B CA 1
ATOM 3723 C C . GLN B 1 37 ? -33.469 -36.438 -49.031 1 25.69 37 GLN B C 1
ATOM 3725 O O . GLN B 1 37 ? -32.25 -36.531 -49.25 1 25.69 37 GLN B O 1
ATOM 3730 N N . ARG B 1 38 ? -33.812 -35.656 -48 1 27.25 38 ARG B N 1
ATOM 3731 C CA . ARG B 1 38 ? -33.062 -35.406 -46.781 1 27.25 38 ARG B CA 1
ATOM 3732 C C . ARG B 1 38 ? -32.625 -36.719 -46.125 1 27.25 38 ARG B C 1
ATOM 3734 O O . ARG B 1 38 ? -33.5 -37.469 -45.656 1 27.25 38 ARG B O 1
ATOM 3741 N N . ALA B 1 39 ? -31.609 -37.375 -46.594 1 23.77 39 ALA B N 1
ATOM 3742 C CA . ALA B 1 39 ? -31.016 -38.438 -45.781 1 23.77 39 ALA B CA 1
ATOM 3743 C C . ALA B 1 39 ? -30.797 -38 -44.344 1 23.77 39 ALA B C 1
ATOM 3745 O O . ALA B 1 39 ? -30.141 -36.969 -44.094 1 23.77 39 ALA B O 1
ATOM 3746 N N . THR B 1 40 ? -31.781 -38.375 -43.594 1 28.86 40 THR B N 1
ATOM 3747 C CA . THR B 1 40 ? -31.594 -38.219 -42.156 1 28.86 40 THR B CA 1
ATOM 3748 C C . THR B 1 40 ? -30.328 -38.906 -41.688 1 28.86 40 THR B C 1
ATOM 3750 O O . THR B 1 40 ? -30.188 -40.125 -41.844 1 28.86 40 THR B O 1
ATOM 3753 N N . PHE B 1 41 ? -29.141 -38.375 -41.906 1 26.69 41 PHE B N 1
ATOM 3754 C CA . PHE B 1 41 ? -27.969 -38.875 -41.188 1 26.69 41 PHE B CA 1
ATOM 3755 C C . PHE B 1 41 ? -28.234 -39.031 -39.719 1 26.69 41 PHE B C 1
ATOM 3757 O O . PHE B 1 41 ? -28.531 -38.031 -39.031 1 26.69 41 PHE B O 1
ATOM 3764 N N . ALA B 1 42 ? -28.844 -40.094 -39.438 1 31.22 42 ALA B N 1
ATOM 3765 C CA . ALA B 1 42 ? -28.797 -40.469 -38.031 1 31.22 42 ALA B CA 1
ATOM 3766 C C . ALA B 1 42 ? -27.391 -40.281 -37.469 1 31.22 42 ALA B C 1
ATOM 3768 O O . ALA B 1 42 ? -26.453 -40.938 -37.906 1 31.22 42 ALA B O 1
ATOM 3769 N N . SER B 1 43 ? -27.062 -39.125 -37.125 1 31.69 43 SER B N 1
ATOM 3770 C CA . SER B 1 43 ? -25.844 -38.938 -36.344 1 31.69 43 SER B CA 1
ATOM 3771 C C . SER B 1 43 ? -25.672 -40 -35.281 1 31.69 43 SER B C 1
ATOM 3773 O O . SER B 1 43 ? -26.547 -40.156 -34.438 1 31.69 43 SER B O 1
ATOM 3775 N N . SER B 1 44 ? -25.297 -41.188 -35.656 1 32.84 44 SER B N 1
ATOM 3776 C CA . SER B 1 44 ? -24.891 -42.156 -34.656 1 32.84 44 SER B CA 1
ATOM 3777 C C . SER B 1 44 ? -24.109 -41.5 -33.531 1 32.84 44 SER B C 1
ATOM 3779 O O . SER B 1 44 ? -23.031 -40.938 -33.75 1 32.84 44 SER B O 1
ATOM 3781 N N . SER B 1 45 ? -24.766 -40.875 -32.594 1 37.88 45 SER B N 1
ATOM 3782 C CA . SER B 1 45 ? -24.141 -40.562 -31.328 1 37.88 45 SER B CA 1
ATOM 3783 C C . SER B 1 45 ? -23.359 -41.75 -30.797 1 37.88 45 SER B C 1
ATOM 3785 O O . SER B 1 45 ? -23.938 -42.75 -30.375 1 37.88 45 SER B O 1
ATOM 3787 N N . SER B 1 46 ? -22.438 -42.375 -31.531 1 37.59 46 SER B N 1
ATOM 3788 C CA . SER B 1 46 ? -21.562 -43.375 -30.922 1 37.59 46 SER B CA 1
ATOM 3789 C C . SER B 1 46 ? -21.375 -43.125 -29.422 1 37.59 46 SER B C 1
ATOM 3791 O O . SER B 1 46 ? -20.922 -42.031 -29.031 1 37.59 46 SER B O 1
ATOM 3793 N N . SER B 1 47 ? -22.156 -43.625 -28.625 1 44.84 47 SER B N 1
ATOM 3794 C CA . SER B 1 47 ? -22.062 -43.688 -27.172 1 44.84 47 SER B CA 1
ATOM 3795 C C . SER B 1 47 ? -20.625 -43.938 -26.734 1 44.84 47 SER B C 1
ATOM 3797 O O . SER B 1 47 ? -20.125 -45.062 -26.844 1 44.84 47 SER B O 1
ATOM 3799 N N . ARG B 1 48 ? -19.75 -43.094 -26.984 1 52.5 48 ARG B N 1
ATOM 3800 C CA . ARG B 1 48 ? -18.391 -43.25 -26.5 1 52.5 48 ARG B CA 1
ATOM 3801 C C . ARG B 1 48 ? -18.375 -43.719 -25.047 1 52.5 48 ARG B C 1
ATOM 3803 O O . ARG B 1 48 ? -19.094 -43.156 -24.203 1 52.5 48 ARG B O 1
ATOM 3810 N N . ALA B 1 49 ? -17.891 -44.906 -24.766 1 57.97 49 ALA B N 1
ATOM 3811 C CA . ALA B 1 49 ? -17.75 -45.594 -23.484 1 57.97 49 ALA B CA 1
ATOM 3812 C C . ALA B 1 49 ? -17.094 -44.656 -22.453 1 57.97 49 ALA B C 1
ATOM 3814 O O . ALA B 1 49 ? -16.219 -43.875 -22.797 1 57.97 49 ALA B O 1
ATOM 3815 N N . ALA B 1 50 ? -17.75 -44.594 -21.281 1 72.38 50 ALA B N 1
ATOM 3816 C CA . ALA B 1 50 ? -17.234 -43.875 -20.125 1 72.38 50 ALA B CA 1
ATOM 3817 C C . ALA B 1 50 ? -15.766 -44.188 -19.891 1 72.38 50 ALA B C 1
ATOM 3819 O O . ALA B 1 50 ? -15.32 -45.312 -20.078 1 72.38 50 ALA B O 1
ATOM 3820 N N . ILE B 1 51 ? -14.977 -43.156 -19.828 1 86 51 ILE B N 1
ATOM 3821 C CA . ILE B 1 51 ? -13.547 -43.312 -19.562 1 86 51 ILE B CA 1
ATOM 3822 C C . ILE B 1 51 ? -13.312 -43.469 -18.062 1 86 51 ILE B C 1
ATOM 3824 O O . ILE B 1 51 ? -13.984 -42.812 -17.25 1 86 51 ILE B O 1
ATOM 3828 N N . THR B 1 52 ? -12.469 -44.406 -17.766 1 88.75 52 THR B N 1
ATOM 3829 C CA . THR B 1 52 ? -12.008 -44.5 -16.375 1 88.75 52 THR B CA 1
ATOM 3830 C C . THR B 1 52 ? -10.883 -43.5 -16.109 1 88.75 52 THR B C 1
ATOM 3832 O O . THR B 1 52 ? -9.844 -43.562 -16.766 1 88.75 52 THR B O 1
ATOM 3835 N N . ALA B 1 53 ? -11.125 -42.594 -15.18 1 90.69 53 ALA B N 1
ATOM 3836 C CA . ALA B 1 53 ? -10.156 -41.562 -14.852 1 90.69 53 ALA B CA 1
ATOM 3837 C C . ALA B 1 53 ? -9.602 -41.75 -13.445 1 90.69 53 ALA B C 1
ATOM 3839 O O . ALA B 1 53 ? -10.234 -42.406 -12.602 1 90.69 53 ALA B O 1
ATOM 3840 N N . ARG B 1 54 ? -8.414 -41.281 -13.234 1 92.44 54 ARG B N 1
ATOM 3841 C CA . ARG B 1 54 ? -7.758 -41.25 -11.93 1 92.44 54 ARG B CA 1
ATOM 3842 C C . ARG B 1 54 ? -7.445 -39.844 -11.484 1 92.44 54 ARG B C 1
ATOM 3844 O O . ARG B 1 54 ? -7.109 -38.969 -12.305 1 92.44 54 ARG B O 1
ATOM 3851 N N . ALA B 1 55 ? -7.57 -39.594 -10.156 1 93.25 55 ALA B N 1
ATOM 3852 C CA . ALA B 1 55 ? -7.289 -38.281 -9.617 1 93.25 55 ALA B CA 1
ATOM 3853 C C . ALA B 1 55 ? -6.707 -38.375 -8.211 1 93.25 55 ALA B C 1
ATOM 3855 O O . ALA B 1 55 ? -6.762 -39.406 -7.578 1 93.25 55 ALA B O 1
ATOM 3856 N N . ILE B 1 56 ? -6.023 -37.344 -7.805 1 94.75 56 ILE B N 1
ATOM 3857 C CA . ILE B 1 56 ? -5.652 -37.125 -6.41 1 94.75 56 ILE B CA 1
ATOM 3858 C C . ILE B 1 56 ? -6.723 -36.281 -5.707 1 94.75 56 ILE B C 1
ATOM 3860 O O . ILE B 1 56 ? -6.949 -35.125 -6.074 1 94.75 56 ILE B O 1
ATOM 3864 N N . VAL B 1 57 ? -7.316 -36.875 -4.648 1 93 57 VAL B N 1
ATOM 3865 C CA . VAL B 1 57 ? -8.484 -36.25 -4.043 1 93 57 VAL B CA 1
ATOM 3866 C C . VAL B 1 57 ? -8.273 -36.094 -2.537 1 93 57 VAL B C 1
ATOM 3868 O O . VAL B 1 57 ? -7.332 -36.688 -1.979 1 93 57 VAL B O 1
ATOM 3871 N N . TYR B 1 58 ? -9.039 -35.312 -1.945 1 92.12 58 TYR B N 1
ATOM 3872 C CA . TYR B 1 58 ? -9.18 -35.219 -0.497 1 92.12 58 TYR B CA 1
ATOM 3873 C C . TYR B 1 58 ? -10.617 -34.875 -0.112 1 92.12 58 TYR B C 1
ATOM 3875 O O . TYR B 1 58 ? -11.359 -34.281 -0.908 1 92.12 58 TYR B O 1
ATOM 3883 N N . GLU B 1 59 ? -11.023 -35.219 1.048 1 88.94 59 GLU B N 1
ATOM 3884 C CA . GLU B 1 59 ? -12.383 -35 1.55 1 88.94 59 GLU B CA 1
ATOM 3885 C C . GLU B 1 59 ? -12.422 -33.906 2.602 1 88.94 59 GLU B C 1
ATOM 3887 O O . GLU B 1 59 ? -13.422 -33.219 2.738 1 88.94 59 GLU B O 1
ATOM 3892 N N . THR B 1 60 ? -11.367 -33.906 3.346 1 90.94 60 THR B N 1
ATOM 3893 C CA . THR B 1 60 ? -11.227 -32.906 4.395 1 90.94 60 THR B CA 1
ATOM 3894 C C . THR B 1 60 ? -9.898 -32.156 4.262 1 90.94 60 THR B C 1
ATOM 3896 O O . THR B 1 60 ? -8.938 -32.688 3.707 1 90.94 60 THR B O 1
ATOM 3899 N N . HIS B 1 61 ? -9.945 -30.969 4.727 1 93 61 HIS B N 1
ATOM 3900 C CA . HIS B 1 61 ? -8.703 -30.219 4.734 1 93 61 HIS B CA 1
ATOM 3901 C C . HIS B 1 61 ? -7.711 -30.797 5.738 1 93 61 HIS B C 1
ATOM 3903 O O . HIS B 1 61 ? -8.109 -31.391 6.742 1 93 61 HIS B O 1
ATOM 3909 N N . GLY B 1 62 ? -6.422 -30.594 5.48 1 94 62 GLY B N 1
ATOM 3910 C CA . GLY B 1 62 ? -5.34 -31.062 6.324 1 94 62 GLY B CA 1
ATOM 3911 C C . GLY B 1 62 ? -3.99 -31.047 5.633 1 94 62 GLY B C 1
ATOM 3912 O O . GLY B 1 62 ? -3.855 -30.484 4.543 1 94 62 GLY B O 1
ATOM 3913 N N . GLU B 1 63 ? -3.057 -31.625 6.34 1 94.31 63 GLU B N 1
ATOM 3914 C CA . GLU B 1 63 ? -1.747 -31.766 5.707 1 94.31 63 GLU B CA 1
ATOM 3915 C C . GLU B 1 63 ? -1.812 -32.688 4.488 1 94.31 63 GLU B C 1
ATOM 3917 O O . GLU B 1 63 ? -2.4 -33.75 4.547 1 94.31 63 GLU B O 1
ATOM 3922 N N . PRO B 1 64 ? -1.249 -32.281 3.438 1 94.5 64 PRO B N 1
ATOM 3923 C CA . PRO B 1 64 ? -1.291 -33.094 2.219 1 94.5 64 PRO B CA 1
ATOM 3924 C C . PRO B 1 64 ? -0.851 -34.531 2.453 1 94.5 64 PRO B C 1
ATOM 3926 O O . PRO B 1 64 ? -1.46 -35.469 1.916 1 94.5 64 PRO B O 1
ATOM 3929 N N . SER B 1 65 ? 0.162 -34.719 3.268 1 92.56 65 SER B N 1
ATOM 3930 C CA . SER B 1 65 ? 0.688 -36.062 3.539 1 92.56 65 SER B CA 1
ATOM 3931 C C . SER B 1 65 ? -0.355 -36.938 4.223 1 92.56 65 SER B C 1
ATOM 3933 O O . SER B 1 65 ? -0.238 -38.156 4.227 1 92.56 65 SER B O 1
ATOM 3935 N N . ASP B 1 66 ? -1.393 -36.312 4.742 1 93.56 66 ASP B N 1
ATOM 3936 C CA . ASP B 1 66 ? -2.381 -37.062 5.523 1 93.56 66 ASP B CA 1
ATOM 3937 C C . ASP B 1 66 ? -3.684 -37.219 4.746 1 93.56 66 ASP B C 1
ATOM 3939 O O . ASP B 1 66 ? -4.406 -38.188 4.938 1 93.56 66 ASP B O 1
ATOM 3943 N N . VAL B 1 67 ? -3.982 -36.312 3.877 1 94.56 67 VAL B N 1
ATOM 3944 C CA . VAL B 1 67 ? -5.375 -36.25 3.443 1 94.56 67 VAL B CA 1
ATOM 3945 C C . VAL B 1 67 ? -5.465 -36.625 1.961 1 94.56 67 VAL B C 1
ATOM 3947 O O . VAL B 1 67 ? -6.539 -36.969 1.461 1 94.56 67 VAL B O 1
ATOM 3950 N N . LEU B 1 68 ? -4.414 -36.562 1.23 1 95.5 68 LEU B N 1
ATOM 3951 C CA . LEU B 1 68 ? -4.457 -36.844 -0.202 1 95.5 68 LEU B CA 1
ATOM 3952 C C . LEU B 1 68 ? -4.48 -38.344 -0.465 1 95.5 68 LEU B C 1
ATOM 3954 O O . LEU B 1 68 ? -3.799 -39.094 0.221 1 95.5 68 LEU B O 1
ATOM 3958 N N . ARG B 1 69 ? -5.223 -38.688 -1.487 1 94.56 69 ARG B N 1
ATOM 3959 C CA . ARG B 1 69 ? -5.23 -40.062 -1.948 1 94.56 69 ARG B CA 1
ATOM 3960 C C . ARG B 1 69 ? -5.645 -40.156 -3.414 1 94.56 69 ARG B C 1
ATOM 3962 O O . ARG B 1 69 ? -6.328 -39.25 -3.926 1 94.56 69 ARG B O 1
ATOM 3969 N N . THR B 1 70 ? -5.281 -41.25 -4.016 1 93.56 70 THR B N 1
ATOM 3970 C CA . THR B 1 70 ? -5.727 -41.531 -5.383 1 93.56 70 THR B CA 1
ATOM 3971 C C . THR B 1 70 ? -7.164 -42.031 -5.395 1 93.56 70 THR B C 1
ATOM 3973 O O . THR B 1 70 ? -7.605 -42.688 -4.438 1 93.56 70 THR B O 1
ATOM 3976 N N . HIS B 1 71 ? -7.781 -41.719 -6.422 1 91.62 71 HIS B N 1
ATOM 3977 C CA . HIS B 1 71 ? -9.172 -42.125 -6.609 1 91.62 71 HIS B CA 1
ATOM 3978 C C . HIS B 1 71 ? -9.469 -42.406 -8.078 1 91.62 71 HIS B C 1
ATOM 3980 O O . HIS B 1 71 ? -9.055 -41.656 -8.953 1 91.62 71 HIS B O 1
ATOM 3986 N N . THR B 1 72 ? -10.117 -43.531 -8.281 1 90.81 72 THR B N 1
ATOM 3987 C CA . THR B 1 72 ? -10.562 -43.875 -9.633 1 90.81 72 THR B CA 1
ATOM 3988 C C . THR B 1 72 ? -12.055 -43.625 -9.797 1 90.81 72 THR B C 1
ATOM 3990 O O . THR B 1 72 ? -12.844 -43.906 -8.898 1 90.81 72 THR B O 1
ATOM 3993 N N . PHE B 1 73 ? -12.383 -43.062 -10.906 1 86 73 PHE B N 1
ATOM 3994 C CA . PHE B 1 73 ? -13.789 -42.75 -11.148 1 86 73 PHE B CA 1
ATOM 3995 C C . PHE B 1 73 ? -14.109 -42.812 -12.633 1 86 73 PHE B C 1
ATOM 3997 O O . PHE B 1 73 ? -13.203 -42.812 -13.469 1 86 73 PHE B O 1
ATOM 4004 N N . SER B 1 74 ? -15.43 -42.938 -12.914 1 87 74 SER B N 1
ATOM 4005 C CA . SER B 1 74 ? -15.891 -42.938 -14.297 1 87 74 SER B CA 1
ATOM 4006 C C . SER B 1 74 ? -16.234 -41.531 -14.773 1 87 74 SER B C 1
ATOM 4008 O O . SER B 1 74 ? -16.969 -40.812 -14.102 1 87 74 SER B O 1
ATOM 4010 N N . LEU B 1 75 ? -15.648 -41.188 -15.859 1 87.81 75 LEU B N 1
ATOM 4011 C CA . LEU B 1 75 ? -15.883 -39.875 -16.438 1 87.81 75 LEU B CA 1
ATOM 4012 C C . LEU B 1 75 ? -16.891 -39.969 -17.578 1 87.81 75 LEU B C 1
ATOM 4014 O O . LEU B 1 75 ? -16.719 -40.75 -18.5 1 87.81 75 LEU B O 1
ATOM 4018 N N . SER B 1 76 ? -17.891 -39.125 -17.484 1 84.56 76 SER B N 1
ATOM 4019 C CA . SER B 1 76 ? -18.938 -39.094 -18.5 1 84.56 76 SER B CA 1
ATOM 4020 C C . SER B 1 76 ? -18.484 -38.281 -19.719 1 84.56 76 SER B C 1
ATOM 4022 O O . SER B 1 76 ? -17.531 -37.5 -19.641 1 84.56 76 SER B O 1
ATOM 4024 N N . ASP B 1 77 ? -19.234 -38.5 -20.75 1 89.12 77 ASP B N 1
ATOM 4025 C CA . ASP B 1 77 ? -19 -37.688 -21.938 1 89.12 77 ASP B CA 1
ATOM 4026 C C . ASP B 1 77 ? -19.297 -36.219 -21.672 1 89.12 77 ASP B C 1
ATOM 4028 O O . ASP B 1 77 ? -20.188 -35.906 -20.875 1 89.12 77 ASP B O 1
ATOM 4032 N N . PRO B 1 78 ? -18.562 -35.344 -22.391 1 92.69 78 PRO B N 1
ATOM 4033 C CA . PRO B 1 78 ? -18.812 -33.938 -22.188 1 92.69 78 PRO B CA 1
ATOM 4034 C C . PRO B 1 78 ? -20.188 -33.5 -22.688 1 92.69 78 PRO B C 1
ATOM 4036 O O . PRO B 1 78 ? -20.656 -34 -23.719 1 92.69 78 PRO B O 1
ATOM 4039 N N . SER B 1 79 ? -20.828 -32.594 -21.922 1 92.12 79 SER B N 1
ATOM 4040 C CA . SER B 1 79 ? -22.078 -31.969 -22.359 1 92.12 79 SER B CA 1
ATOM 4041 C C . SER B 1 79 ? -21.828 -30.984 -23.516 1 92.12 79 SER B C 1
ATOM 4043 O O . SER B 1 79 ? -20.688 -30.828 -23.969 1 92.12 79 SER B O 1
ATOM 4045 N N . ALA B 1 80 ? -22.875 -30.359 -24.016 1 94.69 80 ALA B N 1
ATOM 4046 C CA . ALA B 1 80 ? -22.875 -29.594 -25.25 1 94.69 80 ALA B CA 1
ATOM 4047 C C . ALA B 1 80 ? -21.766 -28.531 -25.234 1 94.69 80 ALA B C 1
ATOM 4049 O O . ALA B 1 80 ? -21.109 -28.312 -26.25 1 94.69 80 ALA B O 1
ATOM 4050 N N . THR B 1 81 ? -21.531 -27.891 -24.109 1 94.56 81 THR B N 1
ATOM 4051 C CA . THR B 1 81 ? -20.594 -26.781 -24.062 1 94.56 81 THR B CA 1
ATOM 4052 C C . THR B 1 81 ? -19.281 -27.188 -23.406 1 94.56 81 THR B C 1
ATOM 4054 O O . THR B 1 81 ? -18.406 -26.359 -23.172 1 94.56 81 THR B O 1
ATOM 4057 N N . GLN B 1 82 ? -19.125 -28.453 -23.156 1 93.81 82 GLN B N 1
ATOM 4058 C CA . GLN B 1 82 ? -17.984 -28.953 -22.375 1 93.81 82 GLN B CA 1
ATOM 4059 C C . GLN B 1 82 ? -16.969 -29.641 -23.281 1 93.81 82 GLN B C 1
ATOM 4061 O O . GLN B 1 82 ? -17.25 -29.906 -24.453 1 93.81 82 GLN B O 1
ATOM 4066 N N . VAL B 1 83 ? -15.789 -29.859 -22.719 1 94.81 83 VAL B N 1
ATOM 4067 C CA . VAL B 1 83 ? -14.711 -30.594 -23.359 1 94.81 83 VAL B CA 1
ATOM 4068 C C . VAL B 1 83 ? -14.148 -31.641 -22.406 1 94.81 83 VAL B C 1
ATOM 4070 O O . VAL B 1 83 ? -14.102 -31.422 -21.188 1 94.81 83 VAL B O 1
ATOM 4073 N N . ARG B 1 84 ? -13.789 -32.719 -22.953 1 95.06 84 ARG B N 1
ATOM 4074 C CA . ARG B 1 84 ? -13.016 -33.719 -22.219 1 95.06 84 ARG B CA 1
ATOM 4075 C C . ARG B 1 84 ? -11.523 -33.562 -22.484 1 95.06 84 ARG B C 1
ATOM 4077 O O . ARG B 1 84 ? -11.094 -33.469 -23.625 1 95.06 84 ARG B O 1
ATOM 4084 N N . LEU B 1 85 ? -10.82 -33.5 -21.406 1 95.69 85 LEU B N 1
ATOM 4085 C CA . LEU B 1 85 ? -9.383 -33.281 -21.484 1 95.69 85 LEU B CA 1
ATOM 4086 C C . LEU B 1 85 ? -8.594 -34.469 -20.953 1 95.69 85 LEU B C 1
ATOM 4088 O O . LEU B 1 85 ? -8.984 -35.062 -19.953 1 95.69 85 LEU B O 1
ATOM 4092 N N . ARG B 1 86 ? -7.586 -34.812 -21.656 1 96.38 86 ARG B N 1
ATOM 4093 C CA . ARG B 1 86 ? -6.52 -35.625 -21.094 1 96.38 86 ARG B CA 1
ATOM 4094 C C . ARG B 1 86 ? -5.383 -34.781 -20.547 1 96.38 86 ARG B C 1
ATOM 4096 O O . ARG B 1 86 ? -4.691 -34.094 -21.328 1 96.38 86 ARG B O 1
ATOM 4103 N N . VAL B 1 87 ? -5.156 -34.844 -19.266 1 96.31 87 VAL B N 1
ATOM 4104 C CA . VAL B 1 87 ? -4.129 -34 -18.656 1 96.31 87 VAL B CA 1
ATOM 4105 C C . VAL B 1 87 ? -2.748 -34.594 -18.938 1 96.31 87 VAL B C 1
ATOM 4107 O O . VAL B 1 87 ? -2.496 -35.75 -18.672 1 96.31 87 VAL B O 1
ATOM 4110 N N . LEU B 1 88 ? -1.891 -33.812 -19.547 1 97.31 88 LEU B N 1
ATOM 4111 C CA . LEU B 1 88 ? -0.535 -34.25 -19.859 1 97.31 88 LEU B CA 1
ATOM 4112 C C . LEU B 1 88 ? 0.375 -34.094 -18.641 1 97.31 88 LEU B C 1
ATOM 4114 O O . LEU B 1 88 ? 1.173 -35 -18.359 1 97.31 88 LEU B O 1
ATOM 4118 N N . LEU B 1 89 ? 0.224 -33 -18 1 97.25 89 LEU B N 1
ATOM 4119 C CA . LEU B 1 89 ? 1.069 -32.656 -16.875 1 97.25 89 LEU B CA 1
ATOM 4120 C C . LEU B 1 89 ? 0.369 -31.641 -15.969 1 97.25 89 LEU B C 1
ATOM 4122 O O . LEU B 1 89 ? -0.317 -30.75 -16.453 1 97.25 89 LEU B O 1
ATOM 4126 N N . ALA B 1 90 ? 0.484 -31.828 -14.633 1 96.75 90 ALA B N 1
ATOM 4127 C CA . ALA B 1 90 ? -0.03 -30.875 -13.656 1 96.75 90 ALA B CA 1
ATOM 4128 C C . ALA B 1 90 ? 1.062 -30.453 -12.68 1 96.75 90 ALA B C 1
ATOM 4130 O O . ALA B 1 90 ? 1.877 -31.281 -12.258 1 96.75 90 ALA B O 1
ATOM 4131 N N . SER B 1 91 ? 1.062 -29.219 -12.367 1 96.31 91 SER B N 1
ATOM 4132 C CA . SER B 1 91 ? 2.098 -28.719 -11.469 1 96.31 91 SER B CA 1
ATOM 4133 C C . SER B 1 91 ? 1.622 -28.734 -10.016 1 96.31 91 SER B C 1
ATOM 4135 O O . SER B 1 91 ? 0.426 -28.875 -9.75 1 96.31 91 SER B O 1
ATOM 4137 N N . CYS B 1 92 ? 2.578 -28.656 -9.109 1 94.94 92 CYS B N 1
ATOM 4138 C CA . CYS B 1 92 ? 2.334 -28.438 -7.691 1 94.94 92 CYS B CA 1
ATOM 4139 C C . CYS B 1 92 ? 2.873 -27.078 -7.25 1 94.94 92 CYS B C 1
ATOM 4141 O O . CYS B 1 92 ? 4.086 -26.859 -7.258 1 94.94 92 CYS B O 1
ATOM 4143 N N . ASN B 1 93 ? 2.01 -26.203 -6.891 1 92.31 93 ASN B N 1
ATOM 4144 C CA . ASN B 1 93 ? 2.381 -24.891 -6.367 1 92.31 93 ASN B CA 1
ATOM 4145 C C . ASN B 1 93 ? 2.086 -24.781 -4.875 1 92.31 93 ASN B C 1
ATOM 4147 O O . ASN B 1 93 ? 1.218 -25.484 -4.355 1 92.31 93 ASN B O 1
ATOM 4151 N N . PRO B 1 94 ? 2.795 -23.859 -4.188 1 88.62 94 PRO B N 1
ATOM 4152 C CA . PRO B 1 94 ? 2.475 -23.625 -2.777 1 88.62 94 PRO B CA 1
ATOM 4153 C C . PRO B 1 94 ? 1.002 -23.297 -2.555 1 88.62 94 PRO B C 1
ATOM 4155 O O . PRO B 1 94 ? 0.416 -23.719 -1.554 1 88.62 94 PRO B O 1
ATOM 4158 N N . ALA B 1 95 ? 0.42 -22.594 -3.449 1 89.75 95 ALA B N 1
ATOM 4159 C CA . ALA B 1 95 ? -0.999 -22.266 -3.348 1 89.75 95 ALA B CA 1
ATOM 4160 C C . ALA B 1 95 ? -1.856 -23.531 -3.301 1 89.75 95 ALA B C 1
ATOM 4162 O O . ALA B 1 95 ? -2.869 -23.578 -2.598 1 89.75 95 ALA B O 1
ATOM 4163 N N . ASP B 1 96 ? -1.48 -24.594 -4.016 1 93 96 ASP B N 1
ATOM 4164 C CA . ASP B 1 96 ? -2.215 -25.844 -3.998 1 93 96 ASP B CA 1
ATOM 4165 C C . ASP B 1 96 ? -2.195 -26.484 -2.605 1 93 96 ASP B C 1
ATOM 4167 O O . ASP B 1 96 ? -3.215 -26.984 -2.135 1 93 96 ASP B O 1
ATOM 4171 N N . THR B 1 97 ? -1.045 -26.438 -2.043 1 91.88 97 THR B N 1
ATOM 4172 C CA . THR B 1 97 ? -0.908 -26.953 -0.688 1 91.88 97 THR B CA 1
ATOM 4173 C C . THR B 1 97 ? -1.792 -26.188 0.283 1 91.88 97 THR B C 1
ATOM 4175 O O . THR B 1 97 ? -2.49 -26.781 1.107 1 91.88 97 THR B O 1
ATOM 4178 N N . ASN B 1 98 ? -1.788 -24.859 0.125 1 90.06 98 ASN B N 1
ATOM 4179 C CA . ASN B 1 98 ? -2.621 -24.031 0.982 1 90.06 98 ASN B CA 1
ATOM 4180 C C . ASN B 1 98 ? -4.102 -24.344 0.801 1 90.06 98 ASN B C 1
ATOM 4182 O O . ASN B 1 98 ? -4.875 -24.281 1.759 1 90.06 98 ASN B O 1
ATOM 4186 N N . VAL B 1 99 ? -4.492 -24.672 -0.376 1 91.12 99 VAL B N 1
ATOM 4187 C CA . VAL B 1 99 ? -5.875 -25.031 -0.653 1 91.12 99 VAL B CA 1
ATOM 4188 C C . VAL B 1 99 ? -6.223 -26.328 0.072 1 91.12 99 VAL B C 1
ATOM 4190 O O . VAL B 1 99 ? -7.25 -26.422 0.749 1 91.12 99 VAL B O 1
ATOM 4193 N N . VAL B 1 100 ? -5.387 -27.297 -0.017 1 92.88 100 VAL B N 1
ATOM 4194 C CA . VAL B 1 100 ? -5.602 -28.594 0.628 1 92.88 100 VAL B CA 1
ATOM 4195 C C . VAL B 1 100 ? -5.66 -28.406 2.143 1 92.88 100 VAL B C 1
ATOM 4197 O O . VAL B 1 100 ? -6.465 -29.047 2.822 1 92.88 100 VAL B O 1
ATOM 4200 N N . GLN B 1 101 ? -4.898 -27.484 2.594 1 92.12 101 GLN B N 1
ATOM 4201 C CA . GLN B 1 101 ? -4.84 -27.219 4.027 1 92.12 101 GLN B CA 1
ATOM 4202 C C . GLN B 1 101 ? -6.035 -26.391 4.48 1 92.12 101 GLN B C 1
ATOM 4204 O O . GLN B 1 101 ? -6.312 -26.297 5.68 1 92.12 101 GLN B O 1
ATOM 4209 N N . GLY B 1 102 ? -6.695 -25.75 3.58 1 89.44 102 GLY B N 1
ATOM 4210 C CA . GLY B 1 102 ? -7.859 -24.938 3.9 1 89.44 102 GLY B CA 1
ATOM 4211 C C . GLY B 1 102 ? -7.508 -23.5 4.246 1 89.44 102 GLY B C 1
ATOM 4212 O O . GLY B 1 102 ? -8.344 -22.766 4.766 1 89.44 102 GLY B O 1
ATOM 4213 N N . SER B 1 103 ? -6.312 -23.109 3.979 1 82.94 103 SER B N 1
ATOM 4214 C CA . SER B 1 103 ? -5.852 -21.781 4.348 1 82.94 103 SER B CA 1
ATOM 4215 C C . SER B 1 103 ? -5.863 -20.828 3.146 1 82.94 103 SER B C 1
ATOM 4217 O O . SER B 1 103 ? -5.469 -19.672 3.26 1 82.94 103 SER B O 1
ATOM 4219 N N . TYR B 1 104 ? -6.332 -21.312 2.047 1 82.31 104 TYR B N 1
ATOM 4220 C CA . TYR B 1 104 ? -6.383 -20.516 0.831 1 82.31 104 TYR B CA 1
ATOM 4221 C C . TYR B 1 104 ? -7.781 -19.953 0.6 1 82.31 104 TYR B C 1
ATOM 4223 O O . TYR B 1 104 ? -8.773 -20.672 0.773 1 82.31 104 TYR B O 1
ATOM 4231 N N . PRO B 1 105 ? -7.91 -18.734 0.231 1 74.12 105 PRO B N 1
ATOM 4232 C CA . PRO B 1 105 ? -9.242 -18.125 0.136 1 74.12 105 PRO B CA 1
ATOM 4233 C C . PRO B 1 105 ? -10.078 -18.719 -0.994 1 74.12 105 PRO B C 1
ATOM 4235 O O . PRO B 1 105 ? -11.297 -18.844 -0.861 1 74.12 105 PRO B O 1
ATOM 4238 N N . SER B 1 106 ? -9.438 -19 -2.092 1 69.75 106 SER B N 1
ATOM 4239 C CA . SER B 1 106 ? -10.195 -19.641 -3.162 1 69.75 106 SER B CA 1
ATOM 4240 C C . SER B 1 106 ? -10.445 -21.109 -2.857 1 69.75 106 SER B C 1
ATOM 4242 O O . SER B 1 106 ? -9.508 -21.922 -2.82 1 69.75 106 SER B O 1
ATOM 4244 N N . ARG B 1 107 ? -11.719 -21.406 -2.467 1 66.19 107 ARG B N 1
ATOM 4245 C CA . ARG B 1 107 ? -12.078 -22.766 -2.1 1 66.19 107 ARG B CA 1
ATOM 4246 C C . ARG B 1 107 ? -12.75 -23.484 -3.264 1 66.19 107 ARG B C 1
ATOM 4248 O O . ARG B 1 107 ? -13.523 -22.891 -4.008 1 66.19 107 ARG B O 1
ATOM 4255 N N . PRO B 1 108 ? -12.227 -24.688 -3.291 1 68.25 108 PRO B N 1
ATOM 4256 C CA . PRO B 1 108 ? -12.914 -25.469 -4.328 1 68.25 108 PRO B CA 1
ATOM 4257 C C . PRO B 1 108 ? -14.414 -25.609 -4.059 1 68.25 108 PRO B C 1
ATOM 4259 O O . PRO B 1 108 ? -14.836 -25.625 -2.9 1 68.25 108 PRO B O 1
ATOM 4262 N N . SER B 1 109 ? -15.195 -25.172 -5.008 1 61.97 109 SER B N 1
ATOM 4263 C CA . SER B 1 109 ? -16.625 -25.422 -4.852 1 61.97 109 SER B CA 1
ATOM 4264 C C . SER B 1 109 ? -17.031 -26.719 -5.539 1 61.97 109 SER B C 1
ATOM 4266 O O . SER B 1 109 ? -16.344 -27.188 -6.457 1 61.97 109 SER B O 1
ATOM 4268 N N . ARG B 1 110 ? -17.969 -27.406 -4.953 1 56.16 110 ARG B N 1
ATOM 4269 C CA . ARG B 1 110 ? -18.516 -28.594 -5.586 1 56.16 110 ARG B CA 1
ATOM 4270 C C . ARG B 1 110 ? -18.734 -28.375 -7.078 1 56.16 110 ARG B C 1
ATOM 4272 O O . ARG B 1 110 ? -18.609 -29.312 -7.875 1 56.16 110 ARG B O 1
ATOM 4279 N N . ARG B 1 111 ? -19.062 -27.234 -7.484 1 49.75 111 ARG B N 1
ATOM 4280 C CA . ARG B 1 111 ? -19.297 -26.875 -8.883 1 49.75 111 ARG B CA 1
ATOM 4281 C C . ARG B 1 111 ? -18 -26.812 -9.664 1 49.75 111 ARG B C 1
ATOM 4283 O O . ARG B 1 111 ? -17.953 -27.219 -10.828 1 49.75 111 ARG B O 1
ATOM 4290 N N . THR B 1 112 ? -17.109 -26.141 -9.086 1 50.78 112 THR B N 1
ATOM 4291 C CA . THR B 1 112 ? -15.875 -25.828 -9.812 1 50.78 112 THR B CA 1
ATOM 4292 C C . THR B 1 112 ? -15.055 -27.094 -10.047 1 50.78 112 THR B C 1
ATOM 4294 O O . THR B 1 112 ? -14.297 -27.172 -11.023 1 50.78 112 THR B O 1
ATOM 4297 N N . THR B 1 113 ? -15.188 -28.016 -9.023 1 50.34 113 THR B N 1
ATOM 4298 C CA . THR B 1 113 ? -14.367 -29.219 -9.125 1 50.34 113 THR B CA 1
ATOM 4299 C C . THR B 1 113 ? -15.07 -30.281 -9.953 1 50.34 113 THR B C 1
ATOM 4301 O O . THR B 1 113 ? -14.609 -31.422 -10.023 1 50.34 113 THR B O 1
ATOM 4304 N N . TYR B 1 114 ? -16.141 -29.891 -10.625 1 54.72 114 TYR B N 1
ATOM 4305 C CA . TYR B 1 114 ? -16.906 -30.984 -11.203 1 54.72 114 TYR B CA 1
ATOM 4306 C C . TYR B 1 114 ? -16.188 -31.562 -12.422 1 54.72 114 TYR B C 1
ATOM 4308 O O . TYR B 1 114 ? -16.453 -31.141 -13.555 1 54.72 114 TYR B O 1
ATOM 4316 N N . LEU B 1 115 ? -15.055 -31.984 -12.078 1 62.09 115 LEU B N 1
ATOM 4317 C CA . LEU B 1 115 ? -14.258 -32.719 -13.055 1 62.09 115 LEU B CA 1
ATOM 4318 C C . LEU B 1 115 ? -15.031 -33.906 -13.602 1 62.09 115 LEU B C 1
ATOM 4320 O O . LEU B 1 115 ? -14.438 -34.906 -13.984 1 62.09 115 LEU B O 1
ATOM 4324 N N . GLY B 1 116 ? -16.438 -33.781 -13.555 1 63.47 116 GLY B N 1
ATOM 4325 C CA . GLY B 1 116 ? -17.156 -34.969 -14.031 1 63.47 116 GLY B CA 1
ATOM 4326 C C . GLY B 1 116 ? -17.281 -36.031 -12.977 1 63.47 116 GLY B C 1
ATOM 4327 O O . GLY B 1 116 ? -17.547 -37.188 -13.297 1 63.47 116 GLY B O 1
ATOM 4328 N N . LEU B 1 117 ? -16.969 -35.594 -11.656 1 66.69 117 LEU B N 1
ATOM 4329 C CA . LEU B 1 117 ? -17.141 -36.562 -10.586 1 66.69 117 LEU B CA 1
ATOM 4330 C C . LEU B 1 117 ? -18.625 -36.938 -10.406 1 66.69 117 LEU B C 1
ATOM 4332 O O . LEU B 1 117 ? -19.484 -36.062 -10.547 1 66.69 117 LEU B O 1
ATOM 4336 N N . GLY B 1 118 ? -18.859 -38.188 -10.383 1 64.44 118 GLY B N 1
ATOM 4337 C CA . GLY B 1 118 ? -20.219 -38.688 -10.289 1 64.44 118 GLY B CA 1
ATOM 4338 C C . GLY B 1 118 ? -20.828 -38.5 -8.914 1 64.44 118 GLY B C 1
ATOM 4339 O O . GLY B 1 118 ? -20.188 -37.938 -8.016 1 64.44 118 GLY B O 1
ATOM 4340 N N . GLU B 1 119 ? -22.047 -38.812 -8.773 1 63.75 119 GLU B N 1
ATOM 4341 C CA . GLU B 1 119 ? -22.844 -38.688 -7.559 1 63.75 119 GLU B CA 1
ATOM 4342 C C . GLU B 1 119 ? -22.172 -39.406 -6.383 1 63.75 119 GLU B C 1
ATOM 4344 O O . GLU B 1 119 ? -22.266 -38.938 -5.242 1 63.75 119 GLU B O 1
ATOM 4349 N N . GLY B 1 120 ? -21.516 -40.531 -6.656 1 66 120 GLY B N 1
ATOM 4350 C CA . GLY B 1 120 ? -20.844 -41.281 -5.605 1 66 120 GLY B CA 1
ATOM 4351 C C . GLY B 1 120 ? -19.625 -40.562 -5.047 1 66 120 GLY B C 1
ATOM 4352 O O . GLY B 1 120 ? -19.047 -41.031 -4.055 1 66 120 GLY B O 1
ATOM 4353 N N . GLU B 1 121 ? -19.297 -39.531 -5.625 1 73.12 121 GLU B N 1
ATOM 4354 C CA . GLU B 1 121 ? -18.078 -38.812 -5.23 1 73.12 121 GLU B CA 1
ATOM 4355 C C . GLU B 1 121 ? -18.406 -37.469 -4.574 1 73.12 121 GLU B C 1
ATOM 4357 O O . GLU B 1 121 ? -17.578 -36.562 -4.57 1 73.12 121 GLU B O 1
ATOM 4362 N N . GLU B 1 122 ? -19.562 -37.562 -3.982 1 74.81 122 GLU B N 1
ATOM 4363 C CA . GLU B 1 122 ? -19.969 -36.344 -3.295 1 74.81 122 GLU B CA 1
ATOM 4364 C C . GLU B 1 122 ? -19.031 -36 -2.131 1 74.81 122 GLU B C 1
ATOM 4366 O O . GLU B 1 122 ? -18.688 -36.906 -1.354 1 74.81 122 GLU B O 1
ATOM 4371 N N . GLY B 1 123 ? -18.453 -34.875 -2.131 1 79.12 123 GLY B N 1
ATOM 4372 C CA . GLY B 1 123 ? -17.625 -34.438 -1.025 1 79.12 123 GLY B CA 1
ATOM 4373 C C . GLY B 1 123 ? -16.141 -34.5 -1.335 1 79.12 123 GLY B C 1
ATOM 4374 O O . GLY B 1 123 ? -15.312 -34.031 -0.542 1 79.12 123 GLY B O 1
ATOM 4375 N N . LEU B 1 124 ? -15.836 -35.125 -2.49 1 87.12 124 LEU B N 1
ATOM 4376 C CA . LEU B 1 124 ? -14.43 -35.219 -2.852 1 87.12 124 LEU B CA 1
ATOM 4377 C C . LEU B 1 124 ? -13.984 -33.969 -3.629 1 87.12 124 LEU B C 1
ATOM 4379 O O . LEU B 1 124 ? -14.734 -33.469 -4.465 1 87.12 124 LEU B O 1
ATOM 4383 N N . PHE B 1 125 ? -12.773 -33.531 -3.303 1 89.81 125 PHE B N 1
ATOM 4384 C CA . PHE B 1 125 ? -12.133 -32.469 -4.047 1 89.81 125 PHE B CA 1
ATOM 4385 C C . PHE B 1 125 ? -10.891 -32.969 -4.766 1 89.81 125 PHE B C 1
ATOM 4387 O O . PHE B 1 125 ? -10.094 -33.719 -4.188 1 89.81 125 PHE B O 1
ATOM 4394 N N . VAL B 1 126 ? -10.789 -32.656 -6.027 1 91.81 126 VAL B N 1
ATOM 4395 C CA . VAL B 1 126 ? -9.57 -32.938 -6.766 1 91.81 126 VAL B CA 1
ATOM 4396 C C . VAL B 1 126 ? -8.57 -31.797 -6.59 1 91.81 126 VAL B C 1
ATOM 4398 O O . VAL B 1 126 ? -8.922 -30.625 -6.762 1 91.81 126 VAL B O 1
ATOM 4401 N N . GLY B 1 127 ? -7.312 -32.094 -6.289 1 93.12 127 GLY B N 1
ATOM 4402 C CA . GLY B 1 127 ? -6.305 -31.078 -6.066 1 93.12 127 GLY B CA 1
ATOM 4403 C C . GLY B 1 127 ? -5.738 -30.5 -7.355 1 93.12 127 GLY B C 1
ATOM 4404 O O . GLY B 1 127 ? -5.973 -31.047 -8.438 1 93.12 127 GLY B O 1
ATOM 4405 N N . GLY B 1 128 ? -5.047 -29.359 -7.176 1 93.62 128 GLY B N 1
ATOM 4406 C CA . GLY B 1 128 ? -4.305 -28.766 -8.281 1 93.62 128 GLY B CA 1
ATOM 4407 C C . GLY B 1 128 ? -5.082 -27.688 -9.016 1 93.62 128 GLY B C 1
ATOM 4408 O O . GLY B 1 128 ? -6.309 -27.766 -9.117 1 93.62 128 GLY B O 1
ATOM 4409 N N . ASN B 1 129 ? -4.344 -26.812 -9.648 1 92.5 129 ASN B N 1
ATOM 4410 C CA . ASN B 1 129 ? -4.965 -25.688 -10.352 1 92.5 129 ASN B CA 1
ATOM 4411 C C . ASN B 1 129 ? -4.289 -25.422 -11.695 1 92.5 129 ASN B C 1
ATOM 4413 O O . ASN B 1 129 ? -4.918 -24.906 -12.625 1 92.5 129 ASN B O 1
ATOM 4417 N N . GLU B 1 130 ? -3.055 -25.781 -11.844 1 95.69 130 GLU B N 1
ATOM 4418 C CA . GLU B 1 130 ? -2.271 -25.5 -13.039 1 95.69 130 GLU B CA 1
ATOM 4419 C C . GLU B 1 130 ? -1.867 -26.797 -13.75 1 95.69 130 GLU B C 1
ATOM 4421 O O . GLU B 1 130 ? -1.514 -27.781 -13.102 1 95.69 130 GLU B O 1
ATOM 4426 N N . GLY B 1 131 ? -1.915 -26.703 -15.094 1 96.56 131 GLY B N 1
ATOM 4427 C CA . GLY B 1 131 ? -1.55 -27.844 -15.914 1 96.56 131 GLY B CA 1
ATOM 4428 C C . GLY B 1 131 ? -1.691 -27.578 -17.406 1 96.56 131 GLY B C 1
ATOM 4429 O O . GLY B 1 131 ? -2.002 -26.469 -17.812 1 96.56 131 GLY B O 1
ATOM 4430 N N . VAL B 1 132 ? -1.35 -28.609 -18.141 1 97.62 132 VAL B N 1
ATOM 4431 C CA . VAL B 1 132 ? -1.559 -28.641 -19.578 1 97.62 132 VAL B CA 1
ATOM 4432 C C . VAL B 1 132 ? -2.268 -29.938 -19.969 1 97.62 132 VAL B C 1
ATOM 4434 O O . VAL B 1 132 ? -1.988 -31 -19.406 1 97.62 132 VAL B O 1
ATOM 4437 N N . ALA B 1 133 ? -3.221 -29.781 -20.875 1 97 133 ALA B N 1
ATOM 4438 C CA . ALA B 1 133 ? -4.023 -30.922 -21.312 1 97 133 ALA B CA 1
ATOM 4439 C C . ALA B 1 133 ? -4.242 -30.891 -22.812 1 97 133 ALA B C 1
ATOM 4441 O O . ALA B 1 133 ? -3.918 -29.891 -23.484 1 97 133 ALA B O 1
ATOM 4442 N N . VAL B 1 134 ? -4.707 -32.031 -23.266 1 97 134 VAL B N 1
ATOM 4443 C CA . VAL B 1 134 ? -5.094 -32.125 -24.672 1 97 134 VAL B CA 1
ATOM 4444 C C . VAL B 1 134 ? -6.598 -32.375 -24.781 1 97 134 VAL B C 1
ATOM 4446 O O . VAL B 1 134 ? -7.152 -33.188 -24.016 1 97 134 VAL B O 1
ATOM 4449 N N . VAL B 1 135 ? -7.211 -31.719 -25.719 1 97.12 135 VAL B N 1
ATOM 4450 C CA . VAL B 1 135 ? -8.633 -31.938 -25.953 1 97.12 135 VAL B CA 1
ATOM 4451 C C . VAL B 1 135 ? -8.836 -33.312 -26.609 1 97.12 135 VAL B C 1
ATOM 4453 O O . VAL B 1 135 ? -8.32 -33.562 -27.703 1 97.12 135 VAL B O 1
ATOM 4456 N N . GLU B 1 1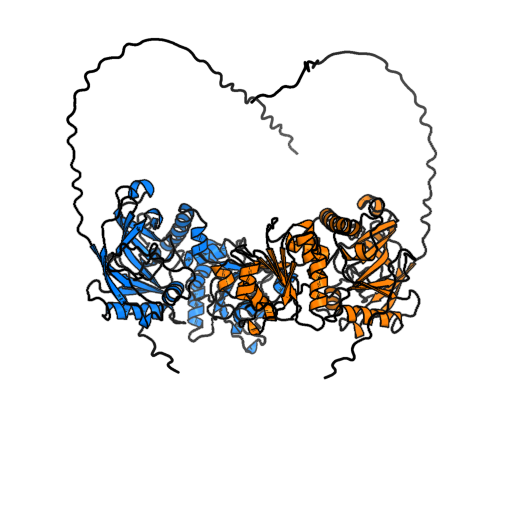36 ? -9.633 -34.125 -25.953 1 96.44 136 GLU B N 1
ATOM 4457 C CA . GLU B 1 136 ? -9.891 -35.469 -26.469 1 96.44 136 GLU B CA 1
ATOM 4458 C C . GLU B 1 136 ? -11.266 -35.531 -27.141 1 96.44 136 GLU B C 1
ATOM 4460 O O . GLU B 1 136 ? -11.469 -36.312 -28.078 1 96.44 136 GLU B O 1
ATOM 4465 N N . ALA B 1 137 ? -12.195 -34.812 -26.562 1 95.88 137 ALA B N 1
ATOM 4466 C CA . ALA B 1 137 ? -13.555 -34.812 -27.094 1 95.88 137 ALA B CA 1
ATOM 4467 C C . ALA B 1 137 ? -14.234 -33.469 -26.781 1 95.88 137 ALA B C 1
ATOM 4469 O O . ALA B 1 137 ? -13.875 -32.781 -25.812 1 95.88 137 ALA B O 1
ATOM 4470 N N . LEU B 1 138 ? -15.172 -33.125 -27.672 1 96.62 138 LEU B N 1
ATOM 4471 C CA . LEU B 1 138 ? -15.922 -31.875 -27.5 1 96.62 138 LEU B CA 1
ATOM 4472 C C . LEU B 1 138 ? -17.422 -32.125 -27.531 1 96.62 138 LEU B C 1
ATOM 4474 O O . LEU B 1 138 ? -17.906 -32.969 -28.297 1 96.62 138 LEU B O 1
ATOM 4478 N N . GLY B 1 139 ? -18.016 -31.375 -26.688 1 94.88 139 GLY B N 1
ATOM 4479 C CA . GLY B 1 139 ? -19.469 -31.359 -26.812 1 94.88 139 GLY B CA 1
ATOM 4480 C C . GLY B 1 139 ? -19.953 -30.75 -28.125 1 94.88 139 GLY B C 1
ATOM 4481 O O . GLY B 1 139 ? -19.188 -30.078 -28.812 1 94.88 139 GLY B O 1
ATOM 4482 N N . SER B 1 140 ? -21.203 -30.891 -28.359 1 94.5 140 SER B N 1
ATOM 4483 C CA . SER B 1 140 ? -21.781 -30.562 -29.656 1 94.5 140 SER B CA 1
ATOM 4484 C C . SER B 1 140 ? -21.688 -29.062 -29.938 1 94.5 140 SER B C 1
ATOM 4486 O O . SER B 1 140 ? -21.641 -28.656 -31.109 1 94.5 140 SER B O 1
ATOM 4488 N N . GLN B 1 141 ? -21.594 -28.297 -28.906 1 96 141 GLN B N 1
ATOM 4489 C CA . GLN B 1 141 ? -21.594 -26.844 -29.109 1 96 141 GLN B CA 1
ATOM 4490 C C . GLN B 1 141 ? -20.234 -26.25 -28.766 1 96 141 GLN B C 1
ATOM 4492 O O . GLN B 1 141 ? -19.984 -25.062 -29.016 1 96 141 GLN B O 1
ATOM 4497 N N . ALA B 1 142 ? -19.391 -27.031 -28.203 1 95.25 142 ALA B N 1
ATOM 4498 C CA . ALA B 1 142 ? -18.156 -26.516 -27.641 1 95.25 142 ALA B CA 1
ATOM 4499 C C . ALA B 1 142 ? -17.219 -26.016 -28.734 1 95.25 142 ALA B C 1
ATOM 4501 O O . ALA B 1 142 ? -16.562 -24.984 -28.562 1 95.25 142 ALA B O 1
ATOM 4502 N N . ALA B 1 143 ? -17.188 -26.672 -29.875 1 93.94 143 ALA B N 1
ATOM 4503 C CA . ALA B 1 143 ? -16.297 -26.266 -30.953 1 93.94 143 ALA B CA 1
ATOM 4504 C C . ALA B 1 143 ? -16.688 -24.906 -31.516 1 93.94 143 ALA B C 1
ATOM 4506 O O . ALA B 1 143 ? -15.828 -24.031 -31.688 1 93.94 143 ALA B O 1
ATOM 4507 N N . ALA B 1 144 ? -17.891 -24.688 -31.703 1 93.25 144 ALA B N 1
ATOM 4508 C CA . ALA B 1 144 ? -18.391 -23.469 -32.312 1 93.25 144 ALA B CA 1
ATOM 4509 C C . ALA B 1 144 ? -18.188 -22.266 -31.391 1 93.25 144 ALA B C 1
ATOM 4511 O O . ALA B 1 144 ? -17.875 -21.172 -31.844 1 93.25 144 ALA B O 1
ATOM 4512 N N . THR B 1 145 ? -18.281 -22.5 -30.203 1 91.94 145 THR B N 1
ATOM 4513 C CA . THR B 1 145 ? -18.266 -21.375 -29.266 1 91.94 145 THR B CA 1
ATOM 4514 C C . THR B 1 145 ? -16.844 -21.062 -28.812 1 91.94 145 THR B C 1
ATOM 4516 O O . THR B 1 145 ? -16.547 -19.922 -28.469 1 91.94 145 THR B O 1
ATOM 4519 N N . SER B 1 146 ? -15.953 -21.984 -28.844 1 93.38 146 SER B N 1
ATOM 4520 C CA . SER B 1 146 ? -14.633 -21.797 -28.266 1 93.38 146 SER B CA 1
ATOM 4521 C C . SER B 1 146 ? -13.547 -21.781 -29.328 1 93.38 146 SER B C 1
ATOM 4523 O O . SER B 1 146 ? -12.43 -21.328 -29.078 1 93.38 146 SER B O 1
ATOM 4525 N N . GLY B 1 147 ? -13.812 -22.391 -30.484 1 94.44 147 GLY B N 1
ATOM 4526 C CA . GLY B 1 147 ? -12.812 -22.562 -31.531 1 94.44 147 GLY B CA 1
ATOM 4527 C C . GLY B 1 147 ? -11.852 -23.703 -31.25 1 94.44 147 GLY B C 1
ATOM 4528 O O . GLY B 1 147 ? -10.891 -23.906 -32 1 94.44 147 GLY B O 1
ATOM 4529 N N . LEU B 1 148 ? -12.125 -24.531 -30.297 1 97.12 148 LEU B N 1
ATOM 4530 C CA . LEU B 1 148 ? -11.273 -25.672 -29.938 1 97.12 148 LEU B CA 1
ATOM 4531 C C . LEU B 1 148 ? -11.523 -26.844 -30.859 1 97.12 148 LEU B C 1
ATOM 4533 O O . LEU B 1 148 ? -12.617 -27 -31.422 1 97.12 148 LEU B O 1
ATOM 4537 N N . LYS B 1 149 ? -10.453 -27.719 -31.031 1 96.81 149 LYS B N 1
ATOM 4538 C CA . LYS B 1 149 ? -10.547 -28.984 -31.75 1 96.81 149 LYS B CA 1
ATOM 4539 C C . LYS B 1 149 ? -9.836 -30.094 -30.984 1 96.81 149 LYS B C 1
ATOM 4541 O O . LYS B 1 149 ? -8.992 -29.828 -30.125 1 96.81 149 LYS B O 1
ATOM 4546 N N . GLU B 1 150 ? -10.258 -31.297 -31.312 1 97.12 150 GLU B N 1
ATOM 4547 C CA . GLU B 1 150 ? -9.531 -32.438 -30.75 1 97.12 150 GLU B CA 1
ATOM 4548 C C . GLU B 1 150 ? -8.039 -32.344 -31.078 1 97.12 150 GLU B C 1
ATOM 4550 O O . GLU B 1 150 ? -7.664 -32 -32.219 1 97.12 150 GLU B O 1
ATOM 4555 N N . GLY B 1 151 ? -7.23 -32.5 -30.062 1 96.19 151 GLY B N 1
ATOM 4556 C CA . GLY B 1 151 ? -5.789 -32.438 -30.25 1 96.19 151 GLY B CA 1
ATOM 4557 C C . GLY B 1 151 ? -5.176 -31.141 -29.797 1 96.19 151 GLY B C 1
ATOM 4558 O O . GLY B 1 151 ? -3.961 -31.047 -29.594 1 96.19 151 GLY B O 1
ATOM 4559 N N . ASP B 1 152 ? -6.008 -30.172 -29.594 1 96.88 152 ASP B N 1
ATOM 4560 C CA . ASP B 1 152 ? -5.496 -28.891 -29.109 1 96.88 152 ASP B CA 1
ATOM 4561 C C . ASP B 1 152 ? -4.945 -29.016 -27.703 1 96.88 152 ASP B C 1
ATOM 4563 O O . ASP B 1 152 ? -5.543 -29.672 -26.844 1 96.88 152 ASP B O 1
ATOM 4567 N N . TRP B 1 153 ? -3.738 -28.422 -27.5 1 97.19 153 TRP B N 1
ATOM 4568 C CA . TRP B 1 153 ? -3.252 -28.266 -26.125 1 97.19 153 TRP B CA 1
ATOM 4569 C C . TRP B 1 153 ? -3.922 -27.062 -25.453 1 97.19 153 TRP B C 1
ATOM 4571 O O . TRP B 1 153 ? -4.109 -26.016 -26.078 1 97.19 153 TRP B O 1
ATOM 4581 N N . VAL B 1 154 ? -4.281 -27.234 -24.203 1 97.19 154 VAL B N 1
ATOM 4582 C CA . VAL B 1 154 ? -4.957 -26.156 -23.484 1 97.19 154 VAL B CA 1
ATOM 4583 C C . VAL B 1 154 ? -4.359 -26.016 -22.094 1 97.19 154 VAL B C 1
ATOM 4585 O O . VAL B 1 154 ? -3.814 -26.984 -21.531 1 97.19 154 VAL B O 1
ATOM 4588 N N . SER B 1 155 ? -4.305 -24.828 -21.594 1 96.75 155 SER B N 1
ATOM 4589 C CA . SER B 1 155 ? -4.133 -24.5 -20.188 1 96.75 155 SER B CA 1
ATOM 4590 C C . SER B 1 155 ? -5.461 -24.125 -19.531 1 96.75 155 SER B C 1
ATOM 4592 O O . SER B 1 155 ? -6.516 -24.25 -20.156 1 96.75 155 SER B O 1
ATOM 4594 N N . PHE B 1 156 ? -5.344 -23.766 -18.266 1 90.69 156 PHE B N 1
ATOM 4595 C CA . PHE B 1 156 ? -6.562 -23.531 -17.5 1 90.69 156 PHE B CA 1
ATOM 4596 C C . PHE B 1 156 ? -6.707 -22.047 -17.172 1 90.69 156 PHE B C 1
ATOM 4598 O O . PHE B 1 156 ? -5.711 -21.312 -17.109 1 90.69 156 PHE B O 1
ATOM 4605 N N . GLY B 1 157 ? -7.949 -21.531 -17.172 1 76.56 157 GLY B N 1
ATOM 4606 C CA . GLY B 1 157 ? -8.188 -20.125 -16.906 1 76.56 157 GLY B CA 1
ATOM 4607 C C . GLY B 1 157 ? -9.016 -19.875 -15.672 1 76.56 157 GLY B C 1
ATOM 4608 O O . GLY B 1 157 ? -9.328 -18.719 -15.352 1 76.56 157 GLY B O 1
ATOM 4609 N N . ARG B 1 158 ? -9.43 -20.906 -15.07 1 78.75 158 ARG B N 1
ATOM 4610 C CA . ARG B 1 158 ? -10.258 -20.766 -13.875 1 78.75 158 ARG B CA 1
ATOM 4611 C C . ARG B 1 158 ? -9.555 -21.344 -12.648 1 78.75 158 ARG B C 1
ATOM 4613 O O . ARG B 1 158 ? -8.812 -22.328 -12.75 1 78.75 158 ARG B O 1
ATOM 4620 N N . ALA B 1 159 ? -9.891 -20.688 -11.539 1 80.25 159 ALA B N 1
ATOM 4621 C CA . ALA B 1 159 ? -9.242 -21.109 -10.297 1 80.25 159 ALA B CA 1
ATOM 4622 C C . ALA B 1 159 ? -9.812 -22.422 -9.797 1 80.25 159 ALA B C 1
ATOM 4624 O O . ALA B 1 159 ? -11.016 -22.672 -9.883 1 80.25 159 ALA B O 1
ATOM 4625 N N . GLN B 1 160 ? -8.93 -23.266 -9.258 1 81.69 160 GLN B N 1
ATOM 4626 C CA . GLN B 1 160 ? -9.211 -24.5 -8.531 1 81.69 160 GLN B CA 1
ATOM 4627 C C . GLN B 1 160 ? -9.992 -25.484 -9.391 1 81.69 160 GLN B C 1
ATOM 4629 O O . GLN B 1 160 ? -11.008 -26.031 -8.961 1 81.69 160 GLN B O 1
ATOM 4634 N N . VAL B 1 161 ? -9.562 -25.766 -10.531 1 83.62 161 VAL B N 1
ATOM 4635 C CA . VAL B 1 161 ? -10.242 -26.641 -11.5 1 83.62 161 VAL B CA 1
ATOM 4636 C C . VAL B 1 161 ? -9.953 -28.094 -11.164 1 83.62 161 VAL B C 1
ATOM 4638 O O . VAL B 1 161 ? -10.688 -28.984 -11.594 1 83.62 161 VAL B O 1
ATOM 4641 N N . GLY B 1 162 ? -8.953 -28.375 -10.414 1 90.38 162 GLY B N 1
ATOM 4642 C CA . GLY B 1 162 ? -8.617 -29.75 -10.102 1 90.38 162 GLY B CA 1
ATOM 4643 C C . GLY B 1 162 ? -7.805 -30.438 -11.188 1 90.38 162 GLY B C 1
ATOM 4644 O O . GLY B 1 162 ? -8.25 -31.422 -11.781 1 90.38 162 GLY B O 1
ATOM 4645 N N . THR B 1 163 ? -6.578 -30.062 -11.336 1 93.94 163 THR B N 1
ATOM 4646 C CA . THR B 1 163 ? -5.758 -30.516 -12.453 1 93.94 163 THR B CA 1
ATOM 4647 C C . THR B 1 163 ? -5.004 -31.797 -12.094 1 93.94 163 THR B C 1
ATOM 4649 O O . THR B 1 163 ? -4.422 -32.438 -12.961 1 93.94 163 THR B O 1
ATOM 4652 N N . TRP B 1 164 ? -5.02 -32.188 -10.82 1 95.25 164 TRP B N 1
ATOM 4653 C CA . TRP B 1 164 ? -4.348 -33.406 -10.43 1 95.25 164 TRP B CA 1
ATOM 4654 C C . TRP B 1 164 ? -5.188 -34.625 -10.805 1 95.25 164 TRP B C 1
ATOM 4656 O O . TRP B 1 164 ? -5.617 -35.406 -9.938 1 95.25 164 TRP B O 1
ATOM 4666 N N . ALA B 1 165 ? -5.328 -34.844 -12.117 1 94.06 165 ALA B N 1
ATOM 4667 C CA . ALA B 1 165 ? -6.152 -35.906 -12.664 1 94.06 165 ALA B CA 1
ATOM 4668 C C . ALA B 1 165 ? -5.641 -36.344 -14.031 1 94.06 165 ALA B C 1
ATOM 4670 O O . ALA B 1 165 ? -4.938 -35.594 -14.711 1 94.06 165 ALA B O 1
ATOM 4671 N N . SER B 1 166 ? -6.008 -37.594 -14.359 1 94.81 166 SER B N 1
ATOM 4672 C CA . SER B 1 166 ? -5.637 -38.094 -15.672 1 94.81 166 SER B CA 1
ATOM 4673 C C . SER B 1 166 ? -6.508 -37.469 -16.766 1 94.81 166 SER B C 1
ATOM 4675 O O . SER B 1 166 ? -6.035 -37.219 -17.875 1 94.81 166 SER B O 1
ATOM 4677 N N . HIS B 1 167 ? -7.77 -37.375 -16.391 1 93.75 167 HIS B N 1
ATOM 4678 C CA . HIS B 1 167 ? -8.773 -36.812 -17.297 1 93.75 167 HIS B CA 1
ATOM 4679 C C . HIS B 1 167 ? -9.727 -35.906 -16.547 1 93.75 167 HIS B C 1
ATOM 4681 O O . HIS B 1 167 ? -9.891 -36.031 -15.328 1 93.75 167 HIS B O 1
ATOM 4687 N N . MET B 1 168 ? -10.32 -35 -17.312 1 91.94 168 MET B N 1
ATOM 4688 C CA . MET B 1 168 ? -11.359 -34.156 -16.719 1 91.94 168 MET B CA 1
ATOM 4689 C C . MET B 1 168 ? -12.328 -33.656 -17.797 1 91.94 168 MET B C 1
ATOM 4691 O O . MET B 1 168 ? -12.008 -33.688 -18.984 1 91.94 168 MET B O 1
ATOM 4695 N N . VAL B 1 169 ? -13.492 -33.312 -17.344 1 91.88 169 VAL B N 1
ATOM 4696 C CA . VAL B 1 169 ? -14.477 -32.625 -18.156 1 91.88 169 VAL B CA 1
ATOM 4697 C C . VAL B 1 169 ? -14.758 -31.25 -17.578 1 91.88 169 VAL B C 1
ATOM 4699 O O . VAL B 1 169 ? -14.969 -31.094 -16.375 1 91.88 169 VAL B O 1
ATOM 4702 N N . CYS B 1 170 ? -14.648 -30.234 -18.438 1 90.5 170 CYS B N 1
ATOM 4703 C CA . CYS B 1 170 ? -14.898 -28.875 -18 1 90.5 170 CYS B CA 1
ATOM 4704 C C . CYS B 1 170 ? -15.516 -28.047 -19.109 1 90.5 170 CYS B C 1
ATOM 4706 O O . CYS B 1 170 ? -15.68 -28.516 -20.234 1 90.5 170 CYS B O 1
ATOM 4708 N N . GLU B 1 171 ? -15.922 -26.828 -18.734 1 91.19 171 GLU B N 1
ATOM 4709 C CA . GLU B 1 171 ? -16.453 -25.922 -19.75 1 91.19 171 GLU B CA 1
ATOM 4710 C C . GLU B 1 171 ? -15.359 -25.484 -20.719 1 91.19 171 GLU B C 1
ATOM 4712 O O . GLU B 1 171 ? -14.227 -25.219 -20.312 1 91.19 171 GLU B O 1
ATOM 4717 N N . ALA B 1 172 ? -15.758 -25.422 -21.984 1 93.5 172 ALA B N 1
ATOM 4718 C CA . ALA B 1 172 ? -14.797 -24.984 -22.984 1 93.5 172 ALA B CA 1
ATOM 4719 C C . ALA B 1 172 ? -14.281 -23.578 -22.672 1 93.5 172 ALA B C 1
ATOM 4721 O O . ALA B 1 172 ? -13.125 -23.25 -22.969 1 93.5 172 ALA B O 1
ATOM 4722 N N . SER B 1 173 ? -15.102 -22.766 -22 1 90.88 173 SER B N 1
ATOM 4723 C CA . SER B 1 173 ? -14.758 -21.391 -21.672 1 90.88 173 SER B CA 1
ATOM 4724 C C . SER B 1 173 ? -13.734 -21.328 -20.531 1 90.88 173 SER B C 1
ATOM 4726 O O . SER B 1 173 ? -13.148 -20.281 -20.281 1 90.88 173 SER B O 1
ATOM 4728 N N . ASP B 1 174 ? -13.445 -22.453 -19.922 1 89.94 174 ASP B N 1
ATOM 4729 C CA . ASP B 1 174 ? -12.562 -22.469 -18.766 1 89.94 174 ASP B CA 1
ATOM 4730 C C . ASP B 1 174 ? -11.125 -22.766 -19.172 1 89.94 174 ASP B C 1
ATOM 4732 O O . ASP B 1 174 ? -10.219 -22.766 -18.328 1 89.94 174 ASP B O 1
ATOM 4736 N N . VAL B 1 175 ? -10.953 -23.031 -20.453 1 94.31 175 VAL B N 1
ATOM 4737 C CA . VAL B 1 175 ? -9.602 -23.406 -20.875 1 94.31 175 VAL B CA 1
ATOM 4738 C C . VAL B 1 175 ? -9.102 -22.406 -21.906 1 94.31 175 VAL B C 1
ATOM 4740 O O . VAL B 1 175 ? -9.891 -21.688 -22.531 1 94.31 175 VAL B O 1
ATOM 4743 N N . VAL B 1 176 ? -7.816 -22.297 -22.016 1 95.69 176 VAL B N 1
ATOM 4744 C CA . VAL B 1 176 ? -7.129 -21.453 -22.984 1 95.69 176 VAL B CA 1
ATOM 4745 C C . VAL B 1 176 ? -6.32 -22.312 -23.953 1 95.69 176 VAL B C 1
ATOM 4747 O O . VAL B 1 176 ? -5.516 -23.141 -23.531 1 95.69 176 VAL B O 1
ATOM 4750 N N . ARG B 1 177 ? -6.59 -22.109 -25.219 1 96.75 177 ARG B N 1
ATOM 4751 C CA . ARG B 1 177 ? -5.824 -22.844 -26.219 1 96.75 177 ARG B CA 1
ATOM 4752 C C . ARG B 1 177 ? -4.375 -22.375 -26.25 1 96.75 177 ARG B C 1
ATOM 4754 O O . ARG B 1 177 ? -4.105 -21.172 -26.25 1 96.75 177 ARG B O 1
ATOM 4761 N N . LEU B 1 178 ? -3.449 -23.312 -26.281 1 97.31 178 LEU B N 1
ATOM 4762 C CA . LEU B 1 178 ? -2.025 -23 -26.391 1 97.31 178 LEU B CA 1
ATOM 4763 C C . LEU B 1 178 ? -1.52 -23.234 -27.797 1 97.31 178 LEU B C 1
ATOM 4765 O O . LEU B 1 178 ? -1.902 -24.219 -28.453 1 97.31 178 LEU B O 1
ATOM 4769 N N . GLU B 1 179 ? -0.766 -22.344 -28.234 1 94.88 179 GLU B N 1
ATOM 4770 C CA . GLU B 1 179 ? -0.2 -22.453 -29.578 1 94.88 179 GLU B CA 1
ATOM 4771 C C . GLU B 1 179 ? 1.054 -23.312 -29.578 1 94.88 179 GLU B C 1
ATOM 4773 O O . GLU B 1 179 ? 2.156 -22.828 -29.312 1 94.88 179 GLU B O 1
ATOM 4778 N N . VAL B 1 180 ? 0.776 -24.5 -29.828 1 92.88 180 VAL B N 1
ATOM 4779 C CA . VAL B 1 180 ? 1.869 -25.453 -29.906 1 92.88 180 VAL B CA 1
ATOM 4780 C C . VAL B 1 180 ? 1.972 -26.016 -31.312 1 92.88 180 VAL B C 1
ATOM 4782 O O . VAL B 1 180 ? 1.006 -25.953 -32.094 1 92.88 180 VAL B O 1
ATOM 4785 N N . GLY B 1 181 ? 3.182 -26.484 -31.75 1 80.5 181 GLY B N 1
ATOM 4786 C CA . GLY B 1 181 ? 3.367 -27.062 -33.062 1 80.5 181 GLY B CA 1
ATOM 4787 C C . GLY B 1 181 ? 3.805 -26.062 -34.094 1 80.5 181 GLY B C 1
ATOM 4788 O O . GLY B 1 181 ? 3.979 -24.875 -33.812 1 80.5 181 GLY B O 1
ATOM 4789 N N . GLY B 1 182 ? 3.984 -26.531 -35.188 1 70.44 182 GLY B N 1
ATOM 4790 C CA . GLY B 1 182 ? 4.492 -25.703 -36.281 1 70.44 182 GLY B CA 1
ATOM 4791 C C . GLY B 1 182 ? 5.895 -25.172 -36.031 1 70.44 182 GLY B C 1
ATOM 4792 O O . GLY B 1 182 ? 6.82 -25.953 -35.781 1 70.44 182 GLY B O 1
ATOM 4793 N N . ASP B 1 183 ? 5.934 -23.844 -35.906 1 63.66 183 ASP B N 1
ATOM 4794 C CA . ASP B 1 183 ? 7.203 -23.156 -35.688 1 63.66 183 ASP B CA 1
ATOM 4795 C C . ASP B 1 183 ? 7.641 -23.25 -34.25 1 63.66 183 ASP B C 1
ATOM 4797 O O . ASP B 1 183 ? 8.758 -22.844 -33.906 1 63.66 183 ASP B O 1
ATOM 4801 N N . ASN B 1 184 ? 6.762 -23.938 -33.469 1 76.5 184 ASN B N 1
ATOM 4802 C CA . ASN B 1 184 ? 7.039 -24.047 -32.031 1 76.5 184 ASN B CA 1
ATOM 4803 C C . ASN B 1 184 ? 7.254 -25.484 -31.594 1 76.5 184 ASN B C 1
ATOM 4805 O O . ASN B 1 184 ? 6.758 -25.922 -30.547 1 76.5 184 ASN B O 1
ATOM 4809 N N . GLU B 1 185 ? 7.957 -26.219 -32.375 1 78.44 185 GLU B N 1
ATOM 4810 C CA . GLU B 1 185 ? 8.172 -27.641 -32.125 1 78.44 185 GLU B CA 1
ATOM 4811 C C . GLU B 1 185 ? 9.023 -27.859 -30.891 1 78.44 185 GLU B C 1
ATOM 4813 O O . GLU B 1 185 ? 9.055 -28.969 -30.344 1 78.44 185 GLU B O 1
ATOM 4818 N N . SER B 1 186 ? 9.594 -26.812 -30.422 1 90.38 186 SER B N 1
ATOM 4819 C CA . SER B 1 186 ? 10.508 -26.938 -29.297 1 90.38 186 SER B CA 1
ATOM 4820 C C . SER B 1 186 ? 9.766 -26.844 -27.969 1 90.38 186 SER B C 1
ATOM 4822 O O . SER B 1 186 ? 10.352 -27.047 -26.906 1 90.38 186 SER B O 1
ATOM 4824 N N . ILE B 1 187 ? 8.469 -26.625 -28.031 1 94.81 187 ILE B N 1
ATOM 4825 C CA . ILE B 1 187 ? 7.684 -26.469 -26.812 1 94.81 187 ILE B CA 1
ATOM 4826 C C . ILE B 1 187 ? 7.449 -27.844 -26.172 1 94.81 187 ILE B C 1
ATOM 4828 O O . ILE B 1 187 ? 6.969 -28.766 -26.828 1 94.81 187 ILE B O 1
ATOM 4832 N N . THR B 1 188 ? 7.809 -27.969 -24.906 1 94.94 188 THR B N 1
ATOM 4833 C CA . THR B 1 188 ? 7.629 -29.203 -24.156 1 94.94 188 THR B CA 1
ATOM 4834 C C . THR B 1 188 ? 6.383 -29.125 -23.281 1 94.94 188 THR B C 1
ATOM 4836 O O . THR B 1 188 ? 5.789 -28.062 -23.125 1 94.94 188 THR B O 1
ATOM 4839 N N . ASP B 1 189 ? 5.992 -30.312 -22.734 1 95.69 189 ASP B N 1
ATOM 4840 C CA . ASP B 1 189 ? 4.859 -30.359 -21.812 1 95.69 189 ASP B CA 1
ATOM 4841 C C . ASP B 1 189 ? 5.137 -29.547 -20.547 1 95.69 189 ASP B C 1
ATOM 4843 O O . ASP B 1 189 ? 4.258 -28.844 -20.062 1 95.69 189 ASP B O 1
ATOM 4847 N N . VAL B 1 190 ? 6.383 -29.547 -20.031 1 96.94 190 VAL B N 1
ATOM 4848 C CA . VAL B 1 190 ? 6.754 -28.797 -18.844 1 96.94 190 VAL B CA 1
ATOM 4849 C C . VAL B 1 190 ? 6.633 -27.297 -19.125 1 96.94 190 VAL B C 1
ATOM 4851 O O . VAL B 1 190 ? 6.113 -26.547 -18.297 1 96.94 190 VAL B O 1
ATOM 4854 N N . MET B 1 191 ? 7.066 -26.859 -20.328 1 97.06 191 MET B N 1
ATOM 4855 C CA . MET B 1 191 ? 6.938 -25.453 -20.703 1 97.06 191 MET B CA 1
ATOM 4856 C C . MET B 1 191 ? 5.473 -25.031 -20.734 1 97.06 191 MET B C 1
ATOM 4858 O O . MET B 1 191 ? 5.098 -24.031 -20.109 1 97.06 191 MET B O 1
ATOM 4862 N N . ALA B 1 192 ? 4.707 -25.844 -21.375 1 97.38 192 ALA B N 1
ATOM 4863 C CA . ALA B 1 192 ? 3.289 -25.531 -21.531 1 97.38 192 ALA B CA 1
ATOM 4864 C C . ALA B 1 192 ? 2.568 -25.562 -20.188 1 97.38 192 ALA B C 1
ATOM 4866 O O . ALA B 1 192 ? 1.633 -24.781 -19.969 1 97.38 192 ALA B O 1
ATOM 4867 N N . CYS B 1 193 ? 2.977 -26.391 -19.281 1 97.19 193 CYS B N 1
ATOM 4868 C CA . CYS B 1 193 ? 2.348 -26.562 -17.984 1 97.19 193 CYS B CA 1
ATOM 4869 C C . CYS B 1 193 ? 2.568 -25.344 -17.109 1 97.19 193 CYS B C 1
ATOM 4871 O O . CYS B 1 193 ? 1.778 -25.062 -16.203 1 97.19 193 CYS B O 1
ATOM 4873 N N . ASN B 1 194 ? 3.543 -24.516 -17.359 1 95.56 194 ASN B N 1
ATOM 4874 C CA . ASN B 1 194 ? 3.996 -23.469 -16.438 1 95.56 194 ASN B CA 1
ATOM 4875 C C . ASN B 1 194 ? 3.402 -22.109 -16.781 1 95.56 194 ASN B C 1
ATOM 4877 O O . ASN B 1 194 ? 3.531 -21.156 -16.016 1 95.56 194 ASN B O 1
ATOM 4881 N N . VAL B 1 195 ? 2.701 -21.969 -17.781 1 96.94 195 VAL B N 1
ATOM 4882 C CA . VAL B 1 195 ? 2.459 -20.641 -18.344 1 96.94 195 VAL B CA 1
ATOM 4883 C C . VAL B 1 195 ? 1.4 -19.906 -17.531 1 96.94 195 VAL B C 1
ATOM 4885 O O . VAL B 1 195 ? 1.281 -18.688 -17.609 1 96.94 195 VAL B O 1
ATOM 4888 N N . MET B 1 196 ? 0.692 -20.609 -16.75 1 96.31 196 MET B N 1
ATOM 4889 C CA . MET B 1 196 ? -0.5 -20.016 -16.141 1 96.31 196 MET B CA 1
ATOM 4890 C C . MET B 1 196 ? -0.143 -19.25 -14.875 1 96.31 196 MET B C 1
ATOM 4892 O O . MET B 1 196 ? -0.76 -18.219 -14.578 1 96.31 196 MET B O 1
ATOM 4896 N N . VAL B 1 197 ? 0.839 -19.703 -14.102 1 96.5 197 VAL B N 1
ATOM 4897 C CA . VAL B 1 197 ? 0.955 -19.156 -12.75 1 96.5 197 VAL B CA 1
ATOM 4898 C C . VAL B 1 197 ? 2.264 -18.391 -12.617 1 96.5 197 VAL B C 1
ATOM 4900 O O . VAL B 1 197 ? 2.268 -17.156 -12.617 1 96.5 197 VAL B O 1
ATOM 4903 N N . ASN B 1 198 ? 3.434 -19.047 -12.609 1 97.19 198 ASN B N 1
ATOM 4904 C CA . ASN B 1 198 ? 4.684 -18.453 -12.172 1 97.19 198 ASN B CA 1
ATOM 4905 C C . ASN B 1 198 ? 5.18 -17.406 -13.164 1 97.19 198 ASN B C 1
ATOM 4907 O O . ASN B 1 198 ? 5.426 -16.25 -12.789 1 97.19 198 ASN B O 1
ATOM 4911 N N . PRO B 1 199 ? 5.336 -17.75 -14.461 1 98.44 199 PRO B N 1
ATOM 4912 C CA . PRO B 1 199 ? 5.82 -16.719 -15.375 1 98.44 199 PRO B CA 1
ATOM 4913 C C . PRO B 1 199 ? 4.789 -15.609 -15.609 1 98.44 199 PRO B C 1
ATOM 4915 O O . PRO B 1 199 ? 5.156 -14.453 -15.836 1 98.44 199 PRO B O 1
ATOM 4918 N N . ALA B 1 200 ? 3.504 -15.969 -15.57 1 98 200 ALA B N 1
ATOM 4919 C CA . ALA B 1 200 ? 2.461 -14.953 -15.695 1 98 200 ALA B CA 1
ATOM 4920 C C . ALA B 1 200 ? 2.527 -13.961 -14.539 1 98 200 ALA B C 1
ATOM 4922 O O . ALA B 1 200 ? 2.436 -12.75 -14.75 1 98 200 ALA B O 1
ATOM 4923 N N . THR B 1 201 ? 2.701 -14.477 -13.352 1 98.31 201 THR B N 1
ATOM 4924 C CA . THR B 1 201 ? 2.854 -13.633 -12.172 1 98.31 201 THR B CA 1
ATOM 4925 C C . THR B 1 201 ? 4.047 -12.695 -12.328 1 98.31 201 THR B C 1
ATOM 4927 O O . THR B 1 201 ? 3.926 -11.484 -12.102 1 98.31 201 THR B O 1
ATOM 4930 N N . ALA B 1 202 ? 5.145 -13.242 -12.734 1 98.81 202 ALA B N 1
ATOM 4931 C CA . ALA B 1 202 ? 6.355 -12.453 -12.922 1 98.81 202 ALA B CA 1
ATOM 4932 C C . ALA B 1 202 ? 6.133 -11.328 -13.938 1 98.81 202 ALA B C 1
ATOM 4934 O O . ALA B 1 202 ? 6.457 -10.172 -13.664 1 98.81 202 ALA B O 1
ATOM 4935 N N . PHE B 1 203 ? 5.559 -11.672 -15.078 1 98.81 203 PHE B N 1
ATOM 4936 C CA . PHE B 1 203 ? 5.336 -10.703 -16.156 1 98.81 203 PHE B CA 1
ATOM 4937 C C . PHE B 1 203 ? 4.402 -9.594 -15.688 1 98.81 203 PHE B C 1
ATOM 4939 O O . PHE B 1 203 ? 4.695 -8.406 -15.891 1 98.81 203 PHE B O 1
ATOM 4946 N N . CYS B 1 204 ? 3.312 -9.969 -15.094 1 98.69 204 CYS B N 1
ATOM 4947 C CA . CYS B 1 204 ? 2.318 -8.984 -14.672 1 98.69 204 CYS B CA 1
ATOM 4948 C C . CYS B 1 204 ? 2.893 -8.055 -13.609 1 98.69 204 CYS B C 1
ATOM 4950 O O . CYS B 1 204 ? 2.676 -6.844 -13.664 1 98.69 204 CYS B O 1
ATOM 4952 N N . MET B 1 205 ? 3.652 -8.539 -12.656 1 98.81 205 MET B N 1
ATOM 4953 C CA . MET B 1 205 ? 4.219 -7.695 -11.609 1 98.81 205 MET B CA 1
ATOM 4954 C C . MET B 1 205 ? 5.234 -6.715 -12.188 1 98.81 205 MET B C 1
ATOM 4956 O O . MET B 1 205 ? 5.359 -5.586 -11.711 1 98.81 205 MET B O 1
ATOM 4960 N N . LEU B 1 206 ? 5.926 -7.109 -13.242 1 98.75 206 LEU B N 1
ATOM 4961 C CA . LEU B 1 206 ? 6.953 -6.273 -13.852 1 98.75 206 LEU B CA 1
ATOM 4962 C C . LEU B 1 206 ? 6.328 -5.203 -14.742 1 98.75 206 LEU B C 1
ATOM 4964 O O . LEU B 1 206 ? 6.98 -4.215 -15.086 1 98.75 206 LEU B O 1
ATOM 4968 N N . THR B 1 207 ? 5.039 -5.387 -15.094 1 98.19 207 THR B N 1
ATOM 4969 C CA . THR B 1 207 ? 4.547 -4.52 -16.156 1 98.19 207 THR B CA 1
ATOM 4970 C C . THR B 1 207 ? 3.326 -3.732 -15.695 1 98.19 207 THR B C 1
ATOM 4972 O O . THR B 1 207 ? 2.92 -2.766 -16.344 1 98.19 207 THR B O 1
ATOM 4975 N N . GLU B 1 208 ? 2.754 -4.074 -14.578 1 97.12 208 GLU B N 1
ATOM 4976 C CA . GLU B 1 208 ? 1.438 -3.521 -14.273 1 97.12 208 GLU B CA 1
ATOM 4977 C C . GLU B 1 208 ? 1.526 -2.441 -13.195 1 97.12 208 GLU B C 1
ATOM 4979 O O . GLU B 1 208 ? 0.598 -1.648 -13.031 1 97.12 208 GLU B O 1
ATOM 4984 N N . PHE B 1 209 ? 2.588 -2.299 -12.438 1 98.12 209 PHE B N 1
ATOM 4985 C CA . PHE B 1 209 ? 2.594 -1.44 -11.258 1 98.12 209 PHE B CA 1
ATOM 4986 C C . PHE B 1 209 ? 3.451 -0.203 -11.492 1 98.12 209 PHE B C 1
ATOM 4988 O O . PHE B 1 209 ? 3.191 0.856 -10.922 1 98.12 209 PHE B O 1
ATOM 4995 N N . GLN B 1 210 ? 4.535 -0.382 -12.25 1 98.12 210 GLN B N 1
ATOM 4996 C CA . GLN B 1 210 ? 5.41 0.711 -12.664 1 98.12 210 GLN B CA 1
ATOM 4997 C C . GLN B 1 210 ? 5.742 0.619 -14.156 1 98.12 210 GLN B C 1
ATOM 4999 O O . GLN B 1 210 ? 5.809 -0.478 -14.711 1 98.12 210 GLN B O 1
ATOM 5004 N N . LYS B 1 211 ? 5.934 1.781 -14.734 1 97.44 211 LYS B N 1
ATOM 5005 C CA . LYS B 1 211 ? 6.441 1.8 -16.094 1 97.44 211 LYS B CA 1
ATOM 5006 C C . LYS B 1 211 ? 7.961 1.659 -16.125 1 97.44 211 LYS B C 1
ATOM 5008 O O . LYS B 1 211 ? 8.68 2.635 -15.914 1 97.44 211 LYS B O 1
ATOM 5013 N N . LEU B 1 212 ? 8.375 0.466 -16.422 1 97.56 212 LEU B N 1
ATOM 5014 C CA . LEU B 1 212 ? 9.805 0.188 -16.484 1 97.56 212 LEU B CA 1
ATOM 5015 C C . LEU B 1 212 ? 10.344 0.401 -17.891 1 97.56 212 LEU B C 1
ATOM 5017 O O . LEU B 1 212 ? 9.68 0.054 -18.875 1 97.56 212 LEU B O 1
ATOM 5021 N N . GLN B 1 213 ? 11.453 1.06 -17.953 1 96.44 213 GLN B N 1
ATOM 5022 C CA . GLN B 1 213 ? 12.156 1.277 -19.219 1 96.44 213 GLN B CA 1
ATOM 5023 C C . GLN B 1 213 ? 13.539 0.622 -19.203 1 96.44 213 GLN B C 1
ATOM 5025 O O . GLN B 1 213 ? 14.039 0.254 -18.141 1 96.44 213 GLN B O 1
ATOM 5030 N N . LYS B 1 214 ? 14.07 0.465 -20.438 1 96.44 214 LYS B N 1
ATOM 5031 C CA . LYS B 1 214 ? 15.438 -0.055 -20.547 1 96.44 214 LYS B CA 1
ATOM 5032 C C . LYS B 1 214 ? 16.406 0.756 -19.688 1 96.44 214 LYS B C 1
ATOM 5034 O O . LYS B 1 214 ? 16.359 1.988 -19.703 1 96.44 214 LYS B O 1
ATOM 5039 N N . GLY B 1 215 ? 17.141 0.072 -18.875 1 94.56 215 GLY B N 1
ATOM 5040 C CA . GLY B 1 215 ? 18.109 0.746 -18.031 1 94.56 215 GLY B CA 1
ATOM 5041 C C . GLY B 1 215 ? 17.625 0.905 -16.594 1 94.56 215 GLY B C 1
ATOM 5042 O O . GLY B 1 215 ? 18.422 1.174 -15.695 1 94.56 215 GLY B O 1
ATOM 5043 N N . ASP B 1 216 ? 16.344 0.724 -16.375 1 97 216 ASP B N 1
ATOM 5044 C CA . ASP B 1 216 ? 15.828 0.759 -15.008 1 97 216 ASP B CA 1
ATOM 5045 C C . ASP B 1 216 ? 16.328 -0.435 -14.203 1 97 216 ASP B C 1
ATOM 5047 O O . ASP B 1 216 ? 16.969 -1.334 -14.742 1 97 216 ASP B O 1
ATOM 5051 N N . ILE B 1 217 ? 16.109 -0.376 -12.859 1 97.5 217 ILE B N 1
ATOM 5052 C CA . ILE B 1 217 ? 16.547 -1.432 -11.953 1 97.5 217 ILE B CA 1
ATOM 5053 C C . ILE B 1 217 ? 15.422 -1.771 -10.977 1 97.5 217 ILE B C 1
ATOM 5055 O O . ILE B 1 217 ? 14.719 -0.88 -10.5 1 97.5 217 ILE B O 1
ATOM 5059 N N . VAL B 1 218 ? 15.203 -3.082 -10.758 1 98.31 218 VAL B N 1
ATOM 5060 C CA . VAL B 1 218 ? 14.18 -3.576 -9.836 1 98.31 218 VAL B CA 1
ATOM 5061 C C . VAL B 1 218 ? 14.82 -4.469 -8.781 1 98.31 218 VAL B C 1
ATOM 5063 O O . VAL B 1 218 ? 15.883 -5.047 -9.008 1 98.31 218 VAL B O 1
ATOM 5066 N N . ILE B 1 219 ? 14.172 -4.52 -7.574 1 98.88 219 ILE B N 1
ATOM 5067 C CA . ILE B 1 219 ? 14.672 -5.391 -6.516 1 98.88 219 ILE B CA 1
ATOM 5068 C C . ILE B 1 219 ? 13.602 -6.422 -6.152 1 98.88 219 ILE B C 1
ATOM 5070 O O . ILE B 1 219 ? 12.406 -6.129 -6.199 1 98.88 219 ILE B O 1
ATOM 5074 N N . GLN B 1 220 ? 14 -7.637 -5.867 1 98.81 220 GLN B N 1
ATOM 5075 C CA . GLN B 1 220 ? 13.078 -8.672 -5.41 1 98.81 220 GLN B CA 1
ATOM 5076 C C . GLN B 1 220 ? 13.703 -9.516 -4.305 1 98.81 220 GLN B C 1
ATOM 5078 O O . GLN B 1 220 ? 14.93 -9.672 -4.25 1 98.81 220 GLN B O 1
ATOM 5083 N N . ASN B 1 221 ? 12.859 -10.023 -3.426 1 98.38 221 ASN B N 1
ATOM 5084 C CA . ASN B 1 221 ? 13.289 -11.086 -2.527 1 98.38 221 ASN B CA 1
ATOM 5085 C C . ASN B 1 221 ? 12.734 -12.438 -2.955 1 98.38 221 ASN B C 1
ATOM 5087 O O . ASN B 1 221 ? 11.961 -12.523 -3.914 1 98.38 221 ASN B O 1
ATOM 5091 N N . ALA B 1 222 ? 13.289 -13.523 -2.357 1 95.62 222 ALA B N 1
ATOM 5092 C CA . ALA B 1 222 ? 12.961 -14.891 -2.77 1 95.62 222 ALA B CA 1
ATOM 5093 C C . ALA B 1 222 ? 13.289 -15.109 -4.242 1 95.62 222 ALA B C 1
ATOM 5095 O O . ALA B 1 222 ? 12.492 -15.68 -4.984 1 95.62 222 ALA B O 1
ATOM 5096 N N . ALA B 1 223 ? 14.453 -14.695 -4.621 1 97 223 ALA B N 1
ATOM 5097 C CA . ALA B 1 223 ? 14.797 -14.641 -6.039 1 97 223 ALA B CA 1
ATOM 5098 C C . ALA B 1 223 ? 14.992 -16.047 -6.613 1 97 223 ALA B C 1
ATOM 5100 O O . ALA B 1 223 ? 14.938 -16.234 -7.832 1 97 223 ALA B O 1
ATOM 5101 N N . ASN B 1 224 ? 15.281 -17 -5.789 1 93.94 224 ASN B N 1
ATOM 5102 C CA . ASN B 1 224 ? 15.492 -18.344 -6.297 1 93.94 224 ASN B CA 1
ATOM 5103 C C . ASN B 1 224 ? 14.172 -19.125 -6.391 1 93.94 224 ASN B C 1
ATOM 5105 O O . ASN B 1 224 ? 14.164 -20.281 -6.781 1 93.94 224 ASN B O 1
ATOM 5109 N N . SER B 1 225 ? 13.094 -18.516 -5.984 1 92.69 225 SER B N 1
ATOM 5110 C CA . SER B 1 225 ? 11.789 -19.125 -6.219 1 92.69 225 SER B CA 1
ATOM 5111 C C . SER B 1 225 ? 11.5 -19.25 -7.711 1 92.69 225 SER B C 1
ATOM 5113 O O . SER B 1 225 ? 12.195 -18.656 -8.539 1 92.69 225 SER B O 1
ATOM 5115 N N . ALA B 1 226 ? 10.43 -20.047 -8.039 1 94.12 226 ALA B N 1
ATOM 5116 C CA . ALA B 1 226 ? 10.047 -20.156 -9.438 1 94.12 226 ALA B CA 1
ATOM 5117 C C . ALA B 1 226 ? 9.695 -18.797 -10.031 1 94.12 226 ALA B C 1
ATOM 5119 O O . ALA B 1 226 ? 10.211 -18.422 -11.094 1 94.12 226 ALA B O 1
ATOM 5120 N N . VAL B 1 227 ? 8.891 -18 -9.328 1 96.81 227 VAL B N 1
ATOM 5121 C CA . VAL B 1 227 ? 8.508 -16.688 -9.805 1 96.81 227 VAL B CA 1
ATOM 5122 C C . VAL B 1 227 ? 9.75 -15.789 -9.891 1 96.81 227 VAL B C 1
ATOM 5124 O O . VAL B 1 227 ? 9.945 -15.086 -10.883 1 96.81 227 VAL B O 1
ATOM 5127 N N . GLY B 1 228 ? 10.586 -15.867 -8.883 1 97.31 228 GLY B N 1
ATOM 5128 C CA . GLY B 1 228 ? 11.789 -15.055 -8.867 1 97.31 228 GLY B CA 1
ATOM 5129 C C . GLY B 1 228 ? 12.695 -15.305 -10.055 1 97.31 228 GLY B C 1
ATOM 5130 O O . GLY B 1 228 ? 13.266 -14.367 -10.625 1 97.31 228 GLY B O 1
ATOM 5131 N N . GLN B 1 229 ? 12.859 -16.516 -10.43 1 97.38 229 GLN B N 1
ATOM 5132 C CA . GLN B 1 229 ? 13.695 -16.875 -11.57 1 97.38 229 GLN B CA 1
ATOM 5133 C C . GLN B 1 229 ? 13.109 -16.344 -12.867 1 97.38 229 GLN B C 1
ATOM 5135 O O . GLN B 1 229 ? 13.844 -15.906 -13.758 1 97.38 229 GLN B O 1
ATOM 5140 N N . TYR B 1 230 ? 11.805 -16.359 -12.992 1 98.31 230 TYR B N 1
ATOM 5141 C CA . TYR B 1 230 ? 11.172 -15.789 -14.18 1 98.31 230 TYR B CA 1
ATOM 5142 C C . TYR B 1 230 ? 11.297 -14.266 -14.188 1 98.31 230 TYR B C 1
ATOM 5144 O O . TYR B 1 230 ? 11.438 -13.656 -15.25 1 98.31 230 TYR B O 1
ATOM 5152 N N . VAL B 1 231 ? 11.258 -13.609 -13.016 1 98.75 231 VAL B N 1
ATOM 5153 C CA . VAL B 1 231 ? 11.453 -12.164 -12.922 1 98.75 231 VAL B CA 1
ATOM 5154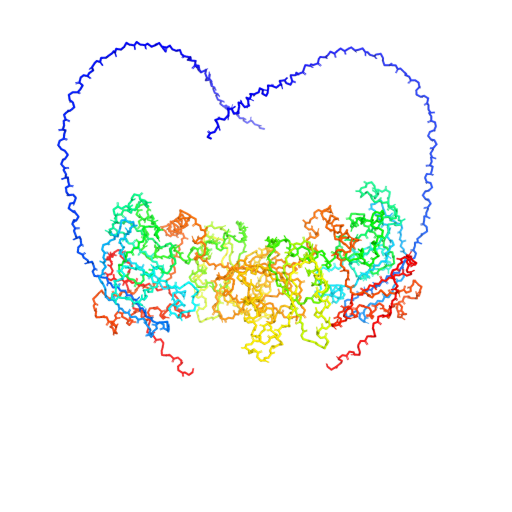 C C . VAL B 1 231 ? 12.82 -11.789 -13.5 1 98.75 231 VAL B C 1
ATOM 5156 O O . VAL B 1 231 ? 12.922 -10.867 -14.305 1 98.75 231 VAL B O 1
ATOM 5159 N N . ILE B 1 232 ? 13.852 -12.562 -13.133 1 98.69 232 ILE B N 1
ATOM 5160 C CA . ILE B 1 232 ? 15.203 -12.297 -13.625 1 98.69 232 ILE B CA 1
ATOM 5161 C C . ILE B 1 232 ? 15.219 -12.352 -15.148 1 98.69 232 ILE B C 1
ATOM 5163 O O . ILE B 1 232 ? 15.711 -11.43 -15.805 1 98.69 232 ILE B O 1
ATOM 5167 N N . GLN B 1 233 ? 14.672 -13.344 -15.703 1 98.56 233 GLN B N 1
ATOM 5168 C CA . GLN B 1 233 ? 14.742 -13.586 -17.141 1 98.56 233 GLN B CA 1
ATOM 5169 C C . GLN B 1 233 ? 13.93 -12.547 -17.906 1 98.56 233 GLN B C 1
ATOM 5171 O O . GLN B 1 233 ? 14.422 -11.961 -18.875 1 98.56 233 GLN B O 1
ATOM 5176 N N . ILE B 1 234 ? 12.695 -12.32 -17.516 1 98.62 234 ILE B N 1
ATOM 5177 C CA . ILE B 1 234 ? 11.812 -11.406 -18.234 1 98.62 234 ILE B CA 1
ATOM 5178 C C . ILE B 1 234 ? 12.359 -9.984 -18.141 1 98.62 234 ILE B C 1
ATOM 5180 O O . ILE B 1 234 ? 12.398 -9.266 -19.141 1 98.62 234 ILE B O 1
ATOM 5184 N N . ALA B 1 235 ? 12.781 -9.578 -16.969 1 98.56 235 ALA B N 1
ATOM 5185 C CA . ALA B 1 235 ? 13.352 -8.242 -16.797 1 98.56 235 ALA B CA 1
ATOM 5186 C C . ALA B 1 235 ? 14.562 -8.047 -17.719 1 98.56 235 ALA B C 1
ATOM 5188 O O . ALA B 1 235 ? 14.633 -7.059 -18.453 1 98.56 235 ALA B O 1
ATOM 5189 N N . ALA B 1 236 ? 15.453 -9.008 -17.734 1 97.25 236 ALA B N 1
ATOM 5190 C CA . ALA B 1 236 ? 16.719 -8.891 -18.469 1 97.25 236 ALA B CA 1
ATOM 5191 C C . ALA B 1 236 ? 16.484 -9.023 -19.969 1 97.25 236 ALA B C 1
ATOM 5193 O O . ALA B 1 236 ? 16.875 -8.148 -20.75 1 97.25 236 ALA B O 1
ATOM 5194 N N . LYS B 1 237 ? 15.789 -10.031 -20.359 1 96.81 237 LYS B N 1
ATOM 5195 C CA . LYS B 1 237 ? 15.797 -10.438 -21.75 1 96.81 237 LYS B CA 1
ATOM 5196 C C . LYS B 1 237 ? 14.656 -9.773 -22.516 1 96.81 237 LYS B C 1
ATOM 5198 O O . LYS B 1 237 ? 14.75 -9.562 -23.734 1 96.81 237 LYS B O 1
ATOM 5203 N N . GLN B 1 238 ? 13.586 -9.484 -21.828 1 97.06 238 GLN B N 1
ATOM 5204 C CA . GLN B 1 238 ? 12.422 -8.961 -22.547 1 97.06 238 GLN B CA 1
ATOM 5205 C C . GLN B 1 238 ? 12.258 -7.469 -22.297 1 97.06 238 GLN B C 1
ATOM 5207 O O . GLN B 1 238 ? 11.805 -6.734 -23.188 1 97.06 238 GLN B O 1
ATOM 5212 N N . LEU B 1 239 ? 12.68 -6.957 -21.109 1 97.44 239 LEU B N 1
ATOM 5213 C CA . LEU B 1 239 ? 12.406 -5.566 -20.781 1 97.44 239 LEU B CA 1
ATOM 5214 C C . LEU B 1 239 ? 13.695 -4.75 -20.75 1 97.44 239 LEU B C 1
ATOM 5216 O O . LEU B 1 239 ? 13.656 -3.516 -20.766 1 97.44 239 LEU B O 1
ATOM 5220 N N . GLY B 1 240 ? 14.852 -5.414 -20.688 1 97.75 240 GLY B N 1
ATOM 5221 C CA . GLY B 1 240 ? 16.125 -4.703 -20.594 1 97.75 240 GLY B CA 1
ATOM 5222 C C . GLY B 1 240 ? 16.312 -4.008 -19.25 1 97.75 240 GLY B C 1
ATOM 5223 O O . GLY B 1 240 ? 16.891 -2.924 -19.188 1 97.75 240 GLY B O 1
ATOM 5224 N N . VAL B 1 241 ? 15.797 -4.574 -18.203 1 97.94 241 VAL B N 1
ATOM 5225 C CA . VAL B 1 241 ? 15.82 -4.012 -16.859 1 97.94 241 VAL B CA 1
ATOM 5226 C C . VAL B 1 241 ? 16.781 -4.809 -15.977 1 97.94 241 VAL B C 1
ATOM 5228 O O . VAL B 1 241 ? 16.812 -6.043 -16.047 1 97.94 241 VAL B O 1
ATOM 5231 N N . GLU B 1 242 ? 17.609 -4.121 -15.195 1 98 242 GLU B N 1
ATOM 5232 C CA . GLU B 1 242 ? 18.516 -4.762 -14.242 1 98 242 GLU B CA 1
ATOM 5233 C C . GLU B 1 242 ? 17.766 -5.227 -13 1 98 242 GLU B C 1
ATOM 5235 O O . GLU B 1 242 ? 16.734 -4.648 -12.633 1 98 242 GLU B O 1
ATOM 5240 N N . THR B 1 243 ? 18.297 -6.297 -12.391 1 98.56 243 THR B N 1
ATOM 5241 C CA . THR B 1 243 ? 17.625 -6.797 -11.195 1 98.56 243 THR B CA 1
ATOM 5242 C C . THR B 1 243 ? 18.609 -6.957 -10.039 1 98.56 243 THR B C 1
ATOM 5244 O O . THR B 1 243 ? 19.75 -7.363 -10.25 1 98.56 243 THR B O 1
ATOM 5247 N N . ILE B 1 244 ? 18.188 -6.523 -8.852 1 98.81 244 ILE B N 1
ATOM 5248 C CA . ILE B 1 244 ? 18.812 -6.898 -7.586 1 98.81 244 ILE B CA 1
ATOM 5249 C C . ILE B 1 244 ? 18.016 -8.016 -6.926 1 98.81 244 ILE B C 1
ATOM 5251 O O . ILE B 1 244 ? 16.844 -7.828 -6.582 1 98.81 244 ILE B O 1
ATOM 5255 N N . ASN B 1 245 ? 18.688 -9.133 -6.754 1 98.81 245 ASN B N 1
ATOM 5256 C CA . ASN B 1 245 ? 18.016 -10.359 -6.355 1 98.81 245 ASN B CA 1
ATOM 5257 C C . ASN B 1 245 ? 18.5 -10.844 -4.988 1 98.81 245 ASN B C 1
ATOM 5259 O O . ASN B 1 245 ? 19.656 -11.203 -4.828 1 98.81 245 ASN B O 1
ATOM 5263 N N . LEU B 1 246 ? 17.562 -10.844 -4.039 1 98.56 246 LEU B N 1
ATOM 5264 C CA . LEU B 1 246 ? 17.906 -11.242 -2.68 1 98.56 246 LEU B CA 1
ATOM 5265 C C . LEU B 1 246 ? 17.609 -12.727 -2.449 1 98.56 246 LEU B C 1
ATOM 5267 O O . LEU B 1 246 ? 16.547 -13.211 -2.832 1 98.56 246 LEU B O 1
ATOM 5271 N N . VAL B 1 247 ? 18.562 -13.453 -1.873 1 96.62 247 VAL B N 1
ATOM 5272 C CA . VAL B 1 247 ? 18.406 -14.859 -1.526 1 96.62 247 VAL B CA 1
ATOM 5273 C C . VAL B 1 247 ? 18.859 -15.086 -0.086 1 96.62 247 VAL B C 1
ATOM 5275 O O . VAL B 1 247 ? 19.547 -14.242 0.501 1 96.62 247 VAL B O 1
ATOM 5278 N N . ARG B 1 248 ? 18.438 -16.156 0.474 1 93.56 248 ARG B N 1
ATOM 5279 C CA . ARG B 1 248 ? 18.906 -16.547 1.798 1 93.56 248 ARG B CA 1
ATOM 5280 C C . ARG B 1 248 ? 20.344 -17.094 1.736 1 93.56 248 ARG B C 1
ATOM 5282 O O . ARG B 1 248 ? 20.719 -17.766 0.77 1 93.56 248 ARG B O 1
ATOM 5289 N N . GLU B 1 249 ? 21.062 -16.844 2.795 1 92.31 249 GLU B N 1
ATOM 5290 C CA . GLU B 1 249 ? 22.344 -17.516 2.945 1 92.31 249 GLU B CA 1
ATOM 5291 C C . GLU B 1 249 ? 22.172 -19.031 3 1 92.31 249 GLU B C 1
ATOM 5293 O O . GLU B 1 249 ? 21.219 -19.531 3.607 1 92.31 249 GLU B O 1
ATOM 5298 N N . ARG B 1 250 ? 23.078 -19.734 2.305 1 90.38 250 ARG B N 1
ATOM 5299 C CA . ARG B 1 250 ? 22.969 -21.188 2.223 1 90.38 250 ARG B CA 1
ATOM 5300 C C . ARG B 1 250 ? 24.297 -21.812 1.81 1 90.38 250 ARG B C 1
ATOM 5302 O O . ARG B 1 250 ? 25.203 -21.109 1.344 1 90.38 250 ARG B O 1
ATOM 5309 N N . PRO B 1 251 ? 24.281 -23.172 2.002 1 88.69 251 PRO B N 1
ATOM 5310 C CA . PRO B 1 251 ? 25.438 -23.859 1.409 1 88.69 251 PRO B CA 1
ATOM 5311 C C . PRO B 1 251 ? 25.469 -23.734 -0.112 1 88.69 251 PRO B C 1
ATOM 5313 O O . PRO B 1 251 ? 24.422 -23.672 -0.756 1 88.69 251 PRO B O 1
ATOM 5316 N N . HIS B 1 252 ? 26.562 -23.656 -0.713 1 89.06 252 HIS B N 1
ATOM 5317 C CA . HIS B 1 252 ? 26.781 -23.594 -2.152 1 89.06 252 HIS B CA 1
ATOM 5318 C C . HIS B 1 252 ? 26.203 -22.312 -2.75 1 89.06 252 HIS B C 1
ATOM 5320 O O . HIS B 1 252 ? 25.609 -22.359 -3.83 1 89.06 252 HIS B O 1
ATOM 5326 N N . LEU B 1 253 ? 26.234 -21.312 -2.029 1 94 253 LEU B N 1
ATOM 5327 C CA . LEU B 1 253 ? 25.703 -20 -2.432 1 94 253 LEU B CA 1
ATOM 5328 C C . LEU B 1 253 ? 26.297 -19.562 -3.77 1 94 253 LEU B C 1
ATOM 5330 O O . LEU B 1 253 ? 25.594 -18.984 -4.602 1 94 253 LEU B O 1
ATOM 5334 N N . ASP B 1 254 ? 27.547 -19.859 -3.994 1 95.38 254 ASP B N 1
ATOM 5335 C CA . ASP B 1 254 ? 28.203 -19.422 -5.223 1 95.38 254 ASP B CA 1
ATOM 5336 C C . ASP B 1 254 ? 27.594 -20.109 -6.441 1 95.38 254 ASP B C 1
ATOM 5338 O O . ASP B 1 254 ? 27.469 -19.5 -7.508 1 95.38 254 ASP B O 1
ATOM 5342 N N . GLU B 1 255 ? 27.281 -21.359 -6.254 1 94.25 255 GLU B N 1
ATOM 5343 C CA . GLU B 1 255 ? 26.625 -22.078 -7.34 1 94.25 255 GLU B CA 1
ATOM 5344 C C . GLU B 1 255 ? 25.266 -21.469 -7.66 1 94.25 255 GLU B C 1
ATOM 5346 O O . GLU B 1 255 ? 24.906 -21.281 -8.828 1 94.25 255 GLU B O 1
ATOM 5351 N N . LEU B 1 256 ? 24.562 -21.156 -6.617 1 94.19 256 LEU B N 1
ATOM 5352 C CA . LEU B 1 256 ? 23.25 -20.531 -6.816 1 94.19 256 LEU B CA 1
ATOM 5353 C C . LEU B 1 256 ? 23.406 -19.172 -7.504 1 94.19 256 LEU B C 1
ATOM 5355 O O . LEU B 1 256 ? 22.656 -18.859 -8.438 1 94.19 256 LEU B O 1
ATOM 5359 N N . ARG B 1 257 ? 24.375 -18.391 -7.055 1 96.75 257 ARG B N 1
ATOM 5360 C CA . ARG B 1 257 ? 24.641 -17.078 -7.656 1 96.75 257 ARG B CA 1
ATOM 5361 C C . ARG B 1 257 ? 24.906 -17.219 -9.148 1 96.75 257 ARG B C 1
ATOM 5363 O O . ARG B 1 257 ? 24.344 -16.469 -9.961 1 96.75 257 ARG B O 1
ATOM 5370 N N . SER B 1 258 ? 25.734 -18.156 -9.453 1 96.94 258 SER B N 1
ATOM 5371 C CA . SER B 1 258 ? 26.094 -18.375 -10.852 1 96.94 258 SER B CA 1
ATOM 5372 C C . SER B 1 258 ? 24.859 -18.797 -11.664 1 96.94 258 SER B C 1
ATOM 5374 O O . SER B 1 258 ? 24.656 -18.297 -12.773 1 96.94 258 SER B O 1
ATOM 5376 N N . GLN B 1 259 ? 24.109 -19.641 -11.109 1 94.88 259 GLN B N 1
ATOM 5377 C CA . GLN B 1 259 ? 22.906 -20.109 -11.781 1 94.88 259 GLN B CA 1
ATOM 5378 C C . GLN B 1 259 ? 21.953 -18.969 -12.055 1 94.88 259 GLN B C 1
ATOM 5380 O O . GLN B 1 259 ? 21.438 -18.828 -13.172 1 94.88 259 GLN B O 1
ATOM 5385 N N . LEU B 1 260 ? 21.672 -18.156 -11.086 1 96.94 260 LEU B N 1
ATOM 5386 C CA . LEU B 1 260 ? 20.734 -17.047 -11.227 1 96.94 260 LEU B CA 1
ATOM 5387 C C . LEU B 1 260 ? 21.266 -16 -12.195 1 96.94 260 LEU B C 1
ATOM 5389 O O . LEU B 1 260 ? 20.5 -15.438 -12.984 1 96.94 260 LEU B O 1
ATOM 5393 N N . LYS B 1 261 ? 22.578 -15.742 -12.141 1 97.81 261 LYS B N 1
ATOM 5394 C CA . LYS B 1 261 ? 23.188 -14.805 -13.086 1 97.81 261 LYS B CA 1
ATOM 5395 C C . LYS B 1 261 ? 23.031 -15.289 -14.523 1 97.81 261 LYS B C 1
ATOM 5397 O O . LYS B 1 261 ? 22.766 -14.492 -15.43 1 97.81 261 LYS B O 1
ATOM 5402 N N . ASN B 1 262 ? 23.156 -16.547 -14.688 1 97.31 262 ASN B N 1
ATOM 5403 C CA . ASN B 1 262 ? 23.047 -17.141 -16.016 1 97.31 262 ASN B CA 1
ATOM 5404 C C . ASN B 1 262 ? 21.641 -16.984 -16.578 1 97.31 262 ASN B C 1
ATOM 5406 O O . ASN B 1 262 ? 21.469 -16.875 -17.797 1 97.31 262 ASN B O 1
ATOM 5410 N N . LEU B 1 263 ? 20.672 -16.922 -15.727 1 97.06 263 LEU B N 1
ATOM 5411 C CA . LEU B 1 263 ? 19.281 -16.734 -16.172 1 97.06 263 LEU B CA 1
ATOM 5412 C C . LEU B 1 263 ? 19.109 -15.383 -16.828 1 97.06 263 LEU B C 1
ATOM 5414 O O . LEU B 1 263 ? 18.234 -15.219 -17.703 1 97.06 263 LEU B O 1
ATOM 5418 N N . GLY B 1 264 ? 19.859 -14.422 -16.438 1 97.19 264 GLY B N 1
ATOM 5419 C CA . GLY B 1 264 ? 19.734 -13.078 -16.984 1 97.19 264 GLY B CA 1
ATOM 5420 C C . GLY B 1 264 ? 20.734 -12.789 -18.094 1 97.19 264 GLY B C 1
ATOM 5421 O O . GLY B 1 264 ? 20.844 -11.656 -18.562 1 97.19 264 GLY B O 1
ATOM 5422 N N . LYS B 1 265 ? 21.516 -13.812 -18.469 1 95.56 265 LYS B N 1
ATOM 5423 C CA . LYS B 1 265 ? 22.562 -13.633 -19.469 1 95.56 265 LYS B CA 1
ATOM 5424 C C . LYS B 1 265 ? 21.984 -13.117 -20.781 1 95.56 265 LYS B C 1
ATOM 5426 O O . LYS B 1 265 ? 20.938 -13.586 -21.234 1 95.56 265 LYS B O 1
ATOM 5431 N N . GLY B 1 266 ? 22.656 -12.133 -21.375 1 92 266 GLY B N 1
ATOM 5432 C CA . GLY B 1 266 ? 22.203 -11.5 -22.609 1 92 266 GLY B CA 1
ATOM 5433 C C . GLY B 1 266 ? 21.484 -10.188 -22.375 1 92 266 GLY B C 1
ATOM 5434 O O . GLY B 1 266 ? 21.266 -9.422 -23.312 1 92 266 GLY B O 1
ATOM 5435 N N . GLY B 1 267 ? 21.062 -9.953 -21.141 1 92.38 267 GLY B N 1
ATOM 5436 C CA . GLY B 1 267 ? 20.484 -8.68 -20.719 1 92.38 267 GLY B CA 1
ATOM 5437 C C . GLY B 1 267 ? 21.406 -7.863 -19.844 1 92.38 267 GLY B C 1
ATOM 5438 O O . GLY B 1 267 ? 22.609 -8.125 -19.766 1 92.38 267 GLY B O 1
ATOM 5439 N N . PRO B 1 268 ? 20.719 -6.879 -19.281 1 92.88 268 PRO B N 1
ATOM 5440 C CA . PRO B 1 268 ? 21.516 -6.055 -18.375 1 92.88 268 PRO B CA 1
ATOM 5441 C C . PRO B 1 268 ? 21.891 -6.789 -17.094 1 92.88 268 PRO B C 1
ATOM 5443 O O . PRO B 1 268 ? 21.656 -7.996 -16.984 1 92.88 268 PRO B O 1
ATOM 5446 N N . GLY B 1 269 ? 22.422 -6.137 -16.156 1 91.94 269 GLY B N 1
ATOM 5447 C CA . GLY B 1 269 ? 23 -6.715 -14.953 1 91.94 269 GLY B CA 1
ATOM 5448 C C . GLY B 1 269 ? 21.984 -7.461 -14.102 1 91.94 269 GLY B C 1
ATOM 5449 O O . GLY B 1 269 ? 20.844 -7.02 -13.969 1 91.94 269 GLY B O 1
ATOM 5450 N N . THR B 1 270 ? 22.359 -8.672 -13.609 1 97.69 270 THR B N 1
ATOM 5451 C CA . THR B 1 270 ? 21.656 -9.492 -12.617 1 97.69 270 THR B CA 1
ATOM 5452 C C . THR B 1 270 ? 22.5 -9.633 -11.352 1 97.69 270 THR B C 1
ATOM 5454 O O . THR B 1 270 ? 23.484 -10.375 -11.328 1 97.69 270 THR B O 1
ATOM 5457 N N . HIS B 1 271 ? 22.078 -8.938 -10.297 1 98.12 271 HIS B N 1
ATOM 5458 C CA . HIS B 1 271 ? 22.875 -8.891 -9.07 1 98.12 271 HIS B CA 1
ATOM 5459 C C . HIS B 1 271 ? 22.25 -9.75 -7.984 1 98.12 271 HIS B C 1
ATOM 5461 O O . HIS B 1 271 ? 21.047 -9.641 -7.707 1 98.12 271 HIS B O 1
ATOM 5467 N N . ILE B 1 272 ? 23.094 -10.625 -7.398 1 98.25 272 ILE B N 1
ATOM 5468 C CA . ILE B 1 272 ? 22.609 -11.531 -6.359 1 98.25 272 ILE B CA 1
ATOM 5469 C C . ILE B 1 272 ? 23.234 -11.156 -5.016 1 98.25 272 ILE B C 1
ATOM 5471 O O . ILE B 1 272 ? 24.453 -11.133 -4.879 1 98.25 272 ILE B O 1
ATOM 5475 N N . LEU B 1 273 ? 22.406 -10.836 -4.047 1 97.75 273 LEU B N 1
ATOM 5476 C CA . LEU B 1 273 ? 22.812 -10.539 -2.678 1 97.75 273 LEU B CA 1
ATOM 5477 C C . LEU B 1 273 ? 22.062 -11.43 -1.686 1 97.75 273 LEU B C 1
ATOM 5479 O O . LEU B 1 273 ? 20.938 -11.836 -1.941 1 97.75 273 LEU B O 1
ATOM 5483 N N . THR B 1 274 ? 22.75 -11.758 -0.554 1 97.5 274 THR B N 1
ATOM 5484 C CA . THR B 1 274 ? 22 -12.336 0.554 1 97.5 274 THR B CA 1
ATOM 5485 C C . THR B 1 274 ? 21.328 -11.242 1.379 1 97.5 274 THR B C 1
ATOM 5487 O O . THR B 1 274 ? 21.703 -10.07 1.295 1 97.5 274 THR B O 1
ATOM 5490 N N . TYR B 1 275 ? 20.328 -11.664 2.193 1 96.88 275 TYR B N 1
ATOM 5491 C CA . TYR B 1 275 ? 19.688 -10.727 3.105 1 96.88 275 TYR B CA 1
ATOM 5492 C C . TYR B 1 275 ? 20.688 -10.148 4.094 1 96.88 275 TYR B C 1
ATOM 5494 O O . TYR B 1 275 ? 20.641 -8.961 4.422 1 96.88 275 TYR B O 1
ATOM 5502 N N . GLN B 1 276 ? 21.578 -10.969 4.473 1 95.5 276 GLN B N 1
ATOM 5503 C CA . GLN B 1 276 ? 22.625 -10.555 5.406 1 95.5 276 GLN B CA 1
ATOM 5504 C C . GLN B 1 276 ? 23.547 -9.508 4.777 1 95.5 276 GLN B C 1
ATOM 5506 O O . GLN B 1 276 ? 23.922 -8.539 5.434 1 95.5 276 GLN B O 1
ATOM 5511 N N . GLU B 1 277 ? 23.875 -9.734 3.564 1 96.69 277 GLU B N 1
ATOM 5512 C CA . GLU B 1 277 ? 24.719 -8.789 2.859 1 96.69 277 GLU B CA 1
ATOM 5513 C C . GLU B 1 277 ? 24.031 -7.441 2.684 1 96.69 277 GLU B C 1
ATOM 5515 O O . GLU B 1 277 ? 24.656 -6.391 2.82 1 96.69 277 GLU B O 1
ATOM 5520 N N . LEU B 1 278 ? 22.766 -7.43 2.416 1 97.5 278 LEU B N 1
ATOM 5521 C CA . LEU B 1 278 ? 22 -6.203 2.279 1 97.5 278 LEU B CA 1
ATOM 5522 C C . LEU B 1 278 ? 21.922 -5.457 3.607 1 97.5 278 LEU B C 1
ATOM 5524 O O . LEU B 1 278 ? 21.984 -4.227 3.639 1 97.5 278 LEU B O 1
ATOM 5528 N N . ALA B 1 279 ? 21.828 -6.188 4.691 1 95.81 279 ALA B N 1
ATOM 5529 C CA . ALA B 1 279 ? 21.609 -5.605 6.012 1 95.81 279 ALA B CA 1
ATOM 5530 C C . ALA B 1 279 ? 22.938 -5.254 6.68 1 95.81 279 ALA B C 1
ATOM 5532 O O . ALA B 1 279 ? 22.969 -4.664 7.762 1 95.81 279 ALA B O 1
ATOM 5533 N N . ALA B 1 280 ? 24.062 -5.566 6.074 1 95.94 280 ALA B N 1
ATOM 5534 C CA . ALA B 1 280 ? 25.375 -5.457 6.711 1 95.94 280 ALA B CA 1
ATOM 5535 C C . ALA B 1 280 ? 25.688 -4.004 7.051 1 95.94 280 ALA B C 1
ATOM 5537 O O . ALA B 1 280 ? 25.656 -3.133 6.176 1 95.94 280 ALA B O 1
ATOM 5538 N N . ARG B 1 281 ? 26.016 -3.699 8.273 1 94.12 281 ARG B N 1
ATOM 5539 C CA . ARG B 1 281 ? 26.406 -2.375 8.75 1 94.12 281 ARG B CA 1
ATOM 5540 C C . ARG B 1 281 ? 27.922 -2.264 8.883 1 94.12 281 ARG B C 1
ATOM 5542 O O . ARG B 1 281 ? 28.453 -1.17 9.078 1 94.12 281 ARG B O 1
ATOM 5549 N N . ASP B 1 282 ? 28.484 -3.453 8.859 1 94.69 282 ASP B N 1
ATOM 5550 C CA . ASP B 1 282 ? 29.938 -3.602 8.906 1 94.69 282 ASP B CA 1
ATOM 5551 C C . ASP B 1 282 ? 30.469 -4.289 7.645 1 94.69 282 ASP B C 1
ATOM 5553 O O . ASP B 1 282 ? 30.125 -5.445 7.379 1 94.69 282 ASP B O 1
ATOM 5557 N N . ALA B 1 283 ? 31.359 -3.637 6.965 1 93.12 283 ALA B N 1
ATOM 5558 C CA . ALA B 1 283 ? 31.859 -4.129 5.688 1 93.12 283 ALA B CA 1
ATOM 5559 C C . ALA B 1 283 ? 32.562 -5.473 5.852 1 93.12 283 ALA B C 1
ATOM 5561 O O . ALA B 1 283 ? 32.562 -6.301 4.938 1 93.12 283 ALA B O 1
ATOM 5562 N N . SER B 1 284 ? 33.094 -5.699 6.98 1 92.12 284 SER B N 1
ATOM 5563 C CA . SER B 1 284 ? 33.875 -6.91 7.215 1 92.12 284 SER B CA 1
ATOM 5564 C C . SER B 1 284 ? 32.969 -8.141 7.258 1 92.12 284 SER B C 1
ATOM 5566 O O . SER B 1 284 ? 33.438 -9.273 7.113 1 92.12 284 SER B O 1
ATOM 5568 N N . THR B 1 285 ? 31.719 -7.992 7.383 1 90 285 THR B N 1
ATOM 5569 C CA . THR B 1 285 ? 30.797 -9.117 7.508 1 90 285 THR B CA 1
ATOM 5570 C C . THR B 1 285 ? 30.172 -9.453 6.156 1 90 285 THR B C 1
ATOM 5572 O O . THR B 1 285 ? 29.359 -10.383 6.059 1 90 285 THR B O 1
ATOM 5575 N N . SER B 1 286 ? 30.484 -8.719 5.215 1 91.56 286 SER B N 1
ATOM 5576 C CA . SER B 1 286 ? 29.938 -8.891 3.871 1 91.56 286 SER B CA 1
ATOM 5577 C C . SER B 1 286 ? 30.969 -9.508 2.93 1 91.56 286 SER B C 1
ATOM 5579 O O . SER B 1 286 ? 32.156 -9.156 2.973 1 91.56 286 SER B O 1
ATOM 5581 N N . SER B 1 287 ? 30.547 -10.398 2.049 1 89.75 287 SER B N 1
ATOM 5582 C CA . SER B 1 287 ? 31.422 -11.023 1.073 1 89.75 287 SER B CA 1
ATOM 5583 C C . SER B 1 287 ? 31.906 -10.016 0.035 1 89.75 287 SER B C 1
ATOM 5585 O O . SER B 1 287 ? 32.875 -10.266 -0.67 1 89.75 287 SER B O 1
ATOM 5587 N N . PHE B 1 288 ? 31.312 -8.898 -0.056 1 91.56 288 PHE B N 1
ATOM 5588 C CA . PHE B 1 288 ? 31.672 -7.883 -1.037 1 91.56 288 PHE B CA 1
ATOM 5589 C C . PHE B 1 288 ? 32.625 -6.855 -0.432 1 91.56 288 PHE B C 1
ATOM 5591 O O . PHE B 1 288 ? 33.094 -5.949 -1.125 1 91.56 288 PHE B O 1
ATOM 5598 N N . GLY B 1 289 ? 32.812 -6.934 0.82 1 93.25 289 GLY B N 1
ATOM 5599 C CA . GLY B 1 289 ? 33.656 -5.961 1.503 1 93.25 289 GLY B CA 1
ATOM 5600 C C . GLY B 1 289 ? 33 -4.59 1.605 1 93.25 289 GLY B C 1
ATOM 5601 O O . GLY B 1 289 ? 33.719 -3.574 1.619 1 93.25 289 GLY B O 1
ATOM 5602 N N . LYS B 1 290 ? 31.75 -4.512 1.547 1 95.12 290 LYS B N 1
ATOM 5603 C CA . LYS B 1 290 ? 30.953 -3.285 1.635 1 95.12 290 LYS B CA 1
ATOM 5604 C C . LYS B 1 290 ? 29.766 -3.467 2.559 1 95.12 290 LYS B C 1
ATOM 5606 O O . LYS B 1 290 ? 29.234 -4.574 2.703 1 95.12 290 LYS B O 1
ATOM 5611 N N . THR B 1 291 ? 29.359 -2.328 3.176 1 96.94 291 THR B N 1
ATOM 5612 C CA . THR B 1 291 ? 28.062 -2.346 3.852 1 96.94 291 THR B CA 1
ATOM 5613 C C . THR B 1 291 ? 26.922 -2.461 2.844 1 96.94 291 THR B C 1
ATOM 5615 O O . THR B 1 291 ? 27.125 -2.215 1.65 1 96.94 291 THR B O 1
ATOM 5618 N N . GLY B 1 292 ? 25.812 -2.91 3.342 1 97.12 292 GLY B N 1
ATOM 5619 C CA . GLY B 1 292 ? 24.641 -2.934 2.473 1 97.12 292 GLY B CA 1
ATOM 5620 C C . GLY B 1 292 ? 24.359 -1.596 1.815 1 97.12 292 GLY B C 1
ATOM 5621 O O . GLY B 1 292 ? 24.062 -1.535 0.621 1 97.12 292 GLY B O 1
ATOM 5622 N N . LYS B 1 293 ? 24.484 -0.556 2.576 1 96.88 293 LYS B N 1
ATOM 5623 C CA . LYS B 1 293 ? 24.25 0.798 2.082 1 96.88 293 LYS B CA 1
ATOM 5624 C C . LYS B 1 293 ? 25.219 1.146 0.956 1 96.88 293 LYS B C 1
ATOM 5626 O O . LYS B 1 293 ? 24.812 1.673 -0.081 1 96.88 293 LYS B O 1
ATOM 5631 N N . ASP B 1 294 ? 26.453 0.848 1.128 1 97.12 294 ASP B N 1
ATOM 5632 C CA . ASP B 1 294 ? 27.469 1.148 0.118 1 97.12 294 ASP B CA 1
ATOM 5633 C C . ASP B 1 294 ? 27.266 0.293 -1.131 1 97.12 294 ASP B C 1
ATOM 5635 O O . ASP B 1 294 ? 27.453 0.773 -2.252 1 97.12 294 ASP B O 1
ATOM 5639 N N . LEU B 1 295 ? 27 -0.922 -0.871 1 97 295 LEU B N 1
ATOM 5640 C CA . LEU B 1 295 ? 26.719 -1.82 -1.987 1 97 295 LEU B CA 1
ATOM 5641 C C . LEU B 1 295 ? 25.562 -1.296 -2.838 1 97 295 LEU B C 1
ATOM 5643 O O . LEU B 1 295 ? 25.688 -1.22 -4.062 1 97 295 LEU B O 1
ATOM 5647 N N . MET B 1 296 ? 24.484 -0.884 -2.23 1 97.94 296 MET B N 1
ATOM 5648 C CA . MET B 1 296 ? 23.312 -0.396 -2.936 1 97.94 296 MET B CA 1
ATOM 5649 C C . MET B 1 296 ? 23.609 0.925 -3.639 1 97.94 296 MET B C 1
ATOM 5651 O O . MET B 1 296 ? 23.109 1.165 -4.746 1 97.94 296 MET B O 1
ATOM 5655 N N . LYS B 1 297 ? 24.344 1.732 -3.016 1 97.25 297 LYS B N 1
ATOM 5656 C CA . LYS B 1 297 ? 24.75 2.979 -3.656 1 97.25 297 LYS B CA 1
ATOM 5657 C C . LYS B 1 297 ? 25.484 2.707 -4.965 1 97.25 297 LYS B C 1
ATOM 5659 O O . LYS B 1 297 ? 25.219 3.359 -5.977 1 97.25 297 LYS B O 1
ATOM 5664 N N . THR B 1 298 ? 26.375 1.743 -4.887 1 96.38 298 THR B N 1
ATOM 5665 C CA . THR B 1 298 ? 27.141 1.378 -6.074 1 96.38 298 THR B CA 1
ATOM 5666 C C . THR B 1 298 ? 26.234 0.781 -7.145 1 96.38 298 THR B C 1
ATOM 5668 O O . THR B 1 298 ? 26.297 1.176 -8.312 1 96.38 298 THR B O 1
ATOM 5671 N N . LEU B 1 299 ? 25.375 -0.107 -6.805 1 96.69 299 LEU B N 1
ATOM 5672 C CA . LEU B 1 299 ? 24.516 -0.813 -7.742 1 96.69 299 LEU B CA 1
ATOM 5673 C C . LEU B 1 299 ? 23.516 0.144 -8.391 1 96.69 299 LEU B C 1
ATOM 5675 O O . LEU B 1 299 ? 23.25 0.052 -9.594 1 96.69 299 LEU B O 1
ATOM 5679 N N . LEU B 1 300 ? 22.938 1.024 -7.617 1 97.5 300 LEU B N 1
ATOM 5680 C CA . LEU B 1 300 ? 21.922 1.924 -8.133 1 97.5 300 LEU B CA 1
ATOM 5681 C C . LEU B 1 300 ? 22.547 3.045 -8.953 1 97.5 300 LEU B C 1
ATOM 5683 O O . LEU B 1 300 ? 21.938 3.521 -9.922 1 97.5 300 LEU B O 1
ATOM 5687 N N . ASN B 1 301 ? 23.75 3.451 -8.516 1 95.5 301 ASN B N 1
ATOM 5688 C CA . ASN B 1 301 ? 24.5 4.469 -9.25 1 95.5 301 ASN B CA 1
ATOM 5689 C C . ASN B 1 301 ? 23.594 5.641 -9.641 1 95.5 301 ASN B C 1
ATOM 5691 O O . ASN B 1 301 ? 23.547 6.027 -10.805 1 95.5 301 ASN B O 1
ATOM 5695 N N . GLY B 1 302 ? 22.766 6.09 -8.734 1 95.12 302 GLY B N 1
ATOM 5696 C CA . GLY B 1 302 ? 21.938 7.27 -8.914 1 95.12 302 GLY B CA 1
ATOM 5697 C C . GLY B 1 302 ? 20.594 6.961 -9.539 1 95.12 302 GLY B C 1
ATOM 5698 O O . GLY B 1 302 ? 19.734 7.844 -9.672 1 95.12 302 GLY B O 1
ATOM 5699 N N . ARG B 1 303 ? 20.344 5.727 -10 1 95.88 303 ARG B N 1
ATOM 5700 C CA . ARG B 1 303 ? 19.062 5.348 -10.602 1 95.88 303 ARG B CA 1
ATOM 5701 C C . ARG B 1 303 ? 17.984 5.176 -9.539 1 95.88 303 ARG B C 1
ATOM 5703 O O . ARG B 1 303 ? 18.297 4.832 -8.398 1 95.88 303 ARG B O 1
ATOM 5710 N N . LYS B 1 304 ? 16.766 5.352 -9.938 1 96.62 304 LYS B N 1
ATOM 5711 C CA . LYS B 1 304 ? 15.617 5.168 -9.062 1 96.62 304 LYS B CA 1
ATOM 5712 C C . LYS B 1 304 ? 15.211 3.697 -8.984 1 96.62 304 LYS B C 1
ATOM 5714 O O . LYS B 1 304 ? 15.109 3.023 -10.016 1 96.62 304 LYS B O 1
ATOM 5719 N N . LEU B 1 305 ? 15.023 3.25 -7.816 1 98.12 305 LEU B N 1
ATOM 5720 C CA . LEU B 1 305 ? 14.477 1.92 -7.574 1 98.12 305 LEU B CA 1
ATOM 5721 C C . LEU B 1 305 ? 12.969 1.979 -7.391 1 98.12 305 LEU B C 1
ATOM 5723 O O . LEU B 1 305 ? 12.477 2.02 -6.258 1 98.12 305 LEU B O 1
ATOM 5727 N N . LYS B 1 306 ? 12.211 1.818 -8.445 1 97.38 306 LYS B N 1
ATOM 5728 C CA . LYS B 1 306 ? 10.797 2.191 -8.438 1 97.38 306 LYS B CA 1
ATOM 5729 C C . LYS B 1 306 ? 9.914 0.99 -8.117 1 97.38 306 LYS B C 1
ATOM 5731 O O . LYS B 1 306 ? 8.727 1.147 -7.832 1 97.38 306 LYS B O 1
ATOM 5736 N N . LEU B 1 307 ? 10.516 -0.202 -8.102 1 98.81 307 LEU B N 1
ATOM 5737 C CA . LEU B 1 307 ? 9.688 -1.392 -7.93 1 98.81 307 LEU B CA 1
ATOM 5738 C C . LEU B 1 307 ? 10.398 -2.422 -7.059 1 98.81 307 LEU B C 1
ATOM 5740 O O . LEU B 1 307 ? 11.555 -2.758 -7.305 1 98.81 307 LEU B O 1
ATOM 5744 N N . GLY B 1 308 ? 9.75 -2.818 -6.008 1 98.88 308 GLY B N 1
ATOM 5745 C CA . GLY B 1 308 ? 10.141 -3.957 -5.191 1 98.88 308 GLY B CA 1
ATOM 5746 C C . GLY B 1 308 ? 9.125 -5.086 -5.219 1 98.88 308 GLY B C 1
ATOM 5747 O O . GLY B 1 308 ? 7.926 -4.852 -5.102 1 98.88 308 GLY B O 1
ATOM 5748 N N . LEU B 1 309 ? 9.617 -6.316 -5.434 1 98.88 309 LEU B N 1
ATOM 5749 C CA . LEU B 1 309 ? 8.773 -7.504 -5.422 1 98.88 309 LEU B CA 1
ATOM 5750 C C . LEU B 1 309 ? 9.031 -8.344 -4.18 1 98.88 309 LEU B C 1
ATOM 5752 O O . LEU B 1 309 ? 10.18 -8.688 -3.883 1 98.88 309 LEU B O 1
ATOM 5756 N N . ASN B 1 310 ? 7.914 -8.688 -3.496 1 98.75 310 ASN B N 1
ATOM 5757 C CA . ASN B 1 310 ? 8.039 -9.25 -2.154 1 98.75 310 ASN B CA 1
ATOM 5758 C C . ASN B 1 310 ? 7.246 -10.547 -2.012 1 98.75 310 ASN B C 1
ATOM 5760 O O . ASN B 1 310 ? 6.035 -10.57 -2.23 1 98.75 310 ASN B O 1
ATOM 5764 N N . ALA B 1 311 ? 7.949 -11.617 -1.626 1 96.94 311 ALA B N 1
ATOM 5765 C CA . ALA B 1 311 ? 7.289 -12.891 -1.339 1 96.94 311 ALA B CA 1
ATOM 5766 C C . ALA B 1 311 ? 7.641 -13.383 0.062 1 96.94 311 ALA B C 1
ATOM 5768 O O . ALA B 1 311 ? 7.367 -14.539 0.406 1 96.94 311 ALA B O 1
ATOM 5769 N N . VAL B 1 312 ? 8.242 -12.539 0.851 1 95.69 312 VAL B N 1
ATOM 5770 C CA . VAL B 1 312 ? 8.781 -12.977 2.133 1 95.69 312 VAL B CA 1
ATOM 5771 C C . VAL B 1 312 ? 8.109 -12.211 3.268 1 95.69 312 VAL B C 1
ATOM 5773 O O . VAL B 1 312 ? 7.504 -12.812 4.156 1 95.69 312 VAL B O 1
ATOM 5776 N N . SER B 1 313 ? 8.117 -10.859 3.219 1 96.12 313 SER B N 1
ATOM 5777 C CA . SER B 1 313 ? 7.688 -9.93 4.266 1 96.12 313 SER B CA 1
ATOM 5778 C C . SER B 1 313 ? 8.625 -9.992 5.465 1 96.12 313 SER B C 1
ATOM 5780 O O . SER B 1 313 ? 9.828 -10.211 5.312 1 96.12 313 SER B O 1
ATOM 5782 N N . GLY B 1 314 ? 8.234 -9.555 6.629 1 92.75 314 GLY B N 1
ATOM 5783 C CA . GLY B 1 314 ? 9.07 -9.609 7.816 1 92.75 314 GLY B CA 1
ATOM 5784 C C . GLY B 1 314 ? 10.25 -8.656 7.75 1 92.75 314 GLY B C 1
ATOM 5785 O O . GLY B 1 314 ? 10.234 -7.684 7 1 92.75 314 GLY B O 1
ATOM 5786 N N . ARG B 1 315 ? 11.297 -8.945 8.508 1 89.56 315 ARG B N 1
ATOM 5787 C CA . ARG B 1 315 ? 12.445 -8.062 8.688 1 89.56 315 ARG B CA 1
ATOM 5788 C C . ARG B 1 315 ? 13.258 -7.949 7.406 1 89.56 315 ARG B C 1
ATOM 5790 O O . ARG B 1 315 ? 13.742 -6.867 7.062 1 89.56 315 ARG B O 1
ATOM 5797 N N . ASP B 1 316 ? 13.414 -9.016 6.688 1 92.06 316 ASP B N 1
ATOM 5798 C CA . ASP B 1 316 ? 14.188 -9.023 5.449 1 92.06 316 ASP B CA 1
ATOM 5799 C C . ASP B 1 316 ? 13.609 -8.039 4.434 1 92.06 316 ASP B C 1
ATOM 5801 O O . ASP B 1 316 ? 14.352 -7.32 3.77 1 92.06 316 ASP B O 1
ATOM 5805 N N . THR B 1 317 ? 12.352 -7.988 4.402 1 96.31 317 THR B N 1
ATOM 5806 C CA . THR B 1 317 ? 11.703 -7.094 3.453 1 96.31 317 THR B CA 1
ATOM 5807 C C . THR B 1 317 ? 11.812 -5.645 3.918 1 96.31 317 THR B C 1
ATOM 5809 O O . THR B 1 317 ? 11.93 -4.73 3.098 1 96.31 317 THR B O 1
ATOM 5812 N N . THR B 1 318 ? 11.797 -5.438 5.238 1 94.5 318 THR B N 1
ATOM 5813 C CA . THR B 1 318 ? 11.945 -4.086 5.773 1 94.5 318 THR B CA 1
ATOM 5814 C C . THR B 1 318 ? 13.273 -3.473 5.336 1 94.5 318 THR B C 1
ATOM 5816 O O . THR B 1 318 ? 13.328 -2.299 4.961 1 94.5 318 THR B O 1
ATOM 5819 N N . ASP B 1 319 ? 14.336 -4.25 5.355 1 95.38 319 ASP B N 1
ATOM 5820 C CA . ASP B 1 319 ? 15.648 -3.77 4.934 1 95.38 319 ASP B CA 1
ATOM 5821 C C . ASP B 1 319 ? 15.656 -3.43 3.445 1 95.38 319 ASP B C 1
ATOM 5823 O O . ASP B 1 319 ? 16.328 -2.484 3.023 1 95.38 319 ASP B O 1
ATOM 5827 N N . MET B 1 320 ? 14.953 -4.152 2.672 1 96.88 320 MET B N 1
ATOM 5828 C CA . MET B 1 320 ? 14.797 -3.918 1.239 1 96.88 320 MET B CA 1
ATOM 5829 C C . MET B 1 320 ? 14.031 -2.627 0.978 1 96.88 320 MET B C 1
ATOM 5831 O O . MET B 1 320 ? 14.383 -1.861 0.079 1 96.88 320 MET B O 1
ATOM 5835 N N . LEU B 1 321 ? 13.094 -2.314 1.8 1 97.62 321 LEU B N 1
ATOM 5836 C CA . LEU B 1 321 ? 12.195 -1.178 1.649 1 97.62 321 LEU B CA 1
ATOM 5837 C C . LEU B 1 321 ? 12.961 0.139 1.737 1 97.62 321 LEU B C 1
ATOM 5839 O O . LEU B 1 321 ? 12.617 1.107 1.054 1 97.62 321 LEU B O 1
ATOM 5843 N N . LYS B 1 322 ? 13.945 0.122 2.463 1 95.31 322 LYS B N 1
ATOM 5844 C CA . LYS B 1 322 ? 14.688 1.347 2.744 1 95.31 322 LYS B CA 1
ATOM 5845 C C . LYS B 1 322 ? 15.328 1.905 1.478 1 95.31 322 LYS B C 1
ATOM 5847 O O . LYS B 1 322 ? 15.703 3.078 1.43 1 95.31 322 LYS B O 1
ATOM 5852 N N . TYR B 1 323 ? 15.438 1.106 0.44 1 97.69 323 TYR B N 1
ATOM 5853 C CA . TYR B 1 323 ? 16.156 1.53 -0.757 1 97.69 323 TYR B CA 1
ATOM 5854 C C . TYR B 1 323 ? 15.18 1.931 -1.861 1 97.69 323 TYR B C 1
ATOM 5856 O O . TYR B 1 323 ? 15.602 2.424 -2.912 1 97.69 323 TYR B O 1
ATOM 5864 N N . LEU B 1 324 ? 13.867 1.696 -1.662 1 98.31 324 LEU B N 1
ATOM 5865 C CA . LEU B 1 324 ? 12.891 2.104 -2.666 1 98.31 324 LEU B CA 1
ATOM 5866 C C . LEU B 1 324 ? 12.859 3.621 -2.809 1 98.31 324 LEU B C 1
ATOM 5868 O O . LEU B 1 324 ? 12.969 4.348 -1.817 1 98.31 324 LEU B O 1
ATOM 5872 N N . SER B 1 325 ? 12.711 4.02 -4.07 1 97.75 325 SER B N 1
ATOM 5873 C CA . SER B 1 325 ? 12.742 5.445 -4.379 1 97.75 325 SER B CA 1
ATOM 5874 C C . SER B 1 325 ? 11.375 6.086 -4.188 1 97.75 325 SER B C 1
ATOM 5876 O O . SER B 1 325 ? 10.414 5.414 -3.803 1 97.75 325 SER B O 1
ATOM 5878 N N . GLU B 1 326 ? 11.352 7.43 -4.375 1 96.56 326 GLU B N 1
ATOM 5879 C CA . GLU B 1 326 ? 10.102 8.188 -4.277 1 96.56 326 GLU B CA 1
ATOM 5880 C C . GLU B 1 326 ? 9.039 7.625 -5.223 1 96.56 326 GLU B C 1
ATOM 5882 O O . GLU B 1 326 ? 9.328 7.352 -6.391 1 96.56 326 GLU B O 1
ATOM 5887 N N . SER B 1 327 ? 7.852 7.391 -4.699 1 97.25 327 SER B N 1
ATOM 5888 C CA . SER B 1 327 ? 6.672 6.949 -5.434 1 97.25 327 SER B CA 1
ATOM 5889 C C . SER B 1 327 ? 6.852 5.527 -5.957 1 97.25 327 SER B C 1
ATOM 5891 O O . SER B 1 327 ? 6.23 5.148 -6.953 1 97.25 327 SER B O 1
ATOM 5893 N N . ALA B 1 328 ? 7.801 4.773 -5.332 1 98.5 328 ALA B N 1
ATOM 5894 C CA . ALA B 1 328 ? 8.008 3.377 -5.707 1 98.5 328 ALA B CA 1
ATOM 5895 C C . ALA B 1 328 ? 6.844 2.508 -5.238 1 98.5 328 ALA B C 1
ATOM 5897 O O . ALA B 1 328 ? 6.066 2.914 -4.371 1 98.5 328 ALA B O 1
ATOM 5898 N N . SER B 1 329 ? 6.699 1.322 -5.848 1 98.75 329 SER B N 1
ATOM 5899 C CA . SER B 1 329 ? 5.691 0.337 -5.477 1 98.75 329 SER B CA 1
ATOM 5900 C C . SER B 1 329 ? 6.332 -0.924 -4.906 1 98.75 329 SER B C 1
ATOM 5902 O O . SER B 1 329 ? 7.301 -1.442 -5.469 1 98.75 329 SER B O 1
ATOM 5904 N N . LEU B 1 330 ? 5.871 -1.314 -3.752 1 98.88 330 LEU B N 1
ATOM 5905 C CA . LEU B 1 330 ? 6.145 -2.66 -3.26 1 98.88 330 LEU B CA 1
ATOM 5906 C C . LEU B 1 330 ? 4.984 -3.6 -3.572 1 98.88 330 LEU B C 1
ATOM 5908 O O . LEU B 1 330 ? 3.842 -3.334 -3.184 1 98.88 330 LEU B O 1
ATOM 5912 N N . VAL B 1 331 ? 5.262 -4.668 -4.258 1 98.88 331 VAL B N 1
ATOM 5913 C CA . VAL B 1 331 ? 4.223 -5.625 -4.637 1 98.88 331 VAL B CA 1
ATOM 5914 C C . VAL B 1 331 ? 4.43 -6.934 -3.879 1 98.88 331 VAL B C 1
ATOM 5916 O O . VAL B 1 331 ? 5.441 -7.613 -4.062 1 98.88 331 VAL B O 1
ATOM 5919 N N . THR B 1 332 ? 3.469 -7.285 -3.033 1 98.69 332 THR B N 1
ATOM 5920 C CA . THR B 1 332 ? 3.494 -8.516 -2.254 1 98.69 332 THR B CA 1
ATOM 5921 C C . THR B 1 332 ? 2.695 -9.617 -2.951 1 98.69 332 THR B C 1
ATOM 5923 O O . THR B 1 332 ? 1.511 -9.438 -3.244 1 98.69 332 THR B O 1
ATOM 5926 N N . TYR B 1 333 ? 3.355 -10.742 -3.18 1 97.88 333 TYR B N 1
ATOM 5927 C CA . TYR B 1 333 ? 2.664 -11.805 -3.902 1 97.88 333 TYR B CA 1
ATOM 5928 C C . TYR B 1 333 ? 2.814 -13.141 -3.18 1 97.88 333 TYR B C 1
ATOM 5930 O O . TYR B 1 333 ? 2.283 -14.164 -3.629 1 97.88 333 TYR B O 1
ATOM 5938 N N . GLY B 1 334 ? 3.525 -13.109 -2.098 1 94.5 334 GLY B N 1
ATOM 5939 C CA . GLY B 1 334 ? 3.725 -14.266 -1.239 1 94.5 334 GLY B CA 1
ATOM 5940 C C . GLY B 1 334 ? 4.055 -13.891 0.194 1 94.5 334 GLY B C 1
ATOM 5941 O O . GLY B 1 334 ? 4.254 -12.719 0.508 1 94.5 334 GLY B O 1
ATOM 5942 N N . ALA B 1 335 ? 4.078 -14.867 1.089 1 90.5 335 ALA B N 1
ATOM 5943 C CA . ALA B 1 335 ? 4.352 -14.664 2.51 1 90.5 335 ALA B CA 1
ATOM 5944 C C . ALA B 1 335 ? 5.168 -15.82 3.082 1 90.5 335 ALA B C 1
ATOM 5946 O O . ALA B 1 335 ? 4.773 -16.438 4.078 1 90.5 335 ALA B O 1
ATOM 5947 N N . MET B 1 336 ? 6.312 -15.922 2.6 1 85.56 336 MET B N 1
ATOM 5948 C CA . MET B 1 336 ? 7.109 -17.109 2.902 1 85.56 336 MET B CA 1
ATOM 5949 C C . MET B 1 336 ? 7.602 -17.078 4.344 1 85.56 336 MET B C 1
ATOM 5951 O O . MET B 1 336 ? 7.887 -18.141 4.926 1 85.56 336 MET B O 1
ATOM 5955 N N . SER B 1 337 ? 7.73 -15.906 4.91 1 87 337 SER B N 1
ATOM 5956 C CA . SER B 1 337 ? 8.18 -15.805 6.297 1 87 337 SER B CA 1
ATOM 5957 C C . SER B 1 337 ? 7.031 -16.062 7.27 1 87 337 SER B C 1
ATOM 5959 O O . SER B 1 337 ? 7.254 -16.234 8.469 1 87 337 SER B O 1
ATOM 5961 N N . ARG B 1 338 ? 5.816 -16.031 6.777 1 85.88 338 ARG B N 1
ATOM 5962 C CA . ARG B 1 338 ? 4.602 -16.141 7.574 1 85.88 338 ARG B CA 1
ATOM 5963 C C . ARG B 1 338 ? 4.48 -15 8.57 1 85.88 338 ARG B C 1
ATOM 5965 O O . ARG B 1 338 ? 3.82 -15.125 9.602 1 85.88 338 ARG B O 1
ATOM 5972 N N . SER B 1 339 ? 5.242 -13.938 8.367 1 92.19 339 SER B N 1
ATOM 5973 C CA . SER B 1 339 ? 5.156 -12.695 9.125 1 92.19 339 SER B CA 1
ATOM 5974 C C . SER B 1 339 ? 4.566 -11.57 8.273 1 92.19 339 SER B C 1
ATOM 5976 O O . SER B 1 339 ? 4.742 -11.555 7.055 1 92.19 339 SER B O 1
ATOM 5978 N N . PRO B 1 340 ? 3.891 -10.688 8.984 1 94.75 340 PRO B N 1
ATOM 5979 C CA . PRO B 1 340 ? 3.352 -9.57 8.211 1 94.75 340 PRO B CA 1
ATOM 5980 C C . PRO B 1 340 ? 4.438 -8.633 7.699 1 94.75 340 PRO B C 1
ATOM 5982 O O . PRO B 1 340 ? 5.578 -8.688 8.164 1 94.75 340 PRO B O 1
ATOM 5985 N N . LEU B 1 341 ? 4.078 -7.855 6.703 1 96.81 341 LEU B N 1
ATOM 5986 C CA . LEU B 1 341 ? 4.941 -6.781 6.219 1 96.81 341 LEU B CA 1
ATOM 5987 C C . LEU B 1 341 ? 5.055 -5.668 7.254 1 96.81 341 LEU B C 1
ATOM 5989 O O . LEU B 1 341 ? 4.043 -5.18 7.762 1 96.81 341 LEU B O 1
ATOM 5993 N N . SER B 1 342 ? 6.223 -5.402 7.648 1 96.5 342 SER B N 1
ATOM 5994 C CA . SER B 1 342 ? 6.5 -4.238 8.484 1 96.5 342 SER B CA 1
ATOM 5995 C C . SER B 1 342 ? 6.855 -3.02 7.633 1 96.5 342 SER B C 1
ATOM 5997 O O . SER B 1 342 ? 7.953 -2.945 7.074 1 96.5 342 SER B O 1
ATOM 5999 N N . LEU B 1 343 ? 5.961 -2.07 7.488 1 96.81 343 LEU B N 1
ATOM 6000 C CA . LEU B 1 343 ? 6.098 -0.937 6.582 1 96.81 343 LEU B CA 1
ATOM 6001 C C . LEU B 1 343 ? 6.25 0.366 7.359 1 96.81 343 LEU B C 1
ATOM 6003 O O . LEU B 1 343 ? 5.293 0.842 7.977 1 96.81 343 LEU B O 1
ATOM 6007 N N . PRO B 1 344 ? 7.422 0.946 7.43 1 95.88 344 PRO B N 1
ATOM 6008 C CA . PRO B 1 344 ? 7.605 2.219 8.133 1 95.88 344 PRO B CA 1
ATOM 6009 C C . PRO B 1 344 ? 6.707 3.326 7.582 1 95.88 344 PRO B C 1
ATOM 6011 O O . PRO B 1 344 ? 6.613 3.506 6.363 1 95.88 344 PRO B O 1
ATOM 6014 N N . ALA B 1 345 ? 6.121 4.086 8.469 1 95.12 345 ALA B N 1
ATOM 6015 C CA . ALA B 1 345 ? 5.203 5.156 8.086 1 95.12 345 ALA B CA 1
ATOM 6016 C C . ALA B 1 345 ? 5.93 6.238 7.293 1 95.12 345 ALA B C 1
ATOM 6018 O O . ALA B 1 345 ? 5.359 6.832 6.375 1 95.12 345 ALA B O 1
ATOM 6019 N N . SER B 1 346 ? 7.18 6.512 7.613 1 94.75 346 SER B N 1
ATOM 6020 C CA . SER B 1 346 ? 7.949 7.574 6.969 1 94.75 346 SER B CA 1
ATOM 6021 C C . SER B 1 346 ? 8.117 7.301 5.48 1 94.75 346 SER B C 1
ATOM 6023 O O . SER B 1 346 ? 8.062 8.227 4.664 1 94.75 346 SER B O 1
ATOM 6025 N N . LEU B 1 347 ? 8.312 6 5.078 1 96.44 347 LEU B N 1
ATOM 6026 C CA . LEU B 1 347 ? 8.453 5.648 3.668 1 96.44 347 LEU B CA 1
ATOM 6027 C C . LEU B 1 347 ? 7.16 5.926 2.908 1 96.44 347 LEU B C 1
ATOM 6029 O O . LEU B 1 347 ? 7.195 6.367 1.757 1 96.44 347 LEU B O 1
ATOM 6033 N N . GLN B 1 348 ? 6.066 5.641 3.547 1 97.38 348 GLN B N 1
ATOM 6034 C CA . GLN B 1 348 ? 4.77 5.879 2.916 1 97.38 348 GLN B CA 1
ATOM 6035 C C . GLN B 1 348 ? 4.488 7.375 2.793 1 97.38 348 GLN B C 1
ATOM 6037 O O . GLN B 1 348 ? 4.176 7.867 1.707 1 97.38 348 GLN B O 1
ATOM 6042 N N . ILE B 1 349 ? 4.629 8.062 3.91 1 96.75 349 ILE B N 1
ATOM 6043 C CA . ILE B 1 349 ? 4.207 9.461 3.98 1 96.75 349 ILE B CA 1
ATOM 6044 C C . ILE B 1 349 ? 5.18 10.336 3.195 1 96.75 349 ILE B C 1
ATOM 6046 O O . ILE B 1 349 ? 4.77 11.086 2.311 1 96.75 349 ILE B O 1
ATOM 6050 N N . PHE B 1 350 ? 6.512 10.164 3.391 1 95.19 350 PHE B N 1
ATOM 6051 C CA . PHE B 1 350 ? 7.453 11.172 2.922 1 95.19 350 PHE B CA 1
ATOM 6052 C C . PHE B 1 350 ? 8.086 10.75 1.599 1 95.19 350 PHE B C 1
ATOM 6054 O O . PHE B 1 350 ? 8.562 11.594 0.838 1 95.19 350 PHE B O 1
ATOM 6061 N N . ARG B 1 351 ? 7.988 9.445 1.268 1 96 351 ARG B N 1
ATOM 6062 C CA . ARG B 1 351 ? 8.57 9 0.004 1 96 351 ARG B CA 1
ATOM 6063 C C . ARG B 1 351 ? 7.484 8.508 -0.953 1 96 351 ARG B C 1
ATOM 6065 O O . ARG B 1 351 ? 7.773 8.156 -2.096 1 96 351 ARG B O 1
ATOM 6072 N N . ASP B 1 352 ? 6.289 8.438 -0.414 1 97.5 352 ASP B N 1
ATOM 6073 C CA . ASP B 1 352 ? 5.145 8.055 -1.235 1 97.5 352 ASP B CA 1
ATOM 6074 C C . ASP B 1 352 ? 5.293 6.633 -1.768 1 97.5 352 ASP B C 1
ATOM 6076 O O . ASP B 1 352 ? 4.926 6.352 -2.908 1 97.5 352 ASP B O 1
ATOM 6080 N N . VAL B 1 353 ? 5.98 5.789 -0.981 1 98.25 353 VAL B N 1
ATOM 6081 C CA . VAL B 1 353 ? 6.012 4.371 -1.309 1 98.25 353 VAL B CA 1
ATOM 6082 C C . VAL B 1 353 ? 4.625 3.762 -1.096 1 98.25 353 VAL B C 1
ATOM 6084 O O . VAL B 1 353 ? 3.982 4.012 -0.073 1 98.25 353 VAL B O 1
ATOM 6087 N N . THR B 1 354 ? 4.129 2.998 -2.068 1 98.56 354 THR B N 1
ATOM 6088 C CA . THR B 1 354 ? 2.836 2.334 -1.966 1 98.56 354 THR B CA 1
ATOM 6089 C C . THR B 1 354 ? 3.008 0.819 -1.9 1 98.56 354 THR B C 1
ATOM 6091 O O . THR B 1 354 ? 3.939 0.27 -2.492 1 98.56 354 THR B O 1
ATOM 6094 N N . ALA B 1 355 ? 2.16 0.198 -1.13 1 98.75 355 ALA B N 1
ATOM 6095 C CA . ALA B 1 355 ? 2.174 -1.259 -1.024 1 98.75 355 ALA B CA 1
ATOM 6096 C C . ALA B 1 355 ? 0.927 -1.867 -1.661 1 98.75 355 ALA B C 1
ATOM 6098 O O . ALA B 1 355 ? -0.193 -1.429 -1.39 1 98.75 355 ALA B O 1
ATOM 6099 N N . HIS B 1 356 ? 1.147 -2.861 -2.486 1 98.56 356 HIS B N 1
ATOM 6100 C CA . HIS B 1 356 ? 0.116 -3.562 -3.242 1 98.56 356 HIS B CA 1
ATOM 6101 C C . HIS B 1 356 ? 0.224 -5.07 -3.053 1 98.56 356 HIS B C 1
ATOM 6103 O O . HIS B 1 356 ? 1.259 -5.574 -2.609 1 98.56 356 HIS B O 1
ATOM 6109 N N . GLY B 1 357 ? -0.883 -5.703 -3.332 1 98.38 357 GLY B N 1
ATOM 6110 C CA . GLY B 1 357 ? -0.89 -7.148 -3.484 1 98.38 357 GLY B CA 1
ATOM 6111 C C . GLY B 1 357 ? -1.11 -7.594 -4.918 1 98.38 357 GLY B C 1
ATOM 6112 O O . GLY B 1 357 ? -1.717 -6.875 -5.711 1 98.38 357 GLY B O 1
ATOM 6113 N N . PHE B 1 358 ? -0.582 -8.734 -5.191 1 98.31 358 PHE B N 1
ATOM 6114 C CA . PHE B 1 358 ? -0.855 -9.289 -6.512 1 98.31 358 PHE B CA 1
ATOM 6115 C C . PHE B 1 358 ? -1.289 -10.75 -6.406 1 98.31 358 PHE B C 1
ATOM 6117 O O . PHE B 1 358 ? -0.662 -11.539 -5.699 1 98.31 358 PHE B O 1
ATOM 6124 N N . TRP B 1 359 ? -2.342 -11.008 -7.07 1 96.25 359 TRP B N 1
ATOM 6125 C CA . TRP B 1 359 ? -2.92 -12.344 -7.164 1 96.25 359 TRP B CA 1
ATOM 6126 C C . TRP B 1 359 ? -3.295 -12.672 -8.609 1 96.25 359 TRP B C 1
ATOM 6128 O O . TRP B 1 359 ? -4.238 -12.094 -9.156 1 96.25 359 TRP B O 1
ATOM 6138 N N . GLN B 1 360 ? -2.541 -13.609 -9.156 1 95.44 360 GLN B N 1
ATOM 6139 C CA . GLN B 1 360 ? -2.734 -13.953 -10.562 1 95.44 360 GLN B CA 1
ATOM 6140 C C . GLN B 1 360 ? -4.168 -14.406 -10.82 1 95.44 360 GLN B C 1
ATOM 6142 O O . GLN B 1 360 ? -4.723 -14.133 -11.891 1 95.44 360 GLN B O 1
ATOM 6147 N N . THR B 1 361 ? -4.766 -15.141 -9.875 1 92.69 361 THR B N 1
ATOM 6148 C CA . THR B 1 361 ? -6.148 -15.586 -10 1 92.69 361 THR B CA 1
ATOM 6149 C C . THR B 1 361 ? -7.082 -14.398 -10.211 1 92.69 361 THR B C 1
ATOM 6151 O O . THR B 1 361 ? -7.965 -14.438 -11.07 1 92.69 361 THR B O 1
ATOM 6154 N N . ARG B 1 362 ? -6.871 -13.344 -9.453 1 93.75 362 ARG B N 1
ATOM 6155 C CA . ARG B 1 362 ? -7.688 -12.141 -9.602 1 93.75 362 ARG B CA 1
ATOM 6156 C C . ARG B 1 362 ? -7.453 -11.484 -10.953 1 93.75 362 ARG B C 1
ATOM 6158 O O . ARG B 1 362 ? -8.391 -11.008 -11.594 1 93.75 362 ARG B O 1
ATOM 6165 N N . TRP B 1 363 ? -6.219 -11.445 -11.375 1 95.38 363 TRP B N 1
ATOM 6166 C CA . TRP B 1 363 ? -5.895 -10.883 -12.688 1 95.38 363 TRP B CA 1
ATOM 6167 C C . TRP B 1 363 ? -6.691 -11.57 -13.789 1 95.38 363 TRP B C 1
ATOM 6169 O O . TRP B 1 363 ? -7.281 -10.906 -14.641 1 95.38 363 TRP B O 1
ATOM 6179 N N . TYR B 1 364 ? -6.746 -12.883 -13.766 1 93.62 364 TYR B N 1
ATOM 6180 C CA . TYR B 1 364 ? -7.488 -13.648 -14.766 1 93.62 364 TYR B CA 1
ATOM 6181 C C . TYR B 1 364 ? -8.984 -13.375 -14.656 1 93.62 364 TYR B C 1
ATOM 6183 O O . TYR B 1 364 ? -9.672 -13.258 -15.672 1 93.62 364 TYR B O 1
ATOM 6191 N N . ALA B 1 365 ? -9.492 -13.281 -13.461 1 90.88 365 ALA B N 1
ATOM 6192 C CA . ALA B 1 365 ? -10.922 -13.078 -13.242 1 90.88 365 ALA B CA 1
ATOM 6193 C C . ALA B 1 365 ? -11.367 -11.719 -13.773 1 90.88 365 ALA B C 1
ATOM 6195 O O . ALA B 1 365 ? -12.508 -11.555 -14.195 1 90.88 365 ALA B O 1
ATOM 6196 N N . GLN B 1 366 ? -10.414 -10.781 -13.781 1 92.75 366 GLN B N 1
ATOM 6197 C CA . GLN B 1 366 ? -10.773 -9.398 -14.102 1 92.75 366 GLN B CA 1
ATOM 6198 C C . GLN B 1 366 ? -10.469 -9.078 -15.562 1 92.75 366 GLN B C 1
ATOM 6200 O O . GLN B 1 366 ? -10.711 -7.965 -16.016 1 92.75 366 GLN B O 1
ATOM 6205 N N . ARG B 1 367 ? -9.961 -10.062 -16.281 1 93.31 367 ARG B N 1
ATOM 6206 C CA . ARG B 1 367 ? -9.578 -9.812 -17.672 1 93.31 367 ARG B CA 1
ATOM 6207 C C . ARG B 1 367 ? -10.344 -10.727 -18.625 1 93.31 367 ARG B C 1
ATOM 6209 O O . ARG B 1 367 ? -10.711 -11.852 -18.25 1 93.31 367 ARG B O 1
ATOM 6216 N N . PRO B 1 368 ? -10.547 -10.188 -19.844 1 93.44 368 PRO B N 1
ATOM 6217 C CA . PRO B 1 368 ? -11.195 -11.039 -20.844 1 93.44 368 PRO B CA 1
ATOM 6218 C C . PRO B 1 368 ? -10.391 -12.297 -21.172 1 93.44 368 PRO B C 1
ATOM 6220 O O . PRO B 1 368 ? -9.164 -12.289 -21.047 1 93.44 368 PRO B O 1
ATOM 6223 N N . HIS B 1 369 ? -11.109 -13.297 -21.562 1 93.12 369 HIS B N 1
ATOM 6224 C CA . HIS B 1 369 ? -10.531 -14.594 -21.891 1 93.12 369 HIS B CA 1
ATOM 6225 C C . HIS B 1 369 ? -9.414 -14.461 -22.922 1 93.12 369 HIS B C 1
ATOM 6227 O O . HIS B 1 369 ? -8.375 -15.117 -22.812 1 93.12 369 HIS B O 1
ATOM 6233 N N . ASP B 1 370 ? -9.602 -13.594 -23.844 1 93.94 370 ASP B N 1
ATOM 6234 C CA . ASP B 1 370 ? -8.617 -13.445 -24.922 1 93.94 370 ASP B CA 1
ATOM 6235 C C . ASP B 1 370 ? -7.309 -12.859 -24.375 1 93.94 370 ASP B C 1
ATOM 6237 O O . ASP B 1 370 ? -6.227 -13.195 -24.859 1 93.94 370 ASP B O 1
ATOM 6241 N N . GLU B 1 371 ? -7.395 -12.023 -23.359 1 95.75 371 GLU B N 1
ATOM 6242 C CA . GLU B 1 371 ? -6.195 -11.445 -22.766 1 95.75 371 GLU B CA 1
ATOM 6243 C C . GLU B 1 371 ? -5.406 -12.492 -22 1 95.75 371 GLU B C 1
ATOM 6245 O O . GLU B 1 371 ? -4.172 -12.469 -21.984 1 95.75 371 GLU B O 1
ATOM 6250 N N . ARG B 1 372 ? -6.137 -13.414 -21.422 1 95.19 372 ARG B N 1
ATOM 6251 C CA . ARG B 1 372 ? -5.477 -14.523 -20.734 1 95.19 372 ARG B CA 1
ATOM 6252 C C . ARG B 1 372 ? -4.668 -15.367 -21.719 1 95.19 372 ARG B C 1
ATOM 6254 O O . ARG B 1 372 ? -3.504 -15.68 -21.453 1 95.19 372 ARG B O 1
ATOM 6261 N N . GLY B 1 373 ? -5.32 -15.656 -22.828 1 96 373 GLY B N 1
ATOM 6262 C CA . GLY B 1 373 ? -4.66 -16.453 -23.859 1 96 373 GLY B CA 1
ATOM 6263 C C . GLY B 1 373 ? -3.445 -15.758 -24.453 1 96 373 GLY B C 1
ATOM 6264 O O . GLY B 1 373 ? -2.41 -16.391 -24.672 1 96 373 GLY B O 1
ATOM 6265 N N . ARG B 1 374 ? -3.594 -14.453 -24.641 1 97.5 374 ARG B N 1
ATOM 6266 C CA . ARG B 1 374 ? -2.473 -13.695 -25.203 1 97.5 374 ARG B CA 1
ATOM 6267 C C . ARG B 1 374 ? -1.279 -13.719 -24.25 1 97.5 374 ARG B C 1
ATOM 6269 O O . ARG B 1 374 ? -0.138 -13.898 -24.672 1 97.5 374 ARG B O 1
ATOM 6276 N N . LEU B 1 375 ? -1.587 -13.609 -23 1 97.88 375 LEU B N 1
ATOM 6277 C CA . LEU B 1 375 ? -0.513 -13.641 -22.016 1 97.88 375 LEU B CA 1
ATOM 6278 C C . LEU B 1 375 ? 0.175 -15 -22 1 97.88 375 LEU B C 1
ATOM 6280 O O . LEU B 1 375 ? 1.397 -15.086 -22.141 1 97.88 375 LEU B O 1
ATOM 6284 N N . MET B 1 376 ? -0.578 -16.031 -21.906 1 97.75 376 MET B N 1
ATOM 6285 C CA . MET B 1 376 ? -0.016 -17.375 -21.781 1 97.75 376 MET B CA 1
ATOM 6286 C C . MET B 1 376 ? 0.748 -17.75 -23.047 1 97.75 376 MET B C 1
ATOM 6288 O O . MET B 1 376 ? 1.824 -18.344 -22.969 1 97.75 376 MET B O 1
ATOM 6292 N N . ASN B 1 377 ? 0.203 -17.391 -24.156 1 97.5 377 ASN B N 1
ATOM 6293 C CA . ASN B 1 377 ? 0.863 -17.766 -25.406 1 97.5 377 ASN B CA 1
ATOM 6294 C C . ASN B 1 377 ? 2.105 -16.906 -25.656 1 97.5 377 ASN B C 1
ATOM 6296 O O . ASN B 1 377 ? 3.072 -17.375 -26.266 1 97.5 377 ASN B O 1
ATOM 6300 N N . ARG B 1 378 ? 2.123 -15.664 -25.188 1 97.94 378 ARG B N 1
ATOM 6301 C CA . ARG B 1 378 ? 3.346 -14.867 -25.219 1 97.94 378 ARG B CA 1
ATOM 6302 C C . ARG B 1 378 ? 4.461 -15.547 -24.422 1 97.94 378 ARG B C 1
ATOM 6304 O O . ARG B 1 378 ? 5.582 -15.688 -24.922 1 97.94 378 ARG B O 1
ATOM 6311 N N . LEU B 1 379 ? 4.148 -15.977 -23.297 1 98.31 379 LEU B N 1
ATOM 6312 C CA . LEU B 1 379 ? 5.121 -16.641 -22.438 1 98.31 379 LEU B CA 1
ATOM 6313 C C . LEU B 1 379 ? 5.586 -17.953 -23.047 1 98.31 379 LEU B C 1
ATOM 6315 O O . LEU B 1 379 ? 6.781 -18.266 -23.047 1 98.31 379 LEU B O 1
ATOM 6319 N N . LEU B 1 380 ? 4.641 -18.688 -23.578 1 97.62 380 LEU B N 1
ATOM 6320 C CA . LEU B 1 380 ? 4.957 -19.953 -24.219 1 97.62 380 LEU B CA 1
ATOM 6321 C C . LEU B 1 380 ? 5.879 -19.75 -25.422 1 97.62 380 LEU B C 1
ATOM 6323 O O . LEU B 1 380 ? 6.82 -20.516 -25.625 1 97.62 380 LEU B O 1
ATOM 6327 N N . ALA B 1 381 ? 5.59 -18.719 -26.188 1 96.75 381 ALA B N 1
ATOM 6328 C CA . ALA B 1 381 ? 6.43 -18.406 -27.344 1 96.75 381 ALA B CA 1
ATOM 6329 C C . ALA B 1 381 ? 7.852 -18.062 -26.906 1 96.75 381 ALA B C 1
ATOM 6331 O O . ALA B 1 381 ? 8.82 -18.5 -27.547 1 96.75 381 ALA B O 1
ATOM 6332 N N . TRP B 1 382 ? 7.977 -17.328 -25.844 1 96.88 382 TRP B N 1
ATOM 6333 C CA . TRP B 1 382 ? 9.305 -17 -25.328 1 96.88 382 TRP B CA 1
ATOM 6334 C C . TRP B 1 382 ? 10.039 -18.266 -24.906 1 96.88 382 TRP B C 1
ATOM 6336 O O . TRP B 1 382 ? 11.25 -18.391 -25.109 1 96.88 382 TRP B O 1
ATOM 6346 N N . MET B 1 383 ? 9.336 -19.219 -24.328 1 96.81 383 MET B N 1
ATOM 6347 C CA . MET B 1 383 ? 9.945 -20.484 -23.922 1 96.81 383 MET B CA 1
ATOM 6348 C C . MET B 1 383 ? 10.359 -21.297 -25.156 1 96.81 383 MET B C 1
ATOM 6350 O O . MET B 1 383 ? 11.461 -21.844 -25.188 1 96.81 383 MET B O 1
ATOM 6354 N N . GLY B 1 384 ? 9.477 -21.312 -26.109 1 95.19 384 GLY B N 1
ATOM 6355 C CA . GLY B 1 384 ? 9.758 -22.062 -27.328 1 95.19 384 GLY B CA 1
ATOM 6356 C C . GLY B 1 384 ? 10.984 -21.562 -28.062 1 95.19 384 GLY B C 1
ATOM 6357 O O . GLY B 1 384 ? 11.688 -22.344 -28.703 1 95.19 384 GLY B O 1
ATOM 6358 N N . ARG B 1 385 ? 11.242 -20.297 -27.891 1 94.06 385 ARG B N 1
ATOM 6359 C CA . ARG B 1 385 ? 12.383 -19.688 -28.578 1 94.06 385 ARG B CA 1
ATOM 6360 C C . ARG B 1 385 ? 13.625 -19.719 -27.688 1 94.06 385 ARG B C 1
ATOM 6362 O O . ARG B 1 385 ? 14.656 -19.156 -28.031 1 94.06 385 ARG B O 1
ATOM 6369 N N . GLY B 1 386 ? 13.5 -20.203 -26.5 1 93.56 386 GLY B N 1
ATOM 6370 C CA . GLY B 1 386 ? 14.625 -20.328 -25.594 1 93.56 386 GLY B CA 1
ATOM 6371 C C . GLY B 1 386 ? 14.93 -19.031 -24.844 1 93.56 386 GLY B C 1
ATOM 6372 O O . GLY B 1 386 ? 15.977 -18.922 -24.203 1 93.56 386 GLY B O 1
ATOM 6373 N N . GLU B 1 387 ? 14.07 -18.109 -24.906 1 94.69 387 GLU B N 1
ATOM 6374 C CA . GLU B 1 387 ? 14.266 -16.828 -24.25 1 94.69 387 GLU B CA 1
ATOM 6375 C C . GLU B 1 387 ? 13.867 -16.891 -22.781 1 94.69 387 GLU B C 1
ATOM 6377 O O . GLU B 1 387 ? 14.266 -16.047 -21.984 1 94.69 387 GLU B O 1
ATOM 6382 N N . LEU B 1 388 ? 13.062 -17.828 -22.469 1 96.38 388 LEU B N 1
ATOM 6383 C CA . LEU B 1 388 ? 12.625 -18.109 -21.109 1 96.38 388 LEU B CA 1
ATOM 6384 C C . LEU B 1 388 ? 12.844 -19.578 -20.766 1 96.38 388 LEU B C 1
ATOM 6386 O O . LEU B 1 388 ? 12.352 -20.469 -21.453 1 96.38 388 LEU B O 1
ATOM 6390 N N . GLN B 1 389 ? 13.578 -19.75 -19.734 1 96 389 GLN B N 1
ATOM 6391 C CA . GLN B 1 389 ? 13.852 -21.109 -19.281 1 96 389 GLN B CA 1
ATOM 6392 C C . GLN B 1 389 ? 12.977 -21.484 -18.094 1 96 389 GLN B C 1
ATOM 6394 O O . GLN B 1 389 ? 12.773 -20.672 -17.188 1 96 389 GLN B O 1
ATOM 6399 N N . VAL B 1 390 ? 12.453 -22.688 -18.125 1 95.75 390 VAL B N 1
ATOM 6400 C CA . VAL B 1 390 ? 11.711 -23.188 -16.969 1 95.75 390 VAL B CA 1
ATOM 6401 C C . VAL B 1 390 ? 12.68 -23.562 -15.859 1 95.75 390 VAL B C 1
ATOM 6403 O O . VAL B 1 390 ? 13.82 -23.938 -16.125 1 95.75 390 VAL B O 1
ATOM 6406 N N . PRO B 1 391 ? 12.242 -23.453 -14.641 1 92.31 391 PRO B N 1
ATOM 6407 C CA . PRO B 1 391 ? 13.117 -23.906 -13.555 1 92.31 391 PRO B CA 1
ATOM 6408 C C . PRO B 1 391 ? 13.398 -25.406 -13.617 1 92.31 391 PRO B C 1
ATOM 6410 O O . PRO B 1 391 ? 12.695 -26.141 -14.32 1 92.31 391 PRO B O 1
ATOM 6413 N N . PRO B 1 392 ? 14.539 -25.781 -12.891 1 89.81 392 PRO B N 1
ATOM 6414 C CA . PRO B 1 392 ? 14.703 -27.234 -12.766 1 89.81 392 PRO B CA 1
ATOM 6415 C C . PRO B 1 392 ? 13.422 -27.938 -12.328 1 89.81 392 PRO B C 1
ATOM 6417 O O . PRO B 1 392 ? 12.742 -27.484 -11.406 1 89.81 392 PRO B O 1
ATOM 6420 N N . SER B 1 393 ? 13.094 -29 -13.086 1 92.69 393 SER B N 1
ATOM 6421 C CA . SER B 1 393 ? 11.781 -29.609 -12.93 1 92.69 393 SER B CA 1
ATOM 6422 C C . SER B 1 393 ? 11.891 -31.109 -12.648 1 92.69 393 SER B C 1
ATOM 6424 O O . SER B 1 393 ? 12.781 -31.781 -13.172 1 92.69 393 SER B O 1
ATOM 6426 N N . GLY B 1 394 ? 11.055 -31.578 -11.734 1 94.12 394 GLY B N 1
ATOM 6427 C CA . GLY B 1 394 ? 10.852 -33 -11.516 1 94.12 394 GLY B CA 1
ATOM 6428 C C . GLY B 1 394 ? 9.445 -33.469 -11.836 1 94.12 394 GLY B C 1
ATOM 6429 O O . GLY B 1 394 ? 8.477 -32.938 -11.289 1 94.12 394 GLY B O 1
ATOM 6430 N N . VAL B 1 395 ? 9.383 -34.469 -12.797 1 96.31 395 VAL B N 1
ATOM 6431 C CA . VAL B 1 395 ? 8.086 -35 -13.172 1 96.31 395 VAL B CA 1
ATOM 6432 C C . VAL B 1 395 ? 7.898 -36.375 -12.523 1 96.31 395 VAL B C 1
ATOM 6434 O O . VAL B 1 395 ? 8.742 -37.25 -12.672 1 96.31 395 VAL B O 1
ATOM 6437 N N . VAL B 1 396 ? 6.793 -36.531 -11.812 1 96.44 396 VAL B N 1
ATOM 6438 C CA . VAL B 1 396 ? 6.496 -37.812 -11.156 1 96.44 396 VAL B CA 1
ATOM 6439 C C . VAL B 1 396 ? 5.359 -38.5 -11.875 1 96.44 396 VAL B C 1
ATOM 6441 O O . VAL B 1 396 ? 4.266 -37.969 -12.031 1 96.44 396 VAL B O 1
ATOM 6444 N N . GLU B 1 397 ? 5.602 -39.719 -12.25 1 95.56 397 GLU B N 1
ATOM 6445 C CA . GLU B 1 397 ? 4.59 -40.531 -12.898 1 95.56 397 GLU B CA 1
ATOM 6446 C C . GLU B 1 397 ? 3.734 -41.281 -11.875 1 95.56 397 GLU B C 1
ATOM 6448 O O . GLU B 1 397 ? 4.262 -42 -11.016 1 95.56 397 GLU B O 1
ATOM 6453 N N . LEU B 1 398 ? 2.496 -41.062 -12 1 94.19 398 LEU B N 1
ATOM 6454 C CA . LEU B 1 398 ? 1.549 -41.781 -11.156 1 94.19 398 LEU B CA 1
ATOM 6455 C C . LEU B 1 398 ? 0.911 -42.938 -11.922 1 94.19 398 LEU B C 1
ATOM 6457 O O . LEU B 1 398 ? 0.53 -42.781 -13.086 1 94.19 398 LEU B O 1
ATOM 6461 N N . PRO B 1 399 ? 0.816 -44.031 -11.203 1 89.06 399 PRO B N 1
ATOM 6462 C CA . PRO B 1 399 ? 0.216 -45.156 -11.898 1 89.06 399 PRO B CA 1
ATOM 6463 C C . PRO B 1 399 ? -1.264 -44.969 -12.211 1 89.06 399 PRO B C 1
ATOM 6465 O O . PRO B 1 399 ? -1.993 -44.375 -11.406 1 89.06 399 PRO B O 1
ATOM 6468 N N . LEU B 1 400 ? -1.69 -45.406 -13.375 1 85 400 LEU B N 1
ATOM 6469 C CA . LEU B 1 400 ? -3.09 -45.312 -13.781 1 85 400 LEU B CA 1
ATOM 6470 C C . LEU B 1 400 ? -3.918 -46.406 -13.125 1 85 400 LEU B C 1
ATOM 6472 O O . LEU B 1 400 ? -5.133 -46.25 -12.977 1 85 400 LEU B O 1
ATOM 6476 N N . GLU B 1 401 ? -3.174 -47.469 -12.875 1 76.69 401 GLU B N 1
ATOM 6477 C CA . GLU B 1 401 ? -3.842 -48.594 -12.25 1 76.69 401 GLU B CA 1
ATOM 6478 C C . GLU B 1 401 ? -3.561 -48.656 -10.758 1 76.69 401 GLU B C 1
ATOM 6480 O O . GLU B 1 401 ? -2.559 -48.125 -10.281 1 76.69 401 GLU B O 1
ATOM 6485 N N . GLY B 1 402 ? -4.48 -49.156 -10.078 1 67.94 402 GLY B N 1
ATOM 6486 C CA . GLY B 1 402 ? -4.336 -49.344 -8.641 1 67.94 402 GLY B CA 1
ATOM 6487 C C . GLY B 1 402 ? -5.602 -49 -7.871 1 67.94 402 GLY B C 1
ATOM 6488 O O . GLY B 1 402 ? -6.543 -48.438 -8.43 1 67.94 402 GLY B O 1
ATOM 6489 N N . GLY B 1 403 ? -5.84 -49.562 -6.684 1 67.44 403 GLY B N 1
ATOM 6490 C CA . GLY B 1 403 ? -7.008 -49.344 -5.852 1 67.44 403 GLY B CA 1
ATOM 6491 C C . GLY B 1 403 ? -7.078 -47.938 -5.289 1 67.44 403 GLY B C 1
ATOM 6492 O O . GLY B 1 403 ? -6.188 -47.125 -5.535 1 67.44 403 GLY B O 1
ATOM 6493 N N . ASN B 1 404 ? -8.273 -47.594 -4.945 1 71.12 404 ASN B N 1
ATOM 6494 C CA . ASN B 1 404 ? -8.492 -46.344 -4.215 1 71.12 404 ASN B CA 1
ATOM 6495 C C . ASN B 1 404 ? -7.812 -46.375 -2.848 1 71.12 404 ASN B C 1
ATOM 6497 O O . ASN B 1 404 ? -7.773 -47.406 -2.191 1 71.12 404 ASN B O 1
ATOM 6501 N N . GLY B 1 405 ? -7.133 -45.344 -2.547 1 70.19 405 GLY B N 1
ATOM 6502 C CA . GLY B 1 405 ? -6.637 -45.25 -1.182 1 70.19 405 GLY B CA 1
ATOM 6503 C C . GLY B 1 405 ? -5.121 -45.25 -1.097 1 70.19 405 GLY B C 1
ATOM 6504 O O . GLY B 1 405 ? -4.457 -44.531 -1.852 1 70.19 405 GLY B O 1
ATOM 6505 N N . GLU B 1 406 ? -4.516 -46.156 -0.188 1 70.31 406 GLU B N 1
ATOM 6506 C CA . GLU B 1 406 ? -3.146 -46.094 0.312 1 70.31 406 GLU B CA 1
ATOM 6507 C C . GLU B 1 406 ? -2.189 -46.875 -0.577 1 70.31 406 GLU B C 1
ATOM 6509 O O . GLU B 1 406 ? -1.225 -47.469 -0.088 1 70.31 406 GLU B O 1
ATOM 6514 N N . GLY B 1 407 ? -2.172 -46.719 -1.9 1 86.81 407 GLY B N 1
ATOM 6515 C CA . GLY B 1 407 ? -1.248 -47.375 -2.801 1 86.81 407 GLY B CA 1
ATOM 6516 C C . GLY B 1 407 ? -0.1 -46.5 -3.246 1 86.81 407 GLY B C 1
ATOM 6517 O O . GLY B 1 407 ? 0.107 -45.406 -2.693 1 86.81 407 GLY B O 1
ATOM 6518 N N . ARG B 1 408 ? 0.695 -47.031 -4.078 1 91 408 ARG B N 1
ATOM 6519 C CA . ARG B 1 408 ? 1.902 -46.375 -4.559 1 91 408 ARG B CA 1
ATOM 6520 C C . ARG B 1 408 ? 1.58 -45 -5.133 1 91 408 ARG B C 1
ATOM 6522 O O . ARG B 1 408 ? 2.336 -44.031 -4.93 1 91 408 ARG B O 1
ATOM 6529 N N . GLY B 1 409 ? 0.468 -44.969 -5.824 1 93.56 409 GLY B N 1
ATOM 6530 C CA . GLY B 1 409 ? 0.052 -43.688 -6.367 1 93.56 409 GLY B CA 1
ATOM 6531 C C . GLY B 1 409 ? -0.17 -42.625 -5.301 1 93.56 409 GLY B C 1
ATOM 6532 O O . GLY B 1 409 ? 0.256 -41.469 -5.461 1 93.56 409 GLY B O 1
ATOM 6533 N N . THR B 1 410 ? -0.777 -43 -4.262 1 95.19 410 THR B N 1
ATOM 6534 C CA . THR B 1 410 ? -1.035 -42.094 -3.141 1 95.19 410 THR B CA 1
ATOM 6535 C C . THR B 1 410 ? 0.272 -41.656 -2.48 1 95.19 410 THR B C 1
ATOM 6537 O O . THR B 1 410 ? 0.469 -40.469 -2.199 1 95.19 410 THR B O 1
ATOM 6540 N N . GLU B 1 411 ? 1.118 -42.594 -2.299 1 94.44 411 GLU B N 1
ATOM 6541 C CA . GLU B 1 411 ? 2.414 -42.281 -1.698 1 94.44 411 GLU B CA 1
ATOM 6542 C C . GLU B 1 411 ? 3.195 -41.281 -2.543 1 94.44 411 GLU B C 1
ATOM 6544 O O . GLU B 1 411 ? 3.732 -40.312 -2.016 1 94.44 411 GLU B O 1
ATOM 6549 N N . LEU B 1 412 ? 3.24 -41.531 -3.818 1 94.56 412 LEU B N 1
ATOM 6550 C CA . LEU B 1 412 ? 3.971 -40.656 -4.727 1 94.56 412 LEU B CA 1
ATOM 6551 C C . LEU B 1 412 ? 3.354 -39.281 -4.742 1 94.56 412 LEU B C 1
ATOM 6553 O O . LEU B 1 412 ? 4.07 -38.281 -4.742 1 94.56 412 LEU B O 1
ATOM 6557 N N . ALA B 1 413 ? 2.031 -39.281 -4.773 1 95.44 413 ALA B N 1
ATOM 6558 C CA . ALA B 1 413 ? 1.342 -38 -4.773 1 95.44 413 ALA B CA 1
ATOM 6559 C C . ALA B 1 413 ? 1.675 -37.188 -3.518 1 95.44 413 ALA B C 1
ATOM 6561 O O . ALA B 1 413 ? 2.035 -36 -3.6 1 95.44 413 ALA B O 1
ATOM 6562 N N . ARG B 1 414 ? 1.59 -37.812 -2.379 1 95.75 414 ARG B N 1
ATOM 6563 C CA . ARG B 1 414 ? 1.855 -37.156 -1.099 1 95.75 414 ARG B CA 1
ATOM 6564 C C . ARG B 1 414 ? 3.295 -36.656 -1.025 1 95.75 414 ARG B C 1
ATOM 6566 O O . ARG B 1 414 ? 3.545 -35.531 -0.628 1 95.75 414 ARG B O 1
ATOM 6573 N N . ARG B 1 415 ? 4.242 -37.406 -1.482 1 93.94 415 ARG B N 1
ATOM 6574 C CA . ARG B 1 415 ? 5.652 -37.031 -1.477 1 93.94 415 ARG B CA 1
ATOM 6575 C C . ARG B 1 415 ? 5.914 -35.875 -2.416 1 93.94 415 ARG B C 1
ATOM 6577 O O . ARG B 1 415 ? 6.703 -34.969 -2.1 1 93.94 415 ARG B O 1
ATOM 6584 N N . THR B 1 416 ? 5.25 -35.906 -3.523 1 94.94 416 THR B N 1
ATOM 6585 C CA . THR B 1 416 ? 5.461 -34.875 -4.52 1 94.94 416 THR B CA 1
ATOM 6586 C C . THR B 1 416 ? 4.961 -33.531 -4.004 1 94.94 416 THR B C 1
ATOM 6588 O O . THR B 1 416 ? 5.668 -32.5 -4.094 1 94.94 416 THR B O 1
ATOM 6591 N N . VAL B 1 417 ? 3.773 -33.5 -3.447 1 94.38 417 VAL B N 1
ATOM 6592 C CA . VAL B 1 417 ? 3.189 -32.281 -2.936 1 94.38 417 VAL B CA 1
ATOM 6593 C C . VAL B 1 417 ? 3.998 -31.781 -1.742 1 94.38 417 VAL B C 1
ATOM 6595 O O . VAL B 1 417 ? 4.27 -30.578 -1.626 1 94.38 417 VAL B O 1
ATOM 6598 N N . ALA B 1 418 ? 4.457 -32.688 -0.938 1 90.88 418 ALA B N 1
ATOM 6599 C CA . ALA B 1 418 ? 5.301 -32.312 0.195 1 90.88 418 ALA B CA 1
ATOM 6600 C C . ALA B 1 418 ? 6.621 -31.703 -0.279 1 90.88 418 ALA B C 1
ATOM 6602 O O . ALA B 1 418 ? 7.098 -30.719 0.292 1 90.88 418 ALA B O 1
ATOM 6603 N N . ALA B 1 419 ? 7.176 -32.281 -1.297 1 88.31 419 ALA B N 1
ATOM 6604 C CA . ALA B 1 419 ? 8.445 -31.812 -1.839 1 88.31 419 ALA B CA 1
ATOM 6605 C C . ALA B 1 419 ? 8.32 -30.391 -2.377 1 88.31 419 ALA B C 1
ATOM 6607 O O . ALA B 1 419 ? 9.266 -29.609 -2.32 1 88.31 419 ALA B O 1
ATOM 6608 N N . SER B 1 420 ? 7.172 -30.078 -2.85 1 87.31 420 SER B N 1
ATOM 6609 C CA . SER B 1 420 ? 6.941 -28.766 -3.455 1 87.31 420 SER B CA 1
ATOM 6610 C C . SER B 1 420 ? 6.922 -27.672 -2.402 1 87.31 420 SER B C 1
ATOM 6612 O O . SER B 1 420 ? 7.066 -26.484 -2.727 1 87.31 420 SER B O 1
ATOM 6614 N N . MET B 1 421 ? 6.805 -27.953 -1.159 1 80.44 421 MET B N 1
ATOM 6615 C CA . MET B 1 421 ? 6.727 -26.984 -0.076 1 80.44 421 MET B CA 1
ATOM 6616 C C . MET B 1 421 ? 8.062 -26.859 0.648 1 80.44 421 MET B C 1
ATOM 6618 O O . MET B 1 421 ? 8.258 -25.953 1.459 1 80.44 421 MET B O 1
ATOM 6622 N N . ARG B 1 422 ? 8.891 -27.828 0.35 1 76.69 422 ARG B N 1
ATOM 6623 C CA . ARG B 1 422 ? 10.156 -27.844 1.074 1 76.69 422 ARG B CA 1
ATOM 6624 C C . ARG B 1 422 ? 11.086 -26.734 0.585 1 76.69 422 ARG B C 1
ATOM 6626 O O . ARG B 1 422 ? 11.219 -26.516 -0.621 1 76.69 422 ARG B O 1
ATOM 6633 N N . GLY B 1 423 ? 11.547 -25.969 1.542 1 66.62 423 GLY B N 1
ATOM 6634 C CA . GLY B 1 423 ? 12.562 -24.984 1.212 1 66.62 423 GLY B CA 1
ATOM 6635 C C . GLY B 1 423 ? 13.836 -25.609 0.674 1 66.62 423 GLY B C 1
ATOM 6636 O O . GLY B 1 423 ? 14.188 -26.734 1.038 1 66.62 423 GLY B O 1
ATOM 6637 N N . PHE B 1 424 ? 14.469 -25.078 -0.277 1 63.53 424 PHE B N 1
ATOM 6638 C CA . PHE B 1 424 ? 15.766 -25.453 -0.815 1 63.53 424 PHE B CA 1
ATOM 6639 C C . PHE B 1 424 ? 15.648 -26.656 -1.729 1 63.53 424 PHE B C 1
ATOM 6641 O O . PHE B 1 424 ? 16.609 -27.406 -1.911 1 63.53 424 PHE B O 1
ATOM 6648 N N . SER B 1 425 ? 14.445 -27.016 -2.17 1 65.06 425 SER B N 1
ATOM 6649 C CA . SER B 1 425 ? 14.305 -28.203 -3.012 1 65.06 425 SER B CA 1
ATOM 6650 C C . SER B 1 425 ? 14.984 -28 -4.359 1 65.06 425 SER B C 1
ATOM 6652 O O . SER B 1 425 ? 15.477 -28.969 -4.961 1 65.06 425 SER B O 1
ATOM 6654 N N . GLY B 1 426 ? 15.109 -26.922 -4.727 1 73.12 426 GLY B N 1
ATOM 6655 C CA . GLY B 1 426 ? 15.828 -26.594 -5.949 1 73.12 426 GLY B CA 1
ATOM 6656 C C . GLY B 1 426 ? 15.07 -26.969 -7.207 1 73.12 426 GLY B C 1
ATOM 6657 O O . GLY B 1 426 ? 15.555 -26.75 -8.32 1 73.12 426 GLY B O 1
ATOM 6658 N N . LYS B 1 427 ? 13.875 -27.719 -7.105 1 87.5 427 LYS B N 1
ATOM 6659 C CA . LYS B 1 427 ? 13.109 -28.125 -8.281 1 87.5 427 LYS B CA 1
ATOM 6660 C C . LYS B 1 427 ? 11.633 -27.797 -8.117 1 87.5 427 LYS B C 1
ATOM 6662 O O . LYS B 1 427 ? 11.102 -27.812 -7 1 87.5 427 LYS B O 1
ATOM 6667 N N . LYS B 1 428 ? 11.039 -27.516 -9.25 1 92.69 428 LYS B N 1
ATOM 6668 C CA . LYS B 1 428 ? 9.578 -27.516 -9.32 1 92.69 428 LYS B CA 1
ATOM 6669 C C . LYS B 1 428 ? 9.039 -28.891 -9.711 1 92.69 428 LYS B C 1
ATOM 6671 O O . LYS B 1 428 ? 9.539 -29.516 -10.641 1 92.69 428 LYS B O 1
ATOM 6676 N N . TRP B 1 429 ? 7.969 -29.359 -9.023 1 95.06 429 TRP B N 1
ATOM 6677 C CA . TRP B 1 429 ? 7.5 -30.734 -9.203 1 95.06 429 TRP B CA 1
ATOM 6678 C C . TRP B 1 429 ? 6.184 -30.75 -9.977 1 95.06 429 TRP B C 1
ATOM 6680 O O . TRP B 1 429 ? 5.348 -29.859 -9.82 1 95.06 429 TRP B O 1
ATOM 6690 N N . TYR B 1 430 ? 6.027 -31.797 -10.75 1 96.69 430 TYR B N 1
ATOM 6691 C CA . TYR B 1 430 ? 4.863 -32.031 -11.602 1 96.69 430 TYR B CA 1
ATOM 6692 C C . TYR B 1 430 ? 4.34 -33.469 -11.438 1 96.69 430 TYR B C 1
ATOM 6694 O O . TYR B 1 430 ? 5.102 -34.375 -11.117 1 96.69 430 TYR B O 1
ATOM 6702 N N . LEU B 1 431 ? 3.068 -33.594 -11.695 1 97.06 431 LEU B N 1
ATOM 6703 C CA . LEU B 1 431 ? 2.395 -34.875 -11.648 1 97.06 431 LEU B CA 1
ATOM 6704 C C . LEU B 1 431 ? 1.898 -35.281 -13.039 1 97.06 431 LEU B C 1
ATOM 6706 O O . LEU B 1 431 ? 1.386 -34.438 -13.781 1 97.06 431 LEU B O 1
ATOM 6710 N N . ARG B 1 432 ? 2.064 -36.469 -13.312 1 96.12 432 ARG B N 1
ATOM 6711 C CA . ARG B 1 432 ? 1.644 -37.062 -14.586 1 96.12 432 ARG B CA 1
ATOM 6712 C C . ARG B 1 432 ? 0.99 -38.406 -14.383 1 96.12 432 ARG B C 1
ATOM 6714 O O . ARG B 1 432 ? 1.52 -39.25 -13.664 1 96.12 432 ARG B O 1
ATOM 6721 N N . PHE B 1 433 ? -0.152 -38.656 -15.086 1 91.88 433 PHE B N 1
ATOM 6722 C CA . PHE B 1 433 ? -0.817 -39.969 -15.047 1 91.88 433 PHE B CA 1
ATOM 6723 C C . PHE B 1 433 ? -0.576 -40.719 -16.328 1 91.88 433 PHE B C 1
ATOM 6725 O O . PHE B 1 433 ? -1.026 -40.312 -17.406 1 91.88 433 PHE B O 1
ATOM 6732 N N . GLY B 1 434 ? 0.078 -41.875 -16.344 1 86.94 434 GLY B N 1
ATOM 6733 C CA . GLY B 1 434 ? 0.248 -42.812 -17.453 1 86.94 434 GLY B CA 1
ATOM 6734 C C . GLY B 1 434 ? 1.077 -42.25 -18.594 1 86.94 434 GLY B C 1
ATOM 6735 O O . GLY B 1 434 ? 1.175 -42.875 -19.656 1 86.94 434 GLY B O 1
ATOM 6736 N N . ASN B 1 435 ? 1.737 -41.25 -18.531 1 83.5 435 ASN B N 1
ATOM 6737 C CA . ASN B 1 435 ? 2.555 -40.562 -19.531 1 83.5 435 ASN B CA 1
ATOM 6738 C C . ASN B 1 435 ? 1.889 -40.562 -20.906 1 83.5 435 ASN B C 1
ATOM 6740 O O . ASN B 1 435 ? 2.342 -41.25 -21.812 1 83.5 435 ASN B O 1
ATOM 6744 N N . PRO B 1 436 ? 1.041 -39.75 -21.234 1 83.69 436 PRO B N 1
ATOM 6745 C CA . PRO B 1 436 ? 0.279 -39.719 -22.484 1 83.69 436 PRO B CA 1
ATOM 6746 C C . PRO B 1 436 ? 1.139 -39.375 -23.688 1 83.69 436 PRO B C 1
ATOM 6748 O O . PRO B 1 436 ? 0.739 -39.594 -24.828 1 83.69 436 PRO B O 1
ATOM 6751 N N . LEU B 1 437 ? 2.301 -38.875 -23.484 1 89.12 437 LEU B N 1
ATOM 6752 C CA . LEU B 1 437 ? 3.115 -38.406 -24.609 1 89.12 437 LEU B CA 1
ATOM 6753 C C . LEU B 1 437 ? 4.211 -39.438 -24.938 1 89.12 437 LEU B C 1
ATOM 6755 O O . LEU B 1 437 ? 4.961 -39.25 -25.906 1 89.12 437 LEU B O 1
ATOM 6759 N N . GLY B 1 438 ? 4.312 -40.406 -24.219 1 87.94 438 GLY B N 1
ATOM 6760 C CA . GLY B 1 438 ? 5.355 -41.375 -24.453 1 87.94 438 GLY B CA 1
ATOM 6761 C C . GLY B 1 438 ? 6.75 -40.781 -24.453 1 87.94 438 GLY B C 1
ATOM 6762 O O . GLY B 1 438 ? 7.133 -40.062 -23.531 1 87.94 438 GLY B O 1
ATOM 6763 N N . GLU B 1 439 ? 7.355 -40.969 -25.562 1 84.12 439 GLU B N 1
ATOM 6764 C CA . GLU B 1 439 ? 8.75 -40.531 -25.672 1 84.12 439 GLU B CA 1
ATOM 6765 C C . GLU B 1 439 ? 8.852 -39.031 -25.797 1 84.12 439 GLU B C 1
ATOM 6767 O O . GLU B 1 439 ? 9.906 -38.438 -25.516 1 84.12 439 GLU B O 1
ATOM 6772 N N . LYS B 1 440 ? 7.797 -38.469 -26.172 1 84.62 440 LYS B N 1
ATOM 6773 C CA . LYS B 1 440 ? 7.797 -37 -26.344 1 84.62 440 LYS B CA 1
ATOM 6774 C C . LYS B 1 440 ? 7.598 -36.281 -25.016 1 84.62 440 LYS B C 1
ATOM 6776 O O . LYS B 1 440 ? 7.789 -35.062 -24.938 1 84.62 440 LYS B O 1
ATOM 6781 N N . GLY B 1 441 ? 7.262 -37.094 -24.109 1 87.88 441 GLY B N 1
ATOM 6782 C CA . GLY B 1 441 ? 7.062 -36.5 -22.781 1 87.88 441 GLY B CA 1
ATOM 6783 C C . GLY B 1 441 ? 8.344 -36.375 -21.984 1 87.88 441 GLY B C 1
ATOM 6784 O O . GLY B 1 441 ? 9.297 -37.125 -22.219 1 87.88 441 GLY B O 1
ATOM 6785 N N . THR B 1 442 ? 8.344 -35.438 -21.062 1 90.38 442 THR B N 1
ATOM 6786 C CA . THR B 1 442 ? 9.469 -35.281 -20.156 1 90.38 442 THR B CA 1
ATOM 6787 C C . THR B 1 442 ? 9.664 -36.531 -19.328 1 90.38 442 THR B C 1
ATOM 6789 O O . THR B 1 442 ? 8.688 -37.125 -18.844 1 90.38 442 THR B O 1
ATOM 6792 N N . LYS B 1 443 ? 10.961 -36.938 -19.094 1 92.69 443 LYS B N 1
ATOM 6793 C CA . LYS B 1 443 ? 11.266 -38.156 -18.344 1 92.69 443 LYS B CA 1
ATOM 6794 C C . LYS B 1 443 ? 10.875 -38 -16.875 1 92.69 443 LYS B C 1
ATOM 6796 O O . LYS B 1 443 ? 11.078 -36.938 -16.281 1 92.69 443 LYS B O 1
ATOM 6801 N N . ASP B 1 444 ? 10.359 -39.094 -16.359 1 92.88 444 ASP B N 1
ATOM 6802 C CA . ASP B 1 444 ? 9.906 -39.062 -14.961 1 92.88 444 ASP B CA 1
ATOM 6803 C C . ASP B 1 444 ? 11.07 -39.312 -14.008 1 92.88 444 ASP B C 1
ATOM 6805 O O . ASP B 1 444 ? 12.133 -39.781 -14.414 1 92.88 444 ASP B O 1
ATOM 6809 N N . GLU B 1 445 ? 10.875 -38.906 -12.75 1 91.94 445 GLU B N 1
ATOM 6810 C CA . GLU B 1 445 ? 11.789 -39.188 -11.648 1 91.94 445 GLU B CA 1
ATOM 6811 C C . GLU B 1 445 ? 11.039 -39.344 -10.328 1 91.94 445 GLU B C 1
ATOM 6813 O O . GLU B 1 445 ? 9.867 -38.969 -10.227 1 91.94 445 GLU B O 1
ATOM 6818 N N . GLU B 1 446 ? 11.664 -39.938 -9.305 1 90.94 446 GLU B N 1
ATOM 6819 C CA . GLU B 1 446 ? 11.055 -40.125 -7.992 1 90.94 446 GLU B CA 1
ATOM 6820 C C . GLU B 1 446 ? 11.188 -38.844 -7.145 1 90.94 446 GLU B C 1
ATOM 6822 O O . GLU B 1 446 ? 12.234 -38.188 -7.145 1 90.94 446 GLU B O 1
ATOM 6827 N N . PRO B 1 447 ? 10.062 -38.562 -6.523 1 90.25 447 PRO B N 1
ATOM 6828 C CA . PRO B 1 447 ? 10.172 -37.438 -5.578 1 90.25 447 PRO B CA 1
ATOM 6829 C C . PRO B 1 447 ? 10.961 -37.812 -4.32 1 90.25 447 PRO B C 1
ATOM 6831 O O . PRO B 1 447 ? 11.148 -39 -4.035 1 90.25 447 PRO B O 1
ATOM 6834 N N . PRO B 1 448 ? 11.469 -36.75 -3.609 1 86.5 448 PRO B N 1
ATOM 6835 C CA . PRO B 1 448 ? 12.156 -37.062 -2.359 1 86.5 448 PRO B CA 1
ATOM 6836 C C . PRO B 1 448 ? 11.25 -37.75 -1.332 1 86.5 448 PRO B C 1
ATOM 6838 O O . PRO B 1 448 ? 10.023 -37.594 -1.389 1 86.5 448 PRO B O 1
ATOM 6841 N N . ALA B 1 449 ? 11.898 -38.469 -0.385 1 83.88 449 ALA B N 1
ATOM 6842 C CA . ALA B 1 449 ? 11.148 -39.125 0.688 1 83.88 449 ALA B CA 1
ATOM 6843 C C . ALA B 1 449 ? 10.547 -38.094 1.636 1 83.88 449 ALA B C 1
ATOM 6845 O O . ALA B 1 449 ? 11.047 -36.969 1.742 1 83.88 449 ALA B O 1
ATOM 6846 N N . LEU B 1 450 ? 9.375 -38.375 2.197 1 79.62 450 LEU B N 1
ATOM 6847 C CA . LEU B 1 450 ? 8.758 -37.5 3.186 1 79.62 450 LEU B CA 1
ATOM 6848 C C . LEU B 1 450 ? 9.68 -37.312 4.383 1 79.62 450 LEU B C 1
ATOM 6850 O O . LEU B 1 450 ? 10.367 -38.25 4.809 1 79.62 450 LEU B O 1
ATOM 6854 N N . SER B 1 451 ? 10.023 -36 4.723 1 65.75 451 SER B N 1
ATOM 6855 C CA . SER B 1 451 ? 10.844 -35.75 5.902 1 65.75 451 SER B CA 1
ATOM 6856 C C . SER B 1 451 ? 10.203 -36.344 7.16 1 65.75 451 SER B C 1
ATOM 6858 O O . SER B 1 451 ? 8.977 -36.375 7.27 1 65.75 451 SER B O 1
ATOM 6860 N N . GLU B 1 452 ? 10.883 -37.188 7.969 1 52.84 452 GLU B N 1
ATOM 6861 C CA . GLU B 1 452 ? 10.398 -37.562 9.297 1 52.84 452 GLU B CA 1
ATOM 6862 C C . GLU B 1 452 ? 9.961 -36.344 10.094 1 52.84 452 GLU B C 1
ATOM 6864 O O . GLU B 1 452 ? 10.625 -35.312 10.062 1 52.84 452 GLU B O 1
ATOM 6869 N N . GLY B 1 453 ? 8.742 -36.094 10.25 1 43.12 453 GLY B N 1
ATOM 6870 C CA . GLY B 1 453 ? 8.148 -35 11.008 1 43.12 453 GLY B CA 1
ATOM 6871 C C . GLY B 1 453 ? 9 -34.531 12.18 1 43.12 453 GLY B C 1
ATOM 6872 O O . GLY B 1 453 ? 9.727 -35.344 12.766 1 43.12 453 GLY B O 1
ATOM 6873 N N . ASN B 1 454 ? 9.297 -33.25 12.32 1 35.25 454 ASN B N 1
ATOM 6874 C CA . ASN B 1 454 ? 9.625 -32.656 13.617 1 35.25 454 ASN B CA 1
ATOM 6875 C C . ASN B 1 454 ? 8.57 -33 14.664 1 35.25 454 ASN B C 1
ATOM 6877 O O . ASN B 1 454 ? 7.531 -32.344 14.742 1 35.25 454 ASN B O 1
ATOM 6881 N N . LYS B 1 455 ? 8.211 -34.188 15.062 1 32.47 455 LYS B N 1
ATOM 6882 C CA . LYS B 1 455 ? 7.492 -34.469 16.297 1 32.47 455 LYS B CA 1
ATOM 6883 C C . LYS B 1 455 ? 8.078 -33.656 17.469 1 32.47 455 LYS B C 1
ATOM 6885 O O . LYS B 1 455 ? 7.699 -33.875 18.625 1 32.47 455 LYS B O 1
ATOM 6890 N N . GLN B 1 456 ? 9.273 -33.062 17.438 1 24.25 456 GLN B N 1
ATOM 6891 C CA . GLN B 1 456 ? 9.438 -32.25 18.641 1 24.25 456 GLN B CA 1
ATOM 6892 C C . GLN B 1 456 ? 8.828 -30.859 18.453 1 24.25 456 GLN B C 1
ATOM 6894 O O . GLN B 1 456 ? 9.062 -30.203 17.438 1 24.25 456 GLN B O 1
#

pLDDT: mean 83.76, std 23.73, range [14.47, 98.88]

Sequence (912 aa):
MSVMGIRAVSCVRAACRPFNVGFPLRVDRAIAGNFQQRATFASSSSSRAAITARAIVYETHGEPSDVLRTHTFSLSDPSATQVRLRVLLASCNPADTNVVQGSYPSRPSRRTTYLGLGEGEEGLFVGGNEGVAVVEALGSQAAATSGLKEGDWVSFGRAQVGTWASHMVCEASDVVRLEVGGDNESITDVMACNVMVNPATAFCMLTEFQKLQKGDIVIQNAANSAVGQYVIQIAAKQLGVETINLVRERPHLDELRSQLKNLGKGGPGTHILTYQELAARDASTSSFGKTGKDLMKTLLNGRKLKLGLNAVSGRDTTDMLKYLSESASLVTYGAMSRSPLSLPASLQIFRDVTAHGFWQTRWYAQRPHDERGRLMNRLLAWMGRGELQVPPSGVVELPLEGGNGEGRGTELARRTVAASMRGFSGKKWYLRFGNPLGEKGTKDEEPPALSEGNKQMSVMGIRAVSCVRAACRPFNVGFPLRVDRAIAGNFQQRATFASSSSSRAAITARAIVYETHGEPSDVLRTHTFSLSDPSATQVRLRVLLASCNPADTNVVQGSYPSRPSRRTTYLGLGEGEEGLFVGGNEGVAVVEALGSQAAATSGLKEGDWVSFGRAQVGTWASHMVCEASDVVRLEVGGDNESITDVMACNVMVNPATAFCMLTEFQKLQKGDIVIQNAANSAVGQYVIQIAAKQLGVETINLVRERPHLDELRSQLKNLGKGGPGTHILTYQELAARDASTSSFGKTGKDLMKTLLNGRKLKLGLNAVSGRDTTDMLKYLSESASLVTYGAMSRSPLSLPASLQIFRDVTAHGFWQTRWYAQRPHDERGRLMNRLLAWMGRGELQVPPSGVVELPLEGGNGEGRGTELARRTVAASMRGFSGKKWYLRFGNPLGEKGTKDEEPPALSEGNKQ

Organism: NCBI:txid157183

Foldseek 3Di:
DDDDDPPPDDDPDDDPDDDDDDDDDDPPPPPDPPPPDPPPPPPPPVLPDFDKKKFWKFQAADQLLPTTWMDIATAHDAAQQKFKWFFQWFFFAPLQRCQSNVNHPDHDDPVLQPQRHDPVCPRMAATGFFGKIFTQDHHNNNCVVQVDDGGFIKIFLAGRNRSRMRMGMDGSLGIFTADDDDVLPQFARLLLRPLQAQLLQLVCQVPPQDHDAAPAEEEEEPLLDQNNLSNLLCQFQPHLYEYEYEYADDPPVVVVQVVSQVSNPPGDYYHYDYLCQLCAPALVVHPVSDHNVVVLCVVCVPHAHQEYEYADADPSVVSVLVRHAALHEYEYEHHLNVDHHDDDPCCCPVRVYYYYYDDSNVVSVVDDSVVSNVSSNVSSVCVSVVSHDGFAEAEAEAERDDDIDDDPNSQQSSLQNQLNSDPPSRYTYMYGYPNPPVPSHDDHDGHDHDPPDPPD/DDDDDDDYDDDPDDDDDDDDDDDDDPDPPPPPPPPPDPPPPPPPPVQPDWDKKKFWKFQAADQLLPTTWMDIDTAHDAAQQKFKWFFQWFFFAPLQRCQSNVNHPDHDDPVLQCQRHDPVCPRMAATGFFGKIFTQDHHNNNCVVQVDDGGFIKIFLAGRNRSRMRMGMDGSLGIFTADDDDVLPQFARLLLRPLQAQLLQLVCQVPPQDHDAAPAEEEEEPLLDQNNLSNLLCQFQPHLYEYEYEYADDPPVVVVQVVSQVSNPPGDYYHYDYLCQLCAPQLVVHPVSDHNVVVLCVVCVPHAHQEYEYADADPSVVSVLVRHAALHEYEYEHHLNVDHHDDDPCCCPVRVYYYYYDDSNVVSVVDDSVVSNVSSNVSSVCVSVVSHDGFAEAEAEAERDDDIDDDPNSQQSSLQNQLNSDPPSRYTYMYGYPNPPVPSHDDHDGHDHDPPDPPD

Solvent-accessible surface area (backbone atoms only — not comparable to full-atom values): 49461 Å² total; per-residue (Å²): 136,86,78,82,74,85,69,87,76,77,83,80,65,88,75,80,77,83,88,80,78,82,85,81,87,71,81,73,76,74,77,78,76,75,79,74,80,77,75,74,72,71,72,71,72,71,78,70,74,66,43,81,29,36,33,36,29,30,70,56,65,35,57,54,79,74,38,50,24,29,39,73,46,62,31,64,78,45,50,47,52,15,24,25,31,40,32,54,34,14,44,53,50,62,66,43,55,30,40,42,44,59,75,35,87,76,62,71,39,83,74,52,36,41,37,39,67,50,82,91,45,70,68,59,38,47,40,31,48,39,22,21,26,30,30,70,44,68,10,87,46,16,37,80,75,60,70,58,52,72,67,41,38,26,33,57,64,45,82,42,41,27,36,38,28,30,44,37,28,44,53,41,86,39,44,29,73,44,86,66,49,82,98,29,68,67,54,43,64,69,56,55,25,41,31,70,54,42,49,42,43,26,52,48,63,59,59,70,77,46,92,75,45,70,74,37,44,36,38,32,40,55,27,83,38,72,37,30,47,34,36,43,17,46,31,9,65,74,49,34,20,24,38,41,31,25,34,76,81,55,87,64,46,67,57,52,45,51,53,58,35,57,53,14,62,94,34,43,61,56,42,76,40,34,54,65,37,55,64,25,86,45,28,88,78,18,98,80,63,34,23,15,66,56,47,48,50,61,74,42,65,86,55,64,30,44,40,35,40,35,32,31,34,27,69,66,41,37,62,57,53,73,63,49,28,74,61,10,38,38,39,32,64,42,48,73,65,75,37,41,30,48,44,52,48,62,47,16,30,78,31,38,29,29,40,37,33,45,39,64,67,56,54,46,73,75,42,58,70,67,56,51,33,52,50,32,40,52,51,43,51,35,36,38,71,65,65,40,77,76,69,55,69,40,33,31,72,30,64,76,70,75,72,67,38,95,42,70,43,17,53,52,51,27,21,37,56,51,45,43,66,44,81,86,58,77,47,49,34,32,43,23,42,65,56,83,52,56,87,75,36,80,74,65,48,81,62,60,78,72,75,81,72,77,84,117,145,78,84,86,77,82,81,84,83,83,72,90,69,81,79,79,74,82,77,86,81,86,87,82,83,73,79,74,80,76,78,78,77,75,80,74,80,77,72,76,72,72,72,73,73,70,75,70,74,67,44,81,30,37,32,38,29,31,70,57,65,34,58,56,77,75,36,51,23,31,40,71,46,62,29,63,78,44,50,48,52,14,26,25,31,40,33,52,34,15,44,52,50,62,66,42,53,30,39,42,44,60,75,34,88,76,62,73,39,81,73,53,36,41,38,38,66,50,81,90,44,71,68,59,39,46,39,30,47,40,21,22,25,30,30,69,44,66,11,86,45,17,36,80,74,61,70,58,53,72,67,40,38,27,34,56,63,45,80,43,41,26,35,38,27,31,44,38,30,44,53,41,86,40,45,30,73,45,86,67,48,82,96,30,66,67,54,45,62,71,58,53,25,42,29,70,52,41,49,42,43,26,51,48,63,60,60,72,80,47,90,76,46,71,74,35,44,36,38,32,42,54,26,82,39,71,37,30,46,35,36,43,17,46,31,7,65,73,49,34,20,24,37,41,32,25,34,76,82,57,88,66,47,66,59,51,46,51,54,57,35,56,53,14,62,92,34,42,61,56,41,75,41,34,54,63,37,56,63,24,85,46,29,87,79,18,97,80,62,33,22,16,67,55,46,49,50,60,74,42,65,86,54,64,29,42,40,37,40,35,32,32,34,29,70,67,41,37,64,56,53,74,64,50,27,72,64,10,39,37,38,31,63,41,49,73,64,76,37,41,30,49,45,53,48,62,47,16,30,78,30,38,30,30,41,38,34,46,39,63,68,57,54,46,72,75,41,57,71,67,58,51,34,51,51,33,41,50,52,42,50,34,37,37,70,65,66,40,78,77,67,55,70,41,34,30,72,30,63,75,70,76,73,68,37,94,41,71,46,17,52,52,50,27,21,37,55,52,44,42,65,43,82,86,56,76,46,49,33,32,44,23,42,65,55,81,54,56,86,74,37,79,75,65,46,83,62,60,76,72,75,79,72,79,84,118

InterPro domains:
  IPR011032 GroES-like superfamily [SSF50129] (51-233)
  IPR013154 Alcohol dehydrogenase-like, N-terminal [PF08240] (80-178)
  IPR020843 Enoylreductase domain [SM00829] (63-332)
  IPR036291 NAD(P)-binding domain superfamily [SSF51735] (188-386)
  IPR051034 Mitochondrial Enoyl-ACP Reductase [PTHR43981] (46-433)